Protein AF-A0A3M1GCL1-F1 (afdb_monomer)

Nearest PDB structures (foldseek):
  6sus-assembly1_A  TM=4.205E-01  e=3.707E-07  Bordetella pertussis Tohama I
  7cym-assembly1_A  TM=2.613E-01  e=1.581E-10  Homo sapiens
  5cxl-assembly2_B  TM=3.797E-01  e=2.566E-03  Bordetella pertussis Tohama I
  2z8z-assembly1_A  TM=1.952E-01  e=9.106E-05  Pseudomonas sp. MIS38
  2zvd-assembly1_C  TM=1.817E-01  e=2.146E-04  Pseudomonas sp. MIS38

pLDDT: mean 87.72, std 12.19, range [24.0, 98.5]

Structure (mmCIF, N/CA/C/O backbone):
data_AF-A0A3M1GCL1-F1
#
_entry.id   AF-A0A3M1GCL1-F1
#
loop_
_atom_site.group_PDB
_atom_site.id
_atom_site.type_symbol
_atom_site.label_atom_id
_atom_site.label_alt_id
_atom_site.label_comp_id
_atom_site.label_asym_id
_atom_site.label_entity_id
_atom_site.label_seq_id
_atom_site.pdbx_PDB_ins_code
_atom_site.Cartn_x
_atom_site.Cartn_y
_atom_site.Cartn_z
_atom_site.occupancy
_atom_site.B_iso_or_equiv
_atom_site.auth_seq_id
_atom_site.auth_comp_id
_atom_site.auth_asym_id
_atom_site.auth_atom_id
_atom_site.pdbx_PDB_model_num
ATOM 1 N N . SER A 1 1 ? 23.319 11.654 -85.832 1.00 34.75 1 SER A N 1
ATOM 2 C CA . SER A 1 1 ? 22.793 12.166 -87.112 1.00 34.75 1 SER A CA 1
ATOM 3 C C . SER A 1 1 ? 23.945 12.683 -87.952 1.00 34.75 1 SER A C 1
ATOM 5 O O . SER A 1 1 ? 24.358 13.815 -87.752 1.00 34.75 1 SER A O 1
ATOM 7 N N . ALA A 1 2 ? 24.462 11.834 -88.834 1.00 24.00 2 ALA A N 1
ATOM 8 C CA . ALA A 1 2 ? 25.284 12.148 -90.005 1.00 24.00 2 ALA A CA 1
ATOM 9 C C . ALA A 1 2 ? 25.335 10.820 -90.780 1.00 24.00 2 ALA A C 1
ATOM 11 O O . ALA A 1 2 ? 25.811 9.827 -90.248 1.00 24.00 2 ALA A O 1
ATOM 12 N N . GLU A 1 3 ? 24.362 10.629 -91.669 1.00 27.12 3 GLU A N 1
ATOM 13 C CA . GLU A 1 3 ? 24.642 10.424 -93.096 1.00 27.12 3 GLU A CA 1
ATOM 14 C C . GLU A 1 3 ? 25.596 9.249 -93.345 1.00 27.12 3 GLU A C 1
ATOM 16 O O . GLU A 1 3 ? 26.772 9.425 -93.627 1.00 27.12 3 GLU A O 1
ATOM 21 N N . ALA A 1 4 ? 25.027 8.036 -93.306 1.00 28.75 4 ALA A N 1
ATOM 22 C CA . ALA A 1 4 ? 25.499 6.941 -94.141 1.00 28.75 4 ALA A CA 1
ATOM 23 C C . ALA A 1 4 ? 25.355 7.405 -95.597 1.00 28.75 4 ALA A C 1
ATOM 25 O O . ALA A 1 4 ? 24.282 7.298 -96.201 1.00 28.75 4 ALA A O 1
ATOM 26 N N . ALA A 1 5 ? 26.406 8.032 -96.116 1.00 31.58 5 ALA A N 1
ATOM 27 C CA . ALA A 1 5 ? 26.547 8.299 -97.530 1.00 31.58 5 ALA A CA 1
ATOM 28 C C . ALA A 1 5 ? 26.865 6.959 -98.195 1.00 31.58 5 ALA A C 1
ATOM 30 O O . ALA A 1 5 ? 28.017 6.585 -98.368 1.00 31.58 5 ALA A O 1
ATOM 31 N N . ASP A 1 6 ? 25.800 6.221 -98.511 1.00 34.91 6 ASP A N 1
ATOM 32 C CA . ASP A 1 6 ? 25.795 5.138 -99.488 1.00 34.91 6 ASP A CA 1
ATOM 33 C C . ASP A 1 6 ? 26.574 5.637 -100.717 1.00 34.91 6 ASP A C 1
ATOM 35 O O . ASP A 1 6 ? 26.132 6.561 -101.412 1.00 34.91 6 ASP A O 1
ATOM 39 N N . ALA A 1 7 ? 27.804 5.139 -100.881 1.00 37.38 7 ALA A N 1
ATOM 40 C CA . ALA A 1 7 ? 28.777 5.635 -101.842 1.00 37.38 7 ALA A CA 1
ATOM 41 C C . ALA A 1 7 ? 28.264 5.368 -103.260 1.00 37.38 7 ALA A C 1
ATOM 43 O O . ALA A 1 7 ? 28.464 4.305 -103.849 1.00 37.38 7 ALA A O 1
ATOM 44 N N . ALA A 1 8 ? 27.544 6.348 -103.805 1.00 38.69 8 ALA A N 1
ATOM 45 C CA . ALA A 1 8 ? 27.053 6.322 -105.165 1.00 38.69 8 ALA A CA 1
ATOM 46 C C . ALA A 1 8 ? 28.248 6.250 -106.125 1.00 38.69 8 ALA A C 1
ATOM 48 O O . ALA A 1 8 ? 29.040 7.184 -106.217 1.00 38.69 8 ALA A O 1
ATOM 49 N N . ALA A 1 9 ? 28.356 5.144 -106.859 1.00 41.94 9 ALA A N 1
ATOM 50 C CA . ALA A 1 9 ? 29.263 4.997 -107.989 1.00 41.94 9 ALA A CA 1
ATOM 51 C C . ALA A 1 9 ? 29.020 6.131 -109.006 1.00 41.94 9 ALA A C 1
ATOM 53 O O . ALA A 1 9 ? 27.994 6.157 -109.692 1.00 41.94 9 ALA A O 1
ATOM 54 N N . ILE A 1 10 ? 29.945 7.090 -109.103 1.00 44.62 10 ILE A N 1
ATOM 55 C CA . ILE A 1 10 ? 29.867 8.184 -110.077 1.00 44.62 10 ILE A CA 1
ATOM 56 C C . ILE A 1 10 ? 30.461 7.684 -111.402 1.00 44.62 10 ILE A C 1
ATOM 58 O O . ILE A 1 10 ? 31.675 7.571 -111.566 1.00 44.62 10 ILE A O 1
ATOM 62 N N . ALA A 1 11 ? 29.594 7.380 -112.373 1.00 43.88 11 ALA A N 1
ATOM 63 C CA . ALA A 1 11 ? 29.994 7.043 -113.738 1.00 43.88 11 ALA A CA 1
ATOM 64 C C . ALA A 1 11 ? 30.459 8.304 -114.497 1.00 43.88 11 ALA A C 1
ATOM 66 O O . ALA A 1 11 ? 29.695 9.255 -114.671 1.00 43.88 11 ALA A O 1
ATOM 67 N N . VAL A 1 12 ? 31.709 8.311 -114.969 1.00 40.09 12 VAL A N 1
ATOM 68 C CA . VAL A 1 12 ? 32.294 9.415 -115.747 1.00 40.09 12 VAL A CA 1
ATOM 69 C C . VAL A 1 12 ? 32.041 9.224 -117.244 1.00 40.09 12 VAL A C 1
ATOM 71 O O . VAL A 1 12 ? 32.351 8.190 -117.828 1.00 40.09 12 VAL A O 1
ATOM 74 N N . THR A 1 13 ? 31.499 10.264 -117.880 1.00 45.38 13 THR A N 1
ATOM 75 C CA . THR A 1 13 ? 31.253 10.374 -119.326 1.00 45.38 13 THR A CA 1
ATOM 76 C C . THR A 1 13 ? 32.489 10.842 -120.099 1.00 45.38 13 THR A C 1
ATOM 78 O O . THR A 1 13 ? 32.835 12.023 -120.042 1.00 45.38 13 THR A O 1
ATOM 81 N N . SER A 1 14 ? 33.060 9.977 -120.940 1.00 43.44 14 SER A N 1
ATOM 82 C CA . SER A 1 14 ? 33.685 10.395 -122.207 1.00 43.44 14 SER A CA 1
ATOM 83 C C . SER A 1 14 ? 33.718 9.236 -123.208 1.00 43.44 14 SER A C 1
ATOM 85 O O . SER A 1 14 ? 34.283 8.190 -122.912 1.00 43.44 14 SER A O 1
ATOM 87 N N . VAL A 1 15 ? 33.120 9.440 -124.384 1.00 43.84 15 VAL A N 1
ATOM 88 C CA . VAL A 1 15 ? 32.974 8.452 -125.469 1.00 43.84 15 VAL A CA 1
ATOM 89 C C . VAL A 1 15 ? 34.012 8.732 -126.563 1.00 43.84 15 VAL A C 1
ATOM 91 O O . VAL A 1 15 ? 34.259 9.895 -126.897 1.00 43.84 15 VAL A O 1
ATOM 94 N N . ALA A 1 16 ? 34.620 7.688 -127.132 1.00 40.78 16 ALA A N 1
ATOM 95 C CA . ALA A 1 16 ? 35.531 7.816 -128.270 1.00 40.78 16 ALA A CA 1
ATOM 96 C C . ALA A 1 16 ? 34.785 8.302 -129.533 1.00 40.78 16 ALA A C 1
ATOM 98 O O . ALA A 1 16 ? 33.693 7.832 -129.841 1.00 40.78 16 ALA A O 1
ATOM 99 N N . THR A 1 17 ? 35.370 9.228 -130.301 1.00 42.12 17 THR A N 1
ATOM 100 C CA . THR A 1 17 ? 34.856 9.626 -131.629 1.00 42.12 17 THR A CA 1
ATOM 101 C C . THR A 1 17 ? 35.963 9.473 -132.673 1.00 42.12 17 THR A C 1
ATOM 103 O O . THR A 1 17 ? 37.075 9.946 -132.455 1.00 42.12 17 THR A O 1
ATOM 106 N N . LEU A 1 18 ? 35.678 8.801 -133.797 1.00 40.28 18 LEU A N 1
ATOM 107 C CA . LEU A 1 18 ? 36.587 8.732 -134.951 1.00 40.28 18 LEU A CA 1
ATOM 108 C C . LEU A 1 18 ? 36.441 9.986 -135.833 1.00 40.28 18 LEU A C 1
ATOM 110 O O . LEU A 1 18 ? 35.326 10.432 -136.108 1.00 40.28 18 LEU A O 1
ATOM 114 N N . VAL A 1 19 ? 37.563 10.515 -136.331 1.00 39.38 19 VAL A N 1
ATOM 115 C CA . VAL A 1 19 ? 37.614 11.560 -137.370 1.00 39.38 19 VAL A CA 1
ATOM 116 C C . VAL A 1 19 ? 37.916 10.892 -138.719 1.00 39.38 19 VAL A C 1
ATOM 118 O O . VAL A 1 19 ? 38.890 10.156 -138.833 1.00 39.38 19 VAL A O 1
ATOM 121 N N . GLU A 1 20 ? 37.092 11.124 -139.749 1.00 36.06 20 GLU A N 1
ATOM 122 C CA . GLU A 1 20 ? 37.283 10.535 -141.089 1.00 36.06 20 GLU A CA 1
ATOM 123 C C . GLU A 1 20 ? 38.643 10.921 -141.712 1.00 36.06 20 GLU A C 1
ATOM 125 O O . GLU A 1 20 ? 38.912 12.103 -141.943 1.00 36.06 20 GLU A O 1
ATOM 130 N N . GLY A 1 21 ? 39.454 9.918 -142.084 1.00 46.47 21 GLY A N 1
ATOM 131 C CA . GLY A 1 21 ? 40.526 10.068 -143.081 1.00 46.47 21 GLY A CA 1
ATOM 132 C C . GLY A 1 21 ? 41.959 9.676 -142.692 1.00 46.47 21 GLY A C 1
ATOM 133 O O . GLY A 1 21 ? 42.846 9.899 -143.518 1.00 46.47 21 GLY A O 1
ATOM 134 N N . ASP A 1 22 ? 42.214 9.095 -141.516 1.00 45.28 22 ASP A N 1
ATOM 135 C CA . ASP A 1 22 ? 43.542 8.585 -141.117 1.00 45.28 22 ASP A CA 1
ATOM 136 C C . ASP A 1 22 ? 43.465 7.086 -140.759 1.00 45.28 22 ASP A C 1
ATOM 138 O O . ASP A 1 22 ? 42.617 6.677 -139.973 1.00 45.28 22 ASP A O 1
ATOM 142 N N . ASP A 1 23 ? 44.349 6.263 -141.334 1.00 47.97 23 ASP A N 1
ATOM 143 C CA . ASP A 1 23 ? 44.476 4.801 -141.117 1.00 47.97 23 ASP A CA 1
ATOM 144 C C . ASP A 1 23 ? 45.173 4.500 -139.763 1.00 47.97 23 ASP A C 1
ATOM 146 O O . ASP A 1 23 ? 46.037 3.626 -139.635 1.00 47.97 23 ASP A O 1
ATOM 150 N N . ARG A 1 24 ? 44.855 5.288 -138.730 1.00 47.69 24 ARG A N 1
ATOM 151 C CA . ARG A 1 24 ? 45.414 5.191 -137.379 1.00 47.69 24 ARG A CA 1
ATOM 152 C C . ARG A 1 24 ? 44.299 5.337 -136.356 1.00 47.69 24 ARG A C 1
ATOM 154 O O . ARG A 1 24 ? 43.523 6.284 -136.404 1.00 47.69 24 ARG A O 1
ATOM 161 N N . VAL A 1 25 ? 44.255 4.415 -135.398 1.00 47.16 25 VAL A N 1
ATOM 162 C CA . VAL A 1 25 ? 43.413 4.555 -134.208 1.00 47.16 25 VAL A CA 1
ATOM 163 C C . VAL A 1 25 ? 44.008 5.683 -133.355 1.00 47.16 25 VAL A C 1
ATOM 165 O O . VAL A 1 25 ? 45.006 5.479 -132.661 1.00 47.16 25 VAL A O 1
ATOM 168 N N . ASP A 1 26 ? 43.450 6.890 -133.460 1.00 48.41 26 ASP A N 1
ATOM 169 C CA . ASP A 1 26 ? 43.831 8.018 -132.606 1.00 48.41 26 ASP A CA 1
ATOM 170 C C . ASP A 1 26 ? 43.398 7.768 -131.150 1.00 48.41 26 ASP A C 1
ATOM 172 O O . ASP A 1 26 ? 42.384 7.127 -130.864 1.00 48.41 26 ASP A O 1
ATOM 176 N N . ALA A 1 27 ? 44.217 8.245 -130.211 1.00 43.59 27 ALA A N 1
ATOM 177 C CA . ALA A 1 27 ? 44.060 8.007 -128.780 1.00 43.59 27 ALA A CA 1
ATOM 178 C C . ALA A 1 27 ? 42.696 8.503 -128.253 1.00 43.59 27 ALA A C 1
ATOM 180 O O . ALA A 1 27 ? 42.394 9.694 -128.329 1.00 43.59 27 ALA A O 1
ATOM 181 N N . ALA A 1 28 ? 41.903 7.605 -127.659 1.00 48.75 28 ALA A N 1
ATOM 182 C CA . ALA A 1 28 ? 40.764 7.978 -126.832 1.00 48.75 28 ALA A CA 1
ATOM 183 C C . ALA A 1 28 ? 41.283 8.661 -125.551 1.00 48.75 28 ALA A C 1
ATOM 185 O O . ALA A 1 28 ? 42.367 8.303 -125.069 1.00 48.75 28 ALA A O 1
ATOM 186 N N . PRO A 1 29 ? 40.558 9.647 -124.991 1.00 52.00 29 PRO A N 1
ATOM 187 C CA . PRO A 1 29 ? 40.908 10.199 -123.690 1.00 52.00 29 PRO A CA 1
ATOM 188 C C . PRO A 1 29 ? 40.898 9.093 -122.623 1.00 52.00 29 PRO A C 1
ATOM 190 O O . PRO A 1 29 ? 40.118 8.146 -122.699 1.00 52.00 29 PRO A O 1
ATOM 193 N N . LEU A 1 30 ? 41.794 9.215 -121.639 1.00 55.41 30 LEU A N 1
ATOM 194 C CA . LEU A 1 30 ? 41.859 8.332 -120.473 1.00 55.41 30 LEU A CA 1
ATOM 195 C C . LEU A 1 30 ? 40.492 8.312 -119.775 1.00 55.41 30 LEU A C 1
ATOM 197 O O . LEU A 1 30 ? 40.008 9.366 -119.362 1.00 55.41 30 LEU A O 1
ATOM 201 N N . ALA A 1 31 ? 39.889 7.131 -119.632 1.00 67.31 31 ALA A N 1
ATOM 202 C CA . ALA A 1 31 ? 38.688 6.967 -118.823 1.00 67.31 31 ALA A CA 1
ATOM 203 C C . ALA A 1 31 ? 39.111 6.920 -117.348 1.00 67.31 31 ALA A C 1
ATOM 205 O O . ALA A 1 31 ? 39.945 6.097 -116.967 1.00 67.31 31 ALA A O 1
ATOM 206 N N . SER A 1 32 ? 38.570 7.825 -116.535 1.00 74.19 32 SER A N 1
ATOM 207 C CA . SER A 1 32 ? 38.807 7.883 -115.089 1.00 74.19 32 SER A CA 1
ATOM 208 C C . SER A 1 32 ? 37.470 7.763 -114.380 1.00 74.19 32 SER A C 1
ATOM 210 O O . SER A 1 32 ? 36.553 8.478 -114.762 1.00 74.19 32 SER A O 1
ATOM 212 N N . VAL A 1 33 ? 37.350 6.895 -113.378 1.00 82.44 33 VAL A N 1
ATOM 213 C CA . VAL A 1 33 ? 36.107 6.652 -112.621 1.00 82.44 33 VAL A CA 1
ATOM 214 C C . VAL A 1 33 ? 36.392 6.542 -111.126 1.00 82.44 33 VAL A C 1
ATOM 216 O O . VAL A 1 33 ? 37.516 6.219 -110.759 1.00 82.44 33 VAL A O 1
ATOM 219 N N . GLU A 1 34 ? 35.400 6.809 -110.276 1.00 85.38 34 GLU A N 1
ATOM 220 C CA . GLU A 1 34 ? 35.558 6.853 -108.813 1.00 85.38 34 GLU A CA 1
ATOM 221 C C . GLU A 1 34 ? 34.652 5.834 -108.100 1.00 85.38 34 GLU A C 1
ATOM 223 O O . GLU A 1 34 ? 33.510 5.605 -108.512 1.00 85.38 34 GLU A O 1
ATOM 228 N N . ILE A 1 35 ? 35.163 5.230 -107.025 1.00 85.62 35 ILE A N 1
ATOM 229 C CA . ILE A 1 35 ? 34.443 4.332 -106.108 1.00 85.62 35 ILE A CA 1
ATOM 230 C C . ILE A 1 35 ? 34.867 4.637 -104.661 1.00 85.62 35 ILE A C 1
ATOM 232 O O . ILE A 1 35 ? 36.040 4.902 -104.420 1.00 85.62 35 ILE A O 1
ATOM 236 N N . GLY A 1 36 ? 33.935 4.636 -103.704 1.00 86.19 36 GLY A N 1
ATOM 237 C CA . GLY A 1 36 ? 34.270 4.786 -102.278 1.00 86.19 36 GLY A CA 1
ATOM 238 C C . GLY A 1 36 ? 34.919 3.524 -101.709 1.00 86.19 36 GLY A C 1
ATOM 239 O O . GLY A 1 36 ? 34.622 2.429 -102.186 1.00 86.19 36 GLY A O 1
ATOM 240 N N . GLU A 1 37 ? 35.787 3.664 -100.710 1.00 87.19 37 GLU A N 1
ATOM 241 C CA . GLU A 1 37 ? 36.488 2.532 -100.086 1.00 87.19 37 GLU A CA 1
ATOM 242 C C . GLU A 1 37 ? 35.548 1.474 -99.476 1.00 87.19 37 GLU A C 1
ATOM 244 O O . GLU A 1 37 ? 35.820 0.279 -99.585 1.00 87.19 37 GLU A O 1
ATOM 249 N N . ASP A 1 38 ? 34.386 1.898 -98.968 1.00 86.19 38 ASP A N 1
ATOM 250 C CA . ASP A 1 38 ? 33.363 1.028 -98.367 1.00 86.19 38 ASP A CA 1
ATOM 251 C C . ASP A 1 38 ? 32.298 0.558 -99.364 1.00 86.19 38 ASP A C 1
ATOM 253 O O . ASP A 1 38 ? 31.226 0.056 -98.999 1.00 86.19 38 ASP A O 1
ATOM 257 N N . ALA A 1 39 ? 32.541 0.746 -100.662 1.00 81.88 39 ALA A N 1
ATOM 258 C CA . ALA A 1 39 ? 31.582 0.361 -101.680 1.00 81.88 39 ALA A CA 1
ATOM 259 C C . ALA A 1 39 ? 31.372 -1.161 -101.689 1.00 81.88 39 ALA A C 1
ATOM 261 O O . ALA A 1 39 ? 32.232 -1.949 -102.078 1.00 81.88 39 ALA A O 1
ATOM 262 N N . THR A 1 40 ? 30.159 -1.580 -101.331 1.00 80.81 40 THR A N 1
ATOM 263 C CA . THR A 1 40 ? 29.771 -3.000 -101.297 1.00 80.81 40 THR A CA 1
ATOM 264 C C . THR A 1 40 ? 29.287 -3.538 -102.648 1.00 80.81 40 THR A C 1
ATOM 266 O O . THR A 1 40 ? 29.056 -4.740 -102.790 1.00 80.81 40 THR A O 1
ATOM 269 N N . GLN A 1 41 ? 29.111 -2.666 -103.649 1.00 85.12 41 GLN A N 1
ATOM 270 C CA . GLN A 1 41 ? 28.628 -3.009 -104.989 1.00 85.12 41 GLN A CA 1
ATOM 271 C C . GLN A 1 41 ? 29.703 -2.761 -106.055 1.00 85.12 41 GLN A C 1
ATOM 273 O O . GLN A 1 41 ? 30.459 -1.796 -105.946 1.00 85.12 41 GLN A O 1
ATOM 278 N N . PRO A 1 42 ? 29.760 -3.582 -107.122 1.00 85.19 42 PRO A N 1
ATOM 279 C CA . PRO A 1 42 ? 30.698 -3.358 -108.213 1.00 85.19 42 PRO A CA 1
ATOM 280 C C . PRO A 1 42 ? 30.404 -2.056 -108.965 1.00 85.19 42 PRO A C 1
ATOM 282 O O . PRO A 1 42 ? 29.263 -1.783 -109.345 1.00 85.19 42 PRO A O 1
ATOM 285 N N . LEU A 1 43 ? 31.456 -1.301 -109.276 1.00 86.56 43 LEU A N 1
ATOM 286 C CA . LEU A 1 43 ? 31.399 -0.168 -110.195 1.00 86.56 43 LEU A CA 1
ATOM 287 C C . LEU A 1 43 ? 31.275 -0.692 -111.628 1.00 86.56 43 LEU A C 1
ATOM 289 O O . LEU A 1 43 ? 32.163 -1.387 -112.116 1.00 86.56 43 LEU A O 1
ATOM 293 N N . THR A 1 44 ? 30.189 -0.354 -112.316 1.00 85.50 44 THR A N 1
ATOM 294 C CA . THR A 1 44 ? 29.928 -0.810 -113.691 1.00 85.50 44 THR A CA 1
ATOM 295 C C . THR A 1 44 ? 29.908 0.352 -114.677 1.00 85.50 44 THR A C 1
ATOM 297 O O . THR A 1 44 ? 29.587 1.482 -114.310 1.00 85.50 44 THR A O 1
ATOM 300 N N . GLY A 1 45 ? 30.253 0.082 -115.934 1.00 82.62 45 GLY A N 1
ATOM 301 C CA . GLY A 1 45 ? 30.216 1.074 -117.007 1.00 82.62 45 GLY A CA 1
ATOM 302 C C . GLY A 1 45 ? 30.458 0.460 -118.382 1.00 82.62 45 GLY A C 1
ATOM 303 O O . GLY A 1 45 ? 30.513 -0.760 -118.526 1.00 82.62 45 GLY A O 1
ATOM 304 N N . ASP A 1 46 ? 30.593 1.309 -119.395 1.00 80.31 46 ASP A N 1
ATOM 305 C CA . ASP A 1 46 ? 30.854 0.913 -120.780 1.00 80.31 46 ASP A CA 1
ATOM 306 C C . ASP A 1 46 ? 31.872 1.878 -121.407 1.00 80.31 46 ASP A C 1
ATOM 308 O O . ASP A 1 46 ? 31.660 3.092 -121.419 1.00 80.31 46 ASP A O 1
ATOM 312 N N . LEU A 1 47 ? 32.998 1.336 -121.881 1.00 77.38 47 LEU A N 1
ATOM 313 C CA . LEU A 1 47 ? 34.102 2.094 -122.478 1.00 77.38 47 LEU A CA 1
ATOM 314 C C . LEU A 1 47 ? 33.894 2.411 -123.966 1.00 77.38 47 LEU A C 1
ATOM 316 O O . LEU A 1 47 ? 34.572 3.298 -124.488 1.00 77.38 47 LEU A O 1
ATOM 320 N N . LEU A 1 48 ? 32.996 1.700 -124.655 1.00 72.88 48 LEU A N 1
ATOM 321 C CA . LEU A 1 48 ? 32.708 1.912 -126.078 1.00 72.88 48 LEU A CA 1
ATOM 322 C C . LEU A 1 48 ? 31.457 2.779 -126.292 1.00 72.88 48 LEU A C 1
ATOM 324 O O . LEU A 1 48 ? 31.403 3.539 -127.261 1.00 72.88 48 LEU A O 1
ATOM 328 N N . GLY A 1 49 ? 30.513 2.752 -125.349 1.00 62.38 49 GLY A N 1
ATOM 329 C CA . GLY A 1 49 ? 29.297 3.566 -125.354 1.00 62.38 49 GLY A CA 1
ATOM 330 C C . GLY A 1 49 ? 28.235 3.095 -126.360 1.00 62.38 49 GLY A C 1
ATOM 331 O O . GLY A 1 49 ? 28.478 2.269 -127.233 1.00 62.38 49 GLY A O 1
ATOM 332 N N . ASP A 1 50 ? 27.029 3.668 -126.281 1.00 52.88 50 ASP A N 1
ATOM 333 C CA . ASP A 1 50 ? 25.877 3.314 -127.136 1.00 52.88 50 ASP A CA 1
ATOM 334 C C . ASP A 1 50 ? 25.876 3.992 -128.526 1.00 52.88 50 ASP A C 1
ATOM 336 O O . ASP A 1 50 ? 24.956 3.813 -129.335 1.00 52.88 50 ASP A O 1
ATOM 340 N N . GLY A 1 51 ? 26.903 4.793 -128.816 1.00 50.75 51 GLY A N 1
ATOM 341 C CA . GLY A 1 51 ? 27.009 5.590 -130.028 1.00 50.75 51 GLY A CA 1
ATOM 342 C C . GLY A 1 51 ? 27.513 4.761 -131.203 1.00 50.75 51 GLY A C 1
ATOM 343 O O . GLY A 1 51 ? 28.656 4.323 -131.209 1.00 50.75 51 GLY A O 1
ATOM 344 N N . ALA A 1 52 ? 26.679 4.592 -132.231 1.00 44.78 52 ALA A N 1
ATOM 345 C CA . ALA A 1 52 ? 27.037 3.948 -133.493 1.00 44.78 52 ALA A CA 1
ATOM 346 C C . ALA A 1 52 ? 28.263 4.619 -134.151 1.00 44.78 52 ALA A C 1
ATOM 348 O O . ALA A 1 52 ? 28.128 5.568 -134.928 1.00 44.78 52 ALA A O 1
ATOM 349 N N . ALA A 1 53 ? 29.461 4.121 -133.843 1.00 51.69 53 ALA A N 1
ATOM 350 C CA . ALA A 1 53 ? 30.669 4.430 -134.588 1.00 51.69 53 ALA A CA 1
ATOM 351 C C . ALA A 1 53 ? 30.492 3.941 -136.035 1.00 51.69 53 ALA A C 1
ATOM 353 O O . ALA A 1 53 ? 29.883 2.898 -136.283 1.00 51.69 53 ALA A O 1
ATOM 354 N N . SER A 1 54 ? 30.993 4.707 -137.011 1.00 52.47 54 SER A N 1
ATOM 355 C CA . SER A 1 54 ? 30.836 4.390 -138.439 1.00 52.47 54 SER A CA 1
ATOM 356 C C . SER A 1 54 ? 31.551 3.099 -138.866 1.00 52.47 54 SER A C 1
ATOM 358 O O . SER A 1 54 ? 31.306 2.623 -139.968 1.00 52.47 54 SER A O 1
ATOM 360 N N . GLU A 1 55 ? 32.383 2.532 -137.988 1.00 59.44 55 GLU A N 1
ATOM 361 C CA . GLU A 1 55 ? 33.021 1.217 -138.078 1.00 59.44 55 GLU A CA 1
ATOM 362 C C . GLU A 1 55 ? 33.030 0.585 -136.666 1.00 59.44 55 GLU A C 1
ATOM 364 O O . GLU A 1 55 ? 33.311 1.302 -135.700 1.00 59.44 55 GLU A O 1
ATOM 369 N N . PRO A 1 56 ? 32.707 -0.713 -136.495 1.00 67.00 56 PRO A N 1
ATOM 370 C CA . PRO A 1 56 ? 32.714 -1.358 -135.183 1.00 67.00 56 PRO A CA 1
ATOM 371 C C . PRO A 1 56 ? 34.142 -1.510 -134.636 1.00 67.00 56 PRO A C 1
ATOM 373 O O . PRO A 1 56 ? 35.059 -1.901 -135.360 1.00 67.00 56 PRO A O 1
ATOM 376 N N . VAL A 1 57 ? 34.302 -1.218 -133.344 1.00 73.44 57 VAL A N 1
ATOM 377 C CA . VAL A 1 57 ? 35.538 -1.394 -132.570 1.00 73.44 57 VAL A CA 1
ATOM 378 C C . VAL A 1 57 ? 35.239 -2.387 -131.452 1.00 73.44 57 VAL A C 1
ATOM 380 O O . VAL A 1 57 ? 34.165 -2.320 -130.859 1.00 73.44 57 VAL A O 1
ATOM 383 N N . GLU A 1 58 ? 36.160 -3.303 -131.166 1.00 81.12 58 GLU A N 1
ATOM 384 C CA . GLU A 1 58 ? 36.018 -4.264 -130.065 1.00 81.12 58 GLU A CA 1
ATOM 385 C C . GLU A 1 58 ? 37.247 -4.245 -129.153 1.00 81.12 58 GLU A C 1
ATOM 387 O O . GLU A 1 58 ? 38.366 -3.940 -129.586 1.00 81.12 58 GLU A O 1
ATOM 392 N N . VAL A 1 59 ? 37.047 -4.585 -127.878 1.00 83.25 59 VAL A N 1
ATOM 393 C CA . VAL A 1 59 ? 38.163 -4.820 -126.957 1.00 83.25 59 VAL A CA 1
ATOM 394 C C . VAL A 1 59 ? 38.801 -6.160 -127.314 1.00 83.25 59 VAL A C 1
ATOM 396 O O . VAL A 1 59 ? 38.183 -7.212 -127.171 1.00 83.25 59 VAL A O 1
ATOM 399 N N . VAL A 1 60 ? 40.057 -6.128 -127.758 1.00 83.69 60 VAL A N 1
ATOM 400 C CA . VAL A 1 60 ? 40.808 -7.321 -128.195 1.00 83.69 60 VAL A CA 1
ATOM 401 C C . VAL A 1 60 ? 41.870 -7.777 -127.203 1.00 83.69 60 VAL A C 1
ATOM 403 O O . VAL A 1 60 ? 42.499 -8.815 -127.401 1.00 83.69 60 VAL A O 1
ATOM 406 N N . GLY A 1 61 ? 42.099 -7.020 -126.131 1.00 85.38 61 GLY A N 1
ATOM 407 C CA . GLY A 1 61 ? 42.997 -7.446 -125.068 1.00 85.38 61 GLY A CA 1
ATOM 408 C C . GLY A 1 61 ? 42.939 -6.561 -123.836 1.00 85.38 61 GLY A C 1
ATOM 409 O O . GLY A 1 61 ? 42.703 -5.361 -123.932 1.00 85.38 61 GLY A O 1
ATOM 410 N N . VAL A 1 62 ? 43.225 -7.155 -122.680 1.00 87.56 62 VAL A N 1
ATOM 411 C CA . VAL A 1 62 ? 43.425 -6.447 -121.407 1.00 87.56 62 VAL A CA 1
ATOM 412 C C . VAL A 1 62 ? 44.794 -6.850 -120.865 1.00 87.56 62 VAL A C 1
ATOM 414 O O . VAL A 1 62 ? 45.162 -8.025 -120.880 1.00 87.56 62 VAL A O 1
ATOM 417 N N . HIS A 1 63 ? 45.609 -5.870 -120.486 1.00 87.62 63 HIS A N 1
ATOM 418 C CA . HIS A 1 63 ? 47.044 -6.001 -120.198 1.00 87.62 63 HIS A CA 1
ATOM 419 C C . HIS A 1 63 ? 47.831 -6.694 -121.324 1.00 87.62 63 HIS A C 1
ATOM 421 O O . HIS A 1 63 ? 48.758 -7.469 -121.090 1.00 87.62 63 HIS A O 1
ATOM 427 N N . GLY A 1 64 ? 47.452 -6.410 -122.575 1.00 81.00 64 GLY A N 1
ATOM 428 C CA . GLY A 1 64 ? 48.121 -6.932 -123.769 1.00 81.00 64 GLY A CA 1
ATOM 429 C C . GLY A 1 64 ? 47.852 -8.410 -124.076 1.00 81.00 64 GLY A C 1
ATOM 430 O O . GLY A 1 64 ? 48.531 -8.963 -124.937 1.00 81.00 64 GLY A O 1
ATOM 431 N N . GLN A 1 65 ? 46.888 -9.049 -123.400 1.00 88.00 65 GLN A N 1
ATOM 432 C CA . GLN A 1 65 ? 46.488 -10.443 -123.636 1.00 88.00 65 GLN A CA 1
ATOM 433 C C . GLN A 1 65 ? 45.015 -10.528 -124.057 1.00 88.00 65 GLN A C 1
ATOM 435 O O . GLN A 1 65 ? 44.146 -9.974 -123.385 1.00 88.00 65 GLN A O 1
ATOM 440 N N . ALA A 1 66 ? 44.725 -11.258 -125.138 1.00 85.31 66 ALA A N 1
ATOM 441 C CA . ALA A 1 66 ? 43.357 -11.453 -125.632 1.00 85.31 66 ALA A CA 1
ATOM 442 C C . ALA A 1 66 ? 42.504 -12.348 -124.716 1.00 85.31 66 ALA A C 1
ATOM 444 O O . ALA A 1 66 ? 41.293 -12.184 -124.638 1.00 85.31 66 ALA A O 1
ATOM 445 N N . GLU A 1 67 ? 43.138 -13.264 -123.978 1.00 89.38 67 GLU A N 1
ATOM 446 C CA . GLU A 1 67 ? 42.459 -14.194 -123.061 1.00 89.38 67 GLU A CA 1
ATOM 447 C C . GLU A 1 67 ? 41.830 -13.494 -121.847 1.00 89.38 67 GLU A C 1
ATOM 449 O O . GLU A 1 67 ? 40.964 -14.058 -121.185 1.00 89.38 67 GLU A O 1
ATOM 454 N N . ASN A 1 68 ? 42.247 -12.255 -121.575 1.00 90.12 68 ASN A N 1
ATOM 455 C CA . ASN A 1 68 ? 41.736 -11.455 -120.469 1.00 90.12 68 ASN A CA 1
ATOM 456 C C . ASN A 1 68 ? 40.426 -10.722 -120.812 1.00 90.12 68 ASN A C 1
ATOM 458 O O . ASN A 1 68 ? 39.793 -10.163 -119.921 1.00 90.12 68 ASN A O 1
ATOM 462 N N . VAL A 1 69 ? 40.005 -10.703 -122.082 1.00 89.56 69 VAL A N 1
ATOM 463 C CA . VAL A 1 69 ? 38.735 -10.081 -122.480 1.00 89.56 69 VAL A CA 1
ATOM 464 C C . VAL A 1 69 ? 37.570 -10.918 -121.947 1.00 89.56 69 VAL A C 1
ATOM 466 O O . VAL A 1 69 ? 37.460 -12.109 -122.228 1.00 89.56 69 VAL A O 1
ATOM 469 N N . GLY A 1 70 ? 36.692 -10.291 -121.165 1.00 86.19 70 GLY A N 1
ATOM 470 C CA . GLY A 1 70 ? 35.555 -10.927 -120.494 1.00 86.19 70 GLY A CA 1
ATOM 471 C C . GLY A 1 70 ? 35.922 -11.784 -119.275 1.00 86.19 70 GLY A C 1
ATOM 472 O O . GLY A 1 70 ? 35.031 -12.391 -118.683 1.00 86.19 70 GLY A O 1
ATOM 473 N N . ALA A 1 71 ? 37.200 -11.837 -118.885 1.00 90.69 71 ALA A N 1
ATOM 474 C CA . ALA A 1 71 ? 37.680 -12.544 -117.699 1.00 90.69 71 ALA A CA 1
ATOM 475 C C . ALA A 1 71 ? 38.035 -11.554 -116.568 1.00 90.69 71 ALA A C 1
ATOM 477 O O . ALA A 1 71 ? 38.386 -10.408 -116.853 1.00 90.69 71 ALA A O 1
ATOM 478 N N . PRO A 1 72 ? 37.964 -11.972 -115.290 1.00 90.88 72 PRO A N 1
ATOM 479 C CA . PRO A 1 72 ? 38.390 -11.140 -114.172 1.00 90.88 72 PRO A CA 1
ATOM 480 C C . PRO A 1 72 ? 39.910 -10.946 -114.181 1.00 90.88 72 PRO A C 1
ATOM 482 O O . PRO A 1 72 ? 40.681 -11.906 -114.134 1.00 90.88 72 PRO A O 1
ATOM 485 N N . VAL A 1 73 ? 40.332 -9.688 -114.200 1.00 93.00 73 VAL A N 1
ATOM 486 C CA . VAL A 1 73 ? 41.723 -9.245 -114.141 1.00 93.00 73 VAL A CA 1
ATOM 487 C C . VAL A 1 73 ? 41.939 -8.544 -112.808 1.00 93.00 73 VAL A C 1
ATOM 489 O O . VAL A 1 73 ? 41.348 -7.499 -112.543 1.00 93.00 73 VAL A O 1
ATOM 492 N N . ALA A 1 74 ? 42.786 -9.124 -111.962 1.00 90.75 74 ALA A N 1
ATOM 493 C CA . ALA A 1 74 ? 43.166 -8.506 -110.700 1.00 90.75 74 ALA A CA 1
ATOM 494 C C . ALA A 1 74 ? 44.021 -7.258 -110.959 1.00 90.75 74 ALA A C 1
ATOM 496 O O . ALA A 1 74 ? 45.015 -7.318 -111.692 1.00 90.75 74 ALA A O 1
ATOM 497 N N . GLY A 1 75 ? 43.618 -6.146 -110.360 1.00 89.31 75 GLY A N 1
ATOM 498 C CA . GLY A 1 75 ? 44.448 -4.967 -110.182 1.00 89.31 75 GLY A CA 1
ATOM 499 C C . GLY A 1 75 ? 45.055 -4.935 -108.782 1.00 89.31 75 GLY A C 1
ATOM 500 O O . GLY A 1 75 ? 45.167 -5.965 -108.113 1.00 89.31 75 GLY A O 1
ATOM 501 N N . SER A 1 76 ? 45.491 -3.755 -108.355 1.00 91.44 76 SER A N 1
ATOM 502 C CA . SER A 1 76 ? 46.146 -3.568 -107.054 1.00 91.44 76 SER A CA 1
ATOM 503 C C . SER A 1 76 ? 45.157 -3.539 -105.885 1.00 91.44 76 SER A C 1
ATOM 505 O O . SER A 1 76 ? 45.522 -3.953 -104.786 1.00 91.44 76 SER A O 1
ATOM 507 N N . PHE A 1 77 ? 43.926 -3.068 -106.115 1.00 92.44 77 PHE A N 1
ATOM 508 C CA . PHE A 1 77 ? 42.935 -2.828 -105.052 1.00 92.44 77 PHE A CA 1
ATOM 509 C C . PHE A 1 77 ? 41.572 -3.463 -105.337 1.00 92.44 77 PHE A C 1
ATOM 511 O O . PHE A 1 77 ? 40.691 -3.463 -104.484 1.00 92.44 77 PHE A O 1
ATOM 518 N N . GLY A 1 78 ? 41.389 -4.035 -106.523 1.00 91.25 78 GLY A N 1
ATOM 519 C CA . GLY A 1 78 ? 40.162 -4.714 -106.899 1.00 91.25 78 GLY A CA 1
ATOM 520 C C . GLY A 1 78 ? 40.341 -5.545 -108.157 1.00 91.25 78 GLY A C 1
ATOM 521 O O . GLY A 1 78 ? 41.452 -5.794 -108.623 1.00 91.25 78 GLY A O 1
ATOM 522 N N . THR A 1 79 ? 39.236 -6.026 -108.708 1.00 93.69 79 THR A N 1
ATOM 523 C CA . THR A 1 79 ? 39.229 -6.888 -109.892 1.00 93.69 79 THR A CA 1
ATOM 524 C C . THR A 1 79 ? 38.349 -6.281 -110.975 1.00 93.69 79 THR A C 1
ATOM 526 O O . THR A 1 79 ? 37.160 -6.061 -110.750 1.00 93.69 79 THR A O 1
ATOM 529 N N . LEU A 1 80 ? 38.915 -6.058 -112.163 1.00 93.75 80 LEU A N 1
ATOM 530 C CA . LEU A 1 80 ? 38.201 -5.579 -113.345 1.00 93.75 80 LEU A CA 1
ATOM 531 C C . LEU A 1 80 ? 37.814 -6.748 -114.253 1.00 93.75 80 LEU A C 1
ATOM 533 O O . LEU A 1 80 ? 38.662 -7.540 -114.646 1.00 93.75 80 LEU A O 1
ATOM 537 N N . THR A 1 81 ? 36.558 -6.812 -114.676 1.00 93.12 81 THR A N 1
ATOM 538 C CA . THR A 1 81 ? 36.132 -7.624 -115.824 1.00 93.12 81 THR A CA 1
ATOM 539 C C . THR A 1 81 ? 35.720 -6.678 -116.943 1.00 93.12 81 THR A C 1
ATOM 541 O O . THR A 1 81 ? 34.795 -5.901 -116.735 1.00 93.12 81 THR A O 1
ATOM 544 N N . LEU A 1 82 ? 36.387 -6.725 -118.103 1.00 90.50 82 LEU A N 1
ATOM 545 C CA . LEU A 1 82 ? 36.078 -5.891 -119.277 1.00 90.50 82 LEU A CA 1
ATOM 546 C C . LEU A 1 82 ? 35.764 -6.783 -120.481 1.00 90.50 82 LEU A C 1
ATOM 548 O O . LEU A 1 82 ? 36.627 -7.533 -120.939 1.00 90.50 82 LEU A O 1
ATOM 552 N N . ALA A 1 83 ? 34.532 -6.720 -120.976 1.00 88.94 83 ALA A N 1
ATOM 553 C CA . ALA A 1 83 ? 34.045 -7.523 -122.089 1.00 88.94 83 ALA A CA 1
ATOM 554 C C . ALA A 1 83 ? 34.404 -6.918 -123.458 1.00 88.94 83 ALA A C 1
ATOM 556 O O . ALA A 1 83 ? 34.762 -5.747 -123.579 1.00 88.94 83 ALA A O 1
ATOM 557 N N . ALA A 1 84 ? 34.297 -7.740 -124.509 1.00 85.12 84 ALA A N 1
ATOM 558 C CA . ALA A 1 84 ? 34.617 -7.348 -125.886 1.00 85.12 84 ALA A CA 1
ATOM 559 C C . ALA A 1 84 ? 33.754 -6.180 -126.395 1.00 85.12 84 ALA A C 1
ATOM 561 O O . ALA A 1 84 ? 34.207 -5.405 -127.236 1.00 85.12 84 ALA A O 1
ATOM 562 N N . ASP A 1 85 ? 32.533 -6.053 -125.864 1.00 82.69 85 ASP A N 1
ATOM 563 C CA . ASP A 1 85 ? 31.566 -5.004 -126.192 1.00 82.69 85 ASP A CA 1
ATOM 564 C C . ASP A 1 85 ? 31.797 -3.683 -125.443 1.00 82.69 85 ASP A C 1
ATOM 566 O O . ASP A 1 85 ? 31.033 -2.747 -125.643 1.00 82.69 85 ASP A O 1
ATOM 570 N N . GLY A 1 86 ? 32.846 -3.586 -124.618 1.00 79.69 86 GLY A N 1
ATOM 571 C CA . GLY A 1 86 ? 33.173 -2.379 -123.858 1.00 79.69 86 GLY A CA 1
ATOM 572 C C . GLY A 1 86 ? 32.581 -2.333 -122.453 1.00 79.69 86 GLY A C 1
ATOM 573 O O . GLY A 1 86 ? 33.050 -1.530 -121.642 1.00 79.69 86 GLY A O 1
ATOM 574 N N . SER A 1 87 ? 31.623 -3.208 -122.125 1.00 86.06 87 SER A N 1
ATOM 575 C CA . SER A 1 87 ? 31.030 -3.262 -120.787 1.00 86.06 87 SER A CA 1
ATOM 576 C C . SER A 1 87 ? 32.039 -3.756 -119.748 1.00 86.06 87 SER A C 1
ATOM 578 O O . SER A 1 87 ? 32.781 -4.717 -119.978 1.00 86.06 87 SER A O 1
ATOM 580 N N . TYR A 1 88 ? 32.082 -3.097 -118.590 1.00 89.25 88 TYR A N 1
ATOM 581 C CA . TYR A 1 88 ? 32.977 -3.466 -117.502 1.00 89.25 88 TYR A CA 1
ATOM 582 C C . TYR A 1 88 ? 32.307 -3.471 -116.131 1.00 89.25 88 TYR A C 1
ATOM 584 O O . TYR A 1 88 ? 31.335 -2.759 -115.880 1.00 89.25 88 TYR A O 1
ATOM 592 N N . ALA A 1 89 ? 32.880 -4.270 -115.232 1.00 90.44 89 ALA A N 1
ATOM 593 C CA . ALA A 1 89 ? 32.579 -4.290 -113.808 1.00 90.44 89 ALA A CA 1
ATOM 594 C C . ALA A 1 89 ? 33.887 -4.339 -113.010 1.00 90.44 89 ALA A C 1
ATOM 596 O O . ALA A 1 89 ? 34.711 -5.228 -113.229 1.00 90.44 89 ALA A O 1
ATOM 597 N N . TYR A 1 90 ? 34.068 -3.396 -112.092 1.00 91.62 90 TYR A N 1
ATOM 598 C CA . TYR A 1 90 ? 35.160 -3.361 -111.131 1.00 91.62 90 TYR A CA 1
ATOM 599 C C . TYR A 1 90 ? 34.619 -3.684 -109.737 1.00 91.62 90 TYR A C 1
ATOM 601 O O . TYR A 1 90 ? 33.745 -2.985 -109.228 1.00 91.62 90 TYR A O 1
ATOM 609 N N . VAL A 1 91 ? 35.125 -4.755 -109.130 1.00 92.44 91 VAL A N 1
ATOM 610 C CA . VAL A 1 91 ? 34.809 -5.152 -107.751 1.00 92.44 91 VAL A CA 1
ATOM 611 C C . VAL A 1 91 ? 35.971 -4.721 -106.864 1.00 92.44 91 VAL A C 1
ATOM 613 O O . VAL A 1 91 ? 37.087 -5.202 -107.064 1.00 92.44 91 VAL A O 1
ATOM 616 N N . LEU A 1 92 ? 35.715 -3.833 -105.904 1.00 92.81 92 LEU A N 1
ATOM 617 C CA . LEU A 1 92 ? 36.701 -3.413 -104.910 1.00 92.81 92 LEU A CA 1
ATOM 618 C C . LEU A 1 92 ? 36.965 -4.533 -103.891 1.00 92.81 92 LEU A C 1
ATOM 620 O O . LEU A 1 92 ? 36.034 -5.232 -103.487 1.00 92.81 92 LEU A O 1
ATOM 624 N N . ASP A 1 93 ? 38.218 -4.705 -103.470 1.00 91.06 93 ASP A N 1
ATOM 625 C CA . ASP A 1 93 ? 38.566 -5.564 -102.335 1.00 91.06 93 ASP A CA 1
ATOM 626 C C . ASP A 1 93 ? 38.470 -4.773 -101.023 1.00 91.06 93 ASP A C 1
ATOM 628 O O . ASP A 1 93 ? 39.460 -4.227 -100.537 1.00 91.06 93 ASP A O 1
ATOM 632 N N . GLY A 1 94 ? 37.267 -4.716 -100.446 1.00 83.94 94 GLY A N 1
ATOM 633 C CA . GLY A 1 94 ? 37.009 -4.024 -99.175 1.00 83.94 94 GLY A CA 1
ATOM 634 C C . GLY A 1 94 ? 37.675 -4.662 -97.948 1.00 83.94 94 GLY A C 1
ATOM 635 O O . GLY A 1 94 ? 37.559 -4.137 -96.854 1.00 83.94 94 GLY A O 1
ATOM 636 N N . ALA A 1 95 ? 38.375 -5.795 -98.088 1.00 86.38 95 ALA A N 1
ATOM 637 C CA . ALA A 1 95 ? 39.186 -6.364 -97.008 1.00 86.38 95 ALA A CA 1
ATOM 638 C C . ALA A 1 95 ? 40.662 -5.935 -97.090 1.00 86.38 95 ALA A C 1
ATOM 640 O O . ALA A 1 95 ? 41.478 -6.352 -96.262 1.00 86.38 95 ALA A O 1
ATOM 641 N N . ASN A 1 96 ? 41.037 -5.152 -98.106 1.00 88.44 96 ASN A N 1
ATOM 642 C CA . ASN A 1 96 ? 42.408 -4.710 -98.285 1.00 88.44 96 ASN A CA 1
ATOM 643 C C . ASN A 1 96 ? 42.759 -3.657 -97.215 1.00 88.44 96 ASN A C 1
ATOM 645 O O . ASN A 1 96 ? 42.158 -2.586 -97.207 1.00 88.44 96 ASN A O 1
ATOM 649 N N . PRO A 1 97 ? 43.760 -3.906 -96.349 1.00 85.31 97 PRO A N 1
ATOM 650 C CA . PRO A 1 97 ? 44.072 -3.021 -95.225 1.00 85.31 97 PRO A CA 1
ATOM 651 C C . PRO A 1 97 ? 44.632 -1.659 -95.649 1.00 85.31 97 PRO A C 1
ATOM 653 O O . PRO A 1 97 ? 44.691 -0.754 -94.834 1.00 85.31 97 PRO A O 1
ATOM 656 N N . VAL A 1 98 ? 45.099 -1.521 -96.895 1.00 87.44 98 VAL A N 1
ATOM 657 C CA . VAL A 1 98 ? 45.537 -0.228 -97.444 1.00 87.44 98 VAL A CA 1
ATOM 658 C C . VAL A 1 98 ? 44.354 0.544 -98.024 1.00 87.44 98 VAL A C 1
ATOM 660 O O . VAL A 1 98 ? 44.423 1.760 -98.105 1.00 87.44 98 VAL A O 1
ATOM 663 N N . VAL A 1 99 ? 43.296 -0.160 -98.447 1.00 90.12 99 VAL A N 1
ATOM 664 C CA . VAL A 1 99 ? 42.032 0.473 -98.832 1.00 90.12 99 VAL A CA 1
ATOM 665 C C . VAL A 1 99 ? 41.335 0.957 -97.574 1.00 90.12 99 VAL A C 1
ATOM 667 O O . VAL A 1 99 ? 41.146 2.144 -97.489 1.00 90.12 99 VAL A O 1
ATOM 670 N N . GLN A 1 100 ? 41.106 0.090 -96.583 1.00 89.00 100 GLN A N 1
ATOM 671 C CA . GLN A 1 100 ? 40.427 0.390 -95.306 1.00 89.00 100 GLN A CA 1
ATOM 672 C C . GLN A 1 100 ? 41.175 1.344 -94.359 1.00 89.00 100 GLN A C 1
ATOM 674 O O . GLN A 1 100 ? 40.833 1.420 -93.193 1.00 89.00 100 GLN A O 1
ATOM 679 N N . GLY A 1 101 ? 42.271 1.954 -94.795 1.00 85.50 101 GLY A N 1
ATOM 680 C CA . GLY A 1 101 ? 42.970 2.972 -94.009 1.00 85.50 101 GLY A CA 1
ATOM 681 C C . GLY A 1 101 ? 43.038 4.293 -94.758 1.00 85.50 101 GLY A C 1
ATOM 682 O O . GLY A 1 101 ? 43.971 5.063 -94.525 1.00 85.50 101 GLY A O 1
ATOM 683 N N . LEU A 1 102 ? 42.161 4.500 -95.749 1.00 87.50 102 LEU A N 1
ATOM 684 C CA . LEU A 1 102 ? 42.084 5.758 -96.470 1.00 87.50 102 LEU A CA 1
ATOM 685 C C . LEU A 1 102 ? 41.140 6.691 -95.726 1.00 87.50 102 LEU A C 1
ATOM 687 O O . LEU A 1 102 ? 39.936 6.664 -95.938 1.00 87.50 102 LEU A O 1
ATOM 691 N N . GLY A 1 103 ? 41.722 7.627 -94.985 1.00 84.69 103 GLY A N 1
ATOM 692 C CA . GLY A 1 103 ? 40.949 8.688 -94.358 1.00 84.69 103 GLY A CA 1
ATOM 693 C C . GLY A 1 103 ? 40.280 9.639 -95.367 1.00 84.69 103 GLY A C 1
ATOM 694 O O . GLY A 1 103 ? 40.555 9.661 -96.578 1.00 84.69 103 GLY A O 1
ATOM 695 N N . VAL A 1 104 ? 39.437 10.535 -94.848 1.00 83.88 104 VAL A N 1
ATOM 696 C CA . VAL A 1 104 ? 38.684 11.511 -95.652 1.00 83.88 104 VAL A CA 1
ATOM 697 C C . VAL A 1 104 ? 39.609 12.372 -96.518 1.00 83.88 104 VAL A C 1
ATOM 699 O O . VAL A 1 104 ? 40.413 13.172 -96.036 1.00 83.88 104 VAL A O 1
ATOM 702 N N . GLY A 1 105 ? 39.414 12.285 -97.836 1.00 82.00 105 GLY A N 1
ATOM 703 C CA . GLY A 1 105 ? 40.166 13.059 -98.828 1.00 82.00 105 GLY A CA 1
ATOM 704 C C . GLY A 1 105 ? 41.431 12.369 -99.346 1.00 82.00 105 GLY A C 1
ATOM 705 O O . GLY A 1 105 ? 42.069 12.904 -100.260 1.00 82.00 105 GLY A O 1
ATOM 706 N N . GLU A 1 106 ? 41.772 11.188 -98.829 1.00 88.25 106 GLU A N 1
ATOM 707 C CA . GLU A 1 106 ? 42.783 10.318 -99.419 1.00 88.25 106 GLU A CA 1
ATOM 708 C C . GLU A 1 106 ? 42.210 9.510 -100.591 1.00 88.25 106 GLU A C 1
ATOM 710 O O . GLU A 1 106 ? 40.999 9.319 -100.735 1.00 88.25 106 GLU A O 1
ATOM 715 N N . SER A 1 107 ? 43.088 9.083 -101.501 1.00 89.38 107 SER A N 1
ATOM 716 C CA . SER A 1 107 ? 42.676 8.221 -102.605 1.00 89.38 107 SER A CA 1
ATOM 717 C C . SER A 1 107 ? 43.802 7.340 -103.129 1.00 89.38 107 SER A C 1
ATOM 719 O O . SER A 1 107 ? 44.973 7.728 -103.157 1.00 89.38 107 SER A O 1
ATOM 721 N N . LEU A 1 108 ? 43.422 6.158 -103.606 1.00 92.12 108 LEU A N 1
ATOM 722 C CA . LEU A 1 108 ? 44.285 5.235 -104.340 1.00 92.12 108 LEU A CA 1
ATOM 723 C C . LEU A 1 108 ? 43.809 5.125 -105.780 1.00 92.12 108 LEU A C 1
ATOM 725 O O . LEU A 1 108 ? 42.689 5.499 -106.111 1.00 92.12 108 LEU A O 1
ATOM 729 N N . SER A 1 109 ? 44.660 4.609 -106.663 1.00 88.69 109 SER A N 1
ATOM 730 C CA . SER A 1 109 ? 44.277 4.399 -108.055 1.00 88.69 109 SER A CA 1
ATOM 731 C C . SER A 1 109 ? 44.721 3.036 -108.556 1.00 88.69 109 SER A C 1
ATOM 733 O O . SER A 1 109 ? 45.878 2.650 -108.386 1.00 88.69 109 SER A O 1
ATOM 735 N N . ASP A 1 110 ? 43.795 2.331 -109.198 1.00 91.06 110 ASP A N 1
ATOM 736 C CA . ASP A 1 110 ? 44.053 1.118 -109.960 1.00 91.06 110 ASP A CA 1
ATOM 737 C C . ASP A 1 110 ? 44.014 1.441 -111.459 1.00 91.06 110 ASP A C 1
ATOM 739 O O . ASP A 1 110 ? 43.162 2.206 -111.913 1.00 91.06 110 ASP A O 1
ATOM 743 N N . SER A 1 111 ? 44.942 0.890 -112.242 1.00 88.75 111 SER A N 1
ATOM 744 C CA . SER A 1 111 ? 45.079 1.225 -113.666 1.00 88.75 111 SER A CA 1
ATOM 745 C C . SER A 1 111 ? 45.096 -0.028 -114.522 1.00 88.75 111 SER A C 1
ATOM 747 O O . SER A 1 111 ? 45.991 -0.867 -114.402 1.00 88.75 111 SER A O 1
ATOM 749 N N . PHE A 1 112 ? 44.124 -0.125 -115.425 1.00 89.50 112 PHE A N 1
ATOM 750 C CA . PHE A 1 112 ? 43.962 -1.259 -116.320 1.00 89.50 112 PHE A CA 1
ATOM 751 C C . PHE A 1 112 ? 44.175 -0.839 -117.768 1.00 89.50 112 PHE A C 1
ATOM 753 O O . PHE A 1 112 ? 43.394 -0.070 -118.328 1.00 89.50 112 PHE A O 1
ATOM 760 N N . VAL A 1 113 ? 45.223 -1.365 -118.403 1.00 86.62 113 VAL A N 1
ATOM 761 C CA . VAL A 1 113 ? 45.510 -1.097 -119.823 1.00 86.62 113 VAL A CA 1
ATOM 762 C C . VAL A 1 113 ? 44.707 -2.049 -120.708 1.00 86.62 113 VAL A C 1
ATOM 764 O O . VAL A 1 113 ? 44.835 -3.261 -120.566 1.00 86.62 113 VAL A O 1
ATOM 767 N N . TYR A 1 114 ? 43.937 -1.545 -121.666 1.00 86.19 114 TYR A N 1
ATOM 768 C CA . TYR A 1 114 ? 43.190 -2.347 -122.638 1.00 86.19 114 TYR A CA 1
ATOM 769 C C . TYR A 1 114 ? 43.565 -1.969 -124.071 1.00 86.19 114 TYR A C 1
ATOM 771 O O . TYR A 1 114 ? 44.103 -0.892 -124.316 1.00 86.19 114 TYR A O 1
ATOM 779 N N . SER A 1 115 ? 43.330 -2.875 -125.018 1.00 84.19 115 SER A N 1
ATOM 780 C CA . SER A 1 115 ? 43.588 -2.666 -126.439 1.00 84.19 115 SER A CA 1
ATOM 781 C C . SER A 1 115 ? 42.311 -2.808 -127.252 1.00 84.19 115 SER A C 1
ATOM 783 O O . SER A 1 115 ? 41.580 -3.785 -127.100 1.00 84.19 115 SER A O 1
ATOM 785 N N . LEU A 1 116 ? 42.082 -1.850 -128.142 1.00 83.12 116 LEU A N 1
ATOM 786 C CA . LEU A 1 116 ? 40.967 -1.821 -129.083 1.00 83.12 116 LEU A CA 1
ATOM 787 C C . LEU A 1 116 ? 41.451 -2.193 -130.482 1.00 83.12 116 LEU A C 1
ATOM 789 O O . LEU A 1 116 ? 42.544 -1.760 -130.852 1.00 83.12 116 LEU A O 1
ATOM 793 N N . ALA A 1 117 ? 40.656 -2.943 -131.252 1.00 79.00 117 ALA A N 1
ATOM 794 C CA . ALA A 1 117 ? 40.914 -3.201 -132.672 1.00 79.00 117 ALA A CA 1
ATOM 795 C C . ALA A 1 117 ? 39.804 -2.675 -133.584 1.00 79.00 117 ALA A C 1
ATOM 797 O O . ALA A 1 117 ? 38.625 -2.748 -133.236 1.00 79.00 117 ALA A O 1
ATOM 798 N N . ASP A 1 118 ? 40.193 -2.196 -134.768 1.00 75.19 118 ASP A N 1
ATOM 799 C CA . ASP A 1 118 ? 39.265 -1.895 -135.861 1.00 75.19 118 ASP A CA 1
ATOM 800 C C . ASP A 1 118 ? 38.944 -3.140 -136.718 1.00 75.19 118 ASP A C 1
ATOM 802 O O . ASP A 1 118 ? 39.568 -4.200 -136.598 1.00 75.19 118 ASP A O 1
ATOM 806 N N . VAL A 1 119 ? 38.003 -2.993 -137.657 1.00 68.19 119 VAL A N 1
ATOM 807 C CA . VAL A 1 119 ? 37.621 -4.046 -138.622 1.00 68.19 119 VAL A CA 1
ATOM 808 C C . VAL A 1 119 ? 38.751 -4.500 -139.559 1.00 68.19 119 VAL A C 1
ATOM 810 O O . VAL A 1 119 ? 38.602 -5.502 -140.263 1.00 68.19 119 VAL A O 1
ATOM 813 N N . HIS A 1 120 ? 39.879 -3.785 -139.586 1.00 70.38 120 HIS A N 1
ATOM 814 C CA . HIS A 1 120 ? 41.062 -4.094 -140.390 1.00 70.38 120 HIS A CA 1
ATOM 815 C C . HIS A 1 120 ? 42.202 -4.718 -139.559 1.00 70.38 120 HIS A C 1
ATOM 817 O O . HIS A 1 120 ? 43.233 -5.088 -140.128 1.00 70.38 120 HIS A O 1
ATOM 823 N N . GLY A 1 121 ? 42.007 -4.907 -138.248 1.00 68.94 121 GLY A N 1
ATOM 824 C CA . GLY A 1 121 ? 42.953 -5.541 -137.329 1.00 68.94 121 GLY A CA 1
ATOM 825 C C . GLY A 1 121 ? 44.040 -4.614 -136.774 1.00 68.94 121 GLY A C 1
ATOM 826 O O . GLY A 1 121 ? 45.015 -5.111 -136.207 1.00 68.94 121 GLY A O 1
ATOM 827 N N . ASN A 1 122 ? 43.912 -3.292 -136.925 1.00 77.06 122 ASN A N 1
ATOM 828 C CA . ASN A 1 122 ? 44.830 -2.334 -136.303 1.00 77.06 122 ASN A CA 1
ATOM 829 C C . ASN A 1 122 ? 44.475 -2.141 -134.828 1.00 77.06 122 ASN A C 1
ATOM 831 O O . ASN A 1 122 ? 43.310 -1.923 -134.511 1.00 77.06 122 ASN A O 1
ATOM 835 N N . THR A 1 123 ? 45.473 -2.161 -133.937 1.00 78.00 123 THR A N 1
ATOM 836 C CA . THR A 1 123 ? 45.253 -2.061 -132.484 1.00 78.00 123 THR A CA 1
ATOM 837 C C . THR A 1 123 ? 45.822 -0.787 -131.861 1.00 78.00 123 THR A C 1
ATOM 839 O O . THR A 1 123 ? 46.965 -0.432 -132.159 1.00 78.00 123 THR A O 1
ATOM 842 N N . ALA A 1 124 ? 45.102 -0.176 -130.915 1.00 79.19 124 ALA A N 1
ATOM 843 C CA . ALA A 1 124 ? 45.625 0.861 -130.013 1.00 79.19 124 ALA A CA 1
ATOM 844 C C . ALA A 1 124 ? 45.386 0.503 -128.546 1.00 79.19 124 ALA A C 1
ATOM 846 O O . ALA A 1 124 ? 44.424 -0.192 -128.238 1.00 79.19 124 ALA A O 1
ATOM 847 N N . SER A 1 125 ? 46.262 0.981 -127.659 1.00 81.44 125 SER A N 1
ATOM 848 C CA . SER A 1 125 ? 46.165 0.751 -126.215 1.00 81.44 125 SER A CA 1
ATOM 849 C C . SER A 1 125 ? 45.737 2.009 -125.462 1.00 81.44 125 SER A C 1
ATOM 851 O O . SER A 1 125 ? 46.248 3.098 -125.727 1.00 81.44 125 SER A O 1
ATOM 853 N N . HIS A 1 126 ? 44.872 1.825 -124.468 1.00 81.00 126 HIS A N 1
ATOM 854 C CA . HIS A 1 126 ? 44.308 2.852 -123.590 1.00 81.00 126 HIS A CA 1
ATOM 855 C C . HIS A 1 126 ? 44.319 2.356 -122.143 1.00 81.00 126 HIS A C 1
ATOM 857 O O . HIS A 1 126 ? 44.599 1.185 -121.898 1.00 81.00 126 HIS A O 1
ATOM 863 N N . ALA A 1 127 ? 44.032 3.231 -121.180 1.00 83.50 127 ALA A N 1
ATOM 864 C CA . ALA A 1 127 ? 43.950 2.864 -119.769 1.00 83.50 127 ALA A CA 1
ATOM 865 C C . ALA A 1 127 ? 42.612 3.301 -119.159 1.00 83.50 127 ALA A C 1
ATOM 867 O O . ALA A 1 127 ? 42.140 4.408 -119.434 1.00 83.50 127 ALA A O 1
ATOM 868 N N . LEU A 1 128 ? 42.033 2.424 -118.339 1.00 86.19 128 LEU A N 1
ATOM 869 C CA . LEU A 1 128 ? 40.961 2.724 -117.396 1.00 86.19 128 LEU A CA 1
ATOM 870 C C . LEU A 1 128 ? 41.594 2.916 -116.018 1.00 86.19 128 LEU A C 1
ATOM 872 O O . LEU A 1 128 ? 42.182 1.977 -115.481 1.00 86.19 128 LEU A O 1
ATOM 876 N N . ASN A 1 129 ? 41.472 4.119 -115.464 1.00 86.12 129 ASN A N 1
ATOM 877 C CA . ASN A 1 129 ? 41.910 4.415 -114.106 1.00 86.12 129 ASN A CA 1
ATOM 878 C C . ASN A 1 129 ? 40.696 4.426 -113.175 1.00 86.12 129 ASN A C 1
ATOM 880 O O . ASN A 1 129 ? 39.747 5.178 -113.400 1.00 86.12 129 ASN A O 1
ATOM 884 N N . VAL A 1 130 ? 40.736 3.601 -112.135 1.00 89.00 130 VAL A N 1
ATOM 885 C CA . VAL A 1 130 ? 39.737 3.570 -111.067 1.00 89.00 130 VAL A CA 1
ATOM 886 C C . VAL A 1 130 ? 40.351 4.240 -109.847 1.00 89.00 130 VAL A C 1
ATOM 888 O O . VAL A 1 130 ? 41.352 3.759 -109.328 1.00 89.00 130 VAL A O 1
ATOM 891 N N . THR A 1 131 ? 39.787 5.358 -109.412 1.00 88.62 131 THR A N 1
ATOM 892 C CA . THR A 1 131 ? 40.177 6.063 -108.190 1.00 88.62 131 THR A CA 1
ATOM 893 C C . THR A 1 131 ? 39.311 5.563 -107.035 1.00 88.62 131 THR A C 1
ATOM 895 O O . THR A 1 131 ? 38.086 5.625 -107.112 1.00 88.62 131 THR A O 1
ATOM 898 N N . ILE A 1 132 ? 39.940 5.058 -105.978 1.00 90.94 132 ILE A N 1
ATOM 899 C CA . ILE A 1 132 ? 39.280 4.691 -104.723 1.00 90.94 132 ILE A CA 1
ATOM 900 C C . ILE A 1 132 ? 39.380 5.885 -103.782 1.00 90.94 132 ILE A C 1
ATOM 902 O O . ILE A 1 132 ? 40.495 6.350 -103.559 1.00 90.94 132 ILE A O 1
ATOM 906 N N . VAL A 1 133 ? 38.259 6.395 -103.273 1.00 87.62 133 VAL A N 1
ATOM 907 C CA . VAL A 1 133 ? 38.225 7.537 -102.342 1.00 87.62 133 VAL A CA 1
ATOM 908 C C . VAL A 1 133 ? 37.949 7.066 -100.915 1.00 87.62 133 VAL A C 1
ATOM 910 O O . VAL A 1 133 ? 37.054 6.244 -100.714 1.00 87.62 133 VAL A O 1
ATOM 913 N N . GLY A 1 134 ? 38.721 7.587 -99.964 1.00 87.25 134 GLY A N 1
ATOM 914 C CA . GLY A 1 134 ? 38.609 7.283 -98.538 1.00 87.25 134 GLY A CA 1
ATOM 915 C C . GLY A 1 134 ? 37.420 7.943 -97.834 1.00 87.25 134 GLY A C 1
ATOM 916 O O . GLY A 1 134 ? 36.913 8.979 -98.295 1.00 87.25 134 GLY A O 1
ATOM 917 N N . ALA A 1 135 ? 36.989 7.348 -96.728 1.00 86.88 135 ALA A N 1
ATOM 918 C CA . ALA A 1 135 ? 35.968 7.809 -95.794 1.00 86.88 135 ALA A CA 1
ATOM 919 C C . ALA A 1 135 ? 36.584 7.963 -94.384 1.00 86.88 135 ALA A C 1
ATOM 921 O O . ALA A 1 135 ? 37.790 8.092 -94.261 1.00 86.88 135 ALA A O 1
ATOM 922 N N . ASN A 1 136 ? 35.768 8.145 -93.342 1.00 87.31 136 ASN A N 1
ATOM 923 C CA . ASN A 1 136 ? 36.254 8.163 -91.954 1.00 87.31 136 ASN A CA 1
ATOM 924 C C . ASN A 1 136 ? 35.664 6.952 -91.246 1.00 87.31 136 ASN A C 1
ATOM 926 O O . ASN A 1 136 ? 34.435 6.867 -91.121 1.00 87.31 136 ASN A O 1
ATOM 930 N N . ASP A 1 137 ? 36.513 6.092 -90.718 1.00 88.12 137 ASP A N 1
ATOM 931 C CA . ASP A 1 137 ? 36.145 4.994 -89.845 1.00 88.12 137 ASP A CA 1
ATOM 932 C C . ASP A 1 137 ? 36.075 5.465 -88.391 1.00 88.12 137 ASP A C 1
ATOM 934 O O . ASP A 1 137 ? 36.801 6.348 -87.964 1.00 88.12 137 ASP A O 1
ATOM 938 N N . ALA A 1 138 ? 35.141 4.921 -87.609 1.00 87.00 138 ALA A N 1
ATOM 939 C CA . ALA A 1 138 ? 35.038 5.286 -86.198 1.00 87.00 138 ALA A CA 1
ATOM 940 C C . ALA A 1 138 ? 36.114 4.563 -85.365 1.00 87.00 138 ALA A C 1
ATOM 942 O O . ALA A 1 138 ? 36.411 3.391 -85.630 1.00 87.00 138 ALA A O 1
ATOM 943 N N . PRO A 1 139 ? 36.598 5.173 -84.270 1.00 92.44 139 PRO A N 1
ATOM 944 C CA . PRO A 1 139 ? 37.623 4.562 -83.442 1.00 92.44 139 PRO A CA 1
ATOM 945 C C . PRO A 1 139 ? 37.130 3.276 -82.774 1.00 92.44 139 PRO A C 1
ATOM 947 O O . PRO A 1 139 ? 35.994 3.180 -82.301 1.00 92.44 139 PRO A O 1
ATOM 950 N N . VAL A 1 140 ? 38.012 2.283 -82.664 1.00 92.06 140 VAL A N 1
ATOM 951 C CA . VAL A 1 140 ? 37.726 1.018 -81.974 1.00 92.06 140 VAL A CA 1
ATOM 952 C C . VAL A 1 140 ? 38.376 1.039 -80.597 1.00 92.06 140 VAL A C 1
ATOM 954 O O . VAL A 1 140 ? 39.598 1.153 -80.474 1.00 92.06 140 VAL A O 1
ATOM 957 N N . ILE A 1 141 ? 37.552 0.906 -79.555 1.00 92.69 141 ILE A N 1
ATOM 958 C CA . ILE A 1 141 ? 37.992 0.974 -78.157 1.00 92.69 141 ILE A CA 1
ATOM 959 C C . ILE A 1 141 ? 38.264 -0.430 -77.629 1.00 92.69 141 ILE A C 1
ATOM 961 O O . ILE A 1 141 ? 37.399 -1.307 -77.671 1.00 92.69 141 ILE A O 1
ATOM 965 N N . GLY A 1 142 ? 39.488 -0.652 -77.153 1.00 87.06 142 GLY A N 1
ATOM 966 C CA . GLY A 1 142 ? 39.888 -1.906 -76.523 1.00 87.06 142 GLY A CA 1
ATOM 967 C C . GLY A 1 142 ? 39.406 -2.012 -75.073 1.00 87.06 142 GLY A C 1
ATOM 968 O O . GLY A 1 142 ? 38.990 -1.032 -74.465 1.00 87.06 142 GLY A O 1
ATOM 969 N N . ALA A 1 143 ? 39.477 -3.215 -74.497 1.00 87.44 143 ALA A N 1
ATOM 970 C CA . ALA A 1 143 ? 39.188 -3.404 -73.076 1.00 87.44 143 ALA A CA 1
ATOM 971 C C . ALA A 1 143 ? 40.229 -2.678 -72.205 1.00 87.44 143 ALA A C 1
ATOM 973 O O . ALA A 1 143 ? 41.437 -2.808 -72.444 1.00 87.44 143 ALA A O 1
ATOM 974 N N . VAL A 1 144 ? 39.746 -1.966 -71.183 1.00 93.38 144 VAL A N 1
ATOM 975 C CA . VAL A 1 144 ? 40.562 -1.228 -70.214 1.00 93.38 144 VAL A CA 1
ATOM 976 C C . VAL A 1 144 ? 40.354 -1.814 -68.818 1.00 93.38 144 VAL A C 1
ATOM 978 O O . VAL A 1 144 ? 39.229 -1.918 -68.337 1.00 93.38 144 VAL A O 1
ATOM 981 N N . ASP A 1 145 ? 41.457 -2.184 -68.173 1.00 91.50 145 ASP A N 1
ATOM 982 C CA . ASP A 1 145 ? 41.518 -2.671 -66.792 1.00 91.50 145 ASP A CA 1
ATOM 983 C C . ASP A 1 145 ? 42.529 -1.803 -66.029 1.00 91.50 145 ASP A C 1
ATOM 985 O O . ASP A 1 145 ? 43.687 -1.689 -66.450 1.00 91.50 145 ASP A O 1
ATOM 989 N N . LEU A 1 146 ? 42.086 -1.146 -64.953 1.00 90.38 146 LEU A N 1
ATOM 990 C CA . LEU A 1 146 ? 42.931 -0.275 -64.124 1.00 90.38 146 LEU A CA 1
ATOM 991 C C . LEU A 1 146 ? 43.584 -1.033 -62.951 1.00 90.38 146 LEU A C 1
ATOM 993 O O . LEU A 1 146 ? 44.373 -0.443 -62.210 1.00 90.38 146 LEU A O 1
ATOM 997 N N . GLY A 1 147 ? 43.324 -2.338 -62.810 1.00 88.75 147 GLY A N 1
ATOM 998 C CA . GLY A 1 147 ? 43.942 -3.228 -61.830 1.00 88.75 147 GLY A CA 1
ATOM 999 C C . GLY A 1 147 ? 43.255 -3.219 -60.465 1.00 88.75 147 GLY A C 1
ATOM 1000 O O . GLY A 1 147 ? 42.033 -3.194 -60.367 1.00 88.75 147 GLY A O 1
ATOM 1001 N N . THR A 1 148 ? 44.050 -3.273 -59.393 1.00 89.50 148 THR A N 1
ATOM 1002 C CA . THR A 1 148 ? 43.555 -3.242 -58.008 1.00 89.50 148 THR A CA 1
ATOM 1003 C C . THR A 1 148 ? 44.133 -2.044 -57.267 1.00 89.50 148 THR A C 1
ATOM 1005 O O . THR A 1 148 ? 45.353 -1.857 -57.244 1.00 89.50 148 THR A O 1
ATOM 1008 N N . THR A 1 149 ? 43.268 -1.261 -56.632 1.00 89.81 149 THR A N 1
ATOM 1009 C CA . THR A 1 149 ? 43.635 -0.128 -55.772 1.00 89.81 149 THR A CA 1
ATOM 1010 C C . THR A 1 149 ? 43.293 -0.410 -54.317 1.00 89.81 149 THR A C 1
ATOM 1012 O O . THR A 1 149 ? 42.548 -1.338 -54.025 1.00 89.81 149 THR A O 1
ATOM 1015 N N . LEU A 1 150 ? 43.842 0.381 -53.402 1.00 88.25 150 LEU A N 1
ATOM 1016 C CA . LEU A 1 150 ? 43.418 0.371 -52.003 1.00 88.25 150 LEU A CA 1
ATOM 1017 C C . LEU A 1 150 ? 42.233 1.321 -51.828 1.00 88.25 150 LEU A C 1
ATOM 1019 O O . LEU A 1 150 ? 42.181 2.346 -52.518 1.00 88.25 150 LEU A O 1
ATOM 1023 N N . GLU A 1 151 ? 41.320 0.989 -50.922 1.00 86.25 151 GLU A N 1
ATOM 1024 C CA . GLU A 1 151 ? 40.343 1.958 -50.426 1.00 86.25 151 GLU A CA 1
ATOM 1025 C C . GLU A 1 151 ? 41.029 3.113 -49.670 1.00 86.25 151 GLU A C 1
ATOM 1027 O O . GLU A 1 151 ? 42.254 3.130 -49.487 1.00 86.25 151 GLU A O 1
ATOM 1032 N N . ASP A 1 152 ? 40.263 4.166 -49.384 1.00 85.19 152 ASP A N 1
ATOM 1033 C CA . ASP A 1 152 ? 40.705 5.420 -48.744 1.00 85.19 152 ASP A CA 1
ATOM 1034 C C . ASP A 1 152 ? 41.804 6.217 -49.454 1.00 85.19 152 ASP A C 1
ATOM 1036 O O . ASP A 1 152 ? 42.325 7.215 -48.940 1.00 85.19 152 ASP A O 1
ATOM 1040 N N . GLN A 1 153 ? 42.150 5.829 -50.680 1.00 86.88 153 GLN A N 1
ATOM 1041 C CA . GLN A 1 153 ? 43.110 6.540 -51.510 1.00 86.88 153 GLN A CA 1
ATOM 1042 C C . GLN A 1 153 ? 42.468 6.975 -52.820 1.00 86.88 153 GLN A C 1
ATOM 1044 O O . GLN A 1 153 ? 41.849 6.195 -53.539 1.00 86.88 153 GLN A O 1
ATOM 1049 N N . ALA A 1 154 ? 42.658 8.250 -53.158 1.00 89.31 154 ALA A N 1
ATOM 1050 C CA . ALA A 1 154 ? 42.225 8.760 -54.446 1.00 89.31 154 ALA A CA 1
ATOM 1051 C C . ALA A 1 154 ? 43.064 8.146 -55.582 1.00 89.31 154 ALA A C 1
ATOM 1053 O O . ALA A 1 154 ? 44.298 8.144 -55.531 1.00 89.31 154 ALA A O 1
ATOM 1054 N N . LEU A 1 155 ? 42.394 7.683 -56.635 1.00 91.31 155 LEU A N 1
ATOM 1055 C CA . LEU A 1 155 ? 43.004 7.160 -57.853 1.00 91.31 155 LEU A CA 1
ATOM 1056 C C . LEU A 1 155 ? 43.051 8.254 -58.929 1.00 91.31 155 LEU A C 1
ATOM 1058 O O . LEU A 1 155 ? 42.033 8.854 -59.271 1.00 91.31 155 LEU A O 1
ATOM 1062 N N . LEU A 1 156 ? 44.234 8.488 -59.502 1.00 93.25 156 LEU A N 1
ATOM 1063 C CA . LEU A 1 156 ? 44.405 9.349 -60.673 1.00 93.25 156 LEU A CA 1
ATOM 1064 C C . LEU A 1 156 ? 44.356 8.510 -61.956 1.00 93.25 156 LEU A C 1
ATOM 1066 O O . LEU A 1 156 ? 45.200 7.641 -62.164 1.00 93.25 156 LEU A O 1
ATOM 1070 N N . ILE A 1 157 ? 43.407 8.820 -62.833 1.00 94.19 157 ILE A N 1
ATOM 1071 C CA . ILE A 1 157 ? 43.171 8.141 -64.109 1.00 94.19 157 ILE A CA 1
ATOM 1072 C C . ILE A 1 157 ? 43.590 9.079 -65.240 1.00 94.19 157 ILE A C 1
ATOM 1074 O O . ILE A 1 157 ? 43.151 10.229 -65.296 1.00 94.19 157 ILE A O 1
ATOM 1078 N N . THR A 1 158 ? 44.444 8.613 -66.150 1.00 94.19 158 THR A N 1
ATOM 1079 C CA . THR A 1 158 ? 44.920 9.414 -67.289 1.00 94.19 158 THR A CA 1
ATOM 1080 C C . THR A 1 158 ? 44.210 9.031 -68.585 1.00 94.19 158 THR A C 1
ATOM 1082 O O . THR A 1 158 ? 43.747 7.901 -68.740 1.00 94.19 158 THR A O 1
ATOM 1085 N N . ALA A 1 159 ? 44.162 9.950 -69.553 1.00 92.31 159 ALA A N 1
ATOM 1086 C CA . ALA A 1 159 ? 43.651 9.643 -70.889 1.00 92.31 159 ALA A CA 1
ATOM 1087 C C . ALA A 1 159 ? 44.392 8.463 -71.547 1.00 92.31 159 ALA A C 1
ATOM 1089 O O . ALA A 1 159 ? 43.746 7.626 -72.162 1.00 92.31 159 ALA A O 1
ATOM 1090 N N . ASP A 1 160 ? 45.710 8.337 -71.353 1.00 91.56 160 ASP A N 1
ATOM 1091 C CA . ASP A 1 160 ? 46.492 7.205 -71.876 1.00 91.56 160 ASP A CA 1
ATOM 1092 C C . ASP A 1 160 ? 46.016 5.853 -71.318 1.00 91.56 160 ASP A C 1
ATOM 1094 O O . ASP A 1 160 ? 46.043 4.851 -72.031 1.00 91.56 160 ASP A O 1
ATOM 1098 N N . MET A 1 161 ? 45.565 5.813 -70.057 1.00 93.00 161 MET A N 1
ATOM 1099 C CA . MET A 1 161 ? 45.001 4.600 -69.451 1.00 93.00 161 MET A CA 1
ATOM 1100 C C . MET A 1 161 ? 43.665 4.231 -70.099 1.00 93.00 161 MET A C 1
ATOM 1102 O O . MET A 1 161 ? 43.449 3.067 -70.415 1.00 93.00 161 MET A O 1
ATOM 1106 N N . LEU A 1 162 ? 42.795 5.214 -70.349 1.00 93.19 162 LEU A N 1
ATOM 1107 C CA . LEU A 1 162 ? 41.492 4.993 -70.991 1.00 93.19 162 LEU A CA 1
ATOM 1108 C C . LEU A 1 162 ? 41.610 4.691 -72.493 1.00 93.19 162 LEU A C 1
ATOM 1110 O O . LEU A 1 162 ? 40.796 3.965 -73.049 1.00 93.19 162 LEU A O 1
ATOM 1114 N N . LEU A 1 163 ? 42.640 5.210 -73.159 1.00 92.38 163 LEU A N 1
ATOM 1115 C CA . LEU A 1 163 ? 42.929 4.921 -74.566 1.00 92.38 163 LEU A CA 1
ATOM 1116 C C . LEU A 1 163 ? 43.753 3.644 -74.755 1.00 92.38 163 LEU A C 1
ATOM 1118 O O . LEU A 1 163 ? 44.077 3.288 -75.891 1.00 92.38 163 LEU A O 1
ATOM 1122 N N . ALA A 1 164 ? 44.093 2.935 -73.675 1.00 89.69 164 ALA A N 1
ATOM 1123 C CA . ALA A 1 164 ? 44.830 1.687 -73.767 1.00 89.69 164 ALA A CA 1
ATOM 1124 C C . ALA A 1 164 ? 44.114 0.717 -74.718 1.00 89.69 164 ALA A C 1
ATOM 1126 O O . ALA A 1 164 ? 42.904 0.515 -74.643 1.00 89.69 164 ALA A O 1
ATOM 1127 N N . ASN A 1 165 ? 44.876 0.117 -75.634 1.00 89.50 165 ASN A N 1
ATOM 1128 C CA . ASN A 1 165 ? 44.373 -0.819 -76.647 1.00 89.50 165 ASN A CA 1
ATOM 1129 C C . ASN A 1 165 ? 43.334 -0.237 -77.628 1.00 89.50 165 ASN A C 1
ATOM 1131 O O . ASN A 1 165 ? 42.720 -1.010 -78.361 1.00 89.50 165 ASN A O 1
ATOM 1135 N N . SER A 1 166 ? 43.140 1.083 -77.662 1.00 92.81 166 SER A N 1
ATOM 1136 C CA . SER A 1 166 ? 42.278 1.743 -78.646 1.00 92.81 166 SER A CA 1
ATOM 1137 C C . SER A 1 166 ? 43.069 2.077 -79.906 1.00 92.81 166 SER A C 1
ATOM 1139 O O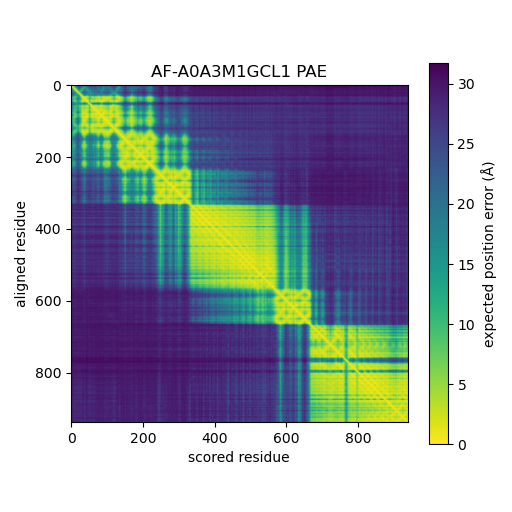 . SER A 1 166 ? 44.243 2.448 -79.828 1.00 92.81 166 SER A O 1
ATOM 1141 N N . HIS A 1 167 ? 42.443 1.941 -81.070 1.00 91.12 167 HIS A N 1
ATOM 1142 C CA . HIS A 1 167 ? 43.066 2.283 -82.344 1.00 91.12 167 HIS A CA 1
ATOM 1143 C C . HIS A 1 167 ? 42.047 2.848 -83.331 1.00 91.12 167 HIS A C 1
ATOM 1145 O O . HIS A 1 167 ? 40.859 2.520 -83.271 1.00 91.12 167 HIS A O 1
ATOM 1151 N N . ASP A 1 168 ? 42.554 3.626 -84.273 1.00 91.69 168 ASP A N 1
ATOM 1152 C CA . ASP A 1 168 ? 41.836 4.056 -85.461 1.00 91.69 168 ASP A CA 1
ATOM 1153 C C . ASP A 1 168 ? 42.511 3.458 -86.697 1.00 91.69 168 ASP A C 1
ATOM 1155 O O . ASP A 1 168 ? 43.746 3.377 -86.735 1.00 91.69 168 ASP A O 1
ATOM 1159 N N . ILE A 1 169 ? 41.726 2.985 -87.663 1.00 89.06 169 ILE A N 1
ATOM 1160 C CA . ILE A 1 169 ? 42.268 2.352 -88.869 1.00 89.06 169 ILE A CA 1
ATOM 1161 C C . ILE A 1 169 ? 42.761 3.392 -89.892 1.00 89.06 169 ILE A C 1
ATOM 1163 O O . ILE A 1 169 ? 43.733 3.103 -90.595 1.00 89.06 169 ILE A O 1
ATOM 1167 N N . ASP A 1 170 ? 42.223 4.618 -89.858 1.00 87.38 170 ASP A N 1
ATOM 1168 C CA . ASP A 1 170 ? 42.668 5.772 -90.659 1.00 87.38 170 ASP A CA 1
ATOM 1169 C C . ASP A 1 170 ? 43.954 6.403 -90.101 1.00 87.38 170 ASP A C 1
ATOM 1171 O O . ASP A 1 170 ? 44.658 7.167 -90.767 1.00 87.38 170 ASP A O 1
ATOM 1175 N N . GLY A 1 171 ? 44.305 6.059 -88.858 1.00 83.50 171 GLY A N 1
ATOM 1176 C CA . GLY A 1 171 ? 45.485 6.574 -88.166 1.00 83.50 171 GLY A CA 1
ATOM 1177 C C . GLY A 1 171 ? 45.282 7.943 -87.512 1.00 83.50 171 GLY A C 1
ATOM 1178 O O . GLY A 1 171 ? 46.274 8.590 -87.150 1.00 83.50 171 GLY A O 1
ATOM 1179 N N . ASP A 1 172 ? 44.029 8.368 -87.334 1.00 88.69 172 ASP A N 1
ATOM 1180 C CA . ASP A 1 172 ? 43.668 9.599 -86.638 1.00 88.69 172 ASP A CA 1
ATOM 1181 C C . ASP A 1 172 ? 44.030 9.575 -85.143 1.00 88.69 172 ASP A C 1
ATOM 1183 O O . ASP A 1 172 ? 44.155 8.537 -84.483 1.00 88.69 172 ASP A O 1
ATOM 1187 N N . ALA A 1 173 ? 44.257 10.767 -84.589 1.00 89.69 173 ALA A N 1
ATOM 1188 C CA . ALA A 1 173 ? 44.647 10.919 -83.193 1.00 89.69 173 ALA A CA 1
ATOM 1189 C C . ALA A 1 173 ? 43.430 10.810 -82.264 1.00 89.69 173 ALA A C 1
ATOM 1191 O O . ALA A 1 173 ? 42.515 11.628 -82.327 1.00 89.69 173 ALA A O 1
ATOM 1192 N N . LEU A 1 174 ? 43.474 9.858 -81.329 1.00 93.62 174 LEU A N 1
ATOM 1193 C CA . LEU A 1 174 ? 42.379 9.612 -80.392 1.00 93.62 174 LEU A CA 1
ATOM 1194 C C . LEU A 1 174 ? 42.427 10.523 -79.165 1.00 93.62 174 LEU A C 1
ATOM 1196 O O . LEU A 1 174 ? 43.474 10.726 -78.548 1.00 93.62 174 LEU A O 1
ATOM 1200 N N . THR A 1 175 ? 41.261 11.032 -78.772 1.00 92.38 175 THR A N 1
ATOM 1201 C CA . THR A 1 175 ? 41.085 11.883 -77.590 1.00 92.38 175 THR A CA 1
ATOM 1202 C C . THR A 1 175 ? 39.885 11.434 -76.764 1.00 92.38 175 THR A C 1
ATOM 1204 O O . THR A 1 175 ? 38.822 11.152 -77.306 1.00 92.38 175 THR A O 1
ATOM 1207 N N . VAL A 1 176 ? 40.030 11.379 -75.438 1.00 93.38 176 VAL A N 1
ATOM 1208 C CA . VAL A 1 176 ? 38.902 11.105 -74.533 1.00 93.38 176 VAL A CA 1
ATOM 1209 C C . VAL A 1 176 ? 38.119 12.398 -74.310 1.00 93.38 176 VAL A C 1
ATOM 1211 O O . VAL A 1 176 ? 38.697 13.415 -73.926 1.00 93.38 176 VAL A O 1
ATOM 1214 N N . VAL A 1 177 ? 36.810 12.360 -74.546 1.00 89.62 177 VAL A N 1
ATOM 1215 C CA . VAL A 1 177 ? 35.926 13.537 -74.498 1.00 89.62 177 VAL A CA 1
ATOM 1216 C C . VAL A 1 177 ? 35.225 13.667 -73.147 1.00 89.62 177 VAL A C 1
ATOM 1218 O O . VAL A 1 177 ? 35.166 14.758 -72.582 1.00 89.62 177 VAL A O 1
ATOM 1221 N N . GLU A 1 178 ? 34.725 12.560 -72.606 1.00 89.06 178 GLU A N 1
ATOM 1222 C CA . GLU A 1 178 ? 34.045 12.506 -71.312 1.00 89.06 178 GLU A CA 1
ATOM 1223 C C . GLU A 1 178 ? 34.257 11.146 -70.644 1.00 89.06 178 GLU A C 1
ATOM 1225 O O . GLU A 1 178 ? 34.471 10.142 -71.323 1.00 89.06 178 GLU A O 1
ATOM 1230 N N . ALA A 1 179 ? 34.195 11.135 -69.310 1.00 92.38 179 ALA A N 1
ATOM 1231 C CA . ALA A 1 179 ? 34.221 9.938 -68.477 1.00 92.38 179 ALA A CA 1
ATOM 1232 C C . ALA A 1 179 ? 33.316 10.144 -67.255 1.00 92.38 179 ALA A C 1
ATOM 1234 O O . ALA A 1 179 ? 33.282 11.242 -66.688 1.00 92.38 179 ALA A O 1
ATOM 1235 N N . HIS A 1 180 ? 32.586 9.107 -66.854 1.00 92.12 180 HIS A N 1
ATOM 1236 C CA . HIS A 1 180 ? 31.696 9.122 -65.695 1.00 92.12 180 HIS A CA 1
ATOM 1237 C C . HIS A 1 180 ? 31.659 7.755 -65.006 1.00 92.12 180 HIS A C 1
ATOM 1239 O O . HIS A 1 180 ? 31.853 6.722 -65.642 1.00 92.12 180 HIS A O 1
ATOM 1245 N N . LEU A 1 181 ? 31.395 7.756 -63.697 1.00 92.75 181 LEU A N 1
ATOM 1246 C CA . LEU A 1 181 ? 31.184 6.526 -62.933 1.00 92.75 181 LEU A CA 1
ATOM 1247 C C . LEU A 1 181 ? 29.863 5.872 -63.334 1.00 92.75 181 LEU A C 1
ATOM 1249 O O . LEU A 1 181 ? 28.842 6.557 -63.429 1.00 92.75 181 LEU A O 1
ATOM 1253 N N . ALA A 1 182 ? 29.885 4.553 -63.518 1.00 89.56 182 ALA A N 1
ATOM 1254 C CA . ALA A 1 182 ? 28.673 3.771 -63.735 1.00 89.56 182 ALA A CA 1
ATOM 1255 C C . ALA A 1 182 ? 27.803 3.712 -62.466 1.00 89.56 182 ALA A C 1
ATOM 1257 O O . ALA A 1 182 ? 26.579 3.807 -62.558 1.00 89.56 182 ALA A O 1
ATOM 1258 N N . ASP A 1 183 ? 28.438 3.618 -61.291 1.00 89.56 183 ASP A N 1
ATOM 1259 C CA . ASP A 1 183 ? 27.785 3.718 -59.985 1.00 89.56 183 ASP A CA 1
ATOM 1260 C C . ASP A 1 183 ? 28.228 4.994 -59.243 1.00 89.56 183 ASP A C 1
ATOM 1262 O O . ASP A 1 183 ? 29.364 5.074 -58.768 1.00 89.56 183 ASP A O 1
ATOM 1266 N N . PRO A 1 184 ? 27.355 6.008 -59.114 1.00 87.62 184 PRO A N 1
ATOM 1267 C CA . PRO A 1 184 ? 27.671 7.218 -58.363 1.00 87.62 184 PRO A CA 1
ATOM 1268 C C . PRO A 1 184 ? 27.743 7.000 -56.841 1.00 87.62 184 PRO A C 1
ATOM 1270 O O . PRO A 1 184 ? 28.215 7.896 -56.146 1.00 87.62 184 PRO A O 1
ATOM 1273 N N . ALA A 1 185 ? 27.281 5.862 -56.302 1.00 89.44 185 ALA A N 1
ATOM 1274 C CA . ALA A 1 185 ? 27.418 5.543 -54.878 1.00 89.44 185 ALA A CA 1
ATOM 1275 C C . ALA A 1 185 ? 28.839 5.098 -54.506 1.00 89.44 185 ALA A C 1
ATOM 1277 O O . ALA A 1 185 ? 29.224 5.245 -53.353 1.00 89.44 185 ALA A O 1
ATOM 1278 N N . ALA A 1 186 ? 29.631 4.626 -55.473 1.00 88.62 186 ALA A N 1
ATOM 1279 C CA . ALA A 1 186 ? 31.006 4.189 -55.246 1.00 88.62 186 ALA A CA 1
ATOM 1280 C C . ALA A 1 186 ? 31.985 5.347 -54.967 1.00 88.62 186 ALA A C 1
ATOM 1282 O O . ALA A 1 186 ? 33.128 5.118 -54.589 1.00 88.62 186 ALA A O 1
ATOM 1283 N N . GLY A 1 187 ? 31.594 6.606 -55.182 1.00 90.88 187 GLY A N 1
ATOM 1284 C CA . GLY A 1 187 ? 32.464 7.746 -54.904 1.00 90.88 187 GLY A CA 1
ATOM 1285 C C . GLY A 1 187 ? 32.270 8.915 -55.855 1.00 90.88 187 GLY A C 1
ATOM 1286 O O . GLY A 1 187 ? 31.233 9.083 -56.494 1.00 90.88 187 GLY A O 1
ATOM 1287 N N . THR A 1 188 ? 33.297 9.755 -55.953 1.00 93.31 188 THR A N 1
ATOM 1288 C CA . THR A 1 188 ? 33.284 10.950 -56.806 1.00 93.31 188 THR A CA 1
ATOM 1289 C C . THR A 1 188 ? 34.370 10.871 -57.868 1.00 93.31 188 THR A C 1
ATOM 1291 O O . THR A 1 188 ? 35.520 10.581 -57.559 1.00 93.31 188 THR A O 1
ATOM 1294 N N . LEU A 1 189 ? 34.015 11.155 -59.125 1.00 94.69 189 LEU A N 1
ATOM 1295 C CA . LEU A 1 189 ? 34.956 11.267 -60.241 1.00 94.69 189 LEU A CA 1
ATOM 1296 C C . LEU A 1 189 ? 34.977 12.710 -60.745 1.00 94.69 189 LEU A C 1
ATOM 1298 O O . LEU A 1 189 ? 33.958 13.235 -61.194 1.00 94.69 189 LEU A O 1
ATOM 1302 N N . ILE A 1 190 ? 36.138 13.355 -60.672 1.00 94.69 190 ILE A N 1
ATOM 1303 C CA . ILE A 1 190 ? 36.317 14.764 -61.034 1.00 94.69 190 ILE A CA 1
ATOM 1304 C C . ILE A 1 190 ? 37.271 14.867 -62.220 1.00 94.69 190 ILE A C 1
ATOM 1306 O O . ILE A 1 190 ? 38.406 14.404 -62.147 1.00 94.69 190 ILE A O 1
ATOM 1310 N N . ALA A 1 191 ? 36.835 15.522 -63.299 1.00 93.00 191 ALA A N 1
ATOM 1311 C CA . ALA A 1 191 ? 37.709 15.884 -64.413 1.00 93.00 191 ALA A CA 1
ATOM 1312 C C . ALA A 1 191 ? 38.603 17.075 -64.026 1.00 93.00 191 ALA A C 1
ATOM 1314 O O . ALA A 1 191 ? 38.103 18.148 -63.681 1.00 93.00 191 ALA A O 1
ATOM 1315 N N . ASN A 1 192 ? 39.924 16.913 -64.127 1.00 92.69 192 ASN A N 1
ATOM 1316 C CA . ASN A 1 192 ? 40.894 17.927 -63.691 1.00 92.69 192 ASN A CA 1
ATOM 1317 C C . ASN A 1 192 ? 41.150 19.024 -64.748 1.00 92.69 192 ASN A C 1
ATOM 1319 O O . ASN A 1 192 ? 41.777 20.043 -64.458 1.00 92.69 192 ASN A O 1
ATOM 1323 N N . GLY A 1 193 ? 40.649 18.841 -65.975 1.00 88.12 193 GLY A N 1
ATOM 1324 C CA . GLY A 1 193 ? 40.777 19.805 -67.075 1.00 88.12 193 GLY A CA 1
ATOM 1325 C C . GLY A 1 193 ? 42.090 19.727 -67.865 1.00 88.12 193 GLY A C 1
ATOM 1326 O O . GLY A 1 193 ? 42.301 20.539 -68.762 1.00 88.12 193 GLY A O 1
ATOM 1327 N N . ASP A 1 194 ? 42.954 18.756 -67.566 1.00 88.94 194 ASP A N 1
ATOM 1328 C CA . ASP A 1 194 ? 44.244 18.510 -68.227 1.00 88.94 194 ASP A CA 1
ATOM 1329 C C . ASP A 1 194 ? 44.321 17.142 -68.938 1.00 88.94 194 ASP A C 1
ATOM 1331 O O . ASP A 1 194 ? 45.399 16.716 -69.347 1.00 88.94 194 ASP A O 1
ATOM 1335 N N . GLY A 1 195 ? 43.180 16.462 -69.103 1.00 85.69 195 GLY A N 1
ATOM 1336 C CA . GLY A 1 195 ? 43.110 15.100 -69.648 1.00 85.69 195 GLY A CA 1
ATOM 1337 C C . GLY A 1 195 ? 43.258 13.996 -68.594 1.00 85.69 195 GLY A C 1
ATOM 1338 O O . GLY A 1 195 ? 43.515 12.846 -68.950 1.00 85.69 195 GLY A O 1
ATOM 1339 N N . THR A 1 196 ? 43.115 14.334 -67.308 1.00 93.25 196 THR A N 1
ATOM 1340 C CA . THR A 1 196 ? 43.070 13.372 -66.199 1.00 93.25 196 THR A CA 1
ATOM 1341 C C . THR A 1 196 ? 41.786 13.488 -65.372 1.00 93.25 196 THR A C 1
ATOM 1343 O O . THR A 1 196 ? 41.125 14.535 -65.355 1.00 93.25 196 THR A O 1
ATOM 1346 N N . TRP A 1 197 ? 41.454 12.408 -64.660 1.00 94.88 197 TRP A N 1
ATOM 1347 C CA . TRP A 1 197 ? 40.329 12.313 -63.733 1.00 94.88 197 TRP A CA 1
ATOM 1348 C C . TRP A 1 197 ? 40.797 11.817 -62.369 1.00 94.88 197 TRP A C 1
ATOM 1350 O O . TRP A 1 197 ? 41.600 10.892 -62.284 1.00 94.88 197 TRP A O 1
ATOM 1360 N N . THR A 1 198 ? 40.278 12.418 -61.305 1.00 94.69 198 THR A N 1
ATOM 1361 C CA . THR A 1 198 ? 40.517 11.977 -59.927 1.00 94.69 198 THR A CA 1
ATOM 1362 C C . THR A 1 198 ? 39.281 11.242 -59.426 1.00 94.69 198 THR A C 1
ATOM 1364 O O . THR A 1 198 ? 38.214 11.851 -59.344 1.00 94.69 198 THR A O 1
ATOM 1367 N N . PHE A 1 199 ? 39.421 9.955 -59.109 1.00 94.00 199 PHE A N 1
ATOM 1368 C CA . PHE A 1 199 ? 38.407 9.164 -58.419 1.00 94.00 199 PHE A CA 1
ATOM 1369 C C . PHE A 1 199 ? 38.701 9.138 -56.918 1.00 94.00 199 PHE A C 1
ATOM 1371 O O . PHE A 1 199 ? 39.790 8.734 -56.517 1.00 94.00 199 PHE A O 1
ATOM 1378 N N . THR A 1 200 ? 37.737 9.542 -56.099 1.00 93.00 200 THR A N 1
ATOM 1379 C CA . THR A 1 200 ? 37.791 9.422 -54.637 1.00 93.00 200 THR A CA 1
ATOM 1380 C C . THR A 1 200 ? 36.693 8.448 -54.202 1.00 93.00 200 THR A C 1
ATOM 1382 O O . THR A 1 200 ? 35.522 8.796 -54.406 1.00 93.00 200 THR A O 1
ATOM 1385 N N . PRO A 1 201 ? 37.034 7.270 -53.641 1.00 92.50 201 PRO A N 1
ATOM 1386 C CA . PRO A 1 201 ? 36.039 6.301 -53.181 1.00 92.50 201 PRO A CA 1
ATOM 1387 C C . PRO A 1 201 ? 35.218 6.848 -52.004 1.00 92.50 201 PRO A C 1
ATOM 1389 O O . PRO A 1 201 ? 35.633 7.798 -51.332 1.00 92.50 201 PRO A O 1
ATOM 1392 N N . THR A 1 202 ? 34.040 6.271 -51.758 1.00 90.88 202 THR A N 1
ATOM 1393 C CA . THR A 1 202 ? 33.393 6.409 -50.441 1.00 90.88 202 THR A CA 1
ATOM 1394 C C . THR A 1 202 ? 34.243 5.715 -49.369 1.00 90.88 202 THR A C 1
ATOM 1396 O O . THR A 1 202 ? 34.928 4.755 -49.722 1.00 90.88 202 THR A O 1
ATOM 1399 N N . PRO A 1 203 ? 34.209 6.167 -48.097 1.00 85.56 203 PRO A N 1
ATOM 1400 C CA . PRO A 1 203 ? 34.852 5.437 -47.000 1.00 85.56 203 PRO A CA 1
ATOM 1401 C C . PRO A 1 203 ? 34.424 3.964 -46.984 1.00 85.56 203 PRO A C 1
ATOM 1403 O O . PRO A 1 203 ? 33.270 3.674 -47.324 1.00 85.56 203 PRO A O 1
ATOM 1406 N N . ASP A 1 204 ? 35.356 3.080 -46.630 1.00 84.12 204 ASP A N 1
ATOM 1407 C CA . ASP A 1 204 ? 35.149 1.640 -46.395 1.00 84.12 204 ASP A CA 1
ATOM 1408 C C . ASP A 1 204 ? 34.634 0.866 -47.635 1.00 84.12 204 ASP A C 1
ATOM 1410 O O . ASP A 1 204 ? 33.946 -0.161 -47.552 1.00 84.12 204 ASP A O 1
ATOM 1414 N N . LEU A 1 205 ? 34.895 1.403 -48.834 1.00 87.12 205 LEU A N 1
ATOM 1415 C CA . LEU A 1 205 ? 34.493 0.785 -50.093 1.00 87.12 205 LEU A CA 1
ATOM 1416 C C . LEU A 1 205 ? 35.475 -0.308 -50.529 1.00 87.12 205 LEU A C 1
ATOM 1418 O O . LEU A 1 205 ? 36.457 -0.040 -51.220 1.00 87.12 205 LEU A O 1
ATOM 1422 N N . SER A 1 206 ? 35.094 -1.564 -50.321 1.00 85.56 206 SER A N 1
ATOM 1423 C CA . SER A 1 206 ? 35.807 -2.719 -50.871 1.00 85.56 206 SER A CA 1
ATOM 1424 C C . SER A 1 206 ? 34.950 -3.526 -51.853 1.00 85.56 206 SER A C 1
ATOM 1426 O O . SER A 1 206 ? 33.721 -3.587 -51.760 1.00 85.56 206 SER A O 1
ATOM 1428 N N . GLY A 1 207 ? 35.586 -4.156 -52.846 1.00 83.88 207 GLY A N 1
ATOM 1429 C CA . GLY A 1 207 ? 34.877 -4.999 -53.812 1.00 83.88 207 GLY A CA 1
ATOM 1430 C C . GLY A 1 207 ? 35.487 -5.033 -55.209 1.00 83.88 207 GLY A C 1
ATOM 1431 O O . GLY A 1 207 ? 36.468 -4.358 -55.507 1.00 83.88 207 GLY A O 1
ATOM 1432 N N . SER A 1 208 ? 34.894 -5.851 -56.080 1.00 85.06 208 SER A N 1
ATOM 1433 C CA . SER A 1 208 ? 35.359 -6.061 -57.456 1.00 85.06 208 SER A CA 1
ATOM 1434 C C . SER A 1 208 ? 34.407 -5.479 -58.499 1.00 85.06 208 SER A C 1
ATOM 1436 O O . SER A 1 208 ? 33.191 -5.599 -58.336 1.00 85.06 208 SER A O 1
ATOM 1438 N N . GLY A 1 209 ? 34.944 -4.982 -59.615 1.00 83.44 209 GLY A N 1
ATOM 1439 C CA . GLY A 1 209 ? 34.157 -4.587 -60.790 1.00 83.44 209 GLY A CA 1
ATOM 1440 C C . GLY A 1 209 ? 33.580 -3.170 -60.749 1.00 83.44 209 GLY A C 1
ATOM 1441 O O . GLY A 1 209 ? 32.486 -2.944 -61.270 1.00 83.44 209 GLY A O 1
ATOM 1442 N N . LEU A 1 210 ? 34.306 -2.224 -60.151 1.00 91.25 210 LEU A N 1
ATOM 1443 C CA . LEU A 1 210 ? 34.026 -0.796 -60.317 1.00 91.25 210 LEU A CA 1
ATOM 1444 C C . LEU A 1 210 ? 34.195 -0.415 -61.793 1.00 91.25 210 LEU A C 1
ATOM 1446 O O . LEU A 1 210 ? 35.073 -0.960 -62.458 1.00 91.25 210 LEU A O 1
ATOM 1450 N N . ASP A 1 211 ? 33.353 0.485 -62.311 1.00 92.75 211 ASP A N 1
ATOM 1451 C CA . ASP A 1 211 ? 33.281 0.789 -63.748 1.00 92.75 211 ASP A CA 1
ATOM 1452 C C . ASP A 1 211 ? 33.196 2.297 -64.031 1.00 92.75 211 ASP A C 1
ATOM 1454 O O . ASP A 1 211 ? 32.409 3.036 -63.423 1.00 92.75 211 ASP A O 1
ATOM 1458 N N . ILE A 1 212 ? 34.000 2.742 -64.998 1.00 93.38 212 ILE A N 1
ATOM 1459 C CA . ILE A 1 212 ? 33.943 4.070 -65.609 1.00 93.38 212 ILE A CA 1
ATOM 1460 C C . ILE A 1 212 ? 33.621 3.917 -67.091 1.00 93.38 212 ILE A C 1
ATOM 1462 O O . ILE A 1 212 ? 34.413 3.374 -67.862 1.00 93.38 212 ILE A O 1
ATOM 1466 N N . ALA A 1 213 ? 32.496 4.495 -67.501 1.00 93.56 213 ALA A N 1
ATOM 1467 C CA . ALA A 1 213 ? 32.147 4.643 -68.904 1.00 93.56 213 ALA A CA 1
ATOM 1468 C C . ALA A 1 213 ? 32.761 5.937 -69.461 1.00 93.56 213 ALA A C 1
ATOM 1470 O O . ALA A 1 213 ? 32.670 7.004 -68.844 1.00 93.56 213 ALA A O 1
ATOM 1471 N N . PHE A 1 214 ? 33.380 5.860 -70.639 1.00 94.12 214 PHE A N 1
ATOM 1472 C CA . PHE A 1 214 ? 34.035 6.995 -71.294 1.00 94.12 214 PHE A CA 1
ATOM 1473 C C . PHE A 1 214 ? 33.807 6.998 -72.808 1.00 94.12 214 PHE A C 1
ATOM 1475 O O . PHE A 1 214 ? 33.487 5.970 -73.404 1.00 94.12 214 PHE A O 1
ATOM 1482 N N . SER A 1 215 ? 33.978 8.155 -73.448 1.00 93.38 215 SER A N 1
ATOM 1483 C CA . SER A 1 215 ? 33.870 8.287 -74.907 1.00 93.38 215 SER A CA 1
ATOM 1484 C C . SER A 1 215 ? 35.153 8.815 -75.536 1.00 93.38 215 SER A C 1
ATOM 1486 O O . SER A 1 215 ? 35.763 9.751 -75.011 1.00 93.38 215 SER A O 1
ATOM 1488 N N . VAL A 1 216 ? 35.507 8.281 -76.700 1.00 94.44 216 VAL A N 1
ATOM 1489 C CA . VAL A 1 216 ? 36.714 8.605 -77.463 1.00 94.44 216 VAL A CA 1
ATOM 1490 C C . VAL A 1 216 ? 36.336 9.155 -78.833 1.00 94.44 216 VAL A C 1
ATOM 1492 O O . VAL A 1 216 ? 35.428 8.634 -79.474 1.00 94.44 216 VAL A O 1
ATOM 1495 N N . SER A 1 217 ? 37.042 10.200 -79.259 1.00 93.19 217 SER A N 1
ATOM 1496 C CA . SER A 1 217 ? 36.890 10.881 -80.544 1.00 93.19 217 SER A CA 1
ATOM 1497 C C . SER A 1 217 ? 38.182 10.818 -81.350 1.00 93.19 217 SER A C 1
ATOM 1499 O O . SER A 1 217 ? 39.251 11.091 -80.796 1.00 93.19 217 SER A O 1
ATOM 1501 N N . ASP A 1 218 ? 38.066 10.533 -82.643 1.00 90.12 218 ASP A N 1
ATOM 1502 C CA . ASP A 1 218 ? 39.104 10.698 -83.679 1.00 90.12 218 ASP A CA 1
ATOM 1503 C C . ASP A 1 218 ? 39.134 12.141 -84.254 1.00 90.12 218 ASP A C 1
ATOM 1505 O O . ASP A 1 218 ? 40.059 12.534 -84.960 1.00 90.12 218 ASP A O 1
ATOM 1509 N N . GLY A 1 219 ? 38.141 12.975 -83.908 1.00 85.06 219 GLY A N 1
ATOM 1510 C CA . GLY A 1 219 ? 37.933 14.320 -84.459 1.00 85.06 219 GLY A CA 1
ATOM 1511 C C . GLY A 1 219 ? 36.691 14.457 -85.351 1.00 85.06 219 GLY A C 1
ATOM 1512 O O . GLY A 1 219 ? 36.245 15.586 -85.585 1.00 85.06 219 GLY A O 1
ATOM 1513 N N . HIS A 1 220 ? 36.088 13.343 -85.769 1.00 84.62 220 HIS A N 1
ATOM 1514 C CA . HIS A 1 220 ? 34.925 13.268 -86.657 1.00 84.62 220 HIS A CA 1
ATOM 1515 C C . HIS A 1 220 ? 33.799 12.369 -86.108 1.00 84.62 220 HIS A C 1
ATOM 1517 O O . HIS A 1 220 ? 32.623 12.741 -86.205 1.00 84.62 220 HIS A O 1
ATOM 1523 N N . ALA A 1 221 ? 34.133 11.238 -85.488 1.00 86.44 221 ALA A N 1
ATOM 1524 C CA . ALA A 1 221 ? 33.236 10.246 -84.908 1.00 86.44 221 ALA A CA 1
ATOM 1525 C C . ALA A 1 221 ? 33.514 10.007 -83.409 1.00 86.44 221 ALA A C 1
ATOM 1527 O O . ALA A 1 221 ? 34.530 10.417 -82.857 1.00 86.44 221 ALA A O 1
ATOM 1528 N N . LEU A 1 222 ? 32.564 9.359 -82.724 1.00 90.31 222 LEU A N 1
ATOM 1529 C CA . LEU A 1 222 ? 32.669 8.999 -81.307 1.00 90.31 222 LEU A CA 1
ATOM 1530 C C . LEU A 1 222 ? 32.441 7.501 -81.109 1.00 90.31 222 LEU A C 1
ATOM 1532 O O . LEU A 1 222 ? 31.502 6.942 -81.677 1.00 90.31 222 LEU A O 1
ATOM 1536 N N . ALA A 1 223 ? 33.224 6.896 -80.218 1.00 92.75 223 ALA A N 1
ATOM 1537 C CA . ALA A 1 223 ? 33.017 5.544 -79.708 1.00 92.75 223 ALA A CA 1
ATOM 1538 C C . ALA A 1 223 ? 33.010 5.525 -78.172 1.00 92.75 223 ALA A C 1
ATOM 1540 O O . ALA A 1 223 ? 33.646 6.359 -77.530 1.00 92.75 223 ALA A O 1
ATOM 1541 N N . THR A 1 224 ? 32.286 4.580 -77.572 1.00 92.75 224 THR A N 1
ATOM 1542 C CA . THR A 1 224 ? 32.152 4.442 -76.110 1.00 92.75 224 THR A CA 1
ATOM 1543 C C . THR A 1 224 ? 32.912 3.214 -75.613 1.00 92.75 224 THR A C 1
ATOM 1545 O O . THR A 1 224 ? 32.854 2.160 -76.246 1.00 92.75 224 THR A O 1
ATOM 1548 N N . GLY A 1 225 ? 33.593 3.344 -74.474 1.00 91.69 225 GLY A N 1
ATOM 1549 C CA . GLY A 1 225 ? 34.322 2.278 -73.791 1.00 91.69 225 GLY A CA 1
ATOM 1550 C C . GLY A 1 225 ? 34.056 2.241 -72.287 1.00 91.69 225 GLY A C 1
ATOM 1551 O O . GLY A 1 225 ? 33.428 3.142 -71.730 1.00 91.69 225 GLY A O 1
ATOM 1552 N N . HIS A 1 226 ? 34.550 1.179 -71.650 1.00 93.56 226 HIS A N 1
ATOM 1553 C CA . HIS A 1 226 ? 34.446 0.925 -70.213 1.00 93.56 226 HIS A CA 1
ATOM 1554 C C . HIS A 1 226 ? 35.827 0.609 -69.637 1.00 93.56 226 HIS A C 1
ATOM 1556 O O . HIS A 1 226 ? 36.612 -0.102 -70.274 1.00 93.56 226 HIS A O 1
ATOM 1562 N N . ALA A 1 227 ? 36.108 1.135 -68.449 1.00 93.31 227 ALA A N 1
ATOM 1563 C CA . ALA A 1 227 ? 37.317 0.869 -67.684 1.00 93.31 227 ALA A CA 1
ATOM 1564 C C . ALA A 1 227 ? 36.939 0.283 -66.324 1.00 93.31 227 ALA A C 1
ATOM 1566 O O . ALA A 1 227 ? 36.288 0.958 -65.527 1.00 93.31 227 ALA A O 1
ATOM 1567 N N . ILE A 1 228 ? 37.367 -0.957 -66.073 1.00 93.31 228 ILE A N 1
ATOM 1568 C CA . ILE A 1 228 ? 37.033 -1.699 -64.851 1.00 93.31 228 ILE A CA 1
ATOM 1569 C C . ILE A 1 228 ? 38.221 -1.814 -63.893 1.00 93.31 228 ILE A C 1
ATOM 1571 O O . ILE A 1 228 ? 39.366 -1.816 -64.346 1.00 93.31 228 ILE A O 1
ATOM 1575 N N . TRP A 1 229 ? 37.966 -1.909 -62.584 1.00 93.00 229 TRP A N 1
ATOM 1576 C CA . TRP A 1 229 ? 38.994 -2.191 -61.570 1.00 93.00 229 TRP A CA 1
ATOM 1577 C C . TRP A 1 229 ? 38.405 -2.745 -60.263 1.00 93.00 229 TRP A C 1
ATOM 1579 O O . TRP A 1 229 ? 37.191 -2.712 -60.048 1.00 93.00 229 TRP A O 1
ATOM 1589 N N . ASP A 1 230 ? 39.281 -3.231 -59.382 1.00 90.88 230 ASP A N 1
ATOM 1590 C CA . ASP A 1 230 ? 38.939 -3.764 -58.058 1.00 90.88 230 ASP A CA 1
ATOM 1591 C C . ASP A 1 230 ? 39.513 -2.887 -56.930 1.00 90.88 230 ASP A C 1
ATOM 1593 O O . ASP A 1 230 ? 40.569 -2.265 -57.084 1.00 90.88 230 ASP A O 1
ATOM 1597 N N . MET A 1 231 ? 38.859 -2.873 -55.768 1.00 90.69 231 MET A N 1
ATOM 1598 C CA . MET A 1 231 ? 39.298 -2.144 -54.576 1.00 90.69 231 MET A CA 1
ATOM 1599 C C . MET A 1 231 ? 39.499 -3.098 -53.392 1.00 90.69 231 MET A C 1
ATOM 1601 O O . MET A 1 231 ? 38.606 -3.869 -53.033 1.00 90.69 231 MET A O 1
ATOM 1605 N N . ALA A 1 232 ? 40.707 -3.079 -52.828 1.00 85.88 232 ALA A N 1
ATOM 1606 C CA . ALA A 1 232 ? 41.116 -3.904 -51.699 1.00 85.88 232 ALA A CA 1
ATOM 1607 C C . ALA A 1 232 ? 40.936 -3.141 -50.377 1.00 85.88 232 ALA A C 1
ATOM 1609 O O . ALA A 1 232 ? 41.250 -1.945 -50.352 1.00 85.88 232 ALA A O 1
ATOM 1610 N N . PRO A 1 233 ? 40.519 -3.835 -49.302 1.00 84.00 233 PRO A N 1
ATOM 1611 C CA . PRO A 1 233 ? 40.282 -3.195 -48.020 1.00 84.00 233 PRO A CA 1
ATOM 1612 C C . PRO A 1 233 ? 41.574 -2.696 -47.352 1.00 84.00 233 PRO A C 1
ATOM 1614 O O . PRO A 1 233 ? 42.659 -3.256 -47.584 1.00 84.00 233 PRO A O 1
ATOM 1617 N N . VAL A 1 234 ? 41.464 -1.661 -46.521 1.00 87.31 234 VAL A N 1
ATOM 1618 C CA . VAL A 1 234 ? 42.522 -1.061 -45.701 1.00 87.31 234 VAL A CA 1
ATOM 1619 C C . VAL A 1 234 ? 42.085 -1.141 -44.247 1.00 87.31 234 VAL A C 1
ATOM 1621 O O . VAL A 1 234 ? 41.035 -0.646 -43.911 1.00 87.31 234 VAL A O 1
ATOM 1624 N N . ASN A 1 235 ? 42.924 -1.719 -43.384 1.00 84.81 235 ASN A N 1
ATOM 1625 C CA . ASN A 1 235 ? 42.571 -1.887 -41.975 1.00 84.81 235 ASN A CA 1
ATOM 1626 C C . ASN A 1 235 ? 42.334 -0.547 -41.260 1.00 84.81 235 ASN A C 1
ATOM 1628 O O . ASN A 1 235 ? 43.295 0.201 -41.021 1.00 84.81 235 ASN A O 1
ATOM 1632 N N . ASP A 1 236 ? 41.110 -0.342 -40.809 1.00 86.25 236 ASP A N 1
ATOM 1633 C CA . ASP A 1 236 ? 40.665 0.721 -39.926 1.00 86.25 236 ASP A CA 1
ATOM 1634 C C . ASP A 1 236 ? 40.903 0.397 -38.452 1.00 86.25 236 ASP A C 1
ATOM 1636 O O . ASP A 1 236 ? 41.183 -0.731 -38.068 1.00 86.25 236 ASP A O 1
ATOM 1640 N N . ALA A 1 237 ? 40.866 1.426 -37.606 1.00 85.19 237 ALA A N 1
ATOM 1641 C CA . ALA A 1 237 ? 40.917 1.226 -36.162 1.00 85.19 237 ALA A CA 1
ATOM 1642 C C . ALA A 1 237 ? 39.518 0.899 -35.616 1.00 85.19 237 ALA A C 1
ATOM 1644 O O . ALA A 1 237 ? 38.531 1.385 -36.174 1.00 85.19 237 ALA A O 1
ATOM 1645 N N . PRO A 1 238 ? 39.426 0.236 -34.448 1.00 92.31 238 PRO A N 1
ATOM 1646 C CA . PRO A 1 238 ? 38.147 0.041 -33.782 1.00 92.31 238 PRO A CA 1
ATOM 1647 C C . PRO A 1 238 ? 37.392 1.360 -33.562 1.00 92.31 238 PRO A C 1
ATOM 1649 O O . PRO A 1 238 ? 37.984 2.369 -33.168 1.00 92.31 238 PRO A O 1
ATOM 1652 N N . GLU A 1 239 ? 36.074 1.348 -33.759 1.00 90.69 239 GLU A N 1
ATOM 1653 C CA . GLU A 1 239 ? 35.216 2.536 -33.674 1.00 90.69 239 GLU A CA 1
ATOM 1654 C C . GLU A 1 239 ? 34.731 2.805 -32.242 1.00 90.69 239 GLU A C 1
ATOM 1656 O O . GLU A 1 239 ? 34.696 3.954 -31.791 1.00 90.69 239 GLU A O 1
ATOM 1661 N N . ALA A 1 240 ? 34.369 1.753 -31.500 1.00 91.44 240 ALA A N 1
ATOM 1662 C CA . ALA A 1 240 ? 33.824 1.878 -30.149 1.00 91.44 240 ALA A CA 1
ATOM 1663 C C . ALA A 1 240 ? 34.110 0.651 -29.276 1.00 91.44 240 ALA A C 1
ATOM 1665 O O . ALA A 1 240 ? 34.086 -0.483 -29.755 1.00 91.44 240 ALA A O 1
ATOM 1666 N N . ILE A 1 241 ? 34.298 0.883 -27.972 1.00 94.56 241 ILE A N 1
ATOM 1667 C CA . ILE A 1 241 ? 34.337 -0.154 -26.936 1.00 94.56 241 ILE A CA 1
ATOM 1668 C C . ILE A 1 241 ? 33.084 0.007 -26.069 1.00 94.56 241 ILE A C 1
ATOM 1670 O O . ILE A 1 241 ? 32.779 1.096 -25.584 1.00 94.56 241 ILE A O 1
ATOM 1674 N N . ALA A 1 242 ? 32.359 -1.078 -25.833 1.00 93.81 242 ALA A N 1
ATOM 1675 C CA . ALA A 1 242 ? 31.241 -1.102 -24.898 1.00 93.81 242 ALA A CA 1
ATOM 1676 C C . ALA A 1 242 ? 31.471 -2.149 -23.809 1.00 93.81 242 ALA A C 1
ATOM 1678 O O . ALA A 1 242 ? 32.077 -3.194 -24.049 1.00 93.81 242 ALA A O 1
ATOM 1679 N N . LEU A 1 243 ? 30.976 -1.837 -22.614 1.00 95.75 243 LEU A N 1
ATOM 1680 C CA . LEU A 1 243 ? 30.947 -2.712 -21.452 1.00 95.75 243 LEU A CA 1
ATOM 1681 C C . LEU A 1 243 ? 29.501 -2.740 -20.946 1.00 95.75 243 LEU A C 1
ATOM 1683 O O . LEU A 1 243 ? 28.913 -1.685 -20.713 1.00 95.75 243 LEU A O 1
ATOM 1687 N N . ASP A 1 244 ? 28.922 -3.931 -20.830 1.00 94.81 244 ASP A N 1
ATOM 1688 C CA . ASP A 1 244 ? 27.493 -4.116 -20.531 1.00 94.81 244 ASP A CA 1
ATOM 1689 C C . ASP A 1 244 ? 27.095 -3.796 -19.077 1.00 94.81 244 ASP A C 1
ATOM 1691 O O . ASP A 1 244 ? 25.918 -3.566 -18.799 1.00 94.81 244 ASP A O 1
ATOM 1695 N N . ASN A 1 245 ? 28.060 -3.733 -18.160 1.00 93.94 245 ASN A N 1
ATOM 1696 C CA . ASN A 1 245 ? 27.849 -3.368 -16.766 1.00 93.94 245 ASN A CA 1
ATOM 1697 C C . ASN A 1 245 ? 29.015 -2.523 -16.224 1.00 93.94 245 ASN A C 1
ATOM 1699 O O . ASN A 1 245 ? 30.183 -2.777 -16.505 1.00 93.94 245 ASN A O 1
ATOM 1703 N N . LEU A 1 246 ? 28.687 -1.509 -15.423 1.00 94.44 246 LEU A N 1
ATOM 1704 C CA . LEU A 1 246 ? 29.631 -0.521 -14.886 1.00 94.44 246 LEU A CA 1
ATOM 1705 C C . LEU A 1 246 ? 29.675 -0.520 -13.355 1.00 94.44 246 LEU A C 1
ATOM 1707 O O . LEU A 1 246 ? 30.102 0.463 -12.760 1.00 94.44 246 LEU A O 1
ATOM 1711 N N . SER A 1 247 ? 29.229 -1.598 -12.713 1.00 92.44 247 SER A N 1
ATOM 1712 C CA . SER A 1 247 ? 29.233 -1.732 -11.257 1.00 92.44 247 SER A CA 1
ATOM 1713 C C . SER A 1 247 ? 29.776 -3.086 -10.814 1.00 92.44 247 SER A C 1
ATOM 1715 O O . SER A 1 247 ? 29.570 -4.098 -11.488 1.00 92.44 247 SER A O 1
ATOM 1717 N N . VAL A 1 248 ? 30.460 -3.111 -9.674 1.00 93.62 248 VAL A N 1
ATOM 1718 C CA . VAL A 1 248 ? 30.936 -4.327 -9.013 1.00 93.62 248 VAL A CA 1
ATOM 1719 C C . VAL A 1 248 ? 30.681 -4.222 -7.515 1.00 93.62 248 VAL A C 1
ATOM 1721 O O . VAL A 1 248 ? 30.913 -3.173 -6.922 1.00 93.62 248 VAL A O 1
ATOM 1724 N N . SER A 1 249 ? 30.206 -5.300 -6.895 1.00 87.75 249 SER A N 1
ATOM 1725 C CA . SER A 1 249 ? 30.093 -5.362 -5.436 1.00 87.75 249 SER A CA 1
ATOM 1726 C C . SER A 1 249 ? 31.467 -5.254 -4.792 1.00 87.75 249 SER A C 1
ATOM 1728 O O . SER A 1 249 ? 32.429 -5.877 -5.261 1.00 87.75 249 SER A O 1
ATOM 1730 N N . GLU A 1 250 ? 31.559 -4.496 -3.708 1.00 85.38 250 GLU A N 1
ATOM 1731 C CA . GLU A 1 250 ? 32.759 -4.505 -2.890 1.00 85.38 250 GLU A CA 1
ATOM 1732 C C . GLU A 1 250 ? 33.009 -5.871 -2.246 1.00 85.38 250 GLU A C 1
ATOM 1734 O O . GLU A 1 250 ? 32.159 -6.767 -2.270 1.00 85.38 250 GLU A O 1
ATOM 1739 N N . ASN A 1 251 ? 34.219 -6.065 -1.719 1.00 83.12 251 ASN A N 1
ATOM 1740 C CA . ASN A 1 251 ? 34.644 -7.270 -1.004 1.00 83.12 251 ASN A CA 1
ATOM 1741 C C . ASN A 1 251 ? 34.520 -8.595 -1.800 1.00 83.12 251 ASN A C 1
ATOM 1743 O O . ASN A 1 251 ? 34.918 -9.666 -1.334 1.00 83.12 251 ASN A O 1
ATOM 1747 N N . ALA A 1 252 ? 34.092 -8.538 -3.064 1.00 86.38 252 ALA A N 1
ATOM 1748 C CA . ALA A 1 252 ? 33.926 -9.672 -3.959 1.00 86.38 252 ALA A CA 1
ATOM 1749 C C . ALA A 1 252 ? 35.227 -9.968 -4.722 1.00 86.38 252 ALA A C 1
ATOM 1751 O O . ALA A 1 252 ? 35.463 -9.504 -5.842 1.00 86.38 252 ALA A O 1
ATOM 1752 N N . ALA A 1 253 ? 36.101 -10.765 -4.103 1.00 89.62 253 ALA A N 1
ATOM 1753 C CA . ALA A 1 253 ? 37.399 -11.098 -4.679 1.00 89.62 253 ALA A CA 1
ATOM 1754 C C . ALA A 1 253 ? 37.277 -11.783 -6.057 1.00 89.62 253 ALA A C 1
ATOM 1756 O O . ALA A 1 253 ? 36.694 -12.862 -6.179 1.00 89.62 253 ALA A O 1
ATOM 1757 N N . GLY A 1 254 ? 37.886 -11.194 -7.090 1.00 90.69 254 GLY A N 1
ATOM 1758 C CA . GLY A 1 254 ? 37.890 -11.744 -8.451 1.00 90.69 254 GLY A CA 1
ATOM 1759 C C . GLY A 1 254 ? 36.565 -11.613 -9.218 1.00 90.69 254 GLY A C 1
ATOM 1760 O O . GLY A 1 254 ? 36.357 -12.344 -10.192 1.00 90.69 254 GLY A O 1
ATOM 1761 N N . ALA A 1 255 ? 35.665 -10.727 -8.779 1.00 93.06 255 ALA A N 1
ATOM 1762 C CA . ALA A 1 255 ? 34.348 -10.539 -9.381 1.00 93.06 255 ALA A CA 1
ATOM 1763 C C . ALA A 1 255 ? 34.407 -10.161 -10.871 1.00 93.06 255 ALA A C 1
ATOM 1765 O O . ALA A 1 255 ? 35.250 -9.371 -11.305 1.00 93.06 255 ALA A O 1
ATOM 1766 N N . ALA A 1 256 ? 33.480 -10.724 -11.650 1.00 94.00 256 ALA A N 1
ATOM 1767 C CA . ALA A 1 256 ? 33.227 -10.304 -13.022 1.00 94.00 256 ALA A CA 1
ATOM 1768 C C . ALA A 1 256 ? 32.402 -9.016 -13.022 1.00 94.00 256 ALA A C 1
ATOM 1770 O O . ALA A 1 256 ? 31.466 -8.883 -12.239 1.00 94.00 256 ALA A O 1
ATOM 1771 N N . ILE A 1 257 ? 32.763 -8.090 -13.904 1.00 94.88 257 ILE A N 1
A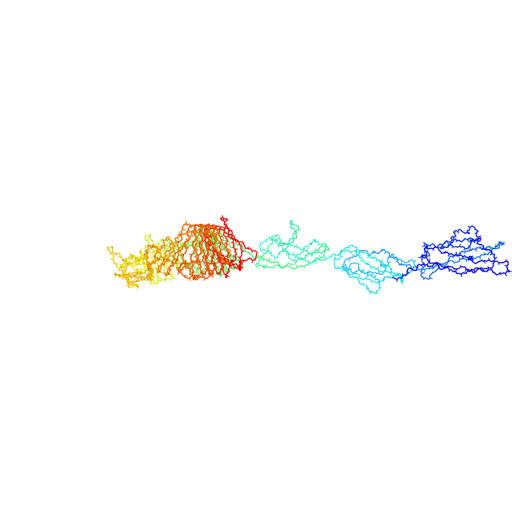TOM 1772 C CA . ILE A 1 257 ? 32.114 -6.785 -14.014 1.00 94.88 257 ILE A CA 1
ATOM 1773 C C . ILE A 1 257 ? 31.143 -6.841 -15.173 1.00 94.88 257 ILE A C 1
ATOM 1775 O O . ILE A 1 257 ? 29.949 -6.699 -14.959 1.00 94.88 257 ILE A O 1
ATOM 1779 N N . GLY A 1 258 ? 31.637 -7.132 -16.374 1.00 94.75 258 GLY A N 1
ATOM 1780 C CA . GLY A 1 258 ? 30.811 -7.136 -17.571 1.00 94.75 258 GLY A CA 1
ATOM 1781 C C . GLY A 1 258 ? 31.507 -7.723 -18.793 1.00 94.75 258 GLY A C 1
ATOM 1782 O O . GLY A 1 258 ? 32.719 -7.964 -18.785 1.00 94.75 258 GLY A O 1
ATOM 1783 N N . VAL A 1 259 ? 30.732 -7.961 -19.843 1.00 95.06 259 VAL A N 1
ATOM 1784 C CA . VAL A 1 259 ? 31.192 -8.384 -21.165 1.00 95.06 259 VAL A CA 1
ATOM 1785 C C . VAL A 1 259 ? 31.621 -7.164 -21.979 1.00 95.06 259 VAL A C 1
ATOM 1787 O O . VAL A 1 259 ? 30.902 -6.169 -22.076 1.00 95.06 259 VAL A O 1
ATOM 1790 N N . LEU A 1 260 ? 32.807 -7.257 -22.576 1.00 94.88 260 LEU A N 1
ATOM 1791 C CA . LEU A 1 260 ? 33.359 -6.285 -23.508 1.00 94.88 260 LEU A CA 1
ATOM 1792 C C . LEU A 1 260 ? 32.964 -6.637 -24.940 1.00 94.88 260 LEU A C 1
ATOM 1794 O O . LEU A 1 260 ? 33.184 -7.760 -25.399 1.00 94.88 260 LEU A O 1
ATOM 1798 N N . SER A 1 261 ? 32.476 -5.641 -25.669 1.00 92.25 261 SER A N 1
ATOM 1799 C CA . SER A 1 261 ? 32.240 -5.720 -27.111 1.00 92.25 261 SER A CA 1
ATOM 1800 C C . SER A 1 261 ? 32.923 -4.560 -27.828 1.00 92.25 261 SER A C 1
ATOM 1802 O O . SER A 1 261 ? 32.934 -3.441 -27.314 1.00 92.25 261 SER A O 1
ATOM 1804 N N . VAL A 1 262 ? 33.467 -4.823 -29.015 1.00 92.88 262 VAL A N 1
ATOM 1805 C CA . VAL A 1 262 ? 34.158 -3.832 -29.849 1.00 92.88 262 VAL A CA 1
ATOM 1806 C C . VAL A 1 262 ? 33.502 -3.807 -31.225 1.00 92.88 262 VAL A C 1
ATOM 1808 O O . VAL A 1 262 ? 33.237 -4.870 -31.786 1.00 92.88 262 VAL A O 1
ATOM 1811 N N . SER A 1 263 ? 33.211 -2.607 -31.729 1.00 90.12 263 SER A N 1
ATOM 1812 C CA . SER A 1 263 ? 32.755 -2.390 -33.107 1.00 90.12 263 SER A CA 1
ATOM 1813 C C . SER A 1 263 ? 33.955 -2.016 -33.964 1.00 90.12 263 SER A C 1
ATOM 1815 O O . SER A 1 263 ? 34.636 -1.043 -33.645 1.00 90.12 263 SER A O 1
ATOM 1817 N N . ASP A 1 264 ? 34.205 -2.783 -35.015 1.00 88.94 264 ASP A N 1
ATOM 1818 C CA . ASP A 1 264 ? 35.294 -2.590 -35.970 1.00 88.94 264 ASP A CA 1
ATOM 1819 C C . ASP A 1 264 ? 34.814 -3.123 -37.333 1.00 88.94 264 ASP A C 1
ATOM 1821 O O . ASP A 1 264 ? 34.111 -4.140 -37.399 1.00 88.94 264 ASP A O 1
ATOM 1825 N N . VAL A 1 265 ? 35.068 -2.351 -38.391 1.00 84.50 265 VAL A N 1
ATOM 1826 C CA . VAL A 1 265 ? 34.535 -2.593 -39.740 1.00 84.50 265 VAL A CA 1
ATOM 1827 C C . VAL A 1 265 ? 35.283 -3.720 -40.463 1.00 84.50 265 VAL A C 1
ATOM 1829 O O . VAL A 1 265 ? 34.683 -4.412 -41.291 1.00 84.50 265 VAL A O 1
ATOM 1832 N N . ASP A 1 266 ? 36.536 -3.980 -40.076 1.00 80.69 266 ASP A N 1
ATOM 1833 C CA . ASP A 1 266 ? 37.435 -4.933 -40.729 1.00 80.69 266 ASP A CA 1
ATOM 1834 C C . ASP A 1 266 ? 37.739 -6.173 -39.886 1.00 80.69 266 ASP A C 1
ATOM 1836 O O . ASP A 1 266 ? 37.972 -7.258 -40.437 1.00 80.69 266 ASP A O 1
ATOM 1840 N N . ASP A 1 267 ? 37.751 -6.039 -38.556 1.00 78.06 267 ASP A N 1
ATOM 1841 C CA . ASP A 1 267 ? 38.141 -7.108 -37.639 1.00 78.06 267 ASP A CA 1
ATOM 1842 C C . ASP A 1 267 ? 37.071 -7.397 -36.575 1.00 78.06 267 ASP A C 1
ATOM 1844 O O . ASP A 1 267 ? 36.375 -6.542 -36.051 1.00 78.06 267 ASP A O 1
ATOM 1848 N N . SER A 1 268 ? 36.944 -8.667 -36.207 1.00 77.75 268 SER A N 1
ATOM 1849 C CA . SER A 1 268 ? 36.096 -9.103 -35.086 1.00 77.75 268 SER A CA 1
ATOM 1850 C C . SER A 1 268 ? 36.916 -9.575 -33.882 1.00 77.75 268 SER A C 1
ATOM 1852 O O . SER A 1 268 ? 36.361 -9.889 -32.828 1.00 77.75 268 SER A O 1
ATOM 1854 N N . SER A 1 269 ? 38.242 -9.626 -34.010 1.00 83.69 269 SER A N 1
ATOM 1855 C CA . SER A 1 269 ? 39.182 -10.123 -33.014 1.00 83.69 269 SER A CA 1
ATOM 1856 C C . SER A 1 269 ? 40.033 -8.991 -32.446 1.00 83.69 269 SER A C 1
ATOM 1858 O O . SER A 1 269 ? 40.814 -8.370 -33.153 1.00 83.69 269 SER A O 1
ATOM 1860 N N . HIS A 1 270 ? 39.981 -8.815 -31.125 1.00 90.69 270 HIS A N 1
ATOM 1861 C CA . HIS A 1 270 ? 40.660 -7.713 -30.445 1.00 90.69 270 HIS A CA 1
ATOM 1862 C C . HIS A 1 270 ? 41.468 -8.194 -29.239 1.00 90.69 270 HIS A C 1
ATOM 1864 O O . HIS A 1 270 ? 41.058 -9.099 -28.505 1.00 90.69 270 HIS A O 1
ATOM 1870 N N . VAL A 1 271 ? 42.616 -7.561 -29.003 1.00 91.75 271 VAL A N 1
ATOM 1871 C CA . VAL A 1 271 ? 43.403 -7.710 -27.773 1.00 91.75 271 VAL A CA 1
ATOM 1872 C C . VAL A 1 271 ? 43.192 -6.478 -26.898 1.00 91.75 271 VAL A C 1
ATOM 1874 O O . VAL A 1 271 ? 43.201 -5.354 -27.393 1.00 91.75 271 VAL A O 1
ATOM 1877 N N . PHE A 1 272 ? 43.029 -6.686 -25.589 1.00 94.75 272 PHE A N 1
ATOM 1878 C CA . PHE A 1 272 ? 42.720 -5.618 -24.639 1.00 94.75 272 PHE A CA 1
ATOM 1879 C C . PHE A 1 272 ? 43.904 -5.281 -23.729 1.00 94.75 272 PHE A C 1
ATOM 1881 O O . PHE A 1 272 ? 44.569 -6.173 -23.192 1.00 94.75 272 PHE A O 1
ATOM 1888 N N . ALA A 1 273 ? 44.124 -3.988 -23.497 1.00 95.25 273 ALA A N 1
ATOM 1889 C CA . ALA A 1 273 ? 44.992 -3.463 -22.448 1.00 95.25 273 ALA A CA 1
ATOM 1890 C C . ALA A 1 273 ? 44.190 -2.568 -21.492 1.00 95.25 273 ALA A C 1
ATOM 1892 O O . ALA A 1 273 ? 43.278 -1.860 -21.910 1.00 95.25 273 ALA A O 1
ATOM 1893 N N . LEU A 1 274 ? 44.533 -2.607 -20.203 1.00 97.44 274 LEU A N 1
ATOM 1894 C CA . LEU A 1 274 ? 43.803 -1.930 -19.126 1.00 97.44 274 LEU A CA 1
ATOM 1895 C C . LEU A 1 274 ? 44.731 -0.957 -18.389 1.00 97.44 274 LEU A C 1
ATOM 1897 O O . LEU A 1 274 ? 45.898 -1.287 -18.151 1.00 97.44 274 LEU A O 1
ATOM 1901 N N . SER A 1 275 ? 44.226 0.219 -18.004 1.00 96.25 275 SER A N 1
ATOM 1902 C CA . SER A 1 275 ? 45.005 1.214 -17.246 1.00 96.25 275 SER A CA 1
ATOM 1903 C C . SER A 1 275 ? 45.244 0.828 -15.785 1.00 96.25 275 SER A C 1
ATOM 1905 O O . SER A 1 275 ? 46.243 1.250 -15.201 1.00 96.25 275 SER A O 1
ATOM 1907 N N . ASP A 1 276 ? 44.348 0.034 -15.195 1.00 96.06 276 ASP A N 1
ATOM 1908 C CA . ASP A 1 276 ? 44.429 -0.418 -13.807 1.00 96.06 276 ASP A CA 1
ATOM 1909 C C . ASP A 1 276 ? 44.788 -1.914 -13.741 1.00 96.06 276 ASP A C 1
ATOM 1911 O O . ASP A 1 276 ? 44.130 -2.781 -14.317 1.00 96.06 276 ASP A O 1
ATOM 1915 N N . ALA A 1 277 ? 45.869 -2.218 -13.018 1.00 94.81 277 ALA A N 1
ATOM 1916 C CA . ALA A 1 277 ? 46.431 -3.558 -12.906 1.00 94.81 277 ALA A CA 1
ATOM 1917 C C . ALA A 1 277 ? 45.603 -4.521 -12.037 1.00 94.81 277 ALA A C 1
ATOM 1919 O O . ALA A 1 277 ? 45.919 -5.717 -12.035 1.00 94.81 277 ALA A O 1
ATOM 1920 N N . ARG A 1 278 ? 44.596 -4.035 -11.298 1.00 96.06 278 ARG A N 1
ATOM 1921 C CA . ARG A 1 278 ? 43.651 -4.857 -10.522 1.00 96.06 278 ARG A CA 1
ATOM 1922 C C . ARG A 1 278 ? 42.706 -5.658 -11.416 1.00 96.06 278 ARG A C 1
ATOM 1924 O O . ARG A 1 278 ? 42.238 -6.713 -10.996 1.00 96.06 278 ARG A O 1
ATOM 1931 N N . PHE A 1 279 ? 42.479 -5.194 -12.641 1.00 96.88 279 PHE A N 1
ATOM 1932 C CA . PHE A 1 279 ? 41.551 -5.793 -13.591 1.00 96.88 279 PHE A CA 1
ATOM 1933 C C . PHE A 1 279 ? 42.277 -6.685 -14.605 1.00 96.88 279 PHE A C 1
ATOM 1935 O O . PHE A 1 279 ? 43.487 -6.566 -14.843 1.00 96.88 279 PHE A O 1
ATOM 1942 N N . GLU A 1 280 ? 41.529 -7.602 -15.206 1.00 96.06 280 GLU A N 1
ATOM 1943 C CA . GLU A 1 280 ? 41.945 -8.424 -16.337 1.00 96.06 280 GLU A CA 1
ATOM 1944 C C . GLU A 1 280 ? 40.760 -8.710 -17.268 1.00 96.06 280 GLU A C 1
ATOM 1946 O O . GLU A 1 280 ? 39.602 -8.658 -16.853 1.00 96.06 280 GLU A O 1
ATOM 1951 N N . VAL A 1 281 ? 41.059 -9.024 -18.530 1.00 96.19 281 VAL A N 1
ATOM 1952 C CA . VAL A 1 281 ? 40.066 -9.509 -19.495 1.00 96.19 281 VAL A CA 1
ATOM 1953 C C . VAL A 1 281 ? 40.285 -11.002 -19.707 1.00 96.19 281 VAL A C 1
ATOM 1955 O O . VAL A 1 281 ? 41.398 -11.428 -20.023 1.00 96.19 281 VAL A O 1
ATOM 1958 N N . VAL A 1 282 ? 39.231 -11.796 -19.536 1.00 94.25 282 VAL A N 1
ATOM 1959 C CA . VAL A 1 282 ? 39.250 -13.254 -19.716 1.00 94.25 282 VAL A CA 1
ATOM 1960 C C . VAL A 1 282 ? 38.189 -13.694 -20.712 1.00 94.25 282 VAL A C 1
ATOM 1962 O O . VAL A 1 282 ? 37.175 -13.029 -20.877 1.00 94.25 282 VAL A O 1
ATOM 1965 N N . THR A 1 283 ? 38.391 -14.837 -21.359 1.00 91.31 283 THR A N 1
ATOM 1966 C CA . THR A 1 283 ? 37.380 -15.424 -22.245 1.00 91.31 283 THR A CA 1
ATOM 1967 C C . THR A 1 283 ? 36.467 -16.358 -21.453 1.00 91.31 283 THR A C 1
ATOM 1969 O O . THR A 1 283 ? 36.952 -17.282 -20.793 1.00 91.31 283 THR A O 1
ATOM 1972 N N . ASN A 1 284 ? 35.154 -16.128 -21.502 1.00 86.06 284 ASN A N 1
ATOM 1973 C CA . ASN A 1 284 ? 34.172 -16.984 -20.833 1.00 86.06 284 ASN A CA 1
ATOM 1974 C C . ASN A 1 284 ? 33.878 -18.272 -21.645 1.00 86.06 284 ASN A C 1
ATOM 1976 O O . ASN A 1 284 ? 34.435 -18.513 -22.715 1.00 86.06 284 ASN A O 1
ATOM 1980 N N . ALA A 1 285 ? 32.973 -19.120 -21.144 1.00 83.19 285 ALA A N 1
ATOM 1981 C CA . ALA A 1 285 ? 32.580 -20.360 -21.825 1.00 83.19 285 ALA A CA 1
ATOM 1982 C C . ALA A 1 285 ? 31.795 -20.140 -23.137 1.00 83.19 285 ALA A C 1
ATOM 1984 O O . ALA A 1 285 ? 31.743 -21.049 -23.966 1.00 83.19 285 ALA A O 1
ATOM 1985 N N . ALA A 1 286 ? 31.198 -18.960 -23.323 1.00 84.75 286 ALA A N 1
ATOM 1986 C CA . ALA A 1 286 ? 30.518 -18.534 -24.546 1.00 84.75 286 ALA A CA 1
ATOM 1987 C C . ALA A 1 286 ? 31.478 -17.903 -25.577 1.00 84.75 286 ALA A C 1
ATOM 1989 O O . ALA A 1 286 ? 31.074 -17.647 -26.705 1.00 84.75 286 ALA A O 1
ATOM 1990 N N . SER A 1 287 ? 32.771 -17.800 -25.247 1.00 86.31 287 SER A N 1
ATOM 1991 C CA . SER A 1 287 ? 33.824 -17.146 -26.038 1.00 86.31 287 SER A CA 1
ATOM 1992 C C . SER A 1 287 ? 33.786 -15.614 -26.036 1.00 86.31 287 SER A C 1
ATOM 1994 O O . SER A 1 287 ? 34.489 -15.002 -26.835 1.00 86.31 287 SER A O 1
ATOM 1996 N N . ASP A 1 288 ? 33.053 -14.997 -25.108 1.00 90.25 288 ASP A N 1
ATOM 1997 C CA . ASP A 1 288 ? 33.039 -13.541 -24.950 1.00 90.25 288 ASP A CA 1
ATOM 1998 C C . ASP A 1 288 ? 34.222 -13.059 -24.103 1.00 90.25 288 ASP A C 1
ATOM 2000 O O . ASP A 1 288 ? 34.672 -13.751 -23.179 1.00 90.25 288 ASP A O 1
ATOM 2004 N N . ALA A 1 289 ? 34.699 -11.847 -24.386 1.00 93.50 289 ALA A N 1
ATOM 2005 C CA . ALA A 1 289 ? 35.680 -11.148 -23.566 1.00 93.50 289 ALA A CA 1
ATOM 2006 C C . ALA A 1 289 ? 34.991 -10.537 -22.336 1.00 93.50 289 ALA A C 1
ATOM 2008 O O . ALA A 1 289 ? 34.110 -9.702 -22.469 1.00 93.50 289 ALA A O 1
ATOM 2009 N N . VAL A 1 290 ? 35.388 -10.935 -21.131 1.00 95.88 290 VAL A N 1
ATOM 2010 C CA . VAL A 1 290 ? 34.798 -10.484 -19.863 1.00 95.88 290 VAL A CA 1
ATOM 2011 C C . VAL A 1 290 ? 35.834 -9.715 -19.064 1.00 95.88 290 VAL A C 1
ATOM 2013 O O . VAL A 1 290 ? 36.903 -10.248 -18.761 1.00 95.88 290 VAL A O 1
ATOM 2016 N N . LEU A 1 291 ? 35.504 -8.482 -18.688 1.00 96.94 291 LEU A N 1
ATOM 2017 C CA . LEU A 1 291 ? 36.266 -7.703 -17.722 1.00 96.94 291 LEU A CA 1
ATOM 2018 C C . LEU A 1 291 ? 35.962 -8.214 -16.307 1.00 96.94 291 LEU A C 1
ATOM 2020 O O . LEU A 1 291 ? 34.803 -8.263 -15.889 1.00 96.94 291 LEU A O 1
ATOM 2024 N N . LYS A 1 292 ? 37.000 -8.571 -15.549 1.00 95.44 292 LYS A N 1
ATOM 2025 C CA . LYS A 1 292 ? 36.900 -8.986 -14.141 1.00 95.44 292 LYS A CA 1
ATOM 2026 C C . LYS A 1 292 ? 38.034 -8.407 -13.298 1.00 95.44 292 LYS A C 1
ATOM 2028 O O . LYS A 1 292 ? 39.071 -7.999 -13.822 1.00 95.44 292 LYS A O 1
ATOM 2033 N N . LEU A 1 293 ? 37.861 -8.420 -11.980 1.00 96.81 293 LEU A N 1
ATOM 2034 C CA . LEU A 1 293 ? 38.961 -8.272 -11.029 1.00 96.81 293 LEU A CA 1
ATOM 2035 C C . LEU A 1 293 ? 39.843 -9.523 -11.057 1.00 96.81 293 LEU A C 1
ATOM 2037 O O . LEU A 1 293 ? 39.351 -10.636 -11.237 1.00 96.81 293 LEU A O 1
ATOM 2041 N N . LYS A 1 294 ? 41.149 -9.362 -10.844 1.00 95.56 294 LYS A N 1
ATOM 2042 C CA . LYS A 1 294 ? 42.066 -10.500 -10.700 1.00 95.56 294 LYS A CA 1
ATOM 2043 C C . LYS A 1 294 ? 41.734 -11.328 -9.463 1.00 95.56 294 LYS A C 1
ATOM 2045 O O . LYS A 1 294 ? 41.292 -10.801 -8.443 1.00 95.56 294 LYS A O 1
ATOM 2050 N N . ASP A 1 295 ? 42.018 -12.625 -9.535 1.00 90.94 295 ASP A N 1
ATOM 2051 C CA . ASP A 1 295 ? 41.782 -13.551 -8.426 1.00 90.94 295 ASP A CA 1
ATOM 2052 C C . ASP A 1 295 ? 42.444 -13.061 -7.123 1.00 90.94 295 ASP A C 1
ATOM 2054 O O . ASP A 1 295 ? 43.647 -12.789 -7.076 1.00 90.94 295 ASP A O 1
ATOM 2058 N N . GLY A 1 296 ? 41.649 -12.970 -6.053 1.00 87.50 296 GLY A N 1
ATOM 2059 C CA . GLY A 1 296 ? 42.098 -12.514 -4.734 1.00 87.50 296 GLY A CA 1
ATOM 2060 C C . GLY A 1 296 ? 42.149 -10.994 -4.545 1.00 87.50 296 GLY A C 1
ATOM 2061 O O . GLY A 1 296 ? 42.521 -10.554 -3.461 1.00 87.50 296 GLY A O 1
ATOM 2062 N N . ILE A 1 297 ? 41.786 -10.201 -5.558 1.00 92.06 297 ILE A N 1
ATOM 2063 C CA . ILE A 1 297 ? 41.618 -8.748 -5.442 1.00 92.06 297 ILE A CA 1
ATOM 2064 C C . ILE A 1 297 ? 40.137 -8.427 -5.259 1.00 92.06 297 ILE A C 1
ATOM 2066 O O . ILE A 1 297 ? 39.321 -8.824 -6.090 1.00 92.06 297 ILE A O 1
ATOM 2070 N N . SER A 1 298 ? 39.813 -7.683 -4.206 1.00 90.69 298 SER A N 1
ATOM 2071 C CA . SER A 1 298 ? 38.523 -7.026 -3.993 1.00 90.69 298 SER A CA 1
ATOM 2072 C C . SER A 1 298 ? 38.701 -5.506 -3.973 1.00 90.69 298 SER A C 1
ATOM 2074 O O . SER A 1 298 ? 39.823 -5.004 -3.842 1.00 90.69 298 SER A O 1
ATOM 2076 N N . LEU A 1 299 ? 37.595 -4.791 -4.156 1.00 89.81 299 LEU A N 1
ATOM 2077 C CA . LEU A 1 299 ? 37.488 -3.353 -3.920 1.00 89.81 299 LEU A CA 1
ATOM 2078 C C . LEU A 1 299 ? 36.757 -3.123 -2.594 1.00 89.81 299 LEU A C 1
ATOM 2080 O O . LEU A 1 299 ? 36.120 -4.046 -2.099 1.00 89.81 299 LEU A O 1
ATOM 2084 N N . ASP A 1 300 ? 36.903 -1.926 -2.053 1.00 82.38 300 ASP A N 1
ATOM 2085 C CA . ASP A 1 300 ? 36.403 -1.474 -0.752 1.00 82.38 300 ASP A CA 1
ATOM 2086 C C . ASP A 1 300 ? 35.758 -0.109 -1.033 1.00 82.38 300 ASP A C 1
ATOM 2088 O O . ASP A 1 300 ? 36.422 0.769 -1.614 1.00 82.38 300 ASP A O 1
ATOM 2092 N N . TYR A 1 301 ? 34.452 0.006 -0.781 1.00 84.56 301 TYR A N 1
ATOM 2093 C CA . TYR A 1 301 ? 33.664 1.182 -1.142 1.00 84.56 301 TYR A CA 1
ATOM 2094 C C . TYR A 1 301 ? 34.089 2.406 -0.324 1.00 84.56 301 TYR A C 1
ATOM 2096 O O . TYR A 1 301 ? 34.260 3.496 -0.887 1.00 84.56 301 TYR A O 1
ATOM 2104 N N . GLU A 1 302 ? 34.367 2.219 0.965 1.00 76.12 302 GLU A N 1
ATOM 2105 C CA . GLU A 1 302 ? 34.795 3.258 1.905 1.00 76.12 302 GLU A CA 1
ATOM 2106 C C . GLU A 1 302 ? 36.153 3.840 1.501 1.00 76.12 302 GLU A C 1
ATOM 2108 O O . GLU A 1 302 ? 36.425 5.036 1.681 1.00 76.12 302 GLU A O 1
ATOM 2113 N N . ALA A 1 303 ? 37.024 3.006 0.931 1.00 83.94 303 ALA A N 1
ATOM 2114 C CA . ALA A 1 303 ? 38.313 3.430 0.411 1.00 83.94 303 ALA A CA 1
ATOM 2115 C C . ALA A 1 303 ? 38.208 4.104 -0.968 1.00 83.94 303 ALA A C 1
ATOM 2117 O O . ALA A 1 303 ? 38.879 5.116 -1.215 1.00 83.94 303 ALA A O 1
ATOM 2118 N N . GLU A 1 304 ? 37.432 3.529 -1.891 1.00 84.69 304 GLU A N 1
ATOM 2119 C CA . GLU A 1 304 ? 37.350 3.974 -3.284 1.00 84.69 304 GLU A CA 1
ATOM 2120 C C . GLU A 1 304 ? 35.983 3.626 -3.919 1.00 84.69 304 GLU A C 1
ATOM 2122 O O . GLU A 1 304 ? 35.858 2.604 -4.593 1.00 84.69 304 GLU A O 1
ATOM 2127 N N . PRO A 1 305 ? 34.968 4.509 -3.823 1.00 87.31 305 PRO A N 1
ATOM 2128 C CA . PRO A 1 305 ? 33.607 4.210 -4.289 1.00 87.31 305 PRO A CA 1
ATOM 2129 C C . PRO A 1 305 ? 33.475 4.168 -5.822 1.00 87.31 305 PRO A C 1
ATOM 2131 O O . PRO A 1 305 ? 32.479 3.698 -6.372 1.00 87.31 305 PRO A O 1
ATOM 2134 N N . THR A 1 306 ? 34.475 4.678 -6.550 1.00 93.25 306 THR A N 1
ATOM 2135 C CA . THR A 1 306 ? 34.522 4.631 -8.017 1.00 93.25 306 THR A CA 1
ATOM 2136 C C . THR A 1 306 ? 35.949 4.463 -8.516 1.00 93.25 306 THR A C 1
ATOM 2138 O O . THR A 1 306 ? 36.843 5.166 -8.044 1.00 93.25 306 THR A O 1
ATOM 2141 N N . VAL A 1 307 ? 36.144 3.625 -9.536 1.00 96.12 307 VAL A N 1
ATOM 2142 C CA . VAL A 1 307 ? 37.443 3.378 -10.171 1.00 96.12 307 VAL A CA 1
ATOM 2143 C C . VAL A 1 307 ? 37.428 3.861 -11.628 1.00 96.12 307 VAL A C 1
ATOM 2145 O O . VAL A 1 307 ? 36.707 3.286 -12.451 1.00 96.12 307 VAL A O 1
ATOM 2148 N N . PRO A 1 308 ? 38.214 4.892 -11.997 1.00 95.50 308 PRO A N 1
ATOM 2149 C CA . PRO A 1 308 ? 38.401 5.269 -13.395 1.00 95.50 308 PRO A CA 1
ATOM 2150 C C . PRO A 1 308 ? 39.281 4.236 -14.116 1.00 95.50 308 PRO A C 1
ATOM 2152 O O . PRO A 1 308 ? 40.392 3.929 -13.677 1.00 95.50 308 PRO A O 1
ATOM 2155 N N . LEU A 1 309 ? 38.805 3.722 -15.248 1.00 96.81 309 LEU A N 1
ATOM 2156 C CA . LEU A 1 309 ? 39.452 2.667 -16.023 1.00 96.81 309 LEU A CA 1
ATOM 2157 C C . LEU A 1 309 ? 39.467 3.020 -17.514 1.00 96.81 309 LEU A C 1
ATOM 2159 O O . LEU A 1 309 ? 38.419 3.103 -18.145 1.00 96.81 309 LEU A O 1
ATOM 2163 N N . SER A 1 310 ? 40.655 3.151 -18.100 1.00 96.00 310 SER A N 1
ATOM 2164 C CA . SER A 1 310 ? 40.826 3.240 -19.551 1.00 96.00 310 SER A CA 1
ATOM 2165 C C . SER A 1 310 ? 41.054 1.844 -20.128 1.00 96.00 310 SER A C 1
ATOM 2167 O O . SER A 1 310 ? 41.941 1.113 -19.671 1.00 96.00 310 SER A O 1
ATOM 2169 N N . ILE A 1 311 ? 40.281 1.488 -21.151 1.00 97.31 311 ILE A N 1
ATOM 2170 C CA . ILE A 1 311 ? 40.396 0.229 -21.890 1.00 97.31 311 ILE A CA 1
ATOM 2171 C C . ILE A 1 311 ? 40.882 0.549 -23.299 1.00 97.31 311 ILE A C 1
ATOM 2173 O O . ILE A 1 311 ? 40.281 1.368 -23.991 1.00 97.31 311 ILE A O 1
ATOM 2177 N N . THR A 1 312 ? 41.962 -0.100 -23.726 1.00 96.19 312 THR A N 1
ATOM 2178 C CA . THR A 1 312 ? 42.472 -0.031 -25.097 1.00 96.19 312 THR A CA 1
ATOM 2179 C C . THR A 1 312 ? 42.172 -1.341 -25.811 1.00 96.19 312 THR A C 1
ATOM 2181 O O . THR A 1 312 ? 42.677 -2.382 -25.390 1.00 96.19 312 THR A O 1
ATOM 2184 N N . ALA A 1 313 ? 41.384 -1.294 -26.882 1.00 95.38 313 ALA A N 1
ATOM 2185 C CA . ALA A 1 313 ? 41.202 -2.406 -27.812 1.00 95.38 313 ALA A CA 1
ATOM 2186 C C . ALA A 1 313 ? 42.163 -2.236 -28.993 1.00 95.38 313 ALA A C 1
ATOM 2188 O O . ALA A 1 313 ? 42.339 -1.125 -29.491 1.00 95.38 313 ALA A O 1
ATOM 2189 N N . THR A 1 314 ? 42.820 -3.314 -29.413 1.00 93.69 314 THR A N 1
ATOM 2190 C CA . THR A 1 314 ? 43.729 -3.338 -30.567 1.00 93.69 314 THR A CA 1
ATOM 2191 C C . THR A 1 314 ? 43.324 -4.470 -31.500 1.00 93.69 314 THR A C 1
ATOM 2193 O O . THR A 1 314 ? 43.210 -5.608 -31.036 1.00 93.69 314 THR A O 1
ATOM 2196 N N . ASP A 1 315 ? 43.104 -4.154 -32.773 1.00 92.00 315 ASP A N 1
ATOM 2197 C CA . ASP A 1 315 ? 42.792 -5.131 -33.824 1.00 92.00 315 ASP A CA 1
ATOM 2198 C C . ASP A 1 315 ? 44.008 -6.030 -34.156 1.00 92.00 315 ASP A C 1
ATOM 2200 O O . ASP A 1 315 ? 45.112 -5.871 -33.608 1.00 92.00 315 ASP A O 1
ATOM 2204 N N . ALA A 1 316 ? 43.838 -7.006 -35.054 1.00 84.25 316 ALA A N 1
ATOM 2205 C CA . ALA A 1 316 ? 44.925 -7.904 -35.443 1.00 84.25 316 ALA A CA 1
ATOM 2206 C C . ALA A 1 316 ? 46.045 -7.229 -36.261 1.00 84.25 316 ALA A C 1
ATOM 2208 O O . ALA A 1 316 ? 47.168 -7.752 -36.297 1.00 84.25 316 ALA A O 1
ATOM 2209 N N . ALA A 1 317 ? 45.778 -6.097 -36.916 1.00 84.56 317 ALA A N 1
ATOM 2210 C CA . ALA A 1 317 ? 46.759 -5.341 -37.696 1.00 84.56 317 ALA A CA 1
ATOM 2211 C C . ALA A 1 317 ? 47.546 -4.316 -36.854 1.00 84.56 317 ALA A C 1
ATOM 2213 O O . ALA A 1 317 ? 48.597 -3.830 -37.290 1.00 84.56 317 ALA A O 1
ATOM 2214 N N . GLY A 1 318 ? 47.104 -4.056 -35.625 1.00 84.25 318 GLY A N 1
ATOM 2215 C CA . GLY A 1 318 ? 47.727 -3.190 -34.638 1.00 84.25 318 GLY A CA 1
ATOM 2216 C C . GLY A 1 318 ? 47.136 -1.783 -34.519 1.00 84.25 318 GLY A C 1
ATOM 2217 O O . GLY A 1 318 ? 47.754 -0.976 -33.813 1.00 84.25 318 GLY A O 1
ATOM 2218 N N . ALA A 1 319 ? 46.012 -1.452 -35.166 1.00 87.81 319 ALA A N 1
ATOM 2219 C CA . ALA A 1 319 ? 45.331 -0.186 -34.896 1.00 87.81 319 ALA A CA 1
ATOM 2220 C C . ALA A 1 319 ? 44.491 -0.302 -33.612 1.00 87.81 319 ALA A C 1
ATOM 2222 O O . ALA A 1 319 ? 44.114 -1.391 -33.179 1.00 87.81 319 ALA A O 1
ATOM 2223 N N . ALA A 1 320 ? 44.329 0.814 -32.895 1.00 92.88 320 ALA A N 1
ATOM 2224 C CA . ALA A 1 320 ? 43.831 0.781 -31.525 1.00 92.88 320 ALA A CA 1
ATOM 2225 C C . ALA A 1 320 ? 42.959 1.984 -31.167 1.00 92.88 320 ALA A C 1
ATOM 2227 O O . ALA A 1 320 ? 43.268 3.120 -31.535 1.00 92.88 320 ALA A O 1
ATOM 2228 N N . LEU A 1 321 ? 41.947 1.722 -30.340 1.00 95.38 321 LEU A N 1
ATOM 2229 C CA . LEU A 1 321 ? 41.083 2.713 -29.707 1.00 95.38 321 LEU A CA 1
ATOM 2230 C C . LEU A 1 321 ? 41.208 2.602 -28.187 1.00 95.38 321 LEU A C 1
ATOM 2232 O O . LEU A 1 321 ? 41.194 1.499 -27.647 1.00 95.38 321 LEU A O 1
ATOM 2236 N N . THR A 1 322 ? 41.289 3.740 -27.495 1.00 96.25 322 THR A N 1
ATOM 2237 C CA . THR A 1 322 ? 41.223 3.806 -26.028 1.00 96.25 322 THR A CA 1
ATOM 2238 C C . THR A 1 322 ? 39.969 4.551 -25.601 1.00 96.25 322 THR A C 1
ATOM 2240 O O . THR A 1 322 ? 39.736 5.664 -26.071 1.00 96.25 322 THR A O 1
ATOM 2243 N N . GLN A 1 323 ? 39.211 3.969 -24.675 1.00 97.00 323 GLN A N 1
ATOM 2244 C CA . GLN A 1 323 ? 37.997 4.557 -24.116 1.00 97.00 323 GLN A CA 1
ATOM 2245 C C . GLN A 1 323 ? 38.006 4.488 -22.588 1.00 97.00 323 GLN A C 1
ATOM 2247 O O . GLN A 1 323 ? 38.441 3.493 -22.006 1.00 97.00 323 GLN A O 1
ATOM 2252 N N . ASP A 1 324 ? 37.531 5.557 -21.952 1.00 96.62 324 ASP A N 1
ATOM 2253 C CA . ASP A 1 324 ? 37.456 5.676 -20.497 1.00 96.62 324 ASP A CA 1
ATOM 2254 C C . ASP A 1 324 ? 36.088 5.222 -19.975 1.00 96.62 324 ASP A C 1
ATOM 2256 O O . ASP A 1 324 ? 35.042 5.584 -20.519 1.00 96.62 324 ASP A O 1
ATOM 2260 N N . PHE A 1 325 ? 36.112 4.473 -18.878 1.00 96.25 325 PHE A N 1
ATOM 2261 C CA . PHE A 1 325 ? 34.961 3.997 -18.123 1.00 96.25 325 PHE A CA 1
ATOM 2262 C C . PHE A 1 325 ? 35.125 4.375 -16.650 1.00 96.25 325 PHE A C 1
ATOM 2264 O O . PHE A 1 325 ? 36.241 4.472 -16.138 1.00 96.25 325 PHE A O 1
ATOM 2271 N N . THR A 1 326 ? 34.008 4.543 -15.950 1.00 95.94 326 THR A N 1
ATOM 2272 C CA . THR A 1 326 ? 33.988 4.672 -14.490 1.00 95.94 326 THR A CA 1
ATOM 2273 C C . THR A 1 326 ? 33.258 3.465 -13.934 1.00 95.94 326 THR A C 1
ATOM 2275 O O . THR A 1 326 ? 32.067 3.308 -14.193 1.00 95.94 326 THR A O 1
ATOM 2278 N N . ILE A 1 327 ? 33.970 2.617 -13.195 1.00 96.25 327 ILE A N 1
ATOM 2279 C CA . ILE A 1 327 ? 33.374 1.470 -12.509 1.00 96.25 327 ILE A CA 1
ATOM 2280 C C . ILE A 1 327 ? 32.918 1.932 -11.127 1.00 96.25 327 ILE A C 1
ATOM 2282 O O . ILE A 1 327 ? 33.735 2.410 -10.343 1.00 96.25 327 ILE A O 1
ATOM 2286 N N . ALA A 1 328 ? 31.628 1.815 -10.835 1.00 93.62 328 ALA A N 1
ATOM 2287 C CA . ALA A 1 328 ? 31.084 2.026 -9.502 1.00 93.62 328 ALA A CA 1
ATOM 2288 C C . ALA A 1 328 ? 31.387 0.812 -8.614 1.00 93.62 328 ALA A C 1
ATOM 2290 O O . ALA A 1 328 ? 31.239 -0.333 -9.047 1.00 93.62 328 ALA A O 1
ATOM 2291 N N . VAL A 1 329 ? 31.802 1.066 -7.378 1.00 92.50 329 VAL A N 1
ATOM 2292 C CA . VAL A 1 329 ? 31.839 0.050 -6.328 1.00 92.50 329 VAL A CA 1
ATOM 2293 C C . VAL A 1 329 ? 30.502 0.136 -5.601 1.00 92.50 329 VAL A C 1
ATOM 2295 O O . VAL A 1 329 ? 30.069 1.229 -5.248 1.00 92.50 329 VAL A O 1
ATOM 2298 N N . ALA A 1 330 ? 29.792 -0.980 -5.481 1.00 86.06 330 ALA A N 1
ATOM 2299 C CA . ALA A 1 330 ? 28.543 -1.025 -4.735 1.00 86.06 330 ALA A CA 1
ATOM 2300 C C . ALA A 1 330 ? 28.840 -1.324 -3.263 1.00 86.06 330 ALA A C 1
ATOM 2302 O O . ALA A 1 330 ? 29.439 -2.365 -2.979 1.00 86.06 330 ALA A O 1
ATOM 2303 N N . ASP A 1 331 ? 28.393 -0.401 -2.413 1.00 78.25 331 ASP A N 1
ATOM 2304 C CA . ASP A 1 331 ? 28.386 -0.455 -0.947 1.00 78.25 331 ASP A CA 1
ATOM 2305 C C . ASP A 1 331 ? 27.543 -1.644 -0.442 1.00 78.25 331 ASP A C 1
ATOM 2307 O O . ASP A 1 331 ? 26.457 -1.922 -0.977 1.00 78.25 331 ASP A O 1
ATOM 2311 N N . GLY A 1 332 ? 28.049 -2.374 0.546 1.00 68.12 332 GLY A N 1
ATOM 2312 C CA . GLY A 1 332 ? 27.383 -3.482 1.209 1.00 68.12 332 GLY A CA 1
ATOM 2313 C C . GLY A 1 332 ? 27.890 -3.709 2.635 1.00 68.12 332 GLY A C 1
ATOM 2314 O O . GLY A 1 332 ? 28.989 -3.322 2.993 1.00 68.12 332 GLY A O 1
ATOM 2315 N N . LEU A 1 333 ? 27.085 -4.411 3.444 1.00 66.50 333 LEU A N 1
ATOM 2316 C CA . LEU A 1 333 ? 27.362 -4.606 4.873 1.00 66.50 333 LEU A CA 1
ATOM 2317 C C . LEU A 1 333 ? 28.722 -5.263 5.146 1.00 66.50 333 LEU A C 1
ATOM 2319 O O . LEU A 1 333 ? 28.967 -6.406 4.730 1.00 66.50 333 LEU A O 1
ATOM 2323 N N . ASP A 1 334 ? 29.538 -4.600 5.958 1.00 74.25 334 ASP A N 1
ATOM 2324 C CA . ASP A 1 334 ? 30.754 -5.171 6.521 1.00 74.25 334 ASP A CA 1
ATOM 2325 C C . ASP A 1 334 ? 30.398 -6.209 7.600 1.00 74.25 334 ASP A C 1
ATOM 2327 O O . ASP A 1 334 ? 29.625 -5.955 8.519 1.00 74.25 334 ASP A O 1
ATOM 2331 N N . ILE A 1 335 ? 30.939 -7.430 7.505 1.00 82.12 335 ILE A N 1
ATOM 2332 C CA . ILE A 1 335 ? 30.654 -8.491 8.488 1.00 82.12 335 ILE A CA 1
ATOM 2333 C C . ILE A 1 335 ? 31.784 -8.569 9.513 1.00 82.12 335 ILE A C 1
ATOM 2335 O O . ILE A 1 335 ? 32.878 -9.066 9.220 1.00 82.12 335 ILE A O 1
ATOM 2339 N N . ILE A 1 336 ? 31.487 -8.181 10.752 1.00 88.44 336 ILE A N 1
ATOM 2340 C CA . ILE A 1 336 ? 32.421 -8.244 11.880 1.00 88.44 336 ILE A CA 1
ATOM 2341 C C . ILE A 1 336 ? 32.004 -9.378 12.812 1.00 88.44 336 ILE A C 1
ATOM 2343 O O . ILE A 1 336 ? 30.961 -9.328 13.456 1.00 88.44 336 ILE A O 1
ATOM 2347 N N . GLU A 1 337 ? 32.840 -10.411 12.930 1.00 93.06 337 GLU A N 1
ATOM 2348 C CA . GLU A 1 337 ? 32.569 -11.541 13.822 1.00 93.06 337 GLU A CA 1
ATOM 2349 C C . GLU A 1 337 ? 33.548 -11.633 14.999 1.00 93.06 337 GLU A C 1
ATOM 2351 O O . GLU A 1 337 ? 34.768 -11.715 14.820 1.00 93.06 337 GLU A O 1
ATOM 2356 N N . GLY A 1 338 ? 32.992 -11.761 16.203 1.00 93.06 338 GLY A N 1
ATOM 2357 C CA . GLY A 1 338 ? 33.705 -12.104 17.426 1.00 93.06 338 GLY A CA 1
ATOM 2358 C C . GLY A 1 338 ? 34.022 -13.597 17.575 1.00 93.06 338 GLY A C 1
ATOM 2359 O O . GLY A 1 338 ? 33.932 -14.428 16.653 1.00 93.06 338 GLY A O 1
ATOM 2360 N N . THR A 1 339 ? 34.430 -13.952 18.786 1.00 92.50 339 THR A N 1
ATOM 2361 C CA . THR A 1 339 ? 34.791 -15.290 19.251 1.00 92.50 339 THR A CA 1
ATOM 2362 C C . THR A 1 339 ? 33.800 -15.779 20.313 1.00 92.50 339 THR A C 1
ATOM 2364 O O . THR A 1 339 ? 32.773 -15.182 20.562 1.00 92.50 339 THR A O 1
ATOM 2367 N N . ASN A 1 340 ? 34.055 -16.935 20.935 1.00 94.00 340 ASN A N 1
ATOM 2368 C CA . ASN A 1 340 ? 33.212 -17.416 22.044 1.00 94.00 340 ASN A CA 1
ATOM 2369 C C . ASN A 1 340 ? 33.747 -16.958 23.415 1.00 94.00 340 ASN A C 1
ATOM 2371 O O . ASN A 1 340 ? 33.720 -17.724 24.386 1.00 94.00 340 ASN A O 1
ATOM 2375 N N . ARG A 1 341 ? 34.378 -15.788 23.466 1.00 94.50 341 ARG A N 1
ATOM 2376 C CA . ARG A 1 341 ? 34.938 -15.160 24.664 1.00 94.50 341 ARG A CA 1
ATOM 2377 C C . ARG A 1 341 ? 34.523 -13.695 24.646 1.00 94.50 341 ARG A C 1
ATOM 2379 O O . ARG A 1 341 ? 34.215 -13.203 23.588 1.00 94.50 341 ARG A O 1
ATOM 2386 N N . ALA A 1 342 ? 34.667 -13.025 25.789 1.00 96.06 342 ALA A N 1
ATOM 2387 C CA . ALA A 1 342 ? 34.519 -11.576 25.870 1.00 96.06 342 ALA A CA 1
ATOM 2388 C C . ALA A 1 342 ? 35.398 -10.867 24.827 1.00 96.06 342 ALA A C 1
ATOM 2390 O O . ALA A 1 342 ? 36.635 -10.931 24.918 1.00 96.06 342 ALA A O 1
ATOM 2391 N N . ASP A 1 343 ? 34.750 -10.196 23.891 1.00 95.69 343 ASP A N 1
ATOM 2392 C CA . ASP A 1 343 ? 35.342 -9.455 22.793 1.00 95.69 343 ASP A CA 1
ATOM 2393 C C . ASP A 1 343 ? 34.990 -7.961 22.887 1.00 95.69 343 ASP A C 1
ATOM 2395 O O . ASP A 1 343 ? 34.028 -7.547 23.532 1.00 95.69 343 ASP A O 1
ATOM 2399 N N . VAL A 1 344 ? 35.834 -7.130 22.271 1.00 96.50 344 VAL A N 1
ATOM 2400 C CA . VAL A 1 344 ? 35.553 -5.707 22.045 1.00 96.50 344 VAL A CA 1
ATOM 2401 C C . VAL A 1 344 ? 35.551 -5.510 20.540 1.00 96.50 344 VAL A C 1
ATOM 2403 O O . VAL A 1 344 ? 36.606 -5.634 19.911 1.00 96.50 344 VAL A O 1
ATOM 2406 N N . LEU A 1 345 ? 34.372 -5.267 19.980 1.00 94.88 345 LEU A N 1
ATOM 2407 C CA . LEU A 1 345 ? 34.142 -5.115 18.551 1.00 94.88 345 LEU A CA 1
ATOM 2408 C C . LEU A 1 345 ? 33.810 -3.659 18.249 1.00 94.88 345 LEU A C 1
ATOM 2410 O O . LEU A 1 345 ? 33.111 -2.991 19.010 1.00 94.88 345 LEU A O 1
ATOM 2414 N N . THR A 1 346 ? 34.356 -3.157 17.151 1.00 93.25 346 THR A N 1
ATOM 2415 C CA . THR A 1 346 ? 34.120 -1.788 16.704 1.00 93.25 346 THR A CA 1
ATOM 2416 C C . THR A 1 346 ? 33.879 -1.823 15.208 1.00 93.25 346 THR A C 1
ATOM 2418 O O . THR A 1 346 ? 34.751 -2.322 14.490 1.00 93.25 346 THR A O 1
ATOM 2421 N N . GLY A 1 347 ? 32.707 -1.352 14.794 1.00 88.62 347 GLY A N 1
ATOM 2422 C CA . GLY A 1 347 ? 32.368 -1.110 13.401 1.00 88.62 347 GLY A CA 1
ATOM 2423 C C . GLY A 1 347 ? 33.038 0.149 12.864 1.00 88.62 347 GLY A C 1
ATOM 2424 O O . GLY A 1 347 ? 33.834 0.805 13.558 1.00 88.62 347 GLY A O 1
ATOM 2425 N N . ASN A 1 348 ? 32.833 0.408 11.584 1.00 82.50 348 ASN A N 1
ATOM 2426 C CA . ASN A 1 348 ? 33.490 1.488 10.873 1.00 82.50 348 ASN A CA 1
ATOM 2427 C C . ASN A 1 348 ? 32.528 2.683 10.688 1.00 82.50 348 ASN A C 1
ATOM 2429 O O . ASN A 1 348 ? 31.828 3.063 11.622 1.00 82.50 348 ASN A O 1
ATOM 2433 N N . ALA A 1 349 ? 32.634 3.406 9.575 1.00 79.31 349 ALA A N 1
ATOM 2434 C CA . ALA A 1 349 ? 31.631 4.388 9.186 1.00 79.31 349 ALA A CA 1
ATOM 2435 C C . ALA A 1 349 ? 30.988 3.863 7.898 1.00 79.31 349 ALA A C 1
ATOM 2437 O O . ALA A 1 349 ? 31.671 3.824 6.880 1.00 79.31 349 ALA A O 1
ATOM 2438 N N . GLY A 1 350 ? 29.718 3.488 7.960 1.00 82.38 350 GLY A N 1
ATOM 2439 C CA . GLY A 1 350 ? 29.000 2.685 6.976 1.00 82.38 350 GLY A CA 1
ATOM 2440 C C . GLY A 1 350 ? 28.106 1.669 7.702 1.00 82.38 350 GLY A C 1
ATOM 2441 O O . GLY A 1 350 ? 28.274 1.488 8.902 1.00 82.38 350 GLY A O 1
ATOM 2442 N N . PRO A 1 351 ? 27.130 1.052 7.018 1.00 88.62 351 PRO A N 1
ATOM 2443 C CA . PRO A 1 351 ? 26.264 0.057 7.638 1.00 88.62 351 PRO A CA 1
ATOM 2444 C C . PRO A 1 351 ? 27.019 -1.272 7.857 1.00 88.62 351 PRO A C 1
ATOM 2446 O O . PRO A 1 351 ? 27.507 -1.899 6.915 1.00 88.62 351 PRO A O 1
ATOM 2449 N N . ASP A 1 352 ? 27.086 -1.737 9.099 1.00 89.75 352 ASP A N 1
ATOM 2450 C CA . ASP A 1 352 ? 27.807 -2.930 9.544 1.00 89.75 352 ASP A CA 1
ATOM 2451 C C . ASP A 1 352 ? 26.850 -4.065 9.957 1.00 89.75 352 ASP A C 1
ATOM 2453 O O . ASP A 1 352 ? 25.755 -3.854 10.471 1.00 89.75 352 ASP A O 1
ATOM 2457 N N . ARG A 1 353 ? 27.283 -5.327 9.829 1.00 94.25 353 ARG A N 1
ATOM 2458 C CA . ARG A 1 353 ? 26.673 -6.480 10.517 1.00 94.25 353 ARG A CA 1
ATOM 2459 C C . ARG A 1 353 ? 27.657 -7.070 11.521 1.00 94.25 353 ARG A C 1
ATOM 2461 O O . ARG A 1 353 ? 28.590 -7.791 11.154 1.00 94.25 353 ARG A O 1
ATOM 2468 N N . ILE A 1 354 ? 27.404 -6.847 12.807 1.00 95.69 354 ILE A N 1
ATOM 2469 C CA . ILE A 1 354 ? 28.293 -7.252 13.900 1.00 95.69 354 ILE A CA 1
ATOM 2470 C C . ILE A 1 354 ? 27.715 -8.448 14.658 1.00 95.69 354 ILE A C 1
ATOM 2472 O O . ILE A 1 354 ? 26.601 -8.404 15.165 1.00 95.69 354 ILE A O 1
ATOM 2476 N N . ILE A 1 355 ? 28.490 -9.530 14.771 1.00 95.94 355 ILE A N 1
ATOM 2477 C CA . ILE A 1 355 ? 28.095 -10.775 15.444 1.00 95.94 355 ILE A CA 1
ATOM 2478 C C . ILE A 1 355 ? 29.112 -11.110 16.539 1.00 95.94 355 ILE A C 1
ATOM 2480 O O . ILE A 1 355 ? 30.168 -11.686 16.256 1.00 95.94 355 ILE A O 1
ATOM 2484 N N . ALA A 1 356 ? 28.794 -10.796 17.795 1.00 95.31 356 ALA A N 1
ATOM 2485 C CA . ALA A 1 356 ? 29.714 -10.954 18.923 1.00 95.31 356 ALA A CA 1
ATOM 2486 C C . ALA A 1 356 ? 29.870 -12.417 19.389 1.00 95.31 356 ALA A C 1
ATOM 2488 O O . ALA A 1 356 ? 30.995 -12.893 19.542 1.00 95.31 356 ALA A O 1
ATOM 2489 N N . LYS A 1 357 ? 28.771 -13.187 19.369 1.00 94.50 357 LYS A N 1
ATOM 2490 C CA . LYS A 1 357 ? 28.644 -14.640 19.629 1.00 94.50 357 LYS A CA 1
ATOM 2491 C C . LYS A 1 357 ? 28.432 -15.025 21.092 1.00 94.50 357 LYS A C 1
ATOM 2493 O O . LYS A 1 357 ? 27.289 -15.211 21.482 1.00 94.50 357 LYS A O 1
ATOM 2498 N N . ASN A 1 358 ? 29.470 -15.434 21.827 1.00 94.75 358 ASN A N 1
ATOM 2499 C CA . ASN A 1 358 ? 29.301 -15.886 23.215 1.00 94.75 358 ASN A CA 1
ATOM 2500 C C . ASN A 1 358 ? 30.334 -15.201 24.106 1.00 94.75 358 ASN A C 1
ATOM 2502 O O . ASN A 1 358 ? 31.512 -15.206 23.771 1.00 94.75 358 ASN A O 1
ATOM 2506 N N . GLY A 1 359 ? 29.958 -14.901 25.342 1.00 95.00 359 GLY A N 1
ATOM 2507 C CA . GLY A 1 359 ? 30.792 -14.150 26.278 1.00 95.00 359 GLY A CA 1
ATOM 2508 C C . GLY A 1 359 ? 30.146 -12.796 26.548 1.00 95.00 359 GLY A C 1
ATOM 2509 O O . GLY A 1 359 ? 29.231 -12.450 25.835 1.00 95.00 359 GLY A O 1
ATOM 2510 N N . PRO A 1 360 ? 30.529 -12.081 27.618 1.00 96.38 360 PRO A N 1
ATOM 2511 C CA . PRO A 1 360 ? 30.089 -10.705 27.812 1.00 96.38 360 PRO A CA 1
ATOM 2512 C C . PRO A 1 360 ? 30.907 -9.787 26.902 1.00 96.38 360 PRO A C 1
ATOM 2514 O O . PRO A 1 360 ? 32.089 -9.539 27.177 1.00 96.38 360 PRO A O 1
ATOM 2517 N N . ASP A 1 361 ? 30.283 -9.329 25.832 1.00 97.38 361 ASP A N 1
ATOM 2518 C CA . ASP A 1 361 ? 30.918 -8.601 24.744 1.00 97.38 361 ASP A CA 1
ATOM 2519 C C . ASP A 1 361 ? 30.637 -7.094 24.828 1.00 97.38 361 ASP A C 1
ATOM 2521 O O . ASP A 1 361 ? 29.711 -6.627 25.492 1.00 97.38 361 ASP A O 1
ATOM 2525 N N . THR A 1 362 ? 31.492 -6.289 24.199 1.00 97.81 362 THR A N 1
ATOM 2526 C CA . THR A 1 362 ? 31.277 -4.844 24.035 1.00 97.81 362 THR A CA 1
ATOM 2527 C C . THR A 1 362 ? 31.345 -4.505 22.556 1.00 97.81 362 THR A C 1
ATOM 2529 O O . THR A 1 362 ? 32.394 -4.686 21.937 1.00 97.81 362 THR A O 1
ATOM 2532 N N . VAL A 1 363 ? 30.242 -4.016 22.001 1.00 97.75 363 VAL A N 1
ATOM 2533 C CA . VAL A 1 363 ? 30.095 -3.639 20.594 1.00 97.75 363 VAL A CA 1
ATOM 2534 C C . VAL A 1 363 ? 29.851 -2.137 20.496 1.00 97.75 363 VAL A C 1
ATOM 2536 O O . VAL A 1 363 ? 29.050 -1.591 21.249 1.00 97.75 363 VAL A O 1
ATOM 2539 N N . THR A 1 364 ? 30.539 -1.484 19.564 1.00 96.81 364 THR A N 1
ATOM 2540 C CA . THR A 1 364 ? 30.263 -0.106 19.135 1.00 96.81 364 THR A CA 1
ATOM 2541 C C . THR A 1 364 ? 30.234 -0.104 17.614 1.00 96.81 364 THR A C 1
ATOM 2543 O O . THR A 1 364 ? 31.299 -0.267 17.021 1.00 96.81 364 THR A O 1
ATOM 2546 N N . ALA A 1 365 ? 29.063 0.003 16.991 1.00 94.81 365 ALA A N 1
ATOM 2547 C CA . ALA A 1 365 ? 28.943 -0.162 15.544 1.00 94.81 365 ALA A CA 1
ATOM 2548 C C . ALA A 1 365 ? 29.395 1.090 14.780 1.00 94.81 365 ALA A C 1
ATOM 2550 O O . ALA A 1 365 ? 30.293 0.988 13.955 1.00 94.81 365 ALA A O 1
ATOM 2551 N N . GLY A 1 366 ? 29.048 2.285 15.252 1.00 93.25 366 GLY A N 1
ATOM 2552 C CA . GLY A 1 366 ? 29.716 3.511 14.824 1.00 93.25 366 GLY A CA 1
ATOM 2553 C C . GLY A 1 366 ? 28.745 4.463 14.165 1.00 93.25 366 GLY A C 1
ATOM 2554 O O . GLY A 1 366 ? 28.086 5.223 14.866 1.00 93.25 366 GLY A O 1
ATOM 2555 N N . GLY A 1 367 ? 28.728 4.538 12.843 1.00 91.50 367 GLY A N 1
ATOM 2556 C CA . GLY A 1 367 ? 27.637 5.238 12.179 1.00 91.50 367 GLY A CA 1
ATOM 2557 C C . GLY A 1 367 ? 27.360 4.649 10.814 1.00 91.50 367 GLY A C 1
ATOM 2558 O O . GLY A 1 367 ? 28.309 4.294 10.134 1.00 91.50 367 GLY A O 1
ATOM 2559 N N . GLY A 1 368 ? 26.102 4.634 10.400 1.00 92.31 368 GLY A N 1
ATOM 2560 C CA . GLY A 1 368 ? 25.558 3.700 9.421 1.00 92.31 368 GLY A CA 1
ATOM 2561 C C . GLY A 1 368 ? 24.309 3.048 10.014 1.00 92.31 368 GLY A C 1
ATOM 2562 O O . GLY A 1 368 ? 24.072 3.191 11.203 1.00 92.31 368 GLY A O 1
ATOM 2563 N N . ASP A 1 369 ? 23.494 2.397 9.184 1.00 95.50 369 ASP A N 1
ATOM 2564 C CA . ASP A 1 369 ? 22.339 1.631 9.668 1.00 95.50 369 ASP A CA 1
ATOM 2565 C C . ASP A 1 369 ? 22.816 0.201 9.977 1.00 95.50 369 ASP A C 1
ATOM 2567 O O . ASP A 1 369 ? 22.957 -0.629 9.067 1.00 95.50 369 ASP A O 1
ATOM 2571 N N . ASP A 1 370 ? 23.121 -0.075 11.243 1.00 95.88 370 ASP A N 1
ATOM 2572 C CA . ASP A 1 370 ? 23.867 -1.262 11.657 1.00 95.88 370 ASP A CA 1
ATOM 2573 C C . ASP A 1 370 ? 22.957 -2.415 12.116 1.00 95.88 370 ASP A C 1
ATOM 2575 O O . ASP A 1 370 ? 21.871 -2.230 12.660 1.00 95.88 370 ASP A O 1
ATOM 2579 N N . VAL A 1 371 ? 23.413 -3.660 11.945 1.00 97.00 371 VAL A N 1
ATOM 2580 C CA . VAL A 1 371 ? 22.765 -4.864 12.489 1.00 97.00 371 VAL A CA 1
ATOM 2581 C C . VAL A 1 371 ? 23.674 -5.528 13.515 1.00 97.00 371 VAL A C 1
ATOM 2583 O O . VAL A 1 371 ? 24.708 -6.106 13.172 1.00 97.00 371 VAL A O 1
ATOM 2586 N N . ILE A 1 372 ? 23.263 -5.523 14.780 1.00 97.69 372 ILE A N 1
ATOM 2587 C CA . ILE A 1 372 ? 24.076 -5.983 15.908 1.00 97.69 372 ILE A CA 1
ATOM 2588 C C . ILE A 1 372 ? 23.466 -7.231 16.545 1.00 97.69 372 ILE A C 1
ATOM 2590 O O . ILE A 1 372 ? 22.292 -7.268 16.904 1.00 97.69 372 ILE A O 1
ATOM 2594 N N . ILE A 1 373 ? 24.297 -8.256 16.736 1.00 96.44 373 ILE A N 1
ATOM 2595 C CA . ILE A 1 373 ? 23.944 -9.525 17.377 1.00 96.44 373 ILE A CA 1
ATOM 2596 C C . ILE A 1 373 ? 24.934 -9.790 18.512 1.00 96.44 373 ILE A C 1
ATOM 2598 O O . ILE A 1 373 ? 26.054 -10.249 18.264 1.00 96.44 373 ILE A O 1
ATOM 2602 N N . GLY A 1 374 ? 24.528 -9.523 19.756 1.00 94.94 374 GLY A N 1
ATOM 2603 C CA . GLY A 1 374 ? 25.329 -9.840 20.948 1.00 94.94 374 GLY A CA 1
ATOM 2604 C C . GLY A 1 374 ? 25.498 -11.352 21.117 1.00 94.94 374 GLY A C 1
ATOM 2605 O O . GLY A 1 374 ? 26.603 -11.900 21.071 1.00 94.94 374 GLY A O 1
ATOM 2606 N N . GLY A 1 375 ? 24.373 -12.068 21.116 1.00 94.75 375 GLY A N 1
ATOM 2607 C CA . GLY A 1 375 ? 24.336 -13.509 21.308 1.00 94.75 3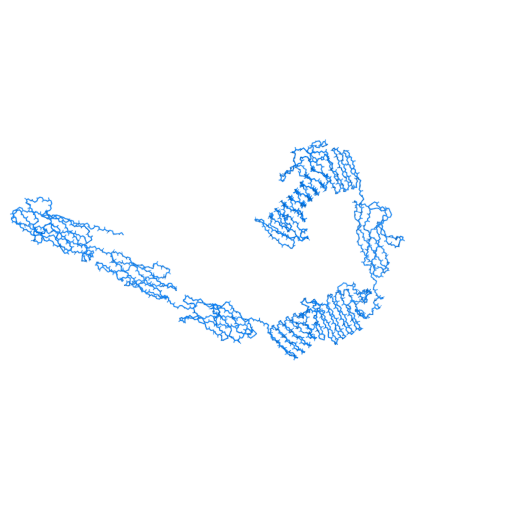75 GLY A CA 1
ATOM 2608 C C . GLY A 1 375 ? 24.316 -13.874 22.792 1.00 94.75 375 GLY A C 1
ATOM 2609 O O . GLY A 1 375 ? 23.596 -13.288 23.593 1.00 94.75 375 GLY A O 1
ATOM 2610 N N . ARG A 1 376 ? 25.042 -14.925 23.190 1.00 95.19 376 ARG A N 1
ATOM 2611 C CA . ARG A 1 376 ? 24.988 -15.385 24.585 1.00 95.19 376 ARG A CA 1
ATOM 2612 C C . ARG A 1 376 ? 25.985 -14.655 25.459 1.00 95.19 376 ARG A C 1
ATOM 2614 O O . ARG A 1 376 ? 27.165 -14.992 25.468 1.00 95.19 376 ARG A O 1
ATOM 2621 N N . GLY A 1 377 ? 25.475 -13.903 26.401 1.00 95.00 377 GLY A N 1
ATOM 2622 C CA . GLY A 1 377 ? 26.295 -13.161 27.335 1.00 95.00 377 GLY A CA 1
ATOM 2623 C C . GLY A 1 377 ? 25.462 -12.041 27.898 1.00 95.00 377 GLY A C 1
ATOM 2624 O O . GLY A 1 377 ? 24.295 -11.940 27.564 1.00 95.00 377 GLY A O 1
ATOM 2625 N N . ASN A 1 378 ? 26.042 -11.268 28.804 1.00 95.62 378 ASN A N 1
ATOM 2626 C CA . ASN A 1 378 ? 25.455 -9.978 29.121 1.00 95.62 378 ASN A CA 1
ATOM 2627 C C . ASN A 1 378 ? 26.324 -8.967 28.394 1.00 95.62 378 ASN A C 1
ATOM 2629 O O . ASN A 1 378 ? 27.443 -8.692 28.849 1.00 95.62 378 ASN A O 1
ATOM 2633 N N . ASP A 1 379 ? 25.832 -8.514 27.255 1.00 97.44 379 ASP A N 1
ATOM 2634 C CA . ASP A 1 379 ? 26.580 -7.727 26.295 1.00 97.44 379 ASP A CA 1
ATOM 2635 C C . ASP A 1 379 ? 26.295 -6.236 26.485 1.00 97.44 379 ASP A C 1
ATOM 2637 O O . ASP A 1 379 ? 25.327 -5.820 27.120 1.00 97.44 379 ASP A O 1
ATOM 2641 N N . THR A 1 380 ? 27.194 -5.392 25.995 1.00 97.50 380 THR A N 1
ATOM 2642 C CA . THR A 1 380 ? 26.993 -3.942 25.912 1.00 97.50 380 THR A CA 1
ATOM 2643 C C . THR A 1 380 ? 27.048 -3.571 24.443 1.00 97.50 380 THR A C 1
ATOM 2645 O O . THR A 1 380 ? 28.112 -3.675 23.833 1.00 97.50 380 THR A O 1
ATOM 2648 N N . LEU A 1 381 ? 25.902 -3.199 23.883 1.00 98.00 381 LEU A N 1
ATOM 2649 C CA . LEU A 1 381 ? 25.673 -3.011 22.457 1.00 98.00 381 LEU A CA 1
ATOM 2650 C C . LEU A 1 381 ? 25.320 -1.542 22.208 1.00 98.00 381 LEU A C 1
ATOM 2652 O O . LEU A 1 381 ? 24.338 -1.043 22.756 1.00 98.00 381 LEU A O 1
ATOM 2656 N N . ASP A 1 382 ? 26.148 -0.865 21.420 1.00 97.69 382 ASP A N 1
ATOM 2657 C CA . ASP A 1 382 ? 26.012 0.546 21.054 1.00 97.69 382 ASP A CA 1
ATOM 2658 C C . ASP A 1 382 ? 25.945 0.649 19.525 1.00 97.69 382 ASP A C 1
ATOM 2660 O O . ASP A 1 382 ? 26.905 0.248 18.858 1.00 97.69 382 ASP A O 1
ATOM 2664 N N . GLY A 1 383 ? 24.802 1.100 19.005 1.00 96.69 383 GLY A N 1
ATOM 2665 C CA . GLY A 1 383 ? 24.527 1.294 17.578 1.00 96.69 383 GLY A CA 1
ATOM 2666 C C . GLY A 1 383 ? 25.328 2.467 17.032 1.00 96.69 383 GLY A C 1
ATOM 2667 O O . GLY A 1 383 ? 26.306 2.299 16.309 1.00 96.69 383 GLY A O 1
ATOM 2668 N N . GLY A 1 384 ? 25.070 3.649 17.574 1.00 96.50 384 GLY A N 1
ATOM 2669 C CA . GLY A 1 384 ? 25.824 4.850 17.280 1.00 96.50 384 GLY A CA 1
ATOM 2670 C C . GLY A 1 384 ? 24.971 5.856 16.527 1.00 96.50 384 GLY A C 1
ATOM 2671 O O . GLY A 1 384 ? 24.211 6.585 17.157 1.00 96.50 384 GLY A O 1
ATOM 2672 N N . ALA A 1 385 ? 25.180 6.038 15.227 1.00 95.88 385 ALA A N 1
ATOM 2673 C CA . ALA A 1 385 ? 24.414 7.002 14.438 1.00 95.88 385 ALA A CA 1
ATOM 2674 C C . ALA A 1 385 ? 23.880 6.371 13.155 1.00 95.88 385 ALA A C 1
ATOM 2676 O O . ALA A 1 385 ? 24.675 6.059 12.283 1.00 95.88 385 ALA A O 1
ATOM 2677 N N . GLY A 1 386 ? 22.570 6.356 12.973 1.00 96.12 386 GLY A N 1
ATOM 2678 C CA . GLY A 1 386 ? 21.872 5.641 11.908 1.00 96.12 386 GLY A CA 1
ATOM 2679 C C . GLY A 1 386 ? 20.659 4.935 12.497 1.00 96.12 386 GLY A C 1
ATOM 2680 O O . GLY A 1 386 ? 20.407 5.065 13.689 1.00 96.12 386 GLY A O 1
ATOM 2681 N N . ASP A 1 387 ? 19.867 4.275 11.658 1.00 97.56 387 ASP A N 1
ATOM 2682 C CA . ASP A 1 387 ? 18.706 3.508 12.113 1.00 97.56 387 ASP A CA 1
ATOM 2683 C C . ASP A 1 387 ? 19.147 2.058 12.406 1.00 97.56 387 ASP A C 1
ATOM 2685 O O . ASP A 1 387 ? 19.162 1.207 11.510 1.00 97.56 387 ASP A O 1
ATOM 2689 N N . ASP A 1 388 ? 19.520 1.773 13.657 1.00 97.81 388 ASP A N 1
ATOM 2690 C CA . ASP A 1 388 ? 20.193 0.526 14.038 1.00 97.81 388 ASP A CA 1
ATOM 2691 C C . ASP A 1 388 ? 19.226 -0.591 14.468 1.00 97.81 388 ASP A C 1
ATOM 2693 O O . ASP A 1 388 ? 18.167 -0.369 15.065 1.00 97.81 388 ASP A O 1
ATOM 2697 N N . VAL A 1 389 ? 19.605 -1.848 14.213 1.00 98.25 389 VAL A N 1
ATOM 2698 C CA . VAL A 1 389 ? 18.830 -3.043 14.574 1.00 98.25 389 VAL A CA 1
ATOM 2699 C C . VAL A 1 389 ? 19.629 -3.987 15.471 1.00 98.25 389 VAL A C 1
ATOM 2701 O O . VAL A 1 389 ? 20.618 -4.590 15.057 1.00 98.25 389 VAL A O 1
ATOM 2704 N N . PHE A 1 390 ? 19.125 -4.236 16.678 1.00 98.31 390 PHE A N 1
ATOM 2705 C CA . PHE A 1 390 ? 19.648 -5.250 17.595 1.00 98.31 390 PHE A CA 1
ATOM 2706 C C . PHE A 1 390 ? 18.836 -6.545 17.465 1.00 98.31 390 PHE A C 1
ATOM 2708 O O . PHE A 1 390 ? 17.682 -6.607 17.895 1.00 98.31 390 PHE A O 1
ATOM 2715 N N . GLU A 1 391 ? 19.415 -7.596 16.882 1.00 97.62 391 GLU A N 1
ATOM 2716 C CA . GLU A 1 391 ? 18.758 -8.905 16.773 1.00 97.62 391 GLU A CA 1
ATOM 2717 C C . GLU A 1 391 ? 18.987 -9.732 18.048 1.00 97.62 391 GLU A C 1
ATOM 2719 O O . GLU A 1 391 ? 20.127 -10.038 18.405 1.00 97.62 391 GLU A O 1
ATOM 2724 N N . VAL A 1 392 ? 17.898 -10.161 18.695 1.00 97.88 392 VAL A N 1
ATOM 2725 C CA . VAL A 1 392 ? 17.941 -10.939 19.942 1.00 97.88 392 VAL A CA 1
ATOM 2726 C C . VAL A 1 392 ? 17.412 -12.358 19.730 1.00 97.88 392 VAL A C 1
ATOM 2728 O O . VAL A 1 392 ? 16.309 -12.603 19.221 1.00 97.88 392 VAL A O 1
ATOM 2731 N N . GLY A 1 393 ? 18.247 -13.321 20.102 1.00 94.00 393 GLY A N 1
ATOM 2732 C CA . GLY A 1 393 ? 18.053 -14.752 19.951 1.00 94.00 393 GLY A CA 1
ATOM 2733 C C . GLY A 1 393 ? 17.525 -15.473 21.183 1.00 94.00 393 GLY A C 1
ATOM 2734 O O . GLY A 1 393 ? 17.454 -14.977 22.307 1.00 94.00 393 GLY A O 1
ATOM 2735 N N . ALA A 1 394 ? 17.167 -16.741 20.976 1.00 86.56 394 ALA A N 1
ATOM 2736 C CA . ALA A 1 394 ? 16.791 -17.617 22.073 1.00 86.56 394 ALA A CA 1
ATOM 2737 C C . ALA A 1 394 ? 18.010 -17.930 22.961 1.00 86.56 394 ALA A C 1
ATOM 2739 O O . ALA A 1 394 ? 18.943 -18.623 22.535 1.00 86.56 394 ALA A O 1
ATOM 2740 N N . ARG A 1 395 ? 17.905 -17.572 24.250 1.00 85.81 395 ARG A N 1
ATOM 2741 C CA . ARG A 1 395 ? 18.945 -17.726 25.293 1.00 85.81 395 ARG A CA 1
ATOM 2742 C C . ARG A 1 395 ? 20.093 -16.724 25.204 1.00 85.81 395 ARG A C 1
ATOM 2744 O O . ARG A 1 395 ? 21.163 -17.019 25.751 1.00 85.81 395 ARG A O 1
ATOM 2751 N N . ASP A 1 396 ? 19.865 -15.601 24.548 1.00 90.44 396 ASP A N 1
ATOM 2752 C CA . ASP A 1 396 ? 20.694 -14.425 24.768 1.00 90.44 396 ASP A CA 1
ATOM 2753 C C . ASP A 1 396 ? 20.545 -13.998 26.238 1.00 90.44 396 ASP A C 1
ATOM 2755 O O . ASP A 1 396 ? 19.630 -14.461 26.942 1.00 90.44 396 ASP A O 1
ATOM 2759 N N . GLY A 1 397 ? 21.544 -13.296 26.768 1.00 91.62 397 GLY A N 1
ATOM 2760 C CA . GLY A 1 397 ? 21.527 -12.928 28.181 1.00 91.62 397 GLY A CA 1
ATOM 2761 C C . GLY A 1 397 ? 20.784 -11.622 28.410 1.00 91.62 397 GLY A C 1
ATOM 2762 O O . GLY A 1 397 ? 19.768 -11.355 27.778 1.00 91.62 397 GLY A O 1
ATOM 2763 N N . PHE A 1 398 ? 21.238 -10.870 29.409 1.00 95.50 398 PHE A N 1
ATOM 2764 C CA . PHE A 1 398 ? 20.690 -9.549 29.702 1.00 95.50 398 PHE A CA 1
ATOM 2765 C C . PHE A 1 398 ? 21.671 -8.513 29.189 1.00 95.50 398 PHE A C 1
ATOM 2767 O O . PHE A 1 398 ? 22.773 -8.401 29.737 1.00 95.50 398 PHE A O 1
ATOM 2774 N N . ASP A 1 399 ? 21.254 -7.772 28.174 1.00 96.94 399 ASP A N 1
ATOM 2775 C CA . ASP A 1 399 ? 22.130 -6.894 27.415 1.00 96.94 399 ASP A CA 1
ATOM 2776 C C . ASP A 1 399 ? 21.819 -5.427 27.708 1.00 96.94 399 ASP A C 1
ATOM 2778 O O . ASP A 1 399 ? 20.706 -5.048 28.082 1.00 96.94 399 ASP A O 1
ATOM 2782 N N . VAL A 1 400 ? 22.837 -4.584 27.570 1.00 96.56 400 VAL A N 1
ATOM 2783 C CA . VAL A 1 400 ? 22.693 -3.130 27.592 1.00 96.56 400 VAL A CA 1
ATOM 2784 C C . VAL A 1 400 ? 22.580 -2.666 26.148 1.00 96.56 400 VAL A C 1
ATOM 2786 O O . VAL A 1 400 ? 23.569 -2.715 25.421 1.00 96.56 400 VAL A O 1
ATOM 2789 N N . PHE A 1 401 ? 21.399 -2.190 25.763 1.00 97.44 401 PHE A N 1
ATOM 2790 C CA . PHE A 1 401 ? 21.142 -1.603 24.448 1.00 97.44 401 PHE A CA 1
ATOM 2791 C C . PHE A 1 401 ? 21.297 -0.080 24.504 1.00 97.44 401 PHE A C 1
ATOM 2793 O O . PHE A 1 401 ? 20.753 0.568 25.407 1.00 97.44 401 PHE A O 1
ATOM 2800 N N . GLN A 1 402 ? 22.044 0.479 23.558 1.00 97.75 402 GLN A N 1
ATOM 2801 C CA . GLN A 1 402 ? 22.152 1.910 23.282 1.00 97.75 402 GLN A CA 1
ATOM 2802 C C . GLN A 1 402 ? 21.991 2.085 21.770 1.00 97.75 402 GLN A C 1
ATOM 2804 O O . GLN A 1 402 ? 22.866 1.642 21.038 1.00 97.75 402 GLN A O 1
ATOM 2809 N N . GLY A 1 403 ? 20.879 2.651 21.303 1.00 96.25 403 GLY A N 1
ATOM 2810 C CA . GLY A 1 403 ? 20.661 2.875 19.869 1.00 96.25 403 GLY A CA 1
ATOM 2811 C C . GLY A 1 403 ? 21.502 4.042 19.381 1.00 96.25 403 GLY A C 1
ATOM 2812 O O . GLY A 1 403 ? 22.449 3.860 18.632 1.00 96.25 403 GLY A O 1
ATOM 2813 N N . GLY A 1 404 ? 21.294 5.210 19.984 1.00 95.81 404 GLY A N 1
ATOM 2814 C CA . GLY A 1 404 ? 22.108 6.388 19.727 1.00 95.81 404 GLY A CA 1
ATOM 2815 C C . GLY A 1 404 ? 21.315 7.445 18.974 1.00 95.81 404 GLY A C 1
ATOM 2816 O O . GLY A 1 404 ? 20.398 8.032 19.546 1.00 95.81 404 GLY A O 1
ATOM 2817 N N . ALA A 1 405 ? 21.747 7.815 17.772 1.00 95.38 405 ALA A N 1
ATOM 2818 C CA . ALA A 1 405 ? 21.090 8.831 16.960 1.00 95.38 405 ALA A CA 1
ATOM 2819 C C . ALA A 1 405 ? 20.457 8.215 15.712 1.00 95.38 405 ALA A C 1
ATOM 2821 O O . ALA A 1 405 ? 21.152 8.040 14.721 1.00 95.38 405 ALA A O 1
ATOM 2822 N N . GLY A 1 406 ? 19.139 8.061 15.712 1.00 96.31 406 GLY A N 1
ATOM 2823 C CA . GLY A 1 406 ? 18.366 7.547 14.584 1.00 96.31 406 GLY A CA 1
ATOM 2824 C C . GLY A 1 406 ? 17.032 7.011 15.081 1.00 96.31 406 GLY A C 1
ATOM 2825 O O . GLY A 1 406 ? 16.540 7.490 16.103 1.00 96.31 406 GLY A O 1
ATOM 2826 N N . ASN A 1 407 ? 16.427 6.090 14.334 1.00 97.06 407 ASN A N 1
ATOM 2827 C CA . ASN A 1 407 ? 15.305 5.275 14.789 1.00 97.06 407 ASN A CA 1
ATOM 2828 C C . ASN A 1 407 ? 15.787 3.844 15.018 1.00 97.06 407 ASN A C 1
ATOM 2830 O O . ASN A 1 407 ? 15.841 3.033 14.091 1.00 97.06 407 ASN A O 1
ATOM 2834 N N . ASP A 1 408 ? 16.066 3.527 16.269 1.00 98.25 408 ASP A N 1
ATOM 2835 C CA . ASP A 1 408 ? 16.732 2.301 16.658 1.00 98.25 408 ASP A CA 1
ATOM 2836 C C . ASP A 1 408 ? 15.725 1.256 17.146 1.00 98.25 408 ASP A C 1
ATOM 2838 O O . ASP A 1 408 ? 14.720 1.544 17.819 1.00 98.25 408 ASP A O 1
ATOM 2842 N N . ARG A 1 409 ? 15.984 -0.005 16.795 1.00 98.12 409 ARG A N 1
ATOM 2843 C CA . ARG A 1 409 ? 15.054 -1.112 17.015 1.00 98.12 409 ARG A CA 1
ATOM 2844 C C . ARG A 1 409 ? 15.728 -2.329 17.628 1.00 98.12 409 ARG A C 1
ATOM 2846 O O . ARG A 1 409 ? 16.669 -2.884 17.077 1.00 98.12 409 ARG A O 1
ATOM 2853 N N . VAL A 1 410 ? 15.146 -2.861 18.699 1.00 98.50 410 VAL A N 1
ATOM 2854 C CA . VAL A 1 410 ? 15.465 -4.208 19.203 1.00 98.50 410 VAL A CA 1
ATOM 2855 C C . VAL A 1 410 ? 14.442 -5.199 18.648 1.00 98.50 410 VAL A C 1
ATOM 2857 O O . VAL A 1 410 ? 13.237 -4.986 18.773 1.00 98.50 410 VAL A O 1
ATOM 2860 N N . ALA A 1 411 ? 14.894 -6.281 18.018 1.00 98.00 411 ALA A N 1
ATOM 2861 C CA . ALA A 1 411 ? 14.033 -7.223 17.308 1.00 98.00 411 ALA A CA 1
ATOM 2862 C C . ALA A 1 411 ? 14.292 -8.678 17.715 1.00 98.00 411 ALA A C 1
ATOM 2864 O O . ALA A 1 411 ? 15.420 -9.169 17.679 1.00 98.00 411 ALA A O 1
ATOM 2865 N N . ALA A 1 412 ? 13.224 -9.409 18.038 1.00 97.94 412 ALA A N 1
ATOM 2866 C CA . ALA A 1 412 ? 13.311 -10.847 18.266 1.00 97.94 412 ALA A CA 1
ATOM 2867 C C . ALA A 1 412 ? 13.526 -11.633 16.960 1.00 97.94 412 ALA A C 1
ATOM 2869 O O . ALA A 1 412 ? 13.080 -11.245 15.876 1.00 97.94 412 ALA A O 1
ATOM 2870 N N . THR A 1 413 ? 14.174 -12.792 17.082 1.00 97.06 413 THR A N 1
ATOM 2871 C CA . THR A 1 413 ? 14.488 -13.683 15.947 1.00 97.06 413 THR A CA 1
ATOM 2872 C C . THR A 1 413 ? 13.743 -15.024 15.970 1.00 97.06 413 THR A C 1
ATOM 2874 O O . THR A 1 413 ? 13.926 -15.839 15.064 1.00 97.06 413 THR A O 1
ATOM 2877 N N . ALA A 1 414 ? 12.919 -15.286 16.992 1.00 97.00 414 ALA A N 1
ATOM 2878 C CA . ALA A 1 414 ? 12.123 -16.508 17.123 1.00 97.00 414 ALA A CA 1
ATOM 2879 C C . ALA A 1 414 ? 10.955 -16.344 18.116 1.00 97.00 414 ALA A C 1
ATOM 2881 O O . ALA A 1 414 ? 10.937 -15.416 18.924 1.00 97.00 414 ALA A O 1
ATOM 2882 N N . ASP A 1 415 ? 10.021 -17.301 18.110 1.00 96.31 415 ASP A N 1
ATOM 2883 C CA . ASP A 1 415 ? 8.946 -17.390 19.107 1.00 96.31 415 ASP A CA 1
ATOM 2884 C C . ASP A 1 415 ? 9.495 -17.603 20.525 1.00 96.31 415 ASP A C 1
ATOM 2886 O O . ASP A 1 415 ? 10.455 -18.353 20.736 1.00 96.31 415 ASP A O 1
ATOM 2890 N N . ASN A 1 416 ? 8.802 -17.049 21.521 1.00 95.56 416 ASN A N 1
ATOM 2891 C CA . ASN A 1 416 ? 9.116 -17.183 22.949 1.00 95.56 416 ASN A CA 1
ATOM 2892 C C . ASN A 1 416 ? 10.528 -16.697 23.332 1.00 95.56 416 ASN A C 1
ATOM 2894 O O . ASN A 1 416 ? 11.149 -17.235 24.257 1.00 95.56 416 ASN A O 1
ATOM 2898 N N . VAL A 1 417 ? 11.061 -15.712 22.606 1.00 96.81 417 VAL A N 1
ATOM 2899 C CA . VAL A 1 417 ? 12.295 -15.012 22.985 1.00 96.81 417 VAL A CA 1
ATOM 2900 C C . VAL A 1 417 ? 12.002 -14.071 24.152 1.00 96.81 417 VAL A C 1
ATOM 2902 O O . VAL A 1 417 ? 11.042 -13.307 24.120 1.00 96.81 417 VAL A O 1
ATOM 2905 N N . ALA A 1 418 ? 12.851 -14.120 25.177 1.00 95.44 418 ALA A N 1
ATOM 2906 C CA . ALA A 1 418 ? 12.895 -13.099 26.213 1.00 95.44 418 ALA A CA 1
ATOM 2907 C C . ALA A 1 418 ? 14.005 -12.110 25.849 1.00 95.44 418 ALA A C 1
ATOM 2909 O O . ALA A 1 418 ? 15.178 -12.473 25.923 1.00 95.44 418 ALA A O 1
ATOM 2910 N N . ILE A 1 419 ? 13.632 -10.899 25.437 1.00 97.38 419 ILE A N 1
ATOM 2911 C CA . ILE A 1 419 ? 14.560 -9.795 25.188 1.00 97.38 419 ILE A CA 1
ATOM 2912 C C . ILE A 1 419 ? 15.051 -9.315 26.554 1.00 97.38 419 ILE A C 1
ATOM 2914 O O . ILE A 1 419 ? 14.333 -8.617 27.271 1.00 97.38 419 ILE A O 1
ATOM 2918 N N . GLY A 1 420 ? 16.229 -9.789 26.956 1.00 95.81 420 GLY A N 1
ATOM 2919 C CA . GLY A 1 420 ? 16.803 -9.516 28.266 1.00 95.81 420 GLY A CA 1
ATOM 2920 C C . GLY A 1 420 ? 17.467 -8.147 28.304 1.00 95.81 420 GLY A C 1
ATOM 2921 O O . GLY A 1 420 ? 18.397 -7.897 27.546 1.00 95.81 420 GLY A O 1
ATOM 2922 N N . VAL A 1 421 ? 17.038 -7.288 29.223 1.00 96.25 421 VAL A N 1
ATOM 2923 C CA . VAL A 1 421 ? 17.599 -5.948 29.409 1.00 96.25 421 VAL A CA 1
ATOM 2924 C C . VAL A 1 421 ? 18.348 -5.882 30.737 1.00 96.25 421 VAL A C 1
ATOM 2926 O O . VAL A 1 421 ? 17.805 -6.226 31.789 1.00 96.25 421 VAL A O 1
ATOM 2929 N N . ALA A 1 422 ? 19.615 -5.478 30.692 1.00 94.19 422 ALA A N 1
ATOM 2930 C CA . ALA A 1 422 ? 20.452 -5.312 31.875 1.00 94.19 422 ALA A CA 1
ATOM 2931 C C . ALA A 1 422 ? 20.368 -3.889 32.437 1.00 94.19 422 ALA A C 1
ATOM 2933 O O . ALA A 1 422 ? 20.603 -2.911 31.727 1.00 94.19 422 ALA A O 1
ATOM 2934 N N . GLY A 1 423 ? 20.147 -3.781 33.749 1.00 91.06 423 GLY A N 1
ATOM 2935 C CA . GLY A 1 423 ? 20.054 -2.500 34.445 1.00 91.06 423 GLY A CA 1
ATOM 2936 C C . GLY A 1 423 ? 18.826 -1.676 34.050 1.00 91.06 423 GLY A C 1
ATOM 2937 O O . GLY A 1 423 ? 17.749 -2.228 33.827 1.00 91.06 423 GLY A O 1
ATOM 2938 N N . ASP A 1 424 ? 18.990 -0.351 34.032 1.00 94.00 424 ASP A N 1
ATOM 2939 C CA . ASP A 1 424 ? 17.917 0.595 33.718 1.00 94.00 424 ASP A CA 1
ATOM 2940 C C . ASP A 1 424 ? 17.737 0.755 32.199 1.00 94.00 424 ASP A C 1
ATOM 2942 O O . ASP A 1 424 ? 18.715 0.853 31.452 1.00 94.00 424 ASP A O 1
ATOM 2946 N N . PHE A 1 425 ? 16.482 0.858 31.765 1.00 96.62 425 PHE A N 1
ATOM 2947 C CA . PHE A 1 425 ? 16.072 1.091 30.385 1.00 96.62 425 PHE A CA 1
ATOM 2948 C C . PHE A 1 425 ? 15.076 2.245 30.297 1.00 96.62 425 PHE A C 1
ATOM 2950 O O . PHE A 1 425 ? 14.159 2.346 31.111 1.00 96.62 425 PHE A O 1
ATOM 2957 N N . GLY A 1 426 ? 15.236 3.096 29.289 1.00 94.94 426 GLY A N 1
ATOM 2958 C CA . GLY A 1 426 ? 14.224 4.061 28.877 1.00 94.94 426 GLY A CA 1
ATOM 2959 C C . GLY A 1 426 ? 14.754 5.040 27.841 1.00 94.94 426 GLY A C 1
ATOM 2960 O O . GLY A 1 426 ? 15.706 4.744 27.125 1.00 94.94 426 GLY A O 1
ATOM 2961 N N . ALA A 1 427 ? 14.198 6.252 27.798 1.00 92.44 427 ALA A N 1
ATOM 2962 C CA . ALA A 1 427 ? 14.521 7.247 26.766 1.00 92.44 427 ALA A CA 1
ATOM 2963 C C . ALA A 1 427 ? 16.022 7.596 26.631 1.00 92.44 427 ALA A C 1
ATOM 2965 O O . ALA A 1 427 ? 16.458 8.061 25.584 1.00 92.44 427 ALA A O 1
ATOM 2966 N N . ALA A 1 428 ? 16.830 7.397 27.680 1.00 93.94 428 ALA A N 1
ATOM 2967 C CA . ALA A 1 428 ? 18.273 7.646 27.625 1.00 93.94 428 ALA A CA 1
ATOM 2968 C C . ALA A 1 428 ? 19.042 6.614 26.786 1.00 93.94 428 ALA A C 1
ATOM 2970 O O . ALA A 1 428 ? 20.157 6.912 26.369 1.00 93.94 428 ALA A O 1
ATOM 2971 N N . ASN A 1 429 ? 18.460 5.434 26.564 1.00 96.19 429 ASN A N 1
ATOM 2972 C CA . ASN A 1 429 ? 19.030 4.381 25.733 1.00 96.19 429 ASN A CA 1
ATOM 2973 C C . ASN A 1 429 ? 18.883 4.675 24.234 1.00 96.19 429 ASN A C 1
ATOM 2975 O O . ASN A 1 429 ? 19.545 4.007 23.449 1.00 96.19 429 ASN A O 1
ATOM 2979 N N . GLY A 1 430 ? 18.030 5.635 23.844 1.00 96.44 430 GLY A N 1
ATOM 2980 C CA . GLY A 1 430 ? 17.759 5.947 22.437 1.00 96.44 430 GLY A CA 1
ATOM 2981 C C . GLY A 1 430 ? 17.279 4.720 21.670 1.00 96.44 430 GLY A C 1
ATOM 2982 O O . GLY A 1 430 ? 17.895 4.363 20.689 1.00 96.44 430 GLY A O 1
ATOM 2983 N N . ILE A 1 431 ? 16.294 3.995 22.209 1.00 97.94 431 ILE A N 1
ATOM 2984 C CA . ILE A 1 431 ? 15.646 2.872 21.521 1.00 97.94 431 ILE A CA 1
ATOM 2985 C C . ILE A 1 431 ? 14.181 3.248 21.330 1.00 97.94 431 ILE A C 1
ATOM 2987 O O . ILE A 1 431 ? 13.409 3.309 22.295 1.00 97.94 431 ILE A O 1
ATOM 2991 N N . GLU A 1 432 ? 13.798 3.490 20.083 1.00 97.81 432 GLU A N 1
ATOM 2992 C CA . GLU A 1 432 ? 12.458 3.926 19.707 1.00 97.81 432 GLU A CA 1
ATOM 2993 C C . GLU A 1 432 ? 11.486 2.750 19.633 1.00 97.81 432 GLU A C 1
ATOM 2995 O O . GLU A 1 432 ? 10.304 2.923 19.924 1.00 97.81 432 GLU A O 1
ATOM 3000 N N . THR A 1 433 ? 11.950 1.556 19.244 1.00 98.00 433 THR A N 1
ATOM 3001 C CA . THR A 1 433 ? 11.080 0.380 19.077 1.00 98.00 433 THR A CA 1
ATOM 3002 C C . THR A 1 433 ? 11.681 -0.896 19.660 1.00 98.00 433 THR A C 1
ATOM 3004 O O . THR A 1 433 ? 12.826 -1.248 19.389 1.00 98.00 433 THR A O 1
ATOM 3007 N N . ILE A 1 434 ? 10.868 -1.676 20.371 1.00 98.19 434 ILE A N 1
ATOM 3008 C CA . ILE A 1 434 ? 11.146 -3.088 20.651 1.00 98.19 434 ILE A CA 1
ATOM 3009 C C . ILE A 1 434 ? 10.053 -3.919 19.993 1.00 98.19 434 ILE A C 1
ATOM 3011 O O . ILE A 1 434 ? 8.869 -3.709 20.238 1.00 98.19 434 ILE A O 1
ATOM 3015 N N . SER A 1 435 ? 10.440 -4.869 19.147 1.00 97.81 435 SER A N 1
ATOM 3016 C CA . SER A 1 435 ? 9.493 -5.636 18.347 1.00 97.81 435 SER A CA 1
ATOM 3017 C C . SER A 1 435 ? 9.690 -7.139 18.458 1.00 97.81 435 SER A C 1
ATOM 3019 O O . SER A 1 435 ? 10.799 -7.675 18.374 1.00 97.81 435 SER A O 1
ATOM 3021 N N . ALA A 1 436 ? 8.561 -7.834 18.538 1.00 97.06 436 ALA A N 1
ATOM 3022 C CA . ALA A 1 436 ? 8.477 -9.272 18.388 1.00 97.06 436 ALA A CA 1
ATOM 3023 C C . ALA A 1 436 ? 8.741 -9.737 16.952 1.00 97.06 436 ALA A C 1
ATOM 3025 O O . ALA A 1 436 ? 8.926 -10.928 16.731 1.00 97.06 436 ALA A O 1
ATOM 3026 N N . ASN A 1 437 ? 8.768 -8.825 15.973 1.00 96.38 437 ASN A N 1
ATOM 3027 C CA . ASN A 1 437 ? 9.073 -9.116 14.572 1.00 96.38 437 ASN A CA 1
ATOM 3028 C C . ASN A 1 437 ? 8.156 -10.199 13.960 1.00 96.38 437 ASN A C 1
ATOM 3030 O O . ASN A 1 437 ? 8.587 -11.030 13.162 1.00 96.38 437 ASN A O 1
ATOM 3034 N N . GLY A 1 438 ? 6.888 -10.220 14.387 1.00 96.19 438 GLY A N 1
ATOM 3035 C CA . GLY A 1 438 ? 5.890 -11.217 13.987 1.00 96.19 438 GLY A CA 1
ATOM 3036 C C . GLY A 1 438 ? 5.978 -12.566 14.715 1.00 96.19 438 GLY A C 1
ATOM 3037 O O . GLY A 1 438 ? 5.164 -13.446 14.435 1.00 96.19 438 GLY A O 1
ATOM 3038 N N . TYR A 1 439 ? 6.924 -12.744 15.641 1.00 97.44 439 TYR A N 1
ATOM 3039 C CA . TYR A 1 439 ? 7.046 -13.956 16.452 1.00 97.44 439 TYR A CA 1
ATOM 3040 C C . TYR A 1 439 ? 6.106 -13.935 17.662 1.00 97.44 439 TYR A C 1
ATOM 3042 O O . TYR A 1 439 ? 5.884 -12.906 18.294 1.00 97.44 439 TYR A O 1
ATOM 3050 N N . ALA A 1 440 ? 5.556 -15.093 1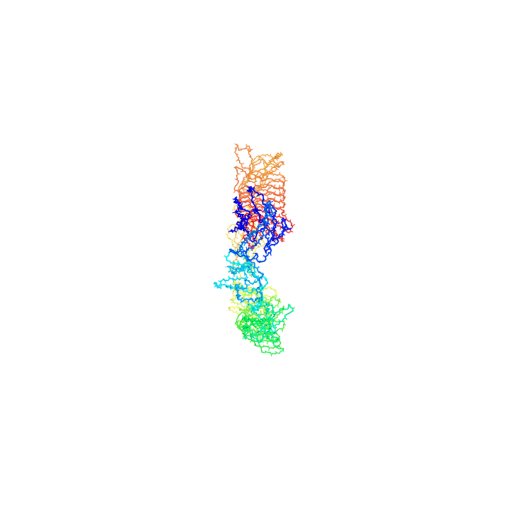8.017 1.00 96.12 440 ALA A N 1
ATOM 3051 C CA . ALA A 1 440 ? 4.588 -15.209 19.101 1.00 96.12 440 ALA A CA 1
ATOM 3052 C C . ALA A 1 440 ? 5.268 -15.358 20.472 1.00 96.12 440 ALA A C 1
ATOM 3054 O O . ALA A 1 440 ? 6.275 -16.056 20.620 1.00 96.12 440 ALA A O 1
ATOM 3055 N N . GLY A 1 441 ? 4.667 -14.763 21.507 1.00 95.25 441 GLY A N 1
ATOM 3056 C CA . GLY A 1 441 ? 5.083 -14.954 22.901 1.00 95.25 441 GLY A CA 1
ATOM 3057 C C . GLY A 1 441 ? 6.426 -14.314 23.263 1.00 95.25 441 GLY A C 1
ATOM 3058 O O . GLY A 1 441 ? 7.068 -14.761 24.210 1.00 95.25 441 GLY A O 1
ATOM 3059 N N . VAL A 1 442 ? 6.877 -13.314 22.503 1.00 97.94 442 VAL A N 1
ATOM 3060 C CA . VAL A 1 442 ? 8.093 -12.551 22.815 1.00 97.94 442 VAL A CA 1
ATOM 3061 C C . VAL A 1 442 ? 7.828 -11.644 24.015 1.00 97.94 442 VAL A C 1
ATOM 3063 O O . VAL A 1 442 ? 6.819 -10.950 24.046 1.00 97.94 442 VAL A O 1
ATOM 3066 N N . THR A 1 443 ? 8.729 -11.629 24.992 1.00 97.19 443 THR A N 1
ATOM 3067 C CA . THR A 1 443 ? 8.614 -10.794 26.201 1.00 97.19 443 THR A CA 1
ATOM 3068 C C . THR A 1 443 ? 9.846 -9.919 26.364 1.00 97.19 443 THR A C 1
ATOM 3070 O O . THR A 1 443 ? 10.947 -10.368 26.040 1.00 97.19 443 THR A O 1
ATOM 3073 N N . VAL A 1 444 ? 9.704 -8.736 26.951 1.00 97.44 444 VAL A N 1
ATOM 3074 C CA . VAL A 1 444 ? 10.850 -7.957 27.448 1.00 97.44 444 VAL A CA 1
ATOM 3075 C C . VAL A 1 444 ? 11.078 -8.315 28.908 1.00 97.44 444 VAL A C 1
ATOM 3077 O O . VAL A 1 444 ? 10.113 -8.419 29.661 1.00 97.44 444 VAL A O 1
ATOM 3080 N N . LYS A 1 445 ? 12.330 -8.559 29.310 1.00 95.56 445 LYS A N 1
ATOM 3081 C CA . LYS A 1 445 ? 12.643 -9.059 30.652 1.00 95.56 445 LYS A CA 1
ATOM 3082 C C . LYS A 1 445 ? 13.793 -8.303 31.323 1.00 95.56 445 LYS A C 1
ATOM 3084 O O . LYS A 1 445 ? 14.905 -8.307 30.800 1.00 95.56 445 LYS A O 1
ATOM 3089 N N . GLY A 1 446 ? 13.545 -7.737 32.501 1.00 95.00 446 GLY A N 1
ATOM 3090 C CA . GLY A 1 446 ? 14.554 -7.164 33.395 1.00 95.00 446 GLY A CA 1
ATOM 3091 C C . GLY A 1 446 ? 15.428 -8.221 34.075 1.00 95.00 446 GLY A C 1
ATOM 3092 O O . GLY A 1 446 ? 15.121 -9.420 34.073 1.00 95.00 446 GLY A O 1
ATOM 3093 N N . ASP A 1 447 ? 16.561 -7.782 34.626 1.00 91.94 447 ASP A N 1
ATOM 3094 C CA . ASP A 1 447 ? 17.559 -8.679 35.204 1.00 91.94 447 ASP A CA 1
ATOM 3095 C C . ASP A 1 447 ? 17.194 -9.184 36.625 1.00 91.94 447 ASP A C 1
ATOM 3097 O O . ASP A 1 447 ? 16.071 -9.603 36.883 1.00 91.94 447 ASP A O 1
ATOM 3101 N N . ASN A 1 448 ? 18.166 -9.323 37.535 1.00 92.69 448 ASN A N 1
ATOM 3102 C CA . ASN A 1 448 ? 17.916 -9.774 38.915 1.00 92.69 448 ASN A CA 1
ATOM 3103 C C . ASN A 1 448 ? 18.321 -8.720 39.969 1.00 92.69 448 ASN A C 1
ATOM 3105 O O . ASN A 1 448 ? 18.549 -9.072 41.134 1.00 92.69 448 ASN A O 1
ATOM 3109 N N . THR A 1 449 ? 18.548 -7.468 39.561 1.00 88.31 449 THR A N 1
ATOM 3110 C CA . THR A 1 449 ? 19.206 -6.436 40.375 1.00 88.31 449 THR A CA 1
ATOM 3111 C C . THR A 1 449 ? 18.306 -5.269 40.782 1.00 88.31 449 THR A C 1
ATOM 3113 O O . THR A 1 449 ? 18.737 -4.471 41.619 1.00 88.31 449 THR A O 1
ATOM 3116 N N . GLY A 1 450 ? 17.049 -5.249 40.330 1.00 87.56 450 GLY A N 1
ATOM 3117 C CA . GLY A 1 450 ? 16.121 -4.135 40.521 1.00 87.56 450 GLY A CA 1
ATOM 3118 C C . GLY A 1 450 ? 16.366 -3.061 39.469 1.00 87.56 450 GLY A C 1
ATOM 3119 O O . GLY A 1 450 ? 17.215 -2.192 39.665 1.00 87.56 450 GLY A O 1
ATOM 3120 N N . SER A 1 451 ? 15.634 -3.157 38.369 1.00 91.38 451 SER A N 1
ATOM 3121 C CA . SER A 1 451 ? 15.735 -2.334 37.170 1.00 91.38 451 SER A CA 1
ATOM 3122 C C . SER A 1 451 ? 14.627 -1.287 37.125 1.00 91.38 451 SER A C 1
ATOM 3124 O O . SER A 1 451 ? 13.468 -1.569 37.433 1.00 91.38 451 SER A O 1
ATOM 3126 N N . ARG A 1 452 ? 14.949 -0.074 36.670 1.00 95.69 452 ARG A N 1
ATOM 3127 C CA . ARG A 1 452 ? 13.933 0.840 36.140 1.00 95.69 452 ARG A CA 1
ATOM 3128 C C . ARG A 1 452 ? 13.744 0.562 34.651 1.00 95.69 452 ARG A C 1
ATOM 3130 O O . ARG A 1 452 ? 14.646 0.850 33.876 1.00 95.69 452 ARG A O 1
ATOM 3137 N N . LEU A 1 453 ? 12.582 0.054 34.258 1.00 97.12 453 LEU A N 1
ATOM 3138 C CA . LEU A 1 453 ? 12.202 -0.199 32.869 1.00 97.12 453 LEU A CA 1
ATOM 3139 C C . LEU A 1 453 ? 11.102 0.789 32.468 1.00 97.12 453 LEU A C 1
ATOM 3141 O O . LEU A 1 453 ? 9.986 0.703 32.966 1.00 97.12 453 LEU A O 1
ATOM 3145 N N . ASP A 1 454 ? 11.426 1.764 31.627 1.00 97.12 454 ASP A N 1
ATOM 3146 C CA . ASP A 1 454 ? 10.539 2.873 31.271 1.00 97.12 454 ASP A CA 1
ATOM 3147 C C . ASP A 1 454 ? 10.267 2.886 29.763 1.00 97.12 454 ASP A C 1
ATOM 3149 O O . ASP A 1 454 ? 11.109 3.330 28.981 1.00 97.12 454 ASP A O 1
ATOM 3153 N N . PHE A 1 455 ? 9.096 2.392 29.359 1.00 97.31 455 PHE A N 1
ATOM 3154 C CA . PHE A 1 455 ? 8.678 2.273 27.958 1.00 97.31 455 PHE A CA 1
ATOM 3155 C C . PHE A 1 455 ? 7.758 3.411 27.506 1.00 97.31 455 PHE A C 1
ATOM 3157 O O . PHE A 1 455 ? 7.263 3.392 26.384 1.00 97.31 455 PHE A O 1
ATOM 3164 N N . SER A 1 456 ? 7.606 4.466 28.313 1.00 94.88 456 SER A N 1
ATOM 3165 C CA . SER A 1 456 ? 6.738 5.609 27.991 1.00 94.88 456 SER A CA 1
ATOM 3166 C C . SER A 1 456 ? 7.109 6.340 26.688 1.00 94.88 456 SER A C 1
ATOM 3168 O O . SER A 1 456 ? 6.291 7.068 26.125 1.00 94.88 456 SER A O 1
ATOM 3170 N N . ALA A 1 457 ? 8.342 6.157 26.200 1.00 93.69 457 ALA A N 1
ATOM 3171 C CA . ALA A 1 457 ? 8.848 6.709 24.942 1.00 93.69 457 ALA A CA 1
ATOM 3172 C C . ALA A 1 457 ? 9.267 5.637 23.916 1.00 93.69 457 ALA A C 1
ATOM 3174 O O . ALA A 1 457 ? 9.835 5.988 22.883 1.00 93.69 457 ALA A O 1
ATOM 3175 N N . THR A 1 458 ? 9.005 4.355 24.186 1.00 96.62 458 THR A N 1
ATOM 3176 C CA . THR A 1 458 ? 9.427 3.231 23.341 1.00 96.62 458 THR A CA 1
ATOM 3177 C C . THR A 1 458 ? 8.198 2.477 22.852 1.00 96.62 458 THR A C 1
ATOM 3179 O O . THR A 1 458 ? 7.387 2.007 23.643 1.00 96.62 458 THR A O 1
ATOM 3182 N N . ALA A 1 459 ? 8.061 2.328 21.537 1.00 96.75 459 ALA A N 1
ATOM 3183 C CA . ALA A 1 459 ? 6.983 1.549 20.949 1.00 96.75 459 ALA A CA 1
ATOM 3184 C C . ALA A 1 459 ? 7.232 0.047 21.149 1.00 96.75 459 ALA A C 1
ATOM 3186 O O . ALA A 1 459 ? 8.292 -0.470 20.784 1.00 96.75 459 ALA A O 1
ATOM 3187 N N . LEU A 1 460 ? 6.240 -0.660 21.692 1.00 97.38 460 LEU A N 1
ATOM 3188 C CA . LEU A 1 460 ? 6.259 -2.112 21.843 1.00 97.38 460 LEU A CA 1
ATOM 3189 C C . LEU A 1 460 ? 5.384 -2.753 20.760 1.00 97.38 460 LEU A C 1
ATOM 3191 O O . LEU A 1 460 ? 4.163 -2.642 20.771 1.00 97.38 460 LEU A O 1
ATOM 3195 N N . ASP A 1 461 ? 6.017 -3.418 19.799 1.00 97.25 461 ASP A N 1
ATOM 3196 C CA . ASP A 1 461 ? 5.353 -3.994 18.627 1.00 97.25 461 ASP A CA 1
ATOM 3197 C C . ASP A 1 461 ? 5.238 -5.519 18.761 1.00 97.25 461 ASP A C 1
ATOM 3199 O O . ASP A 1 461 ? 6.219 -6.254 18.624 1.00 97.25 461 ASP A O 1
ATOM 3203 N N . GLY A 1 462 ? 4.033 -6.005 19.068 1.00 96.31 462 GLY A N 1
ATOM 3204 C CA . GLY A 1 462 ? 3.745 -7.438 19.216 1.00 96.31 462 GLY A CA 1
ATOM 3205 C C . GLY A 1 462 ? 4.381 -8.099 20.446 1.00 96.31 462 GLY A C 1
ATOM 3206 O O . GLY A 1 462 ? 4.459 -9.328 20.509 1.00 96.31 462 GLY A O 1
ATOM 3207 N N . ILE A 1 463 ? 4.854 -7.309 21.413 1.00 98.00 463 ILE A N 1
ATOM 3208 C CA . ILE A 1 463 ? 5.413 -7.805 22.675 1.00 98.00 463 ILE A CA 1
ATOM 3209 C C . ILE A 1 463 ? 4.279 -8.326 23.563 1.00 98.00 463 ILE A C 1
ATOM 3211 O O . ILE A 1 463 ? 3.285 -7.650 23.785 1.00 98.00 463 ILE A O 1
ATOM 3215 N N . ALA A 1 464 ? 4.427 -9.550 24.065 1.00 97.31 464 ALA A N 1
ATOM 3216 C CA . ALA A 1 464 ? 3.392 -10.241 24.826 1.00 97.31 464 ALA A CA 1
ATOM 3217 C C . ALA A 1 464 ? 3.326 -9.820 26.301 1.00 97.31 464 ALA A C 1
ATOM 3219 O O . ALA A 1 464 ? 2.260 -9.919 26.900 1.00 97.31 464 ALA A O 1
ATOM 3220 N N . ALA A 1 465 ? 4.463 -9.446 26.897 1.00 97.44 465 ALA A N 1
ATOM 3221 C CA . ALA A 1 465 ? 4.541 -8.953 28.271 1.00 97.44 465 ALA A CA 1
ATOM 3222 C C . ALA A 1 465 ? 5.879 -8.255 28.559 1.00 97.44 465 ALA A C 1
ATOM 3224 O O . ALA A 1 465 ? 6.912 -8.586 27.960 1.00 97.44 465 ALA A O 1
ATOM 3225 N N . ILE A 1 466 ? 5.850 -7.364 29.547 1.00 97.81 466 ILE A N 1
ATOM 3226 C CA . ILE A 1 466 ? 7.002 -6.752 30.207 1.00 97.81 466 ILE A CA 1
ATOM 3227 C C . ILE A 1 466 ? 7.173 -7.438 31.569 1.00 97.81 466 ILE A C 1
ATOM 3229 O O . ILE A 1 466 ? 6.282 -7.387 32.410 1.00 97.81 466 ILE A O 1
ATOM 3233 N N . ASP A 1 467 ? 8.306 -8.095 31.795 1.00 96.19 467 ASP A N 1
ATOM 3234 C CA . ASP A 1 467 ? 8.606 -8.857 33.014 1.00 96.19 467 ASP A CA 1
ATOM 3235 C C . ASP A 1 467 ? 9.805 -8.231 33.739 1.00 96.19 467 ASP A C 1
ATOM 3237 O O . ASP A 1 467 ? 10.917 -8.246 33.220 1.00 96.19 467 ASP A O 1
ATOM 3241 N N . GLY A 1 468 ? 9.614 -7.697 34.945 1.00 95.06 468 GLY A N 1
ATOM 3242 C CA . GLY A 1 468 ? 10.686 -7.109 35.760 1.00 95.06 468 GLY A CA 1
ATOM 3243 C C . GLY A 1 468 ? 11.774 -8.111 36.144 1.00 95.06 468 GLY A C 1
ATOM 3244 O O . GLY A 1 468 ? 12.935 -7.749 36.311 1.00 95.06 468 GLY A O 1
ATOM 3245 N N . GLY A 1 469 ? 11.439 -9.403 36.175 1.00 94.25 469 GLY A N 1
ATOM 3246 C CA . GLY A 1 469 ? 12.359 -10.461 36.544 1.00 94.25 469 GLY A CA 1
ATOM 3247 C C . GLY A 1 469 ? 12.466 -10.601 38.059 1.00 94.25 469 GLY A C 1
ATOM 3248 O O . GLY A 1 469 ? 11.591 -11.178 38.712 1.00 94.25 469 GLY A O 1
ATOM 3249 N N . GLY A 1 470 ? 13.608 -10.228 38.621 1.00 93.62 470 GLY A N 1
ATOM 3250 C CA . GLY A 1 470 ? 13.776 -10.210 40.067 1.00 93.62 470 GLY A CA 1
ATOM 3251 C C . GLY A 1 470 ? 14.490 -8.952 40.522 1.00 93.62 470 GLY A C 1
ATOM 3252 O O . GLY A 1 470 ? 15.370 -8.442 39.843 1.00 93.62 470 GLY A O 1
ATOM 3253 N N . GLY A 1 471 ? 14.224 -8.527 41.746 1.00 94.81 471 GLY A N 1
ATOM 3254 C CA . GLY A 1 471 ? 14.762 -7.266 42.232 1.00 94.81 471 GLY A CA 1
ATOM 3255 C C . GLY A 1 471 ? 13.654 -6.416 42.810 1.00 94.81 471 GLY A C 1
ATOM 3256 O O . GLY A 1 471 ? 12.645 -6.934 43.242 1.00 94.81 471 GLY A O 1
ATOM 3257 N N . HIS A 1 472 ? 13.898 -5.124 42.949 1.00 96.06 472 HIS A N 1
ATOM 3258 C CA . HIS A 1 472 ? 12.840 -4.171 43.263 1.00 96.06 472 HIS A CA 1
ATOM 3259 C C . HIS A 1 472 ? 12.696 -3.305 42.027 1.00 96.06 472 HIS A C 1
ATOM 3261 O O . HIS A 1 472 ? 13.444 -2.336 41.873 1.00 96.06 472 HIS A O 1
ATOM 3267 N N . ASP A 1 473 ? 11.834 -3.736 41.122 1.00 97.12 473 ASP A N 1
ATOM 3268 C CA . ASP A 1 473 ? 11.746 -3.196 39.778 1.00 97.12 473 ASP A CA 1
ATOM 3269 C C . ASP A 1 473 ? 10.793 -1.994 39.748 1.00 97.12 473 ASP A C 1
ATOM 3271 O O . ASP A 1 473 ? 9.866 -1.868 40.548 1.00 97.12 473 ASP A O 1
ATOM 3275 N N . THR A 1 474 ? 11.057 -1.037 38.864 1.00 97.50 474 THR A N 1
ATOM 3276 C CA . THR A 1 474 ? 10.128 0.054 38.553 1.00 97.50 474 THR A CA 1
ATOM 3277 C C . THR A 1 474 ? 9.800 -0.024 37.079 1.00 97.50 474 THR A C 1
ATOM 3279 O O . THR A 1 474 ? 10.659 0.300 36.264 1.00 97.50 474 THR A O 1
ATOM 3282 N N . ILE A 1 475 ? 8.587 -0.443 36.747 1.00 98.00 475 ILE A N 1
ATOM 3283 C CA . ILE A 1 475 ? 8.140 -0.630 35.370 1.00 98.00 475 ILE A CA 1
ATOM 3284 C C . ILE A 1 475 ? 7.141 0.470 35.034 1.00 98.00 475 ILE A C 1
ATOM 3286 O O . ILE A 1 475 ? 6.221 0.709 35.811 1.00 98.00 475 ILE A O 1
ATOM 3290 N N . ILE A 1 476 ? 7.353 1.138 33.904 1.00 97.31 476 ILE A N 1
ATOM 3291 C CA . ILE A 1 476 ? 6.409 2.076 33.300 1.00 97.31 476 ILE A CA 1
ATOM 3292 C C . ILE A 1 476 ? 6.104 1.560 31.899 1.00 97.31 476 ILE A C 1
ATOM 3294 O O . ILE A 1 476 ? 7.032 1.411 31.098 1.00 97.31 476 ILE A O 1
ATOM 3298 N N . GLY A 1 477 ? 4.836 1.259 31.645 1.00 96.62 477 GLY A N 1
ATOM 3299 C CA . GLY A 1 477 ? 4.328 0.829 30.353 1.00 96.62 477 GLY A CA 1
ATOM 3300 C C . GLY A 1 477 ? 4.269 1.956 29.324 1.00 96.62 477 GLY A C 1
ATOM 3301 O O . GLY A 1 477 ? 4.928 2.998 29.430 1.00 96.62 477 GLY A O 1
ATOM 3302 N N . THR A 1 478 ? 3.512 1.690 28.278 1.00 96.25 478 THR A N 1
ATOM 3303 C CA . THR A 1 478 ? 3.279 2.548 27.128 1.00 96.25 478 THR A CA 1
ATOM 3304 C C . THR A 1 478 ? 1.979 3.341 27.317 1.00 96.25 478 THR A C 1
ATOM 3306 O O . THR A 1 478 ? 1.561 3.638 28.431 1.00 96.25 478 THR A O 1
ATOM 3309 N N . ALA A 1 479 ? 1.381 3.803 26.220 1.00 94.50 479 ALA A N 1
ATOM 3310 C CA . ALA A 1 479 ? 0.058 4.426 26.229 1.00 94.50 479 ALA A CA 1
ATOM 3311 C C . ALA A 1 479 ? -1.024 3.498 25.643 1.00 94.50 479 ALA A C 1
ATOM 3313 O O . ALA A 1 479 ? -2.093 3.974 25.254 1.00 94.50 479 ALA A O 1
ATOM 3314 N N . PHE A 1 480 ? -0.698 2.215 25.491 1.00 95.12 480 PHE A N 1
ATOM 3315 C CA . PHE A 1 480 ? -1.553 1.161 24.965 1.00 95.12 480 PHE A CA 1
ATOM 3316 C C . PHE A 1 480 ? -1.678 0.049 26.003 1.00 95.12 480 PHE A C 1
ATOM 3318 O O . PHE A 1 480 ? -0.848 -0.039 26.892 1.00 95.12 480 PHE A O 1
ATOM 3325 N N . ASP A 1 481 ? -2.649 -0.841 25.802 1.00 96.25 481 ASP A N 1
ATOM 3326 C CA . ASP A 1 481 ? -2.901 -1.986 26.677 1.00 96.25 481 ASP A CA 1
ATOM 3327 C C . ASP A 1 481 ? -1.650 -2.868 26.855 1.00 96.25 481 ASP A C 1
ATOM 3329 O O . ASP A 1 481 ? -1.234 -3.604 25.949 1.00 96.25 481 ASP A O 1
ATOM 3333 N N . ASP A 1 482 ? -1.080 -2.825 28.052 1.00 97.19 482 ASP A N 1
ATOM 3334 C CA . ASP A 1 482 ? 0.147 -3.512 28.415 1.00 97.19 482 ASP A CA 1
ATOM 3335 C C . ASP A 1 482 ? -0.101 -4.703 29.345 1.00 97.19 482 ASP A C 1
ATOM 3337 O O . ASP A 1 482 ? -1.024 -4.754 30.158 1.00 97.19 482 ASP A O 1
ATOM 3341 N N . VAL A 1 483 ? 0.785 -5.699 29.264 1.00 98.06 483 VAL A N 1
ATOM 3342 C CA . VAL A 1 483 ? 0.845 -6.799 30.235 1.00 98.06 483 VAL A CA 1
ATOM 3343 C C . VAL A 1 483 ? 2.142 -6.680 31.020 1.00 98.06 483 VAL A C 1
ATOM 3345 O O . VAL A 1 483 ? 3.219 -6.991 30.509 1.00 98.06 483 VAL A O 1
ATOM 3348 N N . ILE A 1 484 ? 2.037 -6.264 32.277 1.00 98.19 484 ILE A N 1
ATOM 3349 C CA . ILE A 1 484 ? 3.165 -6.012 33.170 1.00 98.19 484 ILE A CA 1
ATOM 3350 C C . ILE A 1 484 ? 3.214 -7.070 34.270 1.00 98.19 484 ILE A C 1
ATOM 3352 O O . ILE A 1 484 ? 2.230 -7.334 34.959 1.00 98.19 484 ILE A O 1
ATOM 3356 N N . ILE A 1 485 ? 4.395 -7.649 34.466 1.00 97.75 485 ILE A N 1
ATOM 3357 C CA . ILE A 1 485 ? 4.693 -8.640 35.497 1.00 97.75 485 ILE A CA 1
ATOM 3358 C C . ILE A 1 485 ? 5.866 -8.105 36.324 1.00 97.75 485 ILE A C 1
ATOM 3360 O O . ILE A 1 485 ? 6.980 -8.023 35.818 1.00 97.75 485 ILE A O 1
ATOM 3364 N N . GLY A 1 486 ? 5.643 -7.749 37.590 1.00 96.31 486 GLY A N 1
ATOM 3365 C CA . GLY A 1 486 ? 6.698 -7.265 38.492 1.00 96.31 486 GLY A CA 1
ATOM 3366 C C . GLY A 1 486 ? 7.744 -8.339 38.777 1.00 96.31 486 GLY A C 1
ATOM 3367 O O . GLY A 1 486 ? 8.941 -8.123 38.614 1.00 96.31 486 GLY A O 1
ATOM 3368 N N . GLY A 1 487 ? 7.279 -9.556 39.062 1.00 95.81 487 GLY A N 1
ATOM 3369 C CA . GLY A 1 487 ? 8.152 -10.698 39.282 1.00 95.81 487 GLY A CA 1
ATOM 3370 C C . GLY A 1 487 ? 8.478 -10.858 40.760 1.00 95.81 487 GLY A C 1
ATOM 3371 O O . GLY A 1 487 ? 7.583 -10.935 41.594 1.00 95.81 487 GLY A O 1
ATOM 3372 N N . ARG A 1 488 ? 9.749 -11.090 41.106 1.00 96.19 488 ARG A N 1
ATOM 3373 C CA . ARG A 1 488 ? 10.141 -11.264 42.515 1.00 96.19 488 ARG A CA 1
ATOM 3374 C C . ARG A 1 488 ? 10.685 -9.970 43.096 1.00 96.19 488 ARG A C 1
ATOM 3376 O O . ARG A 1 488 ? 11.874 -9.716 42.924 1.00 96.19 488 ARG A O 1
ATOM 3383 N N . GLY A 1 489 ? 9.942 -9.389 44.025 1.00 96.38 489 GLY A N 1
ATOM 3384 C CA . GLY A 1 489 ? 10.454 -8.465 45.018 1.00 96.38 489 GLY A CA 1
ATOM 3385 C C . GLY A 1 489 ? 9.413 -7.451 45.436 1.00 96.38 489 GLY A C 1
ATOM 3386 O O . GLY A 1 489 ? 8.365 -7.837 45.911 1.00 96.38 489 GLY A O 1
ATOM 3387 N N . ASN A 1 490 ? 9.766 -6.175 45.451 1.00 97.00 490 ASN A N 1
ATOM 3388 C CA . ASN A 1 490 ? 8.825 -5.137 45.879 1.00 97.00 490 ASN A CA 1
ATOM 3389 C C . ASN A 1 490 ? 8.828 -4.130 44.751 1.00 97.00 490 ASN A C 1
ATOM 3391 O O . ASN A 1 490 ? 9.691 -3.245 44.725 1.00 97.00 490 ASN A O 1
ATOM 3395 N N . ASP A 1 491 ? 7.917 -4.341 43.826 1.00 98.00 491 ASP A N 1
ATOM 3396 C CA . ASP A 1 491 ? 7.961 -3.731 42.516 1.00 98.00 491 ASP A CA 1
ATOM 3397 C C . ASP A 1 491 ? 7.000 -2.542 42.473 1.00 98.00 491 ASP A C 1
ATOM 3399 O O . ASP A 1 491 ? 6.033 -2.450 43.234 1.00 98.00 491 ASP A O 1
ATOM 3403 N N . THR A 1 492 ? 7.323 -1.552 41.649 1.00 97.88 492 THR A N 1
ATOM 3404 C CA . THR A 1 492 ? 6.488 -0.376 41.389 1.00 97.88 492 THR A CA 1
ATOM 3405 C C . THR A 1 492 ? 6.076 -0.419 39.929 1.00 97.88 492 THR A C 1
ATOM 3407 O O . THR A 1 492 ? 6.933 -0.327 39.058 1.00 97.88 492 THR A O 1
ATOM 3410 N N . LEU A 1 493 ? 4.788 -0.596 39.670 1.00 98.25 493 LEU A N 1
ATOM 3411 C CA . LEU A 1 493 ? 4.245 -0.924 38.359 1.00 98.25 493 LEU A CA 1
ATOM 3412 C C . LEU A 1 493 ? 3.268 0.170 37.936 1.00 98.25 493 LEU A C 1
ATOM 3414 O O . LEU A 1 493 ? 2.279 0.414 38.624 1.00 98.25 493 LEU A O 1
ATOM 3418 N N . ASP A 1 494 ? 3.575 0.834 36.837 1.00 97.19 494 ASP A N 1
ATOM 3419 C CA . ASP A 1 494 ? 2.771 1.876 36.210 1.00 97.19 494 ASP A CA 1
ATOM 3420 C C . ASP A 1 494 ? 2.409 1.372 34.811 1.00 97.19 494 ASP A C 1
ATOM 3422 O O . ASP A 1 494 ? 3.306 1.132 34.003 1.00 97.19 494 ASP A O 1
ATOM 3426 N N . GLY A 1 495 ? 1.123 1.117 34.570 1.00 95.25 495 GLY A N 1
ATOM 3427 C CA . GLY A 1 495 ? 0.628 0.669 33.265 1.00 95.25 495 GLY A CA 1
ATOM 3428 C C . GLY A 1 495 ? 0.759 1.751 32.195 1.00 95.25 495 GLY A C 1
ATOM 3429 O O . GLY A 1 495 ? 1.124 1.469 31.060 1.00 95.25 495 GLY A O 1
ATOM 3430 N N . GLY A 1 496 ? 0.652 3.014 32.615 1.00 94.75 496 GLY A N 1
ATOM 3431 C CA . GLY A 1 496 ? 0.525 4.143 31.718 1.00 94.75 496 GLY A CA 1
ATOM 3432 C C . GLY A 1 496 ? -0.939 4.387 31.372 1.00 94.75 496 GLY A C 1
ATOM 3433 O O . GLY A 1 496 ? -1.777 4.514 32.260 1.00 94.75 496 GLY A O 1
ATOM 3434 N N . ALA A 1 497 ? -1.215 4.564 30.086 1.00 93.50 497 ALA A N 1
ATOM 3435 C CA . ALA A 1 497 ? -2.575 4.703 29.576 1.00 93.50 497 ALA A CA 1
ATOM 3436 C C . ALA A 1 497 ? -2.977 3.424 28.845 1.00 93.50 497 ALA A C 1
ATOM 3438 O O . ALA A 1 497 ? -2.120 2.811 28.224 1.00 93.50 497 ALA A O 1
ATOM 3439 N N . GLY A 1 498 ? -4.270 3.110 28.796 1.00 94.38 498 GLY A N 1
ATOM 3440 C CA . GLY A 1 498 ? -4.760 1.881 28.161 1.00 94.38 498 GLY A CA 1
ATOM 3441 C C . GLY A 1 498 ? -5.559 1.050 29.152 1.00 94.38 498 GLY A C 1
ATOM 3442 O O . GLY A 1 498 ? -5.823 1.510 30.252 1.00 94.38 498 GLY A O 1
ATOM 3443 N N . ASP A 1 499 ? -6.010 -0.132 28.750 1.00 96.06 499 ASP A N 1
ATOM 3444 C CA . ASP A 1 499 ? -6.598 -1.103 29.673 1.00 96.06 499 ASP A CA 1
ATOM 3445 C C . ASP A 1 499 ? -5.530 -2.151 30.028 1.00 96.06 499 ASP A C 1
ATOM 3447 O O . ASP A 1 499 ? -5.376 -3.168 29.340 1.00 96.06 499 ASP A O 1
ATOM 3451 N N . ASP A 1 500 ? -4.776 -1.915 31.103 1.00 97.62 500 ASP A N 1
ATOM 3452 C CA . ASP A 1 500 ? -3.571 -2.690 31.390 1.00 97.62 500 ASP A CA 1
ATOM 3453 C C . ASP A 1 500 ? -3.834 -3.914 32.270 1.00 97.62 500 ASP A C 1
ATOM 3455 O O . ASP A 1 500 ? -4.750 -3.984 33.096 1.00 97.62 500 ASP A O 1
ATOM 3459 N N . ARG A 1 501 ? -2.963 -4.916 32.157 1.00 97.62 501 ARG A N 1
ATOM 3460 C CA . ARG A 1 501 ? -2.874 -6.031 33.100 1.00 97.62 501 ARG A CA 1
ATOM 3461 C C . ARG A 1 501 ? -1.600 -5.907 33.924 1.00 97.62 501 ARG A C 1
ATOM 3463 O O . ARG A 1 501 ? -0.510 -6.152 33.419 1.00 97.62 501 ARG A O 1
ATOM 3470 N N . ILE A 1 502 ? -1.750 -5.668 35.223 1.00 98.12 502 ILE A N 1
ATOM 3471 C CA . ILE A 1 502 ? -0.641 -5.493 36.165 1.00 98.12 502 ILE A CA 1
ATOM 3472 C C . ILE A 1 502 ? -0.613 -6.654 37.166 1.00 98.12 502 ILE A C 1
ATOM 3474 O O . ILE A 1 502 ? -1.548 -6.852 37.942 1.00 98.12 502 ILE A O 1
ATOM 3478 N N . GLU A 1 503 ? 0.478 -7.415 37.182 1.00 97.75 503 GLU A N 1
ATOM 3479 C CA . GLU A 1 503 ? 0.701 -8.538 38.096 1.00 97.75 503 GLU A CA 1
ATOM 3480 C C . GLU A 1 503 ? 1.939 -8.280 38.965 1.00 97.75 503 GLU A C 1
ATOM 3482 O O . GLU A 1 503 ? 3.061 -8.310 38.467 1.00 97.75 503 GLU A O 1
ATOM 3487 N N . GLY A 1 504 ? 1.752 -8.028 40.266 1.00 96.19 504 GLY A N 1
ATOM 3488 C CA . GLY A 1 504 ? 2.857 -7.743 41.195 1.00 96.19 504 GLY A CA 1
ATOM 3489 C C . GLY A 1 504 ? 3.768 -8.949 41.412 1.00 96.19 504 GLY A C 1
ATOM 3490 O O . GLY A 1 504 ? 4.977 -8.879 41.208 1.00 96.19 504 GLY A O 1
ATOM 3491 N N . GLY A 1 505 ? 3.166 -10.102 41.704 1.00 95.81 505 GLY A N 1
ATOM 3492 C CA . GLY A 1 505 ? 3.889 -11.341 41.953 1.00 95.81 505 GLY A CA 1
ATOM 3493 C C . GLY A 1 505 ? 4.400 -11.447 43.397 1.00 95.81 505 GLY A C 1
ATOM 3494 O O . GLY A 1 505 ? 3.780 -10.957 44.339 1.00 95.81 505 GLY A O 1
ATOM 3495 N N . PRO A 1 506 ? 5.463 -12.235 43.652 1.00 95.50 506 PRO A N 1
ATOM 3496 C CA . PRO A 1 506 ? 5.968 -12.399 45.007 1.00 95.50 506 PRO A CA 1
ATOM 3497 C C . PRO A 1 506 ? 6.681 -11.167 45.585 1.00 95.50 506 PRO A C 1
ATOM 3499 O O . PRO A 1 506 ? 7.904 -11.061 45.488 1.00 95.50 506 PRO A O 1
ATOM 3502 N N . GLY A 1 507 ? 5.974 -10.427 46.432 1.00 95.25 507 GLY A N 1
ATOM 3503 C CA . GLY A 1 507 ? 6.561 -9.690 47.543 1.00 95.25 507 GLY A CA 1
ATOM 3504 C C . GLY A 1 507 ? 5.657 -8.591 48.070 1.00 95.25 507 GLY A C 1
ATOM 3505 O O . GLY A 1 507 ? 4.714 -8.928 48.784 1.00 95.25 507 GLY A O 1
ATOM 3506 N N . ARG A 1 508 ? 6.023 -7.316 47.920 1.00 95.56 508 ARG A N 1
ATOM 3507 C CA . ARG A 1 508 ? 5.176 -6.213 48.397 1.00 95.56 508 ARG A CA 1
ATOM 3508 C C . ARG A 1 508 ? 5.126 -5.101 47.371 1.00 95.56 508 ARG A C 1
ATOM 3510 O O . ARG A 1 508 ? 5.942 -4.177 47.423 1.00 95.56 508 ARG A O 1
ATOM 3517 N N . ASP A 1 509 ? 4.125 -5.184 46.519 1.00 97.56 509 ASP A N 1
ATOM 3518 C CA . ASP A 1 509 ? 4.127 -4.496 45.237 1.00 97.56 509 ASP A CA 1
ATOM 3519 C C . ASP A 1 509 ? 3.213 -3.272 45.259 1.00 97.56 509 ASP A C 1
ATOM 3521 O O . ASP A 1 509 ? 2.317 -3.133 46.106 1.00 97.56 509 ASP A O 1
ATOM 3525 N N . THR A 1 510 ? 3.511 -2.321 44.380 1.00 97.69 510 THR A N 1
ATOM 3526 C CA . THR A 1 510 ? 2.822 -1.037 44.276 1.00 97.69 510 THR A CA 1
ATOM 3527 C C . THR A 1 510 ? 2.370 -0.795 42.845 1.00 97.69 510 THR A C 1
ATOM 3529 O O . THR A 1 510 ? 3.218 -0.614 41.983 1.00 97.69 510 THR A O 1
ATOM 3532 N N . ALA A 1 511 ? 1.063 -0.713 42.605 1.00 97.62 511 ALA A N 1
ATOM 3533 C CA . ALA A 1 511 ? 0.522 -0.190 41.350 1.00 97.62 511 ALA A CA 1
ATOM 3534 C C . ALA A 1 511 ? 0.432 1.345 41.417 1.00 97.62 511 ALA A C 1
ATOM 3536 O O . ALA A 1 511 ? 0.138 1.904 42.483 1.00 97.62 511 ALA A O 1
ATOM 3537 N N . VAL A 1 512 ? 0.714 2.029 40.314 1.00 97.12 512 VAL A N 1
ATOM 3538 C CA . VAL A 1 512 ? 0.734 3.493 40.201 1.00 97.12 512 VAL A CA 1
ATOM 3539 C C . VAL A 1 512 ? -0.293 3.933 39.164 1.00 97.12 512 VAL A C 1
ATOM 3541 O O . VAL A 1 512 ? -0.383 3.329 38.109 1.00 97.12 512 VAL A O 1
ATOM 3544 N N . PHE A 1 513 ? -1.040 4.985 39.497 1.00 96.19 513 PHE A N 1
ATOM 3545 C CA . PHE A 1 513 ? -2.079 5.599 38.674 1.00 96.19 513 PHE A CA 1
ATOM 3546 C C . PHE A 1 513 ? -1.865 7.117 38.661 1.00 96.19 513 PHE A C 1
ATOM 3548 O O . PHE A 1 513 ? -1.464 7.715 39.671 1.00 96.19 513 PHE A O 1
ATOM 3555 N N . SER A 1 514 ? -2.100 7.757 37.519 1.00 93.25 514 SER A N 1
ATOM 3556 C CA . SER A 1 514 ? -1.690 9.136 37.247 1.00 93.25 514 SER A CA 1
ATOM 3557 C C . SER A 1 514 ? -2.606 10.204 37.870 1.00 93.25 514 SER A C 1
ATOM 3559 O O . SER A 1 514 ? -2.168 11.340 38.094 1.00 93.25 514 SER A O 1
ATOM 3561 N N . GLY A 1 515 ? -3.864 9.868 38.172 1.00 91.88 515 GLY A N 1
ATOM 3562 C CA . GLY A 1 515 ? -4.890 10.764 38.717 1.00 91.88 515 GLY A CA 1
ATOM 3563 C C . GLY A 1 515 ? -5.044 10.730 40.243 1.00 91.88 515 GLY A C 1
ATOM 3564 O O . GLY A 1 515 ? -4.367 9.985 40.947 1.00 91.88 515 GLY A O 1
ATOM 3565 N N . ASP A 1 516 ? -5.953 11.554 40.777 1.00 92.94 516 ASP A N 1
ATOM 3566 C CA . ASP A 1 516 ? -6.312 11.546 42.205 1.00 92.94 516 ASP A CA 1
ATOM 3567 C C . ASP A 1 516 ? -7.198 10.328 42.524 1.00 92.94 516 ASP A C 1
ATOM 3569 O 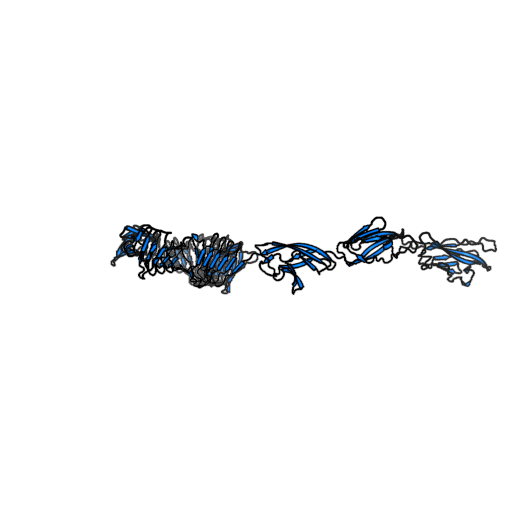O . ASP A 1 516 ? -8.039 9.951 41.712 1.00 92.94 516 ASP A O 1
ATOM 3573 N N . ARG A 1 517 ? -7.121 9.756 43.739 1.00 92.12 517 ARG A N 1
ATOM 3574 C CA . ARG A 1 517 ? -7.936 8.587 44.139 1.00 92.12 517 ARG A CA 1
ATOM 3575 C C . ARG A 1 517 ? -9.437 8.756 43.866 1.00 92.12 517 ARG A C 1
ATOM 3577 O O . ARG A 1 517 ? -10.110 7.767 43.588 1.00 92.12 517 ARG A O 1
ATOM 3584 N N . ALA A 1 518 ? -9.978 9.968 43.982 1.00 89.31 518 ALA A N 1
ATOM 3585 C CA . ALA A 1 518 ? -11.405 10.240 43.783 1.00 89.31 518 ALA A CA 1
ATOM 3586 C C . ALA A 1 518 ? -11.899 9.982 42.347 1.00 89.31 518 ALA A C 1
ATOM 3588 O O . ALA A 1 518 ? -13.102 9.804 42.159 1.00 89.31 518 ALA A O 1
ATOM 3589 N N . ASP A 1 519 ? -10.988 9.940 41.375 1.00 91.62 519 ASP A N 1
ATOM 3590 C CA . ASP A 1 519 ? -11.297 9.729 39.961 1.00 91.62 519 ASP A CA 1
ATOM 3591 C C . ASP A 1 519 ? -11.415 8.238 39.599 1.00 91.62 519 ASP A C 1
ATOM 3593 O O . ASP A 1 519 ? -11.793 7.924 38.480 1.00 91.62 519 ASP A O 1
ATOM 3597 N N . TYR A 1 520 ? -11.150 7.314 40.531 1.00 92.38 520 TYR A N 1
ATOM 3598 C CA . TYR A 1 520 ? -11.113 5.876 40.243 1.00 92.38 520 TYR A CA 1
ATOM 3599 C C . TYR A 1 520 ? -12.203 5.101 40.977 1.00 92.38 520 TYR A C 1
ATOM 3601 O O . TYR A 1 520 ? -12.573 5.407 42.115 1.00 92.38 520 TYR A O 1
ATOM 3609 N N . PHE A 1 521 ? -12.661 4.015 40.370 1.00 90.56 521 PHE A N 1
ATOM 3610 C CA . PHE A 1 521 ? -13.524 3.025 41.001 1.00 90.56 521 PHE A CA 1
ATOM 3611 C C . PHE A 1 521 ? -12.844 1.658 41.003 1.00 90.56 521 PHE A C 1
ATOM 3613 O O . PHE A 1 521 ? -12.357 1.207 39.972 1.00 90.56 521 PHE A O 1
ATOM 3620 N N . VAL A 1 522 ? -12.814 0.989 42.158 1.00 91.69 522 VAL A N 1
ATOM 3621 C CA . VAL A 1 522 ? -12.141 -0.310 42.310 1.00 91.69 522 VAL A CA 1
ATOM 3622 C C . VAL A 1 522 ? -13.158 -1.409 42.575 1.00 91.69 522 VAL A C 1
ATOM 3624 O O . VAL A 1 522 ? -13.845 -1.378 43.597 1.00 91.69 522 VAL A O 1
ATOM 3627 N N . ALA A 1 523 ? -13.227 -2.400 41.692 1.00 88.69 523 ALA A N 1
ATOM 3628 C CA . ALA A 1 523 ? -14.095 -3.564 41.824 1.00 88.69 523 ALA A CA 1
ATOM 3629 C C . ALA A 1 523 ? -13.284 -4.838 42.102 1.00 88.69 523 ALA A C 1
ATOM 3631 O O . ALA A 1 523 ? -12.220 -5.049 41.528 1.00 88.69 523 ALA A O 1
ATOM 3632 N N . ASP A 1 524 ? -13.801 -5.701 42.978 1.00 89.94 524 ASP A N 1
ATOM 3633 C CA . ASP A 1 524 ? -13.277 -7.054 43.200 1.00 89.94 524 ASP A CA 1
ATOM 3634 C C . ASP A 1 524 ? -13.956 -8.021 42.223 1.00 89.94 524 ASP A C 1
ATOM 3636 O O . ASP A 1 524 ? -15.181 -8.176 42.253 1.00 89.94 524 ASP A O 1
ATOM 3640 N N . ASN A 1 525 ? -13.167 -8.679 41.371 1.00 88.56 525 ASN A N 1
ATOM 3641 C CA . ASN A 1 525 ? -13.678 -9.619 40.371 1.00 88.56 525 ASN A CA 1
ATOM 3642 C C . ASN A 1 525 ? -14.035 -10.993 40.975 1.00 88.56 525 ASN A C 1
ATOM 3644 O O . ASN A 1 525 ? -14.630 -11.842 40.307 1.00 88.56 525 ASN A O 1
ATOM 3648 N N . GLY A 1 526 ? -13.694 -11.242 42.244 1.00 85.75 526 GLY A N 1
ATOM 3649 C CA . GLY A 1 526 ? -14.013 -12.474 42.969 1.00 85.75 526 GLY A CA 1
ATOM 3650 C C . GLY A 1 526 ? -13.087 -13.658 42.672 1.00 85.75 526 GLY A C 1
ATOM 3651 O O . GLY A 1 526 ? -13.280 -14.740 43.236 1.00 85.75 526 GLY A O 1
ATOM 3652 N N . ASP A 1 527 ? -12.074 -13.468 41.825 1.00 88.69 527 ASP A N 1
ATOM 3653 C CA . ASP A 1 527 ? -11.044 -14.455 41.476 1.00 88.69 527 ASP A CA 1
ATOM 3654 C C . ASP A 1 527 ? -9.647 -14.107 42.025 1.00 88.69 527 ASP A C 1
ATOM 3656 O O . ASP A 1 527 ? -8.692 -14.854 41.807 1.00 88.69 527 ASP A O 1
ATOM 3660 N N . GLY A 1 528 ? -9.544 -13.020 42.797 1.00 85.94 528 GLY A N 1
ATOM 3661 C CA . GLY A 1 528 ? -8.285 -12.491 43.322 1.00 85.94 528 GLY A CA 1
ATOM 3662 C C . GLY A 1 528 ? -7.685 -11.359 42.484 1.00 85.94 528 GLY A C 1
ATOM 3663 O O . GLY A 1 528 ? -6.669 -10.804 42.902 1.00 85.94 528 GLY A O 1
ATOM 3664 N N . SER A 1 529 ? -8.309 -11.001 41.357 1.00 93.44 529 SER A N 1
ATOM 3665 C CA . SER A 1 529 ? -8.011 -9.786 40.595 1.00 93.44 529 SER A CA 1
ATOM 3666 C C . SER A 1 529 ? -8.961 -8.636 40.942 1.00 93.44 529 SER A C 1
ATOM 3668 O O . SER A 1 529 ? -10.089 -8.849 41.400 1.00 93.44 529 SER A O 1
ATOM 3670 N N . TYR A 1 530 ? -8.500 -7.413 40.697 1.00 93.94 530 TYR A N 1
ATOM 3671 C CA . TYR A 1 530 ? -9.261 -6.187 40.913 1.00 93.94 530 TYR A CA 1
ATOM 3672 C C . TYR A 1 530 ? -9.282 -5.365 39.632 1.00 93.94 530 TYR A C 1
ATOM 3674 O O . TYR A 1 530 ? -8.233 -5.164 39.027 1.00 93.94 530 TYR A O 1
ATOM 3682 N N . ALA A 1 531 ? -10.457 -4.877 39.243 1.00 93.88 531 ALA A N 1
ATOM 3683 C CA . ALA A 1 531 ? -10.586 -3.894 38.176 1.00 93.88 531 ALA A CA 1
ATOM 3684 C C . ALA A 1 531 ? -10.477 -2.487 38.777 1.00 93.88 531 ALA A C 1
ATOM 3686 O O . ALA A 1 531 ? -11.257 -2.136 39.667 1.00 93.88 531 ALA A O 1
ATOM 3687 N N . VAL A 1 532 ? -9.518 -1.692 38.317 1.00 94.44 532 VAL A N 1
ATOM 3688 C CA . VAL A 1 532 ? -9.320 -0.291 38.692 1.00 94.44 532 VAL A CA 1
ATOM 3689 C C . VAL A 1 532 ? -9.716 0.550 37.489 1.00 94.44 532 VAL A C 1
ATOM 3691 O O . VAL A 1 532 ? -9.003 0.610 36.502 1.00 94.44 532 VAL A O 1
ATOM 3694 N N . ARG A 1 533 ? -10.895 1.162 37.549 1.00 92.69 533 ARG A N 1
ATOM 3695 C CA . ARG A 1 533 ? -11.460 1.936 36.444 1.00 92.69 533 ARG A CA 1
ATOM 3696 C C . ARG A 1 533 ? -11.250 3.422 36.676 1.00 92.69 533 ARG A C 1
ATOM 3698 O O . ARG A 1 533 ? -11.765 3.947 37.666 1.00 92.69 533 ARG A O 1
ATOM 3705 N N . ASP A 1 534 ? -10.581 4.095 35.751 1.00 93.25 534 ASP A N 1
ATOM 3706 C CA . ASP A 1 534 ? -10.548 5.551 35.687 1.00 93.25 534 ASP A CA 1
ATOM 3707 C C . ASP A 1 534 ? -11.887 6.093 35.159 1.00 93.25 534 ASP A C 1
ATOM 3709 O O . ASP A 1 534 ? -12.421 5.671 34.129 1.00 93.25 534 ASP A O 1
ATOM 3713 N N . LEU A 1 535 ? -12.469 7.032 35.898 1.00 88.94 535 LEU A N 1
ATOM 3714 C CA . LEU A 1 535 ? -13.717 7.707 35.552 1.00 88.94 535 LEU A CA 1
ATOM 3715 C C . LEU A 1 535 ? -13.465 8.959 34.693 1.00 88.94 535 LEU A C 1
ATOM 3717 O O . LEU A 1 535 ? -14.417 9.580 34.209 1.00 88.94 535 LEU A O 1
ATOM 3721 N N . VAL A 1 536 ? -12.201 9.342 34.492 1.00 87.75 536 VAL A N 1
ATOM 3722 C CA . VAL A 1 536 ? -11.762 10.446 33.638 1.00 87.75 536 VAL A CA 1
ATOM 3723 C C . VAL A 1 536 ? -11.143 9.892 32.353 1.00 87.75 536 VAL A C 1
ATOM 3725 O O . VAL A 1 536 ? -10.112 9.235 32.357 1.00 87.75 536 VAL A O 1
ATOM 3728 N N . ALA A 1 537 ? -11.755 10.202 31.209 1.00 81.12 537 ALA A N 1
ATOM 3729 C CA . ALA A 1 537 ? -11.305 9.676 29.921 1.00 81.12 537 ALA A CA 1
ATOM 3730 C C . ALA A 1 537 ? -9.880 10.132 29.534 1.00 81.12 537 ALA A C 1
ATOM 3732 O O . ALA A 1 537 ? -9.537 11.311 29.670 1.00 81.12 537 ALA A O 1
ATOM 3733 N N . GLY A 1 538 ? -9.106 9.212 28.943 1.00 77.56 538 GLY A N 1
ATOM 3734 C CA . GLY A 1 538 ? -7.817 9.490 28.290 1.00 77.56 538 GLY A CA 1
ATOM 3735 C C . GLY A 1 538 ? -6.597 9.547 29.215 1.00 77.56 538 GLY A C 1
ATOM 3736 O O . GLY A 1 538 ? -5.591 10.140 28.829 1.00 77.56 538 GLY A O 1
ATOM 3737 N N . ARG A 1 539 ? -6.707 8.998 30.427 1.00 87.50 539 ARG A N 1
ATOM 3738 C CA . ARG A 1 539 ? -5.597 8.769 31.360 1.00 87.50 539 ARG A CA 1
ATOM 3739 C C . ARG A 1 539 ? -5.311 7.268 31.436 1.00 87.50 539 ARG A C 1
ATOM 3741 O O . ARG A 1 539 ? -4.840 6.749 30.440 1.00 87.50 539 ARG A O 1
ATOM 3748 N N . ASP A 1 540 ? -5.673 6.592 32.525 1.00 90.12 540 ASP A N 1
ATOM 3749 C CA . ASP A 1 540 ? -5.184 5.239 32.829 1.00 90.12 540 ASP A CA 1
ATOM 3750 C C . ASP A 1 540 ? -6.155 4.124 32.410 1.00 90.12 540 ASP A C 1
ATOM 3752 O O . ASP A 1 540 ? -5.872 2.968 32.627 1.00 90.12 540 ASP A O 1
ATOM 3756 N N . GLY A 1 541 ? -7.326 4.444 31.848 1.00 92.88 541 GLY A N 1
ATOM 3757 C CA . GLY A 1 541 ? -8.274 3.421 31.378 1.00 92.88 541 GLY A CA 1
ATOM 3758 C C . GLY A 1 541 ? -8.820 2.497 32.479 1.00 92.88 541 GLY A C 1
ATOM 3759 O O . GLY A 1 541 ? -9.192 2.960 33.562 1.00 92.88 541 GLY A O 1
ATOM 3760 N N . THR A 1 542 ? -9.030 1.219 32.156 1.00 94.19 542 THR A N 1
ATOM 3761 C CA . THR A 1 542 ? -9.559 0.190 33.066 1.00 94.19 542 THR A CA 1
ATOM 3762 C C . THR A 1 542 ? -8.565 -0.948 33.254 1.00 94.19 542 THR A C 1
ATOM 3764 O O . THR A 1 542 ? -8.540 -1.914 32.493 1.00 94.19 542 THR A O 1
ATOM 3767 N N . ASP A 1 543 ? -7.842 -0.899 34.365 1.00 96.38 543 ASP A N 1
ATOM 3768 C CA . ASP A 1 543 ? -6.746 -1.820 34.629 1.00 96.38 543 ASP A CA 1
ATOM 3769 C C . ASP A 1 543 ? -7.177 -3.035 35.441 1.00 96.38 543 ASP A C 1
ATOM 3771 O O . ASP A 1 543 ? -7.947 -2.951 36.402 1.00 96.38 543 ASP A O 1
ATOM 3775 N N . THR A 1 544 ? -6.613 -4.191 35.112 1.00 97.38 544 THR A N 1
ATOM 3776 C CA . THR A 1 544 ? -6.720 -5.412 35.907 1.00 97.38 544 THR A CA 1
ATOM 3777 C C . THR A 1 544 ? -5.462 -5.607 36.739 1.00 97.38 544 THR A C 1
ATOM 3779 O O . THR A 1 544 ? -4.400 -5.937 36.216 1.00 97.38 544 THR A O 1
ATOM 3782 N N . VAL A 1 545 ? -5.601 -5.504 38.058 1.00 97.19 545 VAL A N 1
ATOM 3783 C CA . VAL A 1 545 ? -4.494 -5.636 39.010 1.00 97.19 545 VAL A CA 1
ATOM 3784 C C . VAL A 1 545 ? -4.581 -6.957 39.776 1.00 97.19 545 VAL A C 1
ATOM 3786 O O . VAL A 1 545 ? -5.634 -7.320 40.307 1.00 97.19 545 VAL A O 1
ATOM 3789 N N . VAL A 1 546 ? -3.460 -7.674 39.868 1.00 96.50 546 VAL A N 1
ATOM 3790 C CA . VAL A 1 546 ? -3.320 -8.959 40.570 1.00 96.50 546 VAL A CA 1
ATOM 3791 C C . VAL A 1 546 ? -2.069 -8.942 41.445 1.00 96.50 546 VAL A C 1
ATOM 3793 O O . VAL A 1 546 ? -1.037 -8.427 41.033 1.00 96.50 546 VAL A O 1
ATOM 3796 N N . ASP A 1 547 ? -2.151 -9.532 42.643 1.00 95.19 547 ASP A N 1
ATOM 3797 C CA . ASP A 1 547 ? -1.013 -9.683 43.565 1.00 95.19 547 ASP A CA 1
ATOM 3798 C C . ASP A 1 547 ? -0.280 -8.355 43.872 1.00 95.19 547 ASP A C 1
ATOM 3800 O O . ASP A 1 547 ? 0.941 -8.292 43.848 1.00 95.19 547 ASP A O 1
ATOM 3804 N N . VAL A 1 548 ? -1.031 -7.280 44.155 1.00 95.62 548 VAL A N 1
ATOM 3805 C CA . VAL A 1 548 ? -0.499 -5.955 44.539 1.00 95.62 548 VAL A CA 1
ATOM 3806 C C . VAL A 1 548 ? -1.052 -5.516 45.901 1.00 95.62 548 VAL A C 1
ATOM 3808 O O . VAL A 1 548 ? -2.263 -5.537 46.139 1.00 95.62 548 VAL A O 1
ATOM 3811 N N . GLU A 1 549 ? -0.181 -5.064 46.812 1.00 94.00 549 GLU A N 1
ATOM 3812 C CA . GLU A 1 549 ? -0.569 -4.651 48.172 1.00 94.00 549 GLU A CA 1
ATOM 3813 C C . GLU A 1 549 ? -0.797 -3.145 48.351 1.00 94.00 549 GLU A C 1
ATOM 3815 O O . GLU A 1 549 ? -1.409 -2.730 49.347 1.00 94.00 549 GLU A O 1
ATOM 3820 N N . SER A 1 550 ? -0.254 -2.322 47.457 1.00 94.88 550 SER A N 1
ATOM 3821 C CA . SER A 1 550 ? -0.212 -0.867 47.591 1.00 94.88 550 SER A CA 1
ATOM 3822 C C . SER A 1 550 ? -0.601 -0.186 46.283 1.00 94.88 550 SER A C 1
ATOM 3824 O O . SER A 1 550 ? -0.224 -0.632 45.211 1.00 94.88 550 SER A O 1
ATOM 3826 N N . PHE A 1 551 ? -1.335 0.917 46.367 1.00 96.44 551 PHE A N 1
ATOM 3827 C CA . PHE A 1 551 ? -1.827 1.644 45.198 1.00 96.44 551 PHE A CA 1
ATOM 3828 C C . PHE A 1 551 ? -1.495 3.119 45.373 1.00 96.44 551 PHE A C 1
ATOM 3830 O O . PHE A 1 551 ? -1.860 3.714 46.390 1.00 96.44 551 PHE A O 1
ATOM 3837 N N . THR A 1 552 ? -0.764 3.703 44.432 1.00 96.69 552 THR A N 1
ATOM 3838 C CA . THR A 1 552 ? -0.350 5.107 44.479 1.00 96.69 552 THR A CA 1
ATOM 3839 C C . THR A 1 552 ? -1.125 5.906 43.450 1.00 96.69 552 THR A C 1
ATOM 3841 O O . THR A 1 552 ? -1.081 5.592 42.272 1.00 96.69 552 THR A O 1
ATOM 3844 N N . PHE A 1 553 ? -1.785 6.954 43.926 1.00 95.25 553 PHE A N 1
ATOM 3845 C CA . PHE A 1 553 ? -2.482 7.968 43.146 1.00 95.25 553 PHE A CA 1
ATOM 3846 C C . PHE A 1 553 ? -1.775 9.316 43.356 1.00 95.25 553 PHE A C 1
ATOM 3848 O O . PHE A 1 553 ? -0.951 9.465 44.271 1.00 95.25 553 PHE A O 1
ATOM 3855 N N . ALA A 1 554 ? -2.120 10.331 42.569 1.00 93.38 554 ALA A N 1
ATOM 3856 C CA . ALA A 1 554 ? -1.548 11.674 42.675 1.00 93.38 554 ALA A CA 1
ATOM 3857 C C . ALA A 1 554 ? -1.755 12.328 44.060 1.00 93.38 554 ALA A C 1
ATOM 3859 O O . ALA A 1 554 ? -0.914 13.119 44.508 1.00 93.38 554 ALA A O 1
ATOM 3860 N N . ASP A 1 555 ? -2.825 11.965 44.777 1.00 92.88 555 ASP A N 1
ATOM 3861 C CA . ASP A 1 555 ? -3.159 12.480 46.109 1.00 92.88 555 ASP A CA 1
ATOM 3862 C C . ASP A 1 555 ? -2.628 11.626 47.279 1.00 92.88 555 ASP A C 1
ATOM 3864 O O . ASP A 1 555 ? -2.700 12.056 48.438 1.00 92.88 555 ASP A O 1
ATOM 3868 N N . GLY A 1 556 ? -2.035 10.457 47.008 1.00 94.12 556 GLY A N 1
ATOM 3869 C CA . GLY A 1 556 ? -1.378 9.628 48.018 1.00 94.12 556 GLY A CA 1
ATOM 3870 C C . GLY A 1 556 ? -1.375 8.125 47.734 1.00 94.12 556 GLY A C 1
ATOM 3871 O O . GLY A 1 556 ? -1.839 7.647 46.706 1.00 94.12 556 GLY A O 1
ATOM 3872 N N . THR A 1 557 ? -0.845 7.360 48.692 1.00 94.38 557 THR A N 1
ATOM 3873 C CA . THR A 1 557 ? -0.767 5.893 48.626 1.00 94.38 557 THR A CA 1
ATOM 3874 C C . THR A 1 557 ? -1.782 5.253 49.567 1.00 94.38 557 THR A C 1
ATOM 3876 O O . THR A 1 557 ? -1.874 5.620 50.742 1.00 94.38 557 THR A O 1
ATOM 3879 N N . TRP A 1 558 ? -2.491 4.253 49.062 1.00 93.75 558 TRP A N 1
ATOM 3880 C CA . TRP A 1 558 ? -3.618 3.595 49.707 1.00 93.75 558 TRP A CA 1
ATOM 3881 C C . TRP A 1 558 ? -3.412 2.080 49.733 1.00 93.75 558 TRP A C 1
ATOM 3883 O O . TRP A 1 558 ? -2.722 1.513 48.886 1.00 93.75 558 TRP A O 1
ATOM 3893 N N . THR A 1 559 ? -4.007 1.408 50.719 1.00 91.50 559 THR A N 1
ATOM 3894 C CA . THR A 1 559 ? -4.099 -0.056 50.697 1.00 91.50 559 THR A CA 1
ATOM 3895 C C . THR A 1 559 ? -5.365 -0.481 49.971 1.00 91.50 559 THR A C 1
ATOM 3897 O O . THR A 1 559 ? -6.362 0.239 49.994 1.00 91.50 559 THR A O 1
ATOM 3900 N N . LEU A 1 560 ? -5.377 -1.687 49.408 1.00 85.88 560 LEU A N 1
ATOM 3901 C CA . LEU A 1 560 ? -6.569 -2.249 48.770 1.00 85.88 560 LEU A CA 1
ATOM 3902 C C . LEU A 1 560 ? -7.826 -2.189 49.667 1.00 85.88 560 LEU A C 1
ATOM 3904 O O . LEU A 1 560 ? -8.921 -1.881 49.206 1.00 85.88 560 LEU A O 1
ATOM 3908 N N . ALA A 1 561 ? -7.667 -2.427 50.974 1.00 84.75 561 ALA A N 1
ATOM 3909 C CA . ALA A 1 561 ? -8.767 -2.337 51.935 1.00 84.75 561 ALA A CA 1
ATOM 3910 C C . ALA A 1 561 ? -9.331 -0.910 52.065 1.00 84.75 561 ALA A C 1
ATOM 3912 O O . ALA A 1 561 ? -10.540 -0.737 52.250 1.00 84.75 561 ALA A O 1
ATOM 3913 N N . ASP A 1 562 ? -8.475 0.108 51.961 1.00 87.31 562 ASP A N 1
ATOM 3914 C CA . ASP A 1 562 ? -8.921 1.499 51.954 1.00 87.31 562 ASP A CA 1
ATOM 3915 C C . ASP A 1 562 ? -9.650 1.816 50.643 1.00 87.31 562 ASP A C 1
ATOM 3917 O O . ASP A 1 562 ? -10.697 2.457 50.678 1.00 87.31 562 ASP A O 1
ATOM 3921 N N . LEU A 1 563 ? -9.165 1.313 49.501 1.00 87.06 563 LEU A N 1
ATOM 3922 C CA . LEU A 1 563 ? -9.793 1.532 48.193 1.00 87.06 563 LEU A CA 1
ATOM 3923 C C . LEU A 1 563 ? -11.222 0.999 48.139 1.00 87.06 563 LEU A C 1
ATOM 3925 O O . LEU A 1 563 ? -12.134 1.764 47.836 1.00 87.06 563 LEU A O 1
ATOM 3929 N N . LEU A 1 564 ? -11.425 -0.260 48.532 1.00 84.56 564 LEU A N 1
ATOM 3930 C CA . LEU A 1 564 ? -12.735 -0.919 48.497 1.00 84.56 564 LEU A CA 1
ATOM 3931 C C . LEU A 1 564 ? -13.769 -0.275 49.435 1.00 84.56 564 LEU A C 1
ATOM 3933 O O . LEU A 1 564 ? -14.970 -0.425 49.235 1.00 84.56 564 LEU A O 1
ATOM 3937 N N . THR A 1 565 ? -13.327 0.435 50.478 1.00 82.88 565 THR A N 1
ATOM 3938 C CA . THR A 1 565 ? -14.225 1.101 51.441 1.00 82.88 565 THR A CA 1
ATOM 3939 C C . THR A 1 565 ? -14.437 2.587 51.161 1.00 82.88 565 THR A C 1
ATOM 3941 O O . THR A 1 565 ? -15.273 3.212 51.816 1.00 82.88 565 THR A O 1
ATOM 3944 N N . SER A 1 566 ? -13.698 3.151 50.204 1.00 82.06 566 SER A N 1
ATOM 3945 C CA . SER A 1 566 ? -13.719 4.573 49.845 1.00 82.06 566 SER A CA 1
ATOM 3946 C C . SER A 1 566 ? -14.094 4.827 48.385 1.00 82.06 566 SER A C 1
ATOM 3948 O O . SER A 1 566 ? -13.857 5.930 47.895 1.00 82.06 566 SER A O 1
ATOM 3950 N N . ASN A 1 567 ? -14.673 3.837 47.692 1.00 83.38 567 ASN A N 1
ATOM 3951 C CA . ASN A 1 567 ? -15.149 4.036 46.326 1.00 83.38 567 ASN A CA 1
ATOM 3952 C C . ASN A 1 567 ? -16.096 5.244 46.241 1.00 83.38 567 ASN A C 1
ATOM 3954 O O . ASN A 1 567 ? -16.958 5.402 47.116 1.00 83.38 567 ASN A O 1
ATOM 3958 N N . PRO A 1 568 ? -15.928 6.105 45.220 1.00 81.44 568 PRO A N 1
ATOM 3959 C CA . PRO A 1 568 ? -16.902 7.146 44.941 1.00 81.44 568 PRO A CA 1
ATOM 3960 C C . PRO A 1 568 ? -18.243 6.490 44.602 1.00 81.44 568 PRO A C 1
ATOM 3962 O O . PRO A 1 568 ? -18.269 5.408 44.017 1.00 81.44 568 PRO A O 1
ATOM 3965 N N . ASN A 1 569 ? -19.343 7.146 44.983 1.00 81.44 569 ASN A N 1
ATOM 3966 C CA . ASN A 1 569 ? -20.663 6.682 44.575 1.00 81.44 569 ASN A CA 1
ATOM 3967 C C . ASN A 1 569 ? -20.841 6.987 43.087 1.00 81.44 569 ASN A C 1
ATOM 3969 O O . ASN A 1 569 ? -20.728 8.158 42.703 1.00 81.44 569 ASN A O 1
ATOM 3973 N N . LEU A 1 570 ? -21.109 5.975 42.273 1.00 81.75 570 LEU A N 1
ATOM 3974 C CA . LEU A 1 570 ? -21.299 6.136 40.837 1.00 81.75 570 LEU A CA 1
ATOM 3975 C C . LEU A 1 570 ? -22.758 6.452 40.526 1.00 81.75 570 LEU A C 1
ATOM 3977 O O . LEU A 1 570 ? -23.638 6.268 41.355 1.00 81.75 570 LEU A O 1
ATOM 3981 N N . ALA A 1 571 ? -23.000 7.040 39.356 1.00 82.62 571 ALA A N 1
ATOM 3982 C CA . ALA A 1 571 ? -24.358 7.138 38.842 1.00 82.62 571 ALA A CA 1
ATOM 3983 C C . ALA A 1 571 ? -24.786 5.765 38.304 1.00 82.62 571 ALA A C 1
ATOM 3985 O O . ALA A 1 571 ? -23.914 4.987 37.916 1.00 82.62 571 ALA A O 1
ATOM 3986 N N . PRO A 1 572 ? -26.095 5.499 38.173 1.00 86.88 572 PRO A N 1
ATOM 3987 C CA . PRO A 1 572 ? -26.554 4.297 37.492 1.00 86.88 572 PRO A CA 1
ATOM 3988 C C . PRO A 1 572 ? -25.950 4.172 36.085 1.00 86.88 572 PRO A C 1
ATOM 3990 O O . PRO A 1 572 ? -25.865 5.158 35.354 1.00 86.88 572 PRO A O 1
ATOM 3993 N N . ASP A 1 573 ? -25.570 2.963 35.684 1.00 85.12 573 ASP A N 1
ATOM 3994 C CA . ASP A 1 573 ? -24.900 2.718 34.402 1.00 85.12 573 ASP A CA 1
ATOM 3995 C C . ASP A 1 573 ? -25.898 2.509 33.255 1.00 85.12 573 ASP A C 1
ATOM 3997 O O . ASP A 1 573 ? -25.608 2.817 32.099 1.00 85.12 573 ASP A O 1
ATOM 4001 N N . ALA A 1 574 ? -27.079 1.960 33.559 1.00 87.56 574 ALA A N 1
ATOM 4002 C CA . ALA A 1 574 ? -28.103 1.683 32.557 1.00 87.56 574 ALA A CA 1
ATOM 4003 C C . ALA A 1 574 ? -29.513 1.626 33.154 1.00 87.56 574 ALA A C 1
ATOM 4005 O O . ALA A 1 574 ? -29.716 1.219 34.299 1.00 87.56 574 ALA A O 1
ATOM 4006 N N . ILE A 1 575 ? -30.509 1.960 32.330 1.00 90.06 575 ILE A N 1
ATOM 4007 C CA . ILE A 1 575 ? -31.934 1.745 32.606 1.00 90.06 575 ILE A CA 1
ATOM 4008 C C . ILE A 1 575 ? -32.486 0.891 31.468 1.00 90.06 575 ILE A C 1
ATOM 4010 O O . ILE A 1 575 ? -32.377 1.273 30.306 1.00 90.06 575 ILE A O 1
ATOM 4014 N N . ALA A 1 576 ? -33.100 -0.238 31.797 1.00 89.94 576 ALA A N 1
ATOM 4015 C CA . ALA A 1 576 ? -33.796 -1.090 30.845 1.00 89.94 576 ALA A CA 1
ATOM 4016 C C . ALA A 1 576 ? -35.293 -1.138 31.161 1.00 89.94 576 ALA A C 1
ATOM 4018 O O . ALA A 1 576 ? -35.705 -1.063 32.322 1.00 89.94 576 ALA A O 1
ATOM 4019 N N . LEU A 1 577 ? -36.093 -1.266 30.107 1.00 92.00 577 LEU A N 1
ATOM 4020 C CA . LEU A 1 577 ? -37.534 -1.462 30.155 1.00 92.00 577 LEU A CA 1
ATOM 4021 C C . LEU A 1 577 ? -37.836 -2.760 29.400 1.00 92.00 577 LEU A C 1
ATOM 4023 O O . LEU A 1 577 ? -37.413 -2.917 28.258 1.00 92.00 577 LEU A O 1
ATOM 4027 N N . ASP A 1 578 ? -38.515 -3.701 30.049 1.00 89.94 578 ASP A N 1
ATOM 4028 C CA . ASP A 1 578 ? -38.719 -5.058 29.514 1.00 89.94 578 ASP A CA 1
ATOM 4029 C C . ASP A 1 578 ? -39.711 -5.146 28.340 1.00 89.94 578 ASP A C 1
ATOM 4031 O O . ASP A 1 578 ? -39.752 -6.157 27.640 1.00 89.94 578 ASP A O 1
ATOM 4035 N N . ASN A 1 579 ? -40.494 -4.093 28.117 1.00 87.75 579 ASN A N 1
ATOM 4036 C CA . ASN A 1 579 ? -41.413 -3.967 27.001 1.00 87.75 579 ASN A CA 1
ATOM 4037 C C . ASN A 1 579 ? -41.471 -2.509 26.538 1.00 87.75 579 ASN A C 1
ATOM 4039 O O . ASN A 1 579 ? -41.733 -1.605 27.330 1.00 87.75 579 ASN A O 1
ATOM 4043 N N . LEU A 1 580 ? -41.251 -2.294 25.244 1.00 90.19 580 LEU A N 1
ATOM 4044 C CA . LEU A 1 580 ? -41.275 -0.973 24.614 1.00 90.19 580 LEU A CA 1
ATOM 4045 C C . LEU A 1 580 ? -42.590 -0.696 23.888 1.00 90.19 580 LEU A C 1
ATOM 4047 O O . LEU A 1 580 ? -42.712 0.328 23.240 1.00 90.19 580 LEU A O 1
ATOM 4051 N N . SER A 1 581 ? -43.582 -1.575 24.011 1.00 87.06 581 SER A N 1
ATOM 4052 C CA . SER A 1 581 ? -44.811 -1.484 23.233 1.00 87.06 581 SER A CA 1
ATOM 4053 C C . SER A 1 581 ? -46.045 -1.246 24.103 1.00 87.06 581 SER A C 1
ATOM 4055 O O . SER A 1 581 ? -46.144 -1.741 25.233 1.00 87.06 581 SER A O 1
ATOM 4057 N N . VAL A 1 582 ? -47.015 -0.497 23.588 1.00 89.19 582 VAL A N 1
ATOM 4058 C CA . VAL A 1 582 ? -48.319 -0.298 24.227 1.00 89.19 582 VAL A CA 1
ATOM 4059 C C . VAL A 1 582 ? -49.407 -0.273 23.166 1.00 89.19 582 VAL A C 1
ATOM 4061 O O . VAL A 1 582 ? -49.312 0.479 22.209 1.00 89.19 582 VAL A O 1
ATOM 4064 N N . SER A 1 583 ? -50.453 -1.083 23.322 1.00 81.75 583 SER A N 1
ATOM 4065 C CA . SER A 1 583 ? -51.582 -1.045 22.387 1.00 81.75 583 SER A CA 1
ATOM 4066 C C . SER A 1 583 ? -52.257 0.320 22.404 1.00 81.75 583 SER A C 1
ATOM 4068 O O . SER A 1 583 ? -52.489 0.890 23.482 1.00 81.75 583 SER A O 1
ATOM 4070 N N . GLU A 1 584 ? -52.614 0.815 21.226 1.00 76.88 584 GLU A N 1
ATOM 4071 C CA . GLU A 1 584 ? -53.456 1.997 21.122 1.00 76.88 584 GLU A CA 1
ATOM 4072 C C . GLU A 1 584 ? -54.827 1.780 21.785 1.00 76.88 584 GLU A C 1
ATOM 4074 O O . GLU A 1 584 ? -55.238 0.665 22.129 1.00 76.88 584 GLU A O 1
ATOM 4079 N N . ASN A 1 585 ? -55.486 2.887 22.132 1.00 75.06 585 ASN A N 1
ATOM 4080 C CA . ASN A 1 585 ? -56.792 2.919 22.795 1.00 75.06 585 ASN A CA 1
ATOM 4081 C C . ASN A 1 585 ? -56.885 2.221 24.180 1.00 75.06 585 ASN A C 1
ATOM 4083 O O . ASN A 1 585 ? -57.926 2.263 24.851 1.00 75.06 585 ASN A O 1
ATOM 4087 N N . ALA A 1 586 ? -55.786 1.668 24.704 1.00 81.06 586 ALA A N 1
ATOM 4088 C CA . ALA A 1 586 ? -55.721 0.998 26.001 1.00 81.06 586 ALA A CA 1
ATOM 4089 C C . ALA A 1 586 ? -55.513 1.990 27.166 1.00 81.06 586 ALA A C 1
ATOM 4091 O O . ALA A 1 586 ? -54.411 2.186 27.684 1.00 81.06 586 ALA A O 1
ATOM 4092 N N . ALA A 1 587 ? -56.601 2.624 27.615 1.00 85.25 587 ALA A N 1
ATOM 4093 C CA . ALA A 1 587 ? -56.537 3.652 28.656 1.00 85.25 587 ALA A CA 1
ATOM 4094 C C . ALA A 1 587 ? -55.905 3.158 29.980 1.00 85.25 587 ALA A C 1
ATOM 4096 O O . ALA A 1 587 ? -56.424 2.246 30.629 1.00 85.25 587 ALA A O 1
ATOM 4097 N N . GLY A 1 588 ? -54.829 3.818 30.429 1.00 84.50 588 GLY A N 1
ATOM 4098 C CA . GLY A 1 588 ? -54.112 3.478 31.668 1.00 84.50 588 GLY A CA 1
ATOM 4099 C C . GLY A 1 588 ? -53.291 2.181 31.607 1.00 84.50 588 GLY A C 1
ATOM 4100 O O . GLY A 1 588 ? -53.032 1.576 32.652 1.00 84.50 588 GLY A O 1
ATOM 4101 N N . ALA A 1 589 ? -52.923 1.725 30.405 1.00 88.19 589 ALA A N 1
ATOM 4102 C CA . ALA A 1 589 ? -52.155 0.501 30.203 1.00 88.19 589 ALA A CA 1
ATOM 4103 C C . ALA A 1 589 ? -50.791 0.520 30.915 1.00 88.19 589 ALA A C 1
ATOM 4105 O O . ALA A 1 589 ? -50.087 1.532 30.941 1.00 88.19 589 ALA A O 1
ATOM 4106 N N . ALA A 1 590 ? -50.420 -0.632 31.480 1.00 89.75 590 ALA A N 1
ATOM 4107 C CA . ALA A 1 590 ? -49.061 -0.895 31.937 1.00 89.75 590 ALA A CA 1
ATOM 4108 C C . ALA A 1 590 ? -48.196 -1.276 30.734 1.00 89.75 590 ALA A C 1
ATOM 4110 O O . ALA A 1 590 ? -48.633 -2.071 29.907 1.00 89.75 590 ALA A O 1
ATOM 4111 N N . ILE A 1 591 ? -46.997 -0.705 30.663 1.00 91.19 591 ILE A N 1
ATOM 4112 C CA . ILE A 1 591 ? -46.102 -0.843 29.515 1.00 91.19 591 ILE A CA 1
ATOM 4113 C C . ILE A 1 591 ? -45.064 -1.903 29.843 1.00 91.19 591 ILE A C 1
ATOM 4115 O O . ILE A 1 591 ? -45.102 -2.980 29.263 1.00 91.19 591 ILE A O 1
ATOM 4119 N N . GLY A 1 592 ? -44.229 -1.661 30.855 1.00 90.94 592 GLY A N 1
ATOM 4120 C CA . GLY A 1 592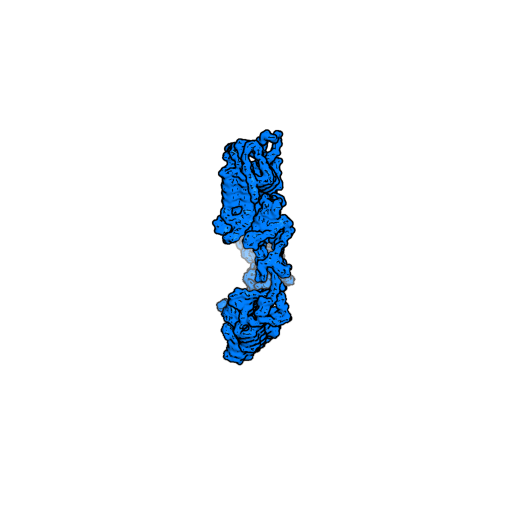 ? -43.168 -2.589 31.235 1.00 90.94 592 GLY A CA 1
ATOM 4121 C C . GLY A 1 592 ? -42.579 -2.325 32.619 1.00 90.94 592 GLY A C 1
ATOM 4122 O O . GLY A 1 592 ? -42.847 -1.297 33.248 1.00 90.94 592 GLY A O 1
ATOM 4123 N N . VAL A 1 593 ? -41.786 -3.272 33.105 1.00 92.06 593 VAL A N 1
ATOM 4124 C CA . VAL A 1 593 ? -40.977 -3.187 34.322 1.00 92.06 593 VAL A CA 1
ATOM 4125 C C . VAL A 1 593 ? -39.646 -2.508 34.007 1.00 92.06 593 VAL A C 1
ATOM 4127 O O . VAL A 1 593 ? -38.949 -2.873 33.062 1.00 92.06 593 VAL A O 1
ATOM 4130 N N . LEU A 1 594 ? -39.284 -1.527 34.831 1.00 92.06 594 LEU A N 1
ATOM 4131 C CA . LEU A 1 594 ? -37.993 -0.856 34.795 1.00 92.06 594 LEU A CA 1
ATOM 4132 C C . LEU A 1 594 ? -36.982 -1.610 35.659 1.00 92.06 594 LEU A C 1
ATOM 4134 O O . LEU A 1 594 ? -37.231 -1.869 36.839 1.00 92.06 594 LEU A O 1
ATOM 4138 N N . SER A 1 595 ? -35.812 -1.879 35.090 1.00 89.81 595 SER A N 1
ATOM 4139 C CA . SER A 1 595 ? -34.638 -2.367 35.813 1.00 89.81 595 SER A CA 1
ATOM 4140 C C . SER A 1 595 ? -33.479 -1.397 35.635 1.00 89.81 595 SER A C 1
ATOM 4142 O O . SER A 1 595 ? -33.215 -0.948 34.522 1.00 89.81 595 SER A O 1
ATOM 4144 N N . VAL A 1 596 ? -32.779 -1.093 36.722 1.00 89.44 596 VAL A N 1
ATOM 4145 C CA . VAL A 1 596 ? -31.614 -0.206 36.723 1.00 89.44 596 VAL A CA 1
ATOM 4146 C C . VAL A 1 596 ? -30.383 -1.039 37.053 1.00 89.44 596 VAL A C 1
ATOM 4148 O O . VAL A 1 596 ? -30.408 -1.806 38.016 1.00 89.44 596 VAL A O 1
ATOM 4151 N N . SER A 1 597 ? -29.340 -0.917 36.233 1.00 86.12 597 SER A N 1
ATOM 4152 C CA . SER A 1 597 ? -28.015 -1.441 36.555 1.00 86.12 597 SER A CA 1
ATOM 4153 C C . SER A 1 597 ? -27.222 -0.330 37.209 1.00 86.12 597 SER A C 1
ATOM 4155 O O . SER A 1 597 ? -27.043 0.735 36.623 1.00 86.12 597 SER A O 1
ATOM 4157 N N . ASP A 1 598 ? -26.776 -0.586 38.423 1.00 84.75 598 ASP A N 1
ATOM 4158 C CA . ASP A 1 598 ? -26.018 0.340 39.241 1.00 84.75 598 ASP A CA 1
ATOM 4159 C C . ASP A 1 598 ? -25.126 -0.523 40.139 1.00 84.75 598 ASP A C 1
ATOM 4161 O O . ASP A 1 598 ? -25.593 -1.467 40.789 1.00 84.75 598 ASP A O 1
ATOM 4165 N N . VAL A 1 599 ? -23.817 -0.308 40.028 1.00 78.88 599 VAL A N 1
ATOM 4166 C CA . VAL A 1 599 ? -22.804 -1.194 40.608 1.00 78.88 599 VAL A CA 1
ATOM 4167 C C . VAL A 1 599 ? -22.671 -1.005 42.122 1.00 78.88 599 VAL A C 1
ATOM 4169 O O . VAL A 1 599 ? -22.180 -1.904 42.812 1.00 78.88 599 VAL A O 1
ATOM 4172 N N . ASP A 1 600 ? -23.129 0.126 42.657 1.00 77.50 600 ASP A N 1
ATOM 4173 C CA . ASP A 1 600 ? -22.938 0.520 44.050 1.00 77.50 600 ASP A CA 1
ATOM 4174 C C . ASP A 1 600 ? -24.226 0.927 44.791 1.00 77.50 600 ASP A C 1
ATOM 4176 O O . ASP A 1 600 ? -24.225 0.920 46.028 1.00 77.50 600 ASP A O 1
ATOM 4180 N N . ASP A 1 601 ? -25.345 1.153 44.095 1.00 81.25 601 ASP A N 1
ATOM 4181 C CA . ASP A 1 601 ? -26.675 1.334 44.691 1.00 81.25 601 ASP A CA 1
ATOM 4182 C C . ASP A 1 601 ? -27.740 0.412 44.061 1.00 81.25 601 ASP A C 1
ATOM 4184 O O . ASP A 1 601 ? -27.746 0.080 42.885 1.00 81.25 601 ASP A O 1
ATOM 4188 N N . SER A 1 602 ? -28.705 -0.021 44.871 1.00 79.31 602 SER A N 1
ATOM 4189 C CA . SER A 1 602 ? -29.849 -0.844 44.440 1.00 79.31 602 SER A CA 1
ATOM 4190 C C . SER A 1 602 ? -31.193 -0.118 44.561 1.00 79.31 602 SER A C 1
ATOM 4192 O O . SER A 1 602 ? -32.245 -0.720 44.342 1.00 79.31 602 SER A O 1
ATOM 4194 N N . SER A 1 603 ? -31.184 1.155 44.963 1.00 83.88 603 SER A N 1
ATOM 4195 C CA . SER A 1 603 ? -32.372 1.959 45.234 1.00 83.88 603 SER A CA 1
ATOM 4196 C C . SER A 1 603 ? -32.407 3.219 44.372 1.00 83.88 603 SER A C 1
ATOM 4198 O O . SER A 1 603 ? -31.591 4.118 44.550 1.00 83.88 603 SER A O 1
ATOM 4200 N N . HIS A 1 604 ? -33.454 3.362 43.552 1.00 89.62 604 HIS A N 1
ATOM 4201 C CA . HIS A 1 604 ? -33.563 4.457 42.582 1.00 89.62 604 HIS A CA 1
ATOM 4202 C C . HIS A 1 604 ? -34.913 5.178 42.626 1.00 89.62 604 HIS A C 1
ATOM 4204 O O . HIS A 1 604 ? -35.960 4.591 42.913 1.00 89.62 604 HIS A O 1
ATOM 4210 N N . VAL A 1 605 ? -34.900 6.470 42.303 1.00 90.38 605 VAL A N 1
ATOM 4211 C CA . VAL A 1 605 ? -36.092 7.298 42.064 1.00 90.38 605 VAL A CA 1
ATOM 4212 C C . VAL A 1 605 ? -36.151 7.677 40.586 1.00 90.38 605 VAL A C 1
ATOM 4214 O O . VAL A 1 605 ? -35.125 8.000 39.999 1.00 90.38 605 VAL A O 1
ATOM 4217 N N . PHE A 1 606 ? -37.348 7.671 39.990 1.00 92.81 606 PHE A N 1
ATOM 4218 C CA . PHE A 1 606 ? -37.532 7.907 38.555 1.00 92.81 606 PHE A CA 1
ATOM 4219 C C . PHE A 1 606 ? -38.187 9.259 38.246 1.00 92.81 606 PHE A C 1
ATOM 4221 O O . PHE A 1 606 ? -39.140 9.669 38.917 1.00 92.81 606 PHE A O 1
ATOM 4228 N N . ALA A 1 607 ? -37.725 9.914 37.182 1.00 93.12 607 ALA A N 1
ATOM 4229 C CA . ALA A 1 607 ? -38.370 11.060 36.545 1.00 93.12 607 ALA A CA 1
ATOM 4230 C C . ALA A 1 607 ? -38.585 10.789 35.046 1.00 93.12 607 ALA A C 1
ATOM 4232 O O . ALA A 1 607 ? -37.787 10.101 34.417 1.00 93.12 607 ALA A O 1
ATOM 4233 N N . LEU A 1 608 ? -39.674 11.323 34.486 1.00 95.62 608 LEU A N 1
ATOM 4234 C CA . LEU A 1 608 ? -40.107 11.084 33.105 1.00 95.62 608 LEU A CA 1
ATOM 4235 C C . LEU A 1 608 ? -40.249 12.414 32.355 1.00 95.62 608 LEU A C 1
ATOM 4237 O O . LEU A 1 608 ? -40.716 13.397 32.941 1.00 95.62 608 LEU A O 1
ATOM 4241 N N . SER A 1 609 ? -39.881 12.447 31.071 1.00 93.94 609 SER A N 1
ATOM 4242 C CA . SER A 1 609 ? -40.028 13.644 30.226 1.00 93.94 609 SER A CA 1
ATOM 4243 C C . SER A 1 609 ? -41.475 13.934 29.818 1.00 93.94 609 SER A C 1
ATOM 4245 O O . SER A 1 609 ? -41.832 15.101 29.645 1.00 93.94 609 SER A O 1
ATOM 4247 N N . ASP A 1 610 ? -42.314 12.902 29.693 1.00 93.31 610 ASP A N 1
ATOM 4248 C CA . ASP A 1 610 ? -43.710 13.024 29.271 1.00 93.31 610 ASP A CA 1
ATOM 4249 C C . ASP A 1 610 ? -44.675 12.845 30.459 1.00 93.31 610 ASP A C 1
ATOM 4251 O O . ASP A 1 610 ? -44.658 11.855 31.196 1.00 93.31 610 ASP A O 1
ATOM 4255 N N . ALA A 1 611 ? -45.553 13.835 30.644 1.00 92.88 611 ALA A N 1
ATOM 4256 C CA . ALA A 1 611 ? -46.513 13.892 31.739 1.00 92.88 611 ALA A CA 1
ATOM 4257 C C . ALA A 1 611 ? -47.680 12.895 31.616 1.00 92.88 611 ALA A C 1
ATOM 4259 O O . ALA A 1 611 ? -48.413 12.735 32.600 1.00 92.88 611 ALA A O 1
ATOM 4260 N N . ARG A 1 612 ? -47.882 12.256 30.456 1.00 93.81 612 ARG A N 1
ATOM 4261 C CA . ARG A 1 612 ? -48.886 11.201 30.230 1.00 93.81 612 ARG A CA 1
ATOM 4262 C C . ARG A 1 612 ? -48.547 9.904 30.968 1.00 93.81 612 ARG A C 1
ATOM 4264 O O . ARG A 1 612 ? -49.458 9.150 31.308 1.00 93.81 612 ARG A O 1
ATOM 4271 N N . PHE A 1 613 ? -47.271 9.691 31.280 1.00 94.81 613 PHE A N 1
ATOM 4272 C CA . PHE A 1 613 ? -46.759 8.477 31.909 1.00 94.81 613 PHE A CA 1
ATOM 4273 C C . PHE A 1 613 ? -46.503 8.663 33.411 1.00 94.81 613 PHE A C 1
ATOM 4275 O O . PHE A 1 613 ? -46.386 9.782 33.928 1.00 94.81 613 PHE A O 1
ATOM 4282 N N . GLU A 1 614 ? -46.434 7.549 34.134 1.00 94.75 614 GLU A N 1
ATOM 4283 C CA . GLU A 1 614 ? -46.004 7.486 35.530 1.00 94.75 614 GLU A CA 1
ATOM 4284 C C . GLU A 1 614 ? -45.300 6.160 35.847 1.00 94.75 614 GLU A C 1
ATOM 4286 O O . GLU A 1 614 ? -45.550 5.141 35.202 1.00 94.75 614 GLU A O 1
ATOM 4291 N N . VAL A 1 615 ? -44.432 6.172 36.865 1.00 94.12 615 VAL A N 1
ATOM 4292 C CA . VAL A 1 615 ? -43.821 4.957 37.422 1.00 94.12 615 VAL A CA 1
ATOM 4293 C C . VAL A 1 615 ? -44.535 4.593 38.719 1.00 94.12 615 VAL A C 1
ATOM 4295 O O . VAL A 1 615 ? -44.643 5.414 39.632 1.00 94.12 615 VAL A O 1
ATOM 4298 N N . VAL A 1 616 ? -45.017 3.356 38.811 1.00 91.81 616 VAL A N 1
ATOM 4299 C CA . VAL A 1 616 ? -45.708 2.819 39.990 1.00 91.81 616 VAL A CA 1
ATOM 4300 C C . VAL A 1 616 ? -45.038 1.543 40.476 1.00 91.81 616 VAL A C 1
ATOM 4302 O O . VAL A 1 616 ? -44.457 0.802 39.695 1.00 91.81 616 VAL A O 1
ATOM 4305 N N . THR A 1 617 ? -45.139 1.249 41.770 1.00 90.06 617 THR A N 1
ATOM 4306 C CA . THR A 1 617 ? -44.631 -0.014 42.318 1.00 90.06 617 THR A CA 1
ATOM 4307 C C . THR A 1 617 ? -45.704 -1.095 42.229 1.00 90.06 617 THR A C 1
ATOM 4309 O O . THR A 1 617 ? -46.824 -0.903 42.716 1.00 90.06 617 THR A O 1
ATOM 4312 N N . ASN A 1 618 ? -45.378 -2.236 41.623 1.00 84.50 618 ASN A N 1
ATOM 4313 C CA . ASN A 1 618 ? -46.290 -3.376 41.544 1.00 84.50 618 ASN A CA 1
ATOM 4314 C C . ASN A 1 618 ? -46.365 -4.151 42.885 1.00 84.50 618 ASN A C 1
ATOM 4316 O O . ASN A 1 618 ? -45.715 -3.816 43.875 1.00 84.50 618 ASN A O 1
ATOM 4320 N N . ALA A 1 619 ? -47.169 -5.219 42.937 1.00 81.50 619 ALA A N 1
ATOM 4321 C CA . ALA A 1 619 ? -47.319 -6.041 44.145 1.00 81.50 619 ALA A CA 1
ATOM 4322 C C . ALA A 1 619 ? -46.078 -6.892 44.498 1.00 81.50 619 ALA A C 1
ATOM 4324 O O . ALA A 1 619 ? -45.993 -7.381 45.626 1.00 81.50 619 ALA A O 1
ATOM 4325 N N . ALA A 1 620 ? -45.155 -7.087 43.552 1.00 83.81 620 ALA A N 1
ATOM 4326 C CA . ALA A 1 620 ? -43.880 -7.776 43.744 1.00 83.81 620 ALA A CA 1
ATOM 4327 C C . ALA A 1 620 ? -42.762 -6.835 44.237 1.00 83.81 620 ALA A C 1
ATOM 4329 O O . ALA A 1 620 ? -41.774 -7.316 44.786 1.00 83.81 620 ALA A O 1
ATOM 4330 N N . GLY A 1 621 ? -42.970 -5.516 44.154 1.00 83.12 621 GLY A N 1
ATOM 4331 C CA . GLY A 1 621 ? -42.010 -4.494 44.568 1.00 83.12 621 GLY A CA 1
ATOM 4332 C C . GLY A 1 621 ? -41.253 -3.837 43.412 1.00 83.12 621 GLY A C 1
ATOM 4333 O O . GLY A 1 621 ? -40.453 -2.946 43.680 1.00 83.12 621 GLY A O 1
ATOM 4334 N N . ASP A 1 622 ? -41.523 -4.219 42.162 1.00 87.94 622 ASP A N 1
ATOM 4335 C CA . ASP A 1 622 ? -40.817 -3.692 40.989 1.00 87.94 622 ASP A CA 1
ATOM 4336 C C . ASP A 1 622 ? -41.405 -2.350 40.533 1.00 87.94 622 ASP A C 1
ATOM 4338 O O . ASP A 1 622 ? -42.609 -2.097 40.681 1.00 87.94 622 ASP A O 1
ATOM 4342 N N . ALA A 1 623 ? -40.560 -1.500 39.949 1.00 91.56 623 ALA A N 1
ATOM 4343 C CA . ALA A 1 623 ? -40.969 -0.255 39.311 1.00 91.56 623 ALA A CA 1
ATOM 4344 C C . ALA A 1 623 ? -41.561 -0.545 37.924 1.00 91.56 623 ALA A C 1
ATOM 4346 O O . ALA A 1 623 ? -40.908 -1.149 37.085 1.00 91.56 623 ALA A O 1
ATOM 4347 N N . VAL A 1 624 ? -42.795 -0.117 37.671 1.00 93.12 624 VAL A N 1
ATOM 4348 C CA . VAL A 1 624 ? -43.525 -0.349 36.417 1.00 93.12 624 VAL A CA 1
ATOM 4349 C C . VAL A 1 624 ? -43.865 0.984 35.774 1.00 93.12 624 VAL A C 1
ATOM 4351 O O . VAL A 1 624 ? -44.503 1.829 36.407 1.00 93.12 624 VAL A O 1
ATOM 4354 N N . LEU A 1 625 ? -43.474 1.154 34.513 1.00 94.88 625 LEU A N 1
ATOM 4355 C CA . LEU A 1 625 ? -43.909 2.261 33.674 1.00 94.88 625 LEU A CA 1
ATOM 4356 C C . LEU A 1 625 ? -45.333 1.994 33.172 1.00 94.88 625 LEU A C 1
ATOM 4358 O O . LEU A 1 625 ? -45.621 0.929 32.619 1.00 94.88 625 LEU A O 1
ATOM 4362 N N . LYS A 1 626 ? -46.234 2.963 33.347 1.00 92.81 626 LYS A N 1
ATOM 4363 C CA . LYS A 1 626 ? -47.599 2.893 32.813 1.00 92.81 626 LYS A CA 1
ATOM 4364 C C . LYS A 1 626 ? -48.111 4.245 32.316 1.00 92.81 626 LYS A C 1
ATOM 4366 O O . LYS A 1 626 ? -47.608 5.297 32.719 1.00 92.81 626 LYS A O 1
ATOM 4371 N N . LEU A 1 627 ? -49.168 4.213 31.508 1.00 92.75 627 LEU A N 1
ATOM 4372 C CA . LEU A 1 627 ? -49.996 5.385 31.223 1.00 92.75 627 LEU A CA 1
ATOM 4373 C C . LEU A 1 627 ? -50.816 5.772 32.461 1.00 92.75 627 LEU A C 1
ATOM 4375 O O . LEU A 1 627 ? -51.288 4.919 33.221 1.00 92.75 627 LEU A O 1
ATOM 4379 N N . LYS A 1 628 ? -51.022 7.076 32.657 1.00 91.88 628 LYS A N 1
ATOM 4380 C CA . LYS A 1 628 ? -51.935 7.570 33.693 1.00 91.88 628 LYS A CA 1
ATOM 4381 C C . LYS A 1 628 ? -53.370 7.148 33.401 1.00 91.88 628 LYS A C 1
ATOM 4383 O O . LYS A 1 628 ? -53.801 7.075 32.252 1.00 91.88 628 LYS A O 1
ATOM 4388 N N . ASP A 1 629 ? -54.130 6.920 34.467 1.00 88.00 629 ASP A N 1
ATOM 4389 C CA . ASP A 1 629 ? -55.517 6.469 34.364 1.00 88.00 629 ASP A CA 1
ATOM 4390 C C . ASP A 1 629 ? -56.357 7.424 33.491 1.00 88.00 629 ASP A C 1
ATOM 4392 O O . ASP A 1 629 ? -56.446 8.625 33.760 1.00 88.00 629 ASP A O 1
ATOM 4396 N N . GLY A 1 630 ? -57.007 6.871 32.463 1.00 81.19 630 GLY A N 1
ATOM 4397 C CA . GLY A 1 630 ? -57.860 7.619 31.532 1.00 81.19 630 GLY A CA 1
ATOM 4398 C C . GLY A 1 630 ? -57.135 8.255 30.342 1.00 81.19 630 GLY A C 1
ATOM 4399 O O . GLY A 1 630 ? -57.797 8.926 29.554 1.00 81.19 630 GLY A O 1
ATOM 4400 N N . ILE A 1 631 ? -55.823 8.049 30.202 1.00 87.69 631 ILE A N 1
ATOM 4401 C CA . ILE A 1 631 ? -55.048 8.413 29.010 1.00 87.69 631 ILE A CA 1
ATOM 4402 C C . ILE A 1 631 ? -54.844 7.166 28.149 1.00 87.69 631 ILE A C 1
ATOM 4404 O O . ILE A 1 631 ? -54.405 6.140 28.668 1.00 87.69 631 ILE A O 1
ATOM 4408 N N . SER A 1 632 ? -55.145 7.273 26.858 1.00 86.06 632 SER A N 1
ATOM 4409 C CA . SER A 1 632 ? -54.784 6.316 25.808 1.00 86.06 632 SER A CA 1
ATOM 4410 C C . SER A 1 632 ? -53.933 7.013 24.744 1.00 86.06 632 SER A C 1
ATOM 4412 O O . SER A 1 632 ? -53.892 8.247 24.699 1.00 86.06 632 SER A O 1
ATOM 4414 N N . LEU A 1 633 ? -53.240 6.213 23.939 1.00 85.31 633 LEU A N 1
ATOM 4415 C CA . LEU A 1 633 ? -52.510 6.645 22.748 1.00 85.31 633 LEU A CA 1
ATOM 4416 C C . LEU A 1 633 ? -53.286 6.207 21.502 1.00 85.31 633 LEU A C 1
ATOM 4418 O O . LEU A 1 633 ? -54.166 5.354 21.615 1.00 85.31 633 LEU A O 1
ATOM 4422 N N . ASP A 1 634 ? -52.979 6.844 20.385 1.00 78.81 634 ASP A N 1
ATOM 4423 C CA . ASP A 1 634 ? -53.648 6.756 19.086 1.00 78.81 634 ASP A CA 1
ATOM 4424 C C . ASP A 1 634 ? -52.517 6.538 18.073 1.00 78.81 634 ASP A C 1
ATOM 4426 O O . ASP A 1 634 ? -51.561 7.326 18.072 1.00 78.81 634 ASP A O 1
ATOM 4430 N N . TYR A 1 635 ? -52.555 5.410 17.358 1.00 79.69 635 TYR A N 1
ATOM 4431 C CA . TYR A 1 635 ? -51.455 4.980 16.494 1.00 79.69 635 TYR A CA 1
ATOM 4432 C C . TYR A 1 635 ? -51.297 5.919 15.297 1.00 79.69 635 TYR A C 1
ATOM 4434 O O . TYR A 1 635 ? -50.183 6.328 14.979 1.00 79.69 635 TYR A O 1
ATOM 4442 N N . GLU A 1 636 ? -52.406 6.356 14.711 1.00 72.19 636 GLU A N 1
ATOM 4443 C CA . GLU A 1 636 ? -52.444 7.220 13.533 1.00 72.19 636 GLU A CA 1
ATOM 4444 C C . GLU A 1 636 ? -51.952 8.635 13.863 1.00 72.19 636 GLU A C 1
ATOM 4446 O O . GLU A 1 636 ? -51.319 9.308 13.045 1.00 72.19 636 GLU A O 1
ATOM 4451 N N . ALA A 1 637 ? -52.219 9.113 15.081 1.00 78.75 637 ALA A N 1
ATOM 4452 C CA . ALA A 1 637 ? -51.747 10.418 15.530 1.00 78.75 637 ALA A CA 1
ATOM 4453 C C . ALA A 1 637 ? -50.278 10.406 15.983 1.00 78.75 637 ALA A C 1
ATOM 4455 O O . ALA A 1 637 ? -49.561 11.398 15.799 1.00 78.75 637 ALA A O 1
ATOM 4456 N N . GLU A 1 638 ? -49.850 9.340 16.659 1.00 80.56 638 GLU A N 1
ATOM 4457 C CA . GLU A 1 638 ? -48.524 9.230 17.265 1.00 80.56 638 GLU A CA 1
ATOM 4458 C C . GLU A 1 638 ? -48.101 7.749 17.352 1.00 80.56 638 GLU A C 1
ATOM 4460 O O . GLU A 1 638 ? -48.185 7.150 18.428 1.00 80.56 638 GLU A O 1
ATOM 4465 N N . PRO A 1 639 ? -47.593 7.155 16.253 1.00 80.56 639 PRO A N 1
ATOM 4466 C CA . PRO A 1 639 ? -47.268 5.724 16.194 1.00 80.56 639 PRO A CA 1
ATOM 4467 C C . PRO A 1 639 ? -46.081 5.357 17.092 1.00 80.56 639 PRO A C 1
ATOM 4469 O O . PRO A 1 639 ? -45.888 4.201 17.466 1.00 80.56 639 PRO A O 1
ATOM 4472 N N . THR A 1 640 ? -45.281 6.354 17.482 1.00 89.44 640 THR A N 1
ATOM 4473 C CA . THR A 1 640 ? -44.187 6.195 18.437 1.00 89.44 640 THR A CA 1
ATOM 4474 C C . THR A 1 640 ? -44.115 7.373 19.404 1.00 89.44 640 THR A C 1
ATOM 4476 O O . THR A 1 640 ? -44.287 8.527 19.013 1.00 89.44 640 THR A O 1
ATOM 4479 N N . VAL A 1 641 ? -43.809 7.097 20.676 1.00 92.38 641 VAL A N 1
ATOM 4480 C CA . VAL A 1 641 ? -43.661 8.126 21.716 1.00 92.38 641 VAL A CA 1
ATOM 4481 C C . VAL A 1 641 ? -42.218 8.175 22.225 1.00 92.38 641 VAL A C 1
ATOM 4483 O O . VAL A 1 641 ? -41.787 7.252 22.925 1.00 92.38 641 VAL A O 1
ATOM 4486 N N . PRO A 1 642 ? -41.455 9.252 21.954 1.00 91.81 642 PRO A N 1
ATOM 4487 C CA . PRO A 1 642 ? -40.136 9.431 22.544 1.00 91.81 642 PRO A CA 1
ATOM 4488 C C . PRO A 1 642 ? -40.254 9.793 24.032 1.00 91.81 642 PRO A C 1
ATOM 4490 O O . PRO A 1 642 ? -40.857 10.800 24.413 1.00 91.81 642 PRO A O 1
ATOM 4493 N N . LEU A 1 643 ? -39.624 8.998 24.893 1.00 93.56 643 LEU A N 1
ATOM 4494 C CA . LEU A 1 643 ? -39.645 9.154 26.344 1.00 93.56 643 LEU A CA 1
ATOM 4495 C C . LEU A 1 643 ? -38.221 9.135 26.906 1.00 93.56 643 LEU A C 1
ATOM 4497 O O . LEU A 1 643 ? -37.446 8.219 26.662 1.00 93.56 643 LEU A O 1
ATOM 4501 N N . SER A 1 644 ? -37.868 10.128 27.719 1.00 93.06 644 SER A N 1
ATOM 4502 C CA . SER A 1 644 ? -36.637 10.103 28.511 1.00 93.06 644 SER A CA 1
ATOM 4503 C C . SER A 1 644 ? -36.955 9.707 29.946 1.00 93.06 644 SER A C 1
ATOM 4505 O O . SER A 1 644 ? -37.794 10.333 30.603 1.00 93.06 644 SER A O 1
ATOM 4507 N N . ILE A 1 645 ? -36.269 8.674 30.425 1.00 94.62 645 ILE A N 1
ATOM 4508 C CA . ILE A 1 645 ? -36.391 8.124 31.771 1.00 94.62 645 ILE A CA 1
ATOM 4509 C C . ILE A 1 645 ? -35.102 8.440 32.513 1.00 94.62 645 ILE A C 1
ATOM 4511 O O . ILE A 1 645 ? -34.030 7.991 32.116 1.00 94.62 645 ILE A O 1
ATOM 4515 N N . THR A 1 646 ? -35.201 9.199 33.598 1.00 93.56 646 THR A N 1
ATOM 4516 C CA . THR A 1 646 ? -34.070 9.484 34.483 1.00 93.56 646 THR A CA 1
ATOM 4517 C C . THR A 1 646 ? -34.206 8.655 35.752 1.00 93.56 646 THR A C 1
ATOM 4519 O O . THR A 1 646 ? -35.181 8.834 36.480 1.00 93.56 646 THR A O 1
ATOM 4522 N N . ALA A 1 647 ? -33.242 7.782 36.036 1.00 92.88 647 ALA A N 1
ATOM 4523 C CA . ALA A 1 647 ? -33.093 7.127 37.334 1.00 92.88 647 ALA A CA 1
ATOM 4524 C C . ALA A 1 647 ? -32.081 7.913 38.172 1.00 92.88 647 ALA A C 1
ATOM 4526 O O . ALA A 1 647 ? -31.069 8.366 37.647 1.00 92.88 647 ALA A O 1
ATOM 4527 N N . THR A 1 648 ? -32.361 8.114 39.457 1.00 91.38 648 THR A N 1
ATOM 4528 C CA . THR A 1 648 ? -31.478 8.804 40.407 1.00 91.38 648 THR A CA 1
ATOM 4529 C C . THR A 1 648 ? -31.253 7.920 41.625 1.00 91.38 648 THR A C 1
ATOM 4531 O O . THR A 1 648 ? -32.231 7.465 42.221 1.00 91.38 648 THR A O 1
ATOM 4534 N N . ASP A 1 649 ? -29.992 7.677 41.970 1.00 90.69 649 ASP A N 1
ATOM 4535 C CA . ASP A 1 649 ? -29.575 6.878 43.130 1.00 90.69 649 ASP A CA 1
ATOM 4536 C C . ASP A 1 649 ? -29.835 7.600 44.476 1.00 90.69 649 ASP A C 1
ATOM 4538 O O . ASP A 1 649 ? -30.364 8.722 44.526 1.00 90.69 649 ASP A O 1
ATOM 4542 N N . ALA A 1 650 ? -29.471 6.976 45.604 1.00 82.94 650 ALA A N 1
ATOM 4543 C CA . ALA A 1 650 ? -29.643 7.582 46.926 1.00 82.94 650 ALA A CA 1
ATOM 4544 C C . ALA A 1 650 ? -28.683 8.755 47.210 1.00 82.94 650 ALA A C 1
ATOM 4546 O O . ALA A 1 650 ? -28.971 9.577 48.093 1.00 82.94 650 ALA A O 1
ATOM 4547 N N . ALA A 1 651 ? -27.560 8.848 46.494 1.00 83.50 651 ALA A N 1
ATOM 4548 C CA . ALA A 1 651 ? -26.589 9.937 46.596 1.00 83.50 651 ALA A CA 1
ATOM 4549 C C . ALA A 1 651 ? -26.993 11.178 45.774 1.00 83.50 651 ALA A C 1
ATOM 4551 O O . ALA A 1 651 ? -26.494 12.279 46.028 1.00 83.50 651 ALA A O 1
ATOM 4552 N N . GLY A 1 652 ? -27.956 11.029 44.864 1.00 82.06 652 GLY A N 1
ATOM 4553 C CA . GLY A 1 652 ? -28.470 12.069 43.985 1.00 82.06 652 GLY A CA 1
ATOM 4554 C C . GLY A 1 652 ? -27.825 12.105 42.597 1.00 82.06 652 GLY A C 1
ATOM 4555 O O . GLY A 1 652 ? -28.085 13.068 41.870 1.00 82.06 652 GLY A O 1
ATOM 4556 N N . ASN A 1 653 ? -27.014 11.114 42.214 1.00 84.00 653 ASN A N 1
ATOM 4557 C CA . ASN A 1 653 ? -26.503 11.017 40.849 1.00 84.00 653 ASN A CA 1
ATOM 4558 C C . ASN A 1 653 ? -27.560 10.384 39.946 1.00 84.00 653 ASN A C 1
ATOM 4560 O O . ASN A 1 653 ? -28.284 9.477 40.357 1.00 84.00 653 ASN A O 1
ATOM 4564 N N . GLY A 1 654 ? -27.678 10.881 38.714 1.00 89.56 654 GLY A N 1
ATOM 4565 C CA . GLY A 1 654 ? -28.730 10.453 37.802 1.00 89.56 654 GLY A CA 1
ATOM 4566 C C . GLY A 1 654 ? -28.218 10.056 36.429 1.00 89.56 654 GLY A C 1
ATOM 4567 O O . GLY A 1 654 ? -27.367 10.736 35.860 1.00 89.56 654 GLY A O 1
ATOM 4568 N N . PHE A 1 655 ? -28.812 9.002 35.880 1.00 91.44 655 PHE A N 1
ATOM 4569 C CA . PHE A 1 655 ? -28.625 8.551 34.506 1.00 91.44 655 PHE A CA 1
ATOM 4570 C C . PHE A 1 655 ? -29.931 8.710 33.741 1.00 91.44 655 PHE A C 1
ATOM 4572 O O . PHE A 1 655 ? -31.002 8.442 34.285 1.00 91.44 655 PHE A O 1
ATOM 4579 N N . THR A 1 656 ? -29.859 9.181 32.496 1.00 92.31 656 THR A N 1
ATOM 4580 C CA . THR A 1 656 ? -31.038 9.375 31.646 1.00 92.31 656 THR A CA 1
ATOM 4581 C C . THR A 1 656 ? -30.935 8.507 30.407 1.00 92.31 656 THR A C 1
ATOM 4583 O O . THR A 1 656 ? -30.018 8.683 29.613 1.00 92.31 656 THR A O 1
ATOM 4586 N N . GLN A 1 657 ? -31.917 7.630 30.223 1.00 93.06 657 GLN A N 1
ATOM 4587 C CA . GLN A 1 657 ? -32.078 6.809 29.032 1.00 93.06 657 GLN A CA 1
ATOM 4588 C C . GLN A 1 657 ? -33.219 7.369 28.185 1.00 93.06 657 GLN A C 1
ATOM 4590 O O . GLN A 1 657 ? -34.326 7.572 28.686 1.00 93.06 657 GLN A O 1
ATOM 4595 N N . ALA A 1 658 ? -32.965 7.604 26.900 1.00 91.50 658 ALA A N 1
ATOM 4596 C CA . ALA A 1 658 ? -34.032 7.813 25.931 1.00 91.50 658 ALA A CA 1
ATOM 4597 C C . ALA A 1 658 ? -34.530 6.447 25.442 1.00 91.50 658 ALA A C 1
ATOM 4599 O O . ALA A 1 658 ? -33.723 5.583 25.095 1.00 91.50 658 ALA A O 1
ATOM 4600 N N . VAL A 1 659 ? -35.844 6.262 25.438 1.00 89.56 659 VAL A N 1
ATOM 4601 C CA . VAL A 1 659 ? -36.532 5.113 24.853 1.00 89.56 659 VAL A CA 1
ATOM 4602 C C . VAL A 1 659 ? -37.618 5.622 23.918 1.00 89.56 659 VAL A C 1
ATOM 4604 O O . VAL A 1 659 ? -38.234 6.657 24.178 1.00 89.56 659 VAL A O 1
ATOM 4607 N N . THR A 1 660 ? -37.855 4.894 22.839 1.00 91.88 660 THR A N 1
ATOM 4608 C CA . THR A 1 660 ? -39.011 5.110 21.973 1.00 91.88 660 THR A CA 1
ATOM 4609 C C . THR A 1 660 ? -40.004 4.009 22.288 1.00 91.88 660 THR A C 1
ATOM 4611 O O . THR A 1 660 ? -39.624 2.840 22.317 1.00 91.88 660 THR A O 1
ATOM 4614 N N . LEU A 1 661 ? -41.233 4.393 22.621 1.00 90.75 661 LEU A N 1
ATOM 4615 C CA . LEU A 1 661 ? -42.310 3.441 22.837 1.00 90.75 661 LEU A CA 1
ATOM 4616 C C . LEU A 1 661 ? -43.098 3.279 21.545 1.00 90.75 661 LEU A C 1
ATOM 4618 O O . LEU A 1 661 ? -43.568 4.282 21.009 1.00 90.75 661 LEU A O 1
ATOM 4622 N N . ASP A 1 662 ? -43.274 2.044 21.103 1.00 89.50 662 ASP A N 1
ATOM 4623 C CA . ASP A 1 662 ? -44.099 1.712 19.951 1.00 89.50 662 ASP A CA 1
ATOM 4624 C C . ASP A 1 662 ? -45.557 1.656 20.390 1.00 89.50 662 ASP A C 1
ATOM 4626 O O . ASP A 1 662 ? -45.934 0.919 21.314 1.00 89.50 662 ASP A O 1
ATOM 4630 N N . VAL A 1 663 ? -46.388 2.457 19.737 1.00 87.31 663 VAL A N 1
ATOM 4631 C CA . VAL A 1 663 ? -47.827 2.297 19.849 1.00 87.31 663 VAL A CA 1
ATOM 4632 C C . VAL A 1 663 ? -48.190 1.148 18.919 1.00 87.31 663 VAL A C 1
ATOM 4634 O O . VAL A 1 663 ? -47.868 1.166 17.740 1.00 87.31 663 VAL A O 1
ATOM 4637 N N . VAL A 1 664 ? -48.759 0.084 19.475 1.00 78.19 664 VAL A N 1
ATOM 4638 C CA . VAL A 1 664 ? -49.134 -1.091 18.689 1.00 78.19 664 VAL A CA 1
ATOM 4639 C C . VAL A 1 664 ? -50.519 -0.843 18.144 1.00 78.19 664 VAL A C 1
ATOM 4641 O O . VAL A 1 664 ? -51.475 -0.768 18.926 1.00 78.19 664 VAL A O 1
ATOM 4644 N N . ASP A 1 665 ? -50.575 -0.741 16.824 1.00 72.62 665 ASP A N 1
ATOM 4645 C CA . ASP A 1 665 ? -51.810 -0.691 16.066 1.00 72.62 665 ASP A CA 1
ATOM 4646 C C . ASP A 1 665 ? -52.696 -1.914 16.364 1.00 72.62 665 ASP A C 1
ATOM 4648 O O . ASP A 1 665 ? -52.220 -3.039 16.581 1.00 72.62 665 ASP A O 1
ATOM 4652 N N . VAL A 1 666 ? -54.001 -1.685 16.432 1.00 60.78 666 VAL A N 1
ATOM 4653 C CA . VAL A 1 666 ? -55.012 -2.720 16.615 1.00 60.78 666 VAL A CA 1
ATOM 4654 C C . VAL A 1 666 ? -55.803 -2.814 15.302 1.00 60.78 666 VAL A C 1
ATOM 4656 O O . VAL A 1 666 ? -56.544 -1.890 15.003 1.00 60.78 666 VAL A O 1
ATOM 4659 N N . PRO A 1 667 ? -55.731 -3.937 14.551 1.00 53.03 667 PRO A N 1
ATOM 4660 C CA . PRO A 1 667 ? -56.292 -4.013 13.197 1.00 53.03 667 PRO A CA 1
ATOM 4661 C C . PRO A 1 667 ? -57.796 -3.714 13.122 1.00 53.03 667 PRO A C 1
ATOM 4663 O O . PRO A 1 667 ? -58.559 -4.196 13.976 1.00 53.03 667 PRO A O 1
ATOM 4666 N N . GLY A 1 668 ? -58.212 -3.025 12.053 1.00 60.62 668 GLY A N 1
ATOM 4667 C CA . GLY A 1 668 ? -59.603 -2.697 11.736 1.00 60.62 668 GLY A CA 1
ATOM 4668 C C . GLY A 1 668 ? -60.440 -3.882 11.229 1.00 60.62 668 GLY A C 1
ATOM 4669 O O . GLY A 1 668 ? -60.197 -5.060 11.528 1.00 60.62 668 GLY A O 1
ATOM 4670 N N . VAL A 1 669 ? -61.545 -3.590 10.538 1.00 62.00 669 VAL A N 1
ATOM 4671 C CA . VAL A 1 669 ? -62.671 -4.518 10.335 1.00 62.00 669 VAL A CA 1
ATOM 4672 C C . VAL A 1 669 ? -62.695 -5.088 8.910 1.00 62.00 669 VAL A C 1
ATOM 4674 O O . VAL A 1 669 ? -62.481 -4.403 7.920 1.00 62.00 669 VAL A O 1
ATOM 4677 N N . VAL A 1 670 ? -63.065 -6.368 8.763 1.00 72.94 670 VAL A N 1
ATOM 4678 C CA . VAL A 1 670 ? -63.325 -6.962 7.437 1.00 72.94 670 VAL A CA 1
ATOM 4679 C C . VAL A 1 670 ? -64.721 -6.569 6.937 1.00 72.94 670 VAL A C 1
ATOM 4681 O O . VAL A 1 670 ? -65.736 -6.967 7.528 1.00 72.94 670 VAL A O 1
ATOM 4684 N N . LEU A 1 671 ? -64.794 -5.840 5.824 1.00 75.31 671 LEU A N 1
ATOM 4685 C CA . LEU A 1 671 ? -66.025 -5.307 5.236 1.00 75.31 671 LEU A CA 1
ATOM 4686 C C . LEU A 1 671 ? -66.276 -5.898 3.842 1.00 75.31 671 LEU A C 1
ATOM 4688 O O . LEU A 1 671 ? -65.452 -5.806 2.944 1.00 75.31 671 LEU A O 1
ATOM 4692 N N . THR A 1 672 ? -67.453 -6.501 3.637 1.00 78.50 672 THR A N 1
ATOM 4693 C CA . THR A 1 672 ? -67.840 -7.099 2.342 1.00 78.50 672 THR A CA 1
ATOM 4694 C C . THR A 1 672 ? -69.236 -6.640 1.924 1.00 78.50 672 THR A C 1
ATOM 4696 O O . THR A 1 672 ? -70.145 -6.555 2.761 1.00 78.50 672 THR A O 1
ATOM 4699 N N . GLY A 1 673 ? -69.447 -6.328 0.641 1.00 78.38 673 GLY A N 1
ATOM 4700 C CA . GLY A 1 673 ? -70.726 -5.773 0.183 1.00 78.38 673 GLY A CA 1
ATOM 4701 C C . GLY A 1 673 ? -70.900 -5.701 -1.333 1.00 78.38 673 GLY A C 1
ATOM 4702 O O . GLY A 1 673 ? -69.994 -6.018 -2.081 1.00 78.38 673 GLY A O 1
ATOM 4703 N N . SER A 1 674 ? -72.100 -5.301 -1.773 1.00 80.81 674 SER A N 1
ATOM 4704 C CA . SER A 1 674 ? -72.441 -5.073 -3.188 1.00 80.81 674 SER A CA 1
ATOM 4705 C C . SER A 1 674 ? -72.759 -3.599 -3.429 1.00 80.81 674 SER A C 1
ATOM 4707 O O . SER A 1 674 ? -73.544 -3.018 -2.668 1.00 80.81 674 SER A O 1
ATOM 4709 N N . GLY A 1 675 ? -72.283 -3.019 -4.522 1.00 81.88 675 GLY A N 1
ATOM 4710 C CA . GLY A 1 675 ? -72.482 -1.623 -4.890 1.00 81.88 675 GLY A CA 1
ATOM 4711 C C . GLY A 1 675 ? -71.361 -0.723 -4.381 1.00 81.88 675 GLY A C 1
ATOM 4712 O O . GLY A 1 675 ? -70.427 -0.475 -5.120 1.00 81.88 675 GLY A O 1
ATOM 4713 N N . GLN A 1 676 ? -71.474 -0.185 -3.163 1.00 87.25 676 GLN A N 1
ATOM 4714 C CA . GLN A 1 676 ? -70.429 0.650 -2.551 1.00 87.25 676 GLN A CA 1
ATOM 4715 C C . GLN A 1 676 ? -70.015 0.040 -1.210 1.00 87.25 676 GLN A C 1
ATOM 4717 O O . GLN A 1 676 ? -70.881 -0.221 -0.367 1.00 87.25 676 GLN A O 1
ATOM 4722 N N . VAL A 1 677 ? -68.717 -0.179 -1.028 1.00 86.81 677 VAL A N 1
ATOM 4723 C CA . VAL A 1 677 ? -68.081 -0.642 0.207 1.00 86.81 677 VAL A CA 1
ATOM 4724 C C . VAL A 1 677 ? -67.149 0.481 0.647 1.00 86.81 677 VAL A C 1
ATOM 4726 O O . VAL A 1 677 ? -66.269 0.863 -0.110 1.00 86.81 677 VAL A O 1
ATOM 4729 N N . VAL A 1 678 ? -67.411 1.062 1.816 1.00 87.50 678 VAL A N 1
ATOM 4730 C CA . VAL A 1 678 ? -66.625 2.176 2.362 1.00 87.50 678 VAL A CA 1
ATOM 4731 C C . VAL A 1 678 ? -66.050 1.714 3.683 1.00 87.50 678 VAL A C 1
ATOM 4733 O O . VAL A 1 678 ? -66.820 1.203 4.511 1.00 87.50 678 VAL A O 1
ATOM 4736 N N . GLY A 1 679 ? -64.747 1.876 3.850 1.00 81.19 679 GLY A N 1
ATOM 4737 C CA . GLY A 1 679 ? -64.067 1.598 5.094 1.00 81.19 679 GLY A CA 1
ATOM 4738 C C . GLY A 1 679 ? -64.413 2.616 6.165 1.00 81.19 679 GLY A C 1
ATOM 4739 O O . GLY A 1 679 ? -65.313 3.463 6.056 1.00 81.19 679 GLY A O 1
ATOM 4740 N N . THR A 1 680 ? -63.773 2.410 7.289 1.00 78.81 680 THR A N 1
ATOM 4741 C CA . THR A 1 680 ? -63.911 3.165 8.509 1.00 78.81 680 THR A CA 1
ATOM 4742 C C . THR A 1 680 ? -62.878 4.290 8.482 1.00 78.81 680 THR A C 1
ATOM 4744 O O . THR A 1 680 ? -62.760 4.985 7.478 1.00 78.81 680 THR A O 1
ATOM 4747 N N . GLY A 1 681 ? -62.246 4.593 9.605 1.00 75.62 681 GLY A N 1
ATOM 4748 C CA . GLY A 1 681 ? -61.106 5.510 9.636 1.00 75.62 681 GLY A CA 1
ATOM 4749 C C . GLY A 1 681 ? -59.907 4.835 10.290 1.00 75.62 681 GLY A C 1
ATOM 4750 O O . GLY A 1 681 ? -59.186 5.509 11.012 1.00 75.62 681 GLY A O 1
ATOM 4751 N N . GLU A 1 682 ? -59.831 3.513 10.137 1.00 77.00 682 GLU A N 1
ATOM 4752 C CA . GLU A 1 682 ? -58.842 2.568 10.658 1.00 77.00 682 GLU A CA 1
ATOM 4753 C C . GLU A 1 682 ? -58.469 1.637 9.487 1.00 77.00 682 GLU A C 1
ATOM 4755 O O . GLU A 1 682 ? -59.266 1.502 8.560 1.00 77.00 682 GLU A O 1
ATOM 4760 N N . ALA A 1 683 ? -57.330 0.942 9.562 1.00 80.19 683 ALA A N 1
ATOM 4761 C CA . ALA A 1 683 ? -56.897 -0.028 8.551 1.00 80.19 683 ALA A CA 1
ATOM 4762 C C . ALA A 1 683 ? -57.893 -1.197 8.379 1.00 80.19 683 ALA A C 1
ATOM 4764 O O . ALA A 1 683 ? -58.004 -2.080 9.239 1.00 80.19 683 ALA A O 1
ATOM 4765 N N . ASP A 1 684 ? -58.615 -1.239 7.263 1.00 82.31 684 ASP A N 1
ATOM 4766 C CA . ASP A 1 684 ? -59.670 -2.205 6.971 1.00 82.31 684 ASP A CA 1
ATOM 4767 C C . ASP A 1 684 ? -59.264 -3.242 5.914 1.00 82.31 684 ASP A C 1
ATOM 4769 O O . ASP A 1 684 ? -58.303 -3.110 5.167 1.00 82.31 684 ASP A O 1
ATOM 4773 N N . THR A 1 685 ? -60.036 -4.328 5.812 1.00 88.44 685 THR A N 1
ATOM 4774 C CA . THR A 1 685 ? -59.955 -5.240 4.658 1.00 88.44 685 THR A CA 1
ATOM 4775 C C . THR A 1 685 ? -61.293 -5.253 3.938 1.00 88.44 685 THR A C 1
ATOM 4777 O O . THR A 1 685 ? -62.290 -5.746 4.480 1.00 88.44 685 THR A O 1
ATOM 4780 N N . LEU A 1 686 ? -61.336 -4.733 2.714 1.00 89.75 686 LEU A N 1
ATOM 4781 C CA . LEU A 1 686 ? -62.568 -4.485 1.975 1.00 89.75 686 LEU A CA 1
ATOM 4782 C C . LEU A 1 686 ? -62.670 -5.382 0.742 1.00 89.75 686 LEU A C 1
ATOM 4784 O O . LEU A 1 686 ? -61.732 -5.479 -0.037 1.00 89.75 686 LEU A O 1
ATOM 4788 N N . SER A 1 687 ? -63.829 -6.005 0.513 1.00 88.81 687 SER A N 1
ATOM 4789 C CA . SER A 1 687 ? -64.078 -6.771 -0.716 1.00 88.81 687 SER A CA 1
ATOM 4790 C C . SER A 1 687 ? -65.444 -6.486 -1.337 1.00 88.81 687 SER A C 1
ATOM 4792 O O . SER A 1 687 ? -66.471 -6.387 -0.651 1.00 88.81 687 SER A O 1
ATOM 4794 N N . GLY A 1 688 ? -65.463 -6.440 -2.668 1.00 84.88 688 GLY A N 1
ATOM 4795 C CA . GLY A 1 688 ? -66.681 -6.430 -3.468 1.00 84.88 688 GLY A CA 1
ATOM 4796 C C . GLY A 1 688 ? -67.405 -7.779 -3.468 1.00 84.88 688 GLY A C 1
ATOM 4797 O O . GLY A 1 688 ? -66.967 -8.787 -2.904 1.00 84.88 688 GLY A O 1
ATOM 4798 N N . SER A 1 689 ? -68.564 -7.783 -4.104 1.00 84.38 689 SER A N 1
ATOM 4799 C CA . SER A 1 689 ? -69.338 -8.954 -4.493 1.00 84.38 689 SER A CA 1
ATOM 4800 C C . SER A 1 689 ? -69.273 -9.116 -6.014 1.00 84.38 689 SER A C 1
ATOM 4802 O O . SER A 1 689 ? -68.816 -8.228 -6.711 1.00 84.38 689 SER A O 1
ATOM 4804 N N . GLN A 1 690 ? -69.793 -10.218 -6.565 1.00 84.31 690 GLN A N 1
ATOM 4805 C CA . GLN A 1 690 ? -69.795 -10.382 -8.021 1.00 84.31 690 GLN A CA 1
ATOM 4806 C C . GLN A 1 690 ? -70.566 -9.245 -8.721 1.00 84.31 690 GLN A C 1
ATOM 4808 O O . GLN A 1 690 ? -71.792 -9.151 -8.569 1.00 84.31 690 GLN A O 1
ATOM 4813 N N . GLY A 1 691 ? -69.904 -8.447 -9.553 1.00 82.31 691 GLY A N 1
ATOM 4814 C CA . GLY A 1 691 ? -70.549 -7.304 -10.188 1.00 82.31 691 GLY A CA 1
ATOM 4815 C C . GLY A 1 691 ? -69.589 -6.191 -10.556 1.00 82.31 691 GLY A C 1
ATOM 4816 O O . GLY A 1 691 ? -68.519 -6.464 -11.050 1.00 82.31 691 GLY A O 1
ATOM 4817 N N . ALA A 1 692 ? -70.059 -4.949 -10.462 1.00 82.44 692 ALA A N 1
ATOM 4818 C CA . ALA A 1 692 ? -69.224 -3.762 -10.567 1.00 82.44 692 ALA A CA 1
ATOM 4819 C C . ALA A 1 692 ? -69.503 -2.946 -9.311 1.00 82.44 692 ALA A C 1
ATOM 4821 O O . ALA A 1 692 ? -70.584 -2.351 -9.192 1.00 82.44 692 ALA A O 1
ATOM 4822 N N . ASP A 1 693 ? -68.551 -2.972 -8.396 1.00 84.94 693 ASP A N 1
ATOM 4823 C CA . ASP A 1 693 ? -68.620 -2.368 -7.082 1.00 84.94 693 ASP A CA 1
ATOM 4824 C C . ASP A 1 693 ? -67.605 -1.217 -6.962 1.00 84.94 693 ASP A C 1
ATOM 4826 O O . ASP A 1 693 ? -66.688 -1.060 -7.767 1.00 84.94 693 ASP A O 1
ATOM 4830 N N . TRP A 1 694 ? -67.824 -0.340 -5.989 1.00 85.19 694 TRP A N 1
ATOM 4831 C CA . TRP A 1 694 ? -66.953 0.779 -5.658 1.00 85.19 694 TRP A CA 1
ATOM 4832 C C . TRP A 1 694 ? -66.443 0.562 -4.245 1.00 85.19 694 TRP A C 1
ATOM 4834 O O . TRP A 1 694 ? -67.229 0.575 -3.296 1.00 85.19 694 TRP A O 1
ATOM 4844 N N . ILE A 1 695 ? -65.143 0.341 -4.126 1.00 88.81 695 ILE A N 1
ATOM 4845 C CA . ILE A 1 695 ? -64.462 0.076 -2.869 1.00 88.81 695 ILE A CA 1
ATOM 4846 C C . ILE A 1 695 ? -63.647 1.325 -2.526 1.00 88.81 695 ILE A C 1
ATOM 4848 O O . ILE A 1 695 ? -62.865 1.789 -3.352 1.00 88.81 695 ILE A O 1
ATOM 4852 N N . GLU A 1 696 ? -63.921 1.916 -1.366 1.00 89.62 696 GLU A N 1
ATOM 4853 C CA . GLU A 1 696 ? -63.246 3.103 -0.828 1.00 89.62 696 GLU A CA 1
ATOM 4854 C C . GLU A 1 696 ? -62.677 2.735 0.544 1.00 89.62 696 GLU A C 1
ATOM 4856 O O . GLU A 1 696 ? -63.473 2.444 1.436 1.00 89.62 696 GLU A O 1
ATOM 4861 N N . GLY A 1 697 ? -61.355 2.724 0.699 1.00 83.69 697 GLY A N 1
ATOM 4862 C CA . GLY A 1 697 ? -60.668 2.422 1.955 1.00 83.69 697 GLY A CA 1
ATOM 4863 C C . GLY A 1 697 ? -60.985 3.465 3.023 1.00 83.69 697 GLY A C 1
ATOM 4864 O O . GLY A 1 697 ? -61.716 3.190 3.970 1.00 83.69 697 GLY A O 1
ATOM 4865 N N . GLY A 1 698 ? -60.654 4.727 2.767 1.00 84.94 698 GLY A N 1
ATOM 4866 C CA . GLY A 1 698 ? -60.939 5.818 3.693 1.00 84.94 698 GLY A CA 1
ATOM 4867 C C . GLY A 1 698 ? -59.662 6.355 4.311 1.00 84.94 698 GLY A C 1
ATOM 4868 O O . GLY A 1 698 ? -58.909 7.009 3.605 1.00 84.94 698 GLY A O 1
ATOM 4869 N N . ALA A 1 699 ? -59.504 6.222 5.625 1.00 83.38 699 ALA A N 1
ATOM 4870 C CA . ALA A 1 699 ? -58.268 6.581 6.315 1.00 83.38 699 ALA A CA 1
ATOM 4871 C C . ALA A 1 699 ? -57.733 5.341 7.034 1.00 83.38 699 ALA A C 1
ATOM 4873 O O . ALA A 1 699 ? -58.539 4.637 7.639 1.00 83.38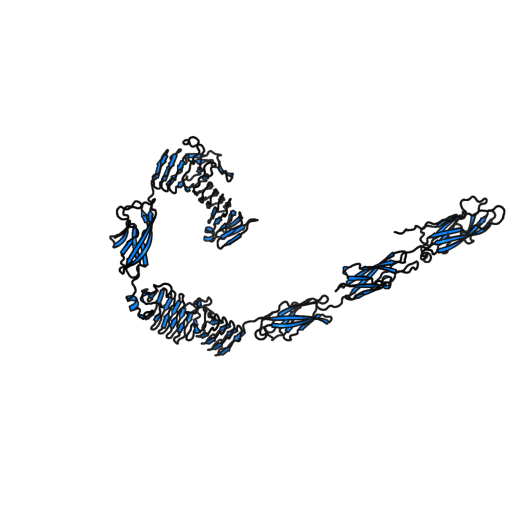 699 ALA A O 1
ATOM 4874 N N . GLY A 1 700 ? -56.416 5.150 7.038 1.00 82.06 700 GLY A N 1
ATOM 4875 C CA . GLY A 1 700 ? -55.760 3.929 7.509 1.00 82.06 700 GLY A CA 1
ATOM 4876 C C . GLY A 1 700 ? -55.135 3.156 6.348 1.00 82.06 700 GLY A C 1
ATOM 4877 O O . GLY A 1 700 ? -55.404 3.461 5.196 1.00 82.06 700 GLY A O 1
ATOM 4878 N N . ASP A 1 701 ? -54.283 2.180 6.660 1.00 86.62 701 ASP A N 1
ATOM 4879 C CA . ASP A 1 701 ? -53.608 1.348 5.656 1.00 86.62 701 ASP A CA 1
ATOM 4880 C C . ASP A 1 701 ? -54.533 0.187 5.252 1.00 86.62 701 ASP A C 1
ATOM 4882 O O . ASP A 1 701 ? -54.574 -0.866 5.900 1.00 86.62 701 ASP A O 1
ATOM 4886 N N . ASP A 1 702 ? -55.344 0.392 4.218 1.00 87.69 702 ASP A N 1
ATOM 4887 C CA . ASP A 1 702 ? -56.427 -0.508 3.844 1.00 87.69 702 ASP A CA 1
ATOM 4888 C C . ASP A 1 702 ? -55.987 -1.606 2.871 1.00 87.69 702 ASP A C 1
ATOM 4890 O O . ASP A 1 702 ? -55.197 -1.413 1.952 1.00 87.69 702 ASP A O 1
ATOM 4894 N N . VAL A 1 703 ? -56.588 -2.790 3.007 1.00 91.44 703 VAL A N 1
ATOM 4895 C CA . VAL A 1 703 ? -56.412 -3.907 2.076 1.00 91.44 703 VAL A CA 1
ATOM 4896 C C . VAL A 1 703 ? -57.669 -4.091 1.223 1.00 91.44 703 VAL A C 1
ATOM 4898 O O . VAL A 1 703 ? -58.727 -4.520 1.692 1.00 91.44 703 VAL A O 1
ATOM 4901 N N . LEU A 1 704 ? -57.549 -3.818 -0.069 1.00 91.50 704 LEU A N 1
ATOM 4902 C CA . LEU A 1 704 ? -58.601 -3.861 -1.075 1.00 91.50 704 LEU A CA 1
ATOM 4903 C C . LEU A 1 704 ? -58.540 -5.198 -1.831 1.00 91.50 704 LEU A C 1
ATOM 4905 O O . LEU A 1 704 ? -57.635 -5.457 -2.613 1.00 91.50 704 LEU A O 1
ATOM 4909 N N . MET A 1 705 ? -59.517 -6.074 -1.620 1.00 90.31 705 MET A N 1
ATOM 4910 C CA . MET A 1 705 ? -59.559 -7.404 -2.236 1.00 90.31 705 MET A CA 1
ATOM 4911 C C . MET A 1 705 ? -60.200 -7.354 -3.624 1.00 90.31 705 MET A C 1
ATOM 4913 O O . MET A 1 705 ? -61.381 -7.009 -3.779 1.00 90.31 705 MET A O 1
ATOM 4917 N N . TRP A 1 706 ? -59.451 -7.787 -4.627 1.00 88.31 706 TRP A N 1
ATOM 4918 C CA . TRP A 1 706 ? -59.911 -7.901 -5.999 1.00 88.31 706 TRP A CA 1
ATOM 4919 C C . TRP A 1 706 ? -60.858 -9.089 -6.179 1.00 88.31 706 TRP A C 1
ATOM 4921 O O . TRP A 1 706 ? -60.624 -10.198 -5.693 1.00 88.31 706 TRP A O 1
ATOM 4931 N N . THR A 1 707 ? -61.957 -8.872 -6.901 1.00 86.31 707 THR A N 1
ATOM 4932 C CA . THR A 1 707 ? -62.943 -9.924 -7.173 1.00 86.31 707 THR A CA 1
ATOM 4933 C C . THR A 1 707 ? -62.974 -10.262 -8.663 1.00 86.31 707 THR A C 1
ATOM 4935 O O . THR A 1 707 ? -63.218 -9.407 -9.510 1.00 86.31 707 THR A O 1
ATOM 4938 N N . ALA A 1 708 ? -62.765 -11.539 -9.002 1.00 86.19 708 ALA A N 1
ATOM 4939 C CA . ALA A 1 708 ? -62.846 -12.026 -10.380 1.00 86.19 708 ALA A CA 1
ATOM 4940 C C . ALA A 1 708 ? -64.309 -12.100 -10.874 1.00 86.19 708 ALA A C 1
ATOM 4942 O O . ALA A 1 708 ? -64.999 -13.119 -10.744 1.00 86.19 708 ALA A O 1
ATOM 4943 N N . ASP A 1 709 ? -64.799 -11.012 -11.468 1.00 84.38 709 ASP A N 1
ATOM 4944 C CA . ASP A 1 709 ? -66.187 -10.890 -11.935 1.00 84.38 709 ASP A CA 1
ATOM 4945 C C . ASP A 1 709 ? -66.447 -11.498 -13.316 1.00 84.38 709 ASP A C 1
ATOM 4947 O O . ASP A 1 709 ? -67.595 -11.802 -13.675 1.00 84.38 709 ASP A O 1
ATOM 4951 N N . GLY A 1 710 ? -65.396 -11.661 -14.114 1.00 85.00 710 GLY A N 1
ATOM 4952 C CA . GLY A 1 710 ? -65.465 -12.152 -15.482 1.00 85.00 710 GLY A CA 1
ATOM 4953 C C . GLY A 1 710 ? -64.113 -12.604 -16.020 1.00 85.00 710 GLY A C 1
ATOM 4954 O O . GLY A 1 710 ? -63.117 -12.592 -15.312 1.00 85.00 710 GLY A O 1
ATOM 4955 N N . LEU A 1 711 ? -64.108 -13.014 -17.292 1.00 87.75 711 LEU A N 1
ATOM 4956 C CA . LEU A 1 711 ? -62.897 -13.362 -18.033 1.00 87.75 711 LEU A CA 1
ATOM 4957 C C . LEU A 1 711 ? -62.807 -12.511 -19.298 1.00 87.75 711 LEU A C 1
ATOM 4959 O O . LEU A 1 711 ? -63.807 -12.335 -20.010 1.00 87.75 711 LEU A O 1
ATOM 4963 N N . TRP A 1 712 ? -61.600 -12.079 -19.636 1.00 83.12 712 TRP A N 1
ATOM 4964 C CA . TRP A 1 712 ? -61.305 -11.445 -20.913 1.00 83.12 712 TRP A CA 1
ATOM 4965 C C . TRP A 1 712 ? -61.523 -12.413 -22.085 1.00 83.12 712 TRP A C 1
ATOM 4967 O O . TRP A 1 712 ? -61.242 -13.612 -22.017 1.00 83.12 712 TRP A O 1
ATOM 4977 N N . ALA A 1 713 ? -62.041 -11.905 -23.205 1.00 84.69 713 ALA A N 1
ATOM 4978 C CA . ALA A 1 713 ? -62.317 -12.735 -24.374 1.00 84.69 713 ALA A CA 1
ATOM 4979 C C . ALA A 1 713 ? -61.021 -13.235 -25.044 1.00 84.69 713 ALA A C 1
ATOM 4981 O O . ALA A 1 713 ? -60.059 -12.489 -25.208 1.00 84.69 713 ALA A O 1
ATOM 4982 N N . ASN A 1 714 ? -61.027 -14.489 -25.509 1.00 81.75 714 ASN A N 1
ATOM 4983 C CA . ASN A 1 714 ? -59.901 -15.071 -26.247 1.00 81.75 714 ASN A CA 1
ATOM 4984 C C . ASN A 1 714 ? -59.528 -14.219 -27.475 1.00 81.75 714 ASN A C 1
ATOM 4986 O O . ASN A 1 714 ? -60.369 -13.994 -28.350 1.00 81.75 714 ASN A O 1
ATOM 4990 N N . GLY A 1 715 ? -58.255 -13.824 -27.565 1.00 78.56 715 GLY A N 1
ATOM 4991 C CA . GLY A 1 715 ? -57.717 -12.966 -28.627 1.00 78.56 715 GLY A CA 1
ATOM 4992 C C . GLY A 1 715 ? -57.571 -11.488 -28.250 1.00 78.56 715 GLY A C 1
ATOM 4993 O O . GLY A 1 715 ? -57.125 -10.713 -29.094 1.00 78.56 715 GLY A O 1
ATOM 4994 N N . ASN A 1 716 ? -57.930 -11.101 -27.022 1.00 81.75 716 ASN A N 1
ATOM 4995 C CA . ASN A 1 716 ? -57.594 -9.794 -26.465 1.00 81.75 716 ASN A CA 1
ATOM 4996 C C . ASN A 1 716 ? -56.122 -9.746 -26.025 1.00 81.75 716 ASN A C 1
ATOM 4998 O O . ASN A 1 716 ? -55.564 -10.763 -25.614 1.00 81.75 716 ASN A O 1
ATOM 5002 N N . ALA A 1 717 ? -55.528 -8.557 -26.101 1.00 84.69 717 ALA A N 1
ATOM 5003 C CA . ALA A 1 717 ? -54.186 -8.273 -25.615 1.00 84.69 717 ALA A CA 1
ATOM 5004 C C . ALA A 1 717 ? -54.148 -6.881 -24.965 1.00 84.69 717 ALA A C 1
ATOM 5006 O O . ALA A 1 717 ? -54.845 -5.979 -25.445 1.00 84.69 717 ALA A O 1
ATOM 5007 N N . ALA A 1 718 ? -53.357 -6.739 -23.904 1.00 84.50 718 ALA A N 1
ATOM 5008 C CA . ALA A 1 718 ? -52.902 -5.453 -23.390 1.00 84.50 718 ALA A CA 1
ATOM 5009 C C . ALA A 1 718 ? -51.812 -4.897 -24.320 1.00 84.50 718 ALA A C 1
ATOM 5011 O O . ALA A 1 718 ? -51.152 -5.668 -25.028 1.00 84.50 718 ALA A O 1
ATOM 5012 N N . TRP A 1 719 ? -51.665 -3.574 -24.374 1.00 81.38 719 TRP A N 1
ATOM 5013 C CA . TRP A 1 719 ? -50.693 -2.924 -25.252 1.00 81.38 719 TRP A CA 1
ATOM 5014 C C . TRP A 1 719 ? -50.067 -1.715 -24.563 1.00 81.38 719 TRP A C 1
ATOM 5016 O O . TRP A 1 719 ? -50.732 -0.691 -24.404 1.00 81.38 719 TRP A O 1
ATOM 5026 N N . ASN A 1 720 ? -48.775 -1.826 -24.259 1.00 78.75 720 ASN A N 1
ATOM 5027 C CA . ASN A 1 720 ? -47.959 -0.707 -23.823 1.00 78.75 720 ASN A CA 1
ATOM 5028 C C . ASN A 1 720 ? -47.588 0.152 -25.048 1.00 78.75 720 ASN A C 1
ATOM 5030 O O . ASN A 1 720 ? -46.943 -0.307 -25.996 1.00 78.75 720 ASN A O 1
ATOM 5034 N N . ASN A 1 721 ? -48.045 1.405 -25.069 1.00 72.44 721 ASN A N 1
ATOM 5035 C CA . ASN A 1 721 ? -47.798 2.317 -26.192 1.00 72.44 721 ASN A CA 1
ATOM 5036 C C . ASN A 1 721 ? -46.408 2.971 -26.155 1.00 72.44 721 ASN A C 1
ATOM 5038 O O . ASN A 1 721 ? -46.031 3.604 -27.145 1.00 72.44 721 ASN A O 1
ATOM 5042 N N . GLU A 1 722 ? -45.688 2.845 -25.043 1.00 75.00 722 GLU A N 1
ATOM 5043 C CA . GLU A 1 722 ? -44.363 3.424 -24.826 1.00 75.00 722 GLU A CA 1
ATOM 5044 C C . GLU A 1 722 ? -43.279 2.438 -25.270 1.00 75.00 722 GLU A C 1
ATOM 5046 O O . GLU A 1 722 ? -42.483 2.770 -26.149 1.00 75.00 722 GLU A O 1
ATOM 5051 N N . THR A 1 723 ? -43.354 1.184 -24.813 1.00 76.00 723 THR A N 1
ATOM 5052 C CA . THR A 1 723 ? -42.430 0.105 -25.220 1.00 76.00 723 THR A CA 1
ATOM 5053 C C . THR A 1 723 ? -42.848 -0.584 -26.527 1.00 76.00 723 THR A C 1
ATOM 5055 O O . THR A 1 723 ? -42.036 -1.171 -27.246 1.00 76.00 723 THR A O 1
ATOM 5058 N N . GLY A 1 724 ? -44.135 -0.506 -26.890 1.00 77.94 724 GLY A N 1
ATOM 5059 C CA . GLY A 1 724 ? -44.710 -1.226 -28.030 1.00 77.94 724 GLY A CA 1
ATOM 5060 C C . GLY A 1 724 ? -45.000 -2.706 -27.753 1.00 77.94 724 GLY A C 1
ATOM 5061 O O . GLY A 1 724 ? -45.379 -3.429 -28.683 1.00 77.94 724 GLY A O 1
ATOM 5062 N N . GLU A 1 725 ? -44.837 -3.151 -26.508 1.00 83.88 725 GLU A N 1
ATOM 5063 C CA . GLU A 1 725 ? -45.052 -4.524 -26.067 1.00 83.88 725 GLU A CA 1
ATOM 5064 C C . GLU A 1 725 ? -46.544 -4.898 -25.985 1.00 83.88 725 GLU A C 1
ATOM 5066 O O . GLU A 1 725 ? -47.408 -4.067 -25.703 1.00 83.88 725 GLU A O 1
ATOM 5071 N N . THR A 1 726 ? -46.875 -6.170 -26.237 1.00 85.38 726 THR A N 1
ATOM 5072 C CA . THR A 1 726 ? -48.245 -6.685 -26.099 1.00 85.38 726 THR A CA 1
ATOM 5073 C C . THR A 1 726 ? -48.299 -7.950 -25.252 1.00 85.38 726 THR A C 1
ATOM 5075 O O . THR A 1 726 ? -47.621 -8.923 -25.589 1.00 85.38 726 THR A O 1
ATOM 5078 N N . ALA A 1 727 ? -49.200 -7.992 -24.269 1.00 87.06 727 ALA A N 1
ATOM 5079 C CA . ALA A 1 727 ? -49.436 -9.156 -23.413 1.00 87.06 727 ALA A CA 1
ATOM 5080 C C . ALA A 1 727 ? -50.806 -9.788 -23.703 1.00 87.06 727 ALA A C 1
ATOM 5082 O O . ALA A 1 727 ? -51.821 -9.099 -23.826 1.00 87.06 727 ALA A O 1
ATOM 5083 N N . ALA A 1 728 ? -50.862 -11.111 -23.864 1.00 87.00 728 ALA A N 1
ATOM 5084 C CA . ALA A 1 728 ? -52.087 -11.810 -24.248 1.00 87.00 728 ALA A CA 1
ATOM 5085 C C . ALA A 1 728 ? -52.980 -12.108 -23.034 1.00 87.00 728 ALA A C 1
ATOM 5087 O O . ALA A 1 728 ? -52.834 -13.136 -22.394 1.00 87.00 728 ALA A O 1
ATOM 5088 N N . ILE A 1 729 ? -53.992 -11.275 -22.802 1.00 88.62 729 ILE A N 1
ATOM 5089 C CA . ILE A 1 729 ? -54.905 -11.383 -21.646 1.00 88.62 729 ILE A CA 1
ATOM 5090 C C . ILE A 1 729 ? -56.129 -12.283 -21.891 1.00 88.62 729 ILE A C 1
ATOM 5092 O O . ILE A 1 729 ? -57.098 -12.277 -21.139 1.00 88.62 729 ILE A O 1
ATOM 5096 N N . GLY A 1 730 ? -56.176 -13.021 -23.001 1.00 87.06 730 GLY A N 1
ATOM 5097 C CA . GLY A 1 730 ? -57.337 -13.842 -23.350 1.00 87.06 730 GLY A CA 1
ATOM 5098 C C . GLY A 1 730 ? -57.568 -14.974 -22.344 1.00 87.06 730 GLY A C 1
ATOM 5099 O O . GLY A 1 730 ? -56.800 -15.927 -22.316 1.00 87.06 730 GLY A O 1
ATOM 5100 N N . GLY A 1 731 ? -58.669 -14.913 -21.592 1.00 86.00 731 GLY A N 1
ATOM 5101 C CA . GLY A 1 731 ? -58.994 -15.883 -20.545 1.00 86.00 731 GLY A CA 1
ATOM 5102 C C . GLY A 1 731 ? -58.535 -15.490 -19.141 1.00 86.00 731 GLY A C 1
ATOM 5103 O O . GLY A 1 731 ? -58.794 -16.269 -18.230 1.00 86.00 731 GLY A O 1
ATOM 5104 N N . TYR A 1 732 ? -57.924 -14.314 -18.978 1.00 92.44 732 TYR A N 1
ATOM 5105 C CA . TYR A 1 732 ? -57.509 -13.778 -17.684 1.00 92.44 732 TYR A CA 1
ATOM 5106 C C . TYR A 1 732 ? -58.734 -13.236 -16.951 1.00 92.44 732 TYR A C 1
ATOM 5108 O O . TYR A 1 732 ? -59.691 -12.765 -17.586 1.00 92.44 732 TYR A O 1
ATOM 5116 N N . ASN A 1 733 ? -58.720 -13.319 -15.630 1.00 90.56 733 ASN A N 1
ATOM 5117 C CA . ASN A 1 733 ? -59.744 -12.773 -14.769 1.00 90.56 733 ASN A CA 1
ATOM 5118 C C . ASN A 1 733 ? -59.806 -11.249 -14.925 1.00 90.56 733 ASN A C 1
ATOM 5120 O O . ASN A 1 733 ? -58.824 -10.548 -15.172 1.00 90.56 733 ASN A O 1
ATOM 5124 N N . GLN A 1 734 ? -61.021 -10.738 -14.806 1.00 87.94 734 GLN A N 1
ATOM 5125 C CA . GLN A 1 734 ? -61.334 -9.329 -14.912 1.00 87.94 734 GLN A CA 1
ATOM 5126 C C . GLN A 1 734 ? -62.285 -8.967 -13.777 1.00 87.94 734 GLN A C 1
ATOM 5128 O O . GLN A 1 734 ? -63.416 -9.461 -13.750 1.00 87.94 734 GLN A O 1
ATOM 5133 N N . SER A 1 735 ? -61.870 -8.061 -12.895 1.00 86.25 735 SER A N 1
ATOM 5134 C CA . SER A 1 735 ? -62.805 -7.329 -12.036 1.00 86.25 735 SER A CA 1
ATOM 5135 C C . SER A 1 735 ? -63.531 -6.262 -12.860 1.00 86.25 735 SER A C 1
ATOM 5137 O O . SER A 1 735 ? -62.938 -5.683 -13.786 1.00 86.25 735 SER A O 1
ATOM 5139 N N . HIS A 1 736 ? -64.789 -5.953 -12.532 1.00 84.44 736 HIS A N 1
ATOM 5140 C CA . HIS A 1 736 ? -65.469 -4.741 -13.022 1.00 84.44 736 HIS A CA 1
ATOM 5141 C C . HIS A 1 736 ? -65.552 -3.629 -11.965 1.00 84.44 736 HIS A C 1
ATOM 5143 O O . HIS A 1 736 ? -66.227 -2.620 -12.199 1.00 84.44 736 HIS A O 1
ATOM 5149 N N . ASP A 1 737 ? -64.848 -3.790 -10.848 1.00 85.88 737 ASP A N 1
ATOM 5150 C CA . ASP A 1 737 ? -64.870 -2.880 -9.709 1.00 85.88 737 ASP A CA 1
ATOM 5151 C C . ASP A 1 737 ? -63.995 -1.636 -9.926 1.00 85.88 737 ASP A C 1
ATOM 5153 O O . ASP A 1 737 ? -63.209 -1.535 -10.881 1.00 85.88 737 ASP A O 1
ATOM 5157 N N . VAL A 1 738 ? -64.180 -0.658 -9.044 1.00 86.19 738 VAL A N 1
ATOM 5158 C CA . VAL A 1 738 ? -63.355 0.543 -8.899 1.00 86.19 738 VAL A CA 1
ATOM 5159 C C . VAL A 1 738 ? -62.813 0.568 -7.476 1.00 86.19 738 VAL A C 1
ATOM 5161 O O . VAL A 1 738 ? -63.593 0.474 -6.527 1.00 86.19 738 VAL A O 1
ATOM 5164 N N . PHE A 1 739 ? -61.504 0.735 -7.350 1.00 88.25 739 PHE A N 1
ATOM 5165 C CA . PHE A 1 739 ? -60.762 0.713 -6.097 1.00 88.25 739 PHE A CA 1
ATOM 5166 C C . PHE A 1 739 ? -60.216 2.108 -5.794 1.00 88.25 739 PHE A C 1
ATOM 5168 O O . PHE A 1 739 ? -59.700 2.782 -6.691 1.00 88.25 739 PHE A O 1
ATOM 5175 N N . ARG A 1 740 ? -60.384 2.545 -4.546 1.00 88.31 740 ARG A N 1
ATOM 5176 C CA . ARG A 1 740 ? -59.780 3.753 -3.985 1.00 88.31 740 ARG A CA 1
ATOM 5177 C C . ARG A 1 740 ? -59.265 3.432 -2.592 1.00 88.31 740 ARG A C 1
ATOM 5179 O O . ARG A 1 740 ? -60.101 3.013 -1.794 1.00 88.31 740 ARG A O 1
ATOM 5186 N N . GLY A 1 741 ? -57.980 3.605 -2.318 1.00 85.62 741 GLY A N 1
ATOM 5187 C CA . GLY A 1 741 ? -57.439 3.437 -0.967 1.00 85.62 741 GLY A CA 1
ATOM 5188 C C . GLY A 1 741 ? -57.832 4.625 -0.102 1.00 85.62 741 GLY A C 1
ATOM 5189 O O . GLY A 1 741 ? -58.880 4.577 0.540 1.00 85.62 741 GLY A O 1
ATOM 5190 N N . GLY A 1 742 ? -57.157 5.761 -0.235 1.00 86.00 742 GLY A N 1
ATOM 5191 C CA . GLY A 1 742 ? -57.527 6.994 0.458 1.00 86.00 742 GLY A CA 1
ATOM 5192 C C . GLY A 1 742 ? -56.342 7.627 1.178 1.00 86.00 742 GLY A C 1
ATOM 5193 O O . GLY A 1 742 ? -55.336 7.924 0.552 1.00 86.00 742 GLY A O 1
ATOM 5194 N N . GLU A 1 743 ? -56.501 7.979 2.458 1.00 84.94 743 GLU A N 1
ATOM 5195 C CA . GLU A 1 743 ? -55.390 8.456 3.293 1.00 84.94 743 GLU A CA 1
ATOM 5196 C C . GLU A 1 743 ? -54.747 7.268 4.018 1.00 84.94 743 GLU A C 1
ATOM 5198 O O . GLU A 1 743 ? -55.311 6.779 4.989 1.00 84.94 743 GLU A O 1
ATOM 5203 N N . GLY A 1 744 ? -53.545 6.868 3.629 1.00 84.75 744 GLY A N 1
ATOM 5204 C CA . GLY A 1 744 ? -52.865 5.717 4.219 1.00 84.75 744 GLY A CA 1
ATOM 5205 C C . GLY A 1 744 ? -51.884 5.126 3.222 1.00 84.75 744 GLY A C 1
ATOM 5206 O O . GLY A 1 744 ? -51.565 5.775 2.227 1.00 84.75 744 GLY A O 1
ATOM 5207 N N . HIS A 1 745 ? -51.375 3.938 3.519 1.00 85.56 745 HIS A N 1
ATOM 5208 C CA . HIS A 1 745 ? -50.635 3.110 2.579 1.00 85.56 745 HIS A CA 1
ATOM 5209 C C . HIS A 1 745 ? -51.465 1.874 2.225 1.00 85.56 745 HIS A C 1
ATOM 5211 O O . HIS A 1 745 ? -51.475 0.867 2.941 1.00 85.56 745 HIS A O 1
ATOM 5217 N N . ASP A 1 746 ? -52.168 1.957 1.104 1.00 88.31 746 ASP A N 1
ATOM 5218 C CA . ASP A 1 746 ? -53.231 1.035 0.742 1.00 88.31 746 ASP A CA 1
ATOM 5219 C C . ASP A 1 746 ? -52.743 -0.065 -0.208 1.00 88.31 746 ASP A C 1
ATOM 5221 O O . ASP A 1 746 ? -51.941 0.153 -1.116 1.00 88.31 746 ASP A O 1
ATOM 5225 N N . THR A 1 747 ? -53.247 -1.285 -0.015 1.00 93.00 747 THR A N 1
ATOM 5226 C CA . THR A 1 747 ? -52.841 -2.482 -0.763 1.00 93.00 747 THR A CA 1
ATOM 5227 C C . THR A 1 747 ? -54.007 -3.085 -1.542 1.00 93.00 747 THR A C 1
ATOM 5229 O O . THR A 1 747 ? -54.974 -3.562 -0.951 1.00 93.00 747 THR A O 1
ATOM 5232 N N . LEU A 1 748 ? -53.917 -3.156 -2.870 1.00 93.25 748 LEU A N 1
ATOM 5233 C CA . LEU A 1 748 ? -54.785 -3.987 -3.707 1.00 93.25 748 LEU A CA 1
ATOM 5234 C C . LEU A 1 748 ? -54.232 -5.415 -3.771 1.00 93.25 748 LEU A C 1
ATOM 5236 O O . LEU A 1 748 ? -53.081 -5.597 -4.135 1.00 93.25 748 LEU A O 1
ATOM 5240 N N . VAL A 1 749 ? -55.061 -6.422 -3.489 1.00 94.12 749 VAL A N 1
ATOM 5241 C CA . VAL A 1 749 ? -54.678 -7.844 -3.577 1.00 94.12 749 VAL A CA 1
ATOM 5242 C C . VAL A 1 749 ? -55.534 -8.550 -4.621 1.00 94.12 749 VAL A C 1
ATOM 5244 O O . VAL A 1 749 ? -56.761 -8.616 -4.474 1.00 94.12 749 VAL A O 1
ATOM 5247 N N . ALA A 1 750 ? -54.898 -9.071 -5.667 1.00 92.75 750 ALA A N 1
ATOM 5248 C CA . ALA A 1 750 ? -55.511 -9.863 -6.721 1.00 92.75 750 ALA A CA 1
ATOM 5249 C C . ALA A 1 750 ? -55.770 -11.319 -6.277 1.00 92.75 750 ALA A C 1
ATOM 5251 O O . ALA A 1 750 ? -55.727 -11.656 -5.092 1.00 92.75 750 ALA A O 1
ATOM 5252 N N . THR A 1 751 ? -56.194 -12.180 -7.194 1.00 91.88 751 THR A N 1
ATOM 5253 C CA . THR A 1 751 ? -56.502 -13.586 -6.910 1.00 91.88 751 THR A CA 1
ATOM 5254 C C . THR A 1 751 ? -55.328 -14.502 -7.244 1.00 91.88 751 THR A C 1
ATOM 5256 O O . THR A 1 751 ? -54.471 -14.167 -8.036 1.00 91.88 751 THR A O 1
ATOM 5259 N N . ASP A 1 752 ? -55.336 -15.730 -6.716 1.00 90.69 752 ASP A N 1
ATOM 5260 C CA . ASP A 1 752 ? -54.356 -16.765 -7.096 1.00 90.69 752 ASP A CA 1
ATOM 5261 C C . ASP A 1 752 ? -54.588 -17.356 -8.520 1.00 90.69 752 ASP A C 1
ATOM 5263 O O . ASP A 1 752 ? -54.390 -18.559 -8.740 1.00 90.69 752 ASP A O 1
ATOM 5267 N N . GLY A 1 753 ? -55.099 -16.593 -9.488 1.00 91.00 753 GLY A N 1
ATOM 5268 C CA . GLY A 1 753 ? -55.146 -17.022 -10.889 1.00 91.00 753 GLY A CA 1
ATOM 5269 C C . GLY A 1 753 ? -54.744 -15.899 -11.836 1.00 91.00 753 GLY A C 1
ATOM 5270 O O . GLY A 1 753 ? -54.614 -14.779 -11.401 1.00 91.00 753 GLY A O 1
ATOM 5271 N N . ASN A 1 754 ? -54.624 -16.195 -13.137 1.00 93.62 754 ASN A N 1
ATOM 5272 C CA . ASN A 1 754 ? -54.209 -15.200 -14.133 1.00 93.62 754 ASN A CA 1
ATOM 5273 C C . ASN A 1 754 ? -55.154 -13.991 -14.177 1.00 93.62 754 ASN A C 1
ATOM 5275 O O . ASN A 1 754 ? -56.281 -14.104 -14.679 1.00 93.62 754 ASN A O 1
ATOM 5279 N N . ASP A 1 755 ? -54.665 -12.843 -13.749 1.00 93.06 755 ASP A N 1
ATOM 5280 C CA . ASP A 1 755 ? -55.392 -11.615 -13.499 1.00 93.06 755 ASP A CA 1
ATOM 5281 C C . ASP A 1 755 ? -54.902 -10.503 -14.423 1.00 93.06 755 ASP A C 1
ATOM 5283 O O . ASP A 1 755 ? -53.745 -10.435 -14.820 1.00 93.06 755 ASP A O 1
ATOM 5287 N N . ALA A 1 756 ? -55.818 -9.635 -14.851 1.00 90.75 756 ALA A N 1
ATOM 5288 C CA . ALA A 1 756 ? -55.468 -8.499 -15.696 1.00 90.75 756 ALA A CA 1
ATOM 5289 C C . ALA A 1 756 ? -56.027 -7.203 -15.099 1.00 90.75 756 ALA A C 1
ATOM 5291 O O . ALA A 1 756 ? -57.232 -6.911 -15.201 1.00 90.75 756 ALA A O 1
ATOM 5292 N N . VAL A 1 757 ? -55.134 -6.445 -14.466 1.00 89.19 757 VAL A N 1
ATOM 5293 C CA . VAL A 1 757 ? -55.392 -5.218 -13.711 1.00 89.19 757 VAL A CA 1
ATOM 5294 C C . VAL A 1 757 ? -55.040 -4.013 -14.584 1.00 89.19 757 VAL A C 1
ATOM 5296 O O . VAL A 1 757 ? -53.961 -3.932 -15.154 1.00 89.19 757 VAL A O 1
ATOM 5299 N N . PHE A 1 758 ? -55.981 -3.074 -14.725 1.00 84.06 758 PHE A N 1
ATOM 5300 C CA . PHE A 1 758 ? -55.839 -1.922 -15.624 1.00 84.06 758 PHE A CA 1
ATOM 5301 C C . PHE A 1 758 ? -56.213 -0.620 -14.927 1.00 84.06 758 PHE A C 1
ATOM 5303 O O . PHE A 1 758 ? -57.319 -0.523 -14.376 1.00 84.06 758 PHE A O 1
ATOM 5310 N N . LEU A 1 759 ? -55.388 0.419 -15.095 1.00 75.06 759 LEU A N 1
ATOM 5311 C CA . LEU A 1 759 ? -55.669 1.763 -14.579 1.00 75.06 759 LEU A CA 1
ATOM 5312 C C . LEU A 1 759 ? -56.934 2.381 -15.200 1.00 75.06 759 LEU A C 1
ATOM 5314 O O . LEU A 1 759 ? -57.644 3.130 -14.532 1.00 75.06 759 LEU A O 1
ATOM 5318 N N . ALA A 1 760 ? -57.306 2.050 -16.445 1.00 67.31 760 ALA A N 1
ATOM 5319 C CA . ALA A 1 760 ? -58.524 2.584 -17.065 1.00 67.31 760 ALA A CA 1
ATOM 5320 C C . ALA A 1 760 ? -59.269 1.596 -17.980 1.00 67.31 760 ALA A C 1
ATOM 5322 O O . ALA A 1 760 ? -58.687 0.866 -18.774 1.00 67.31 760 ALA A O 1
ATOM 5323 N N . ALA A 1 761 ? -60.609 1.655 -17.956 1.00 56.06 761 ALA A N 1
ATOM 5324 C CA . ALA A 1 761 ? -61.469 1.035 -18.968 1.00 56.06 761 ALA A CA 1
ATOM 5325 C C . ALA A 1 761 ? -62.441 2.072 -19.556 1.00 56.06 761 ALA A C 1
ATOM 5327 O O . ALA A 1 761 ? -63.160 2.766 -18.839 1.00 56.06 761 ALA A O 1
ATOM 5328 N N . THR A 1 762 ? -62.524 2.162 -20.886 1.00 50.53 762 THR A N 1
ATOM 5329 C CA . THR A 1 762 ? -63.252 3.234 -21.603 1.00 50.53 762 THR A CA 1
ATOM 5330 C C . THR A 1 762 ? -64.792 3.148 -21.564 1.00 50.53 762 THR A C 1
ATOM 5332 O O . THR A 1 762 ? -65.457 3.875 -22.298 1.00 50.53 762 THR A O 1
ATOM 5335 N N . ASN A 1 763 ? -65.402 2.314 -20.707 1.00 52.62 763 ASN A N 1
ATOM 5336 C CA . ASN A 1 763 ? -66.865 2.162 -20.605 1.00 52.62 763 ASN A CA 1
ATOM 5337 C C . ASN A 1 763 ? -67.368 1.885 -19.170 1.00 52.62 763 ASN A C 1
ATOM 5339 O O . ASN A 1 763 ? -68.025 0.872 -18.926 1.00 52.62 763 ASN A O 1
ATOM 5343 N N . LEU A 1 764 ? -67.127 2.798 -18.224 1.00 48.91 764 LEU A N 1
ATOM 5344 C CA . LEU A 1 764 ? -67.744 2.718 -16.892 1.00 48.91 764 LEU A CA 1
ATOM 5345 C C . LEU A 1 764 ? -69.189 3.278 -16.906 1.00 48.91 764 LEU A C 1
ATOM 5347 O O . LEU A 1 764 ? -69.414 4.400 -17.373 1.00 48.91 764 LEU A O 1
ATOM 5351 N N . PRO A 1 765 ? -70.198 2.544 -16.390 1.00 45.78 765 PRO A N 1
ATOM 5352 C CA . PRO A 1 765 ? -71.614 2.912 -16.513 1.00 45.78 765 PRO A CA 1
ATOM 5353 C C . PRO A 1 765 ? -72.051 4.133 -15.680 1.00 45.78 765 PRO A C 1
ATOM 5355 O O . PRO A 1 765 ? -73.157 4.639 -15.892 1.00 45.78 765 PRO A O 1
ATOM 5358 N N . PHE A 1 766 ? -71.211 4.632 -14.764 1.00 51.19 766 PHE A N 1
ATOM 5359 C CA . PHE A 1 766 ? -71.583 5.666 -13.787 1.00 51.19 766 PHE A CA 1
ATOM 5360 C C . PHE A 1 766 ? -71.045 7.080 -14.075 1.00 51.19 766 PHE A C 1
ATOM 5362 O O . PHE A 1 766 ? -71.623 8.048 -13.580 1.00 51.19 766 PHE A O 1
ATOM 5369 N N . TYR A 1 767 ? -70.049 7.240 -14.953 1.00 45.34 767 TYR A N 1
ATOM 5370 C CA . TYR A 1 767 ? -69.486 8.547 -15.324 1.00 45.34 767 TYR A CA 1
ATOM 5371 C C . TYR A 1 767 ? -69.682 8.845 -16.811 1.00 45.34 767 TYR A C 1
ATOM 5373 O O . TYR A 1 767 ? -68.741 8.788 -17.585 1.00 45.34 767 TYR A O 1
ATOM 5381 N N . GLY A 1 768 ? -70.925 9.153 -17.205 1.00 43.66 768 GLY A N 1
ATOM 5382 C CA . GLY A 1 768 ? -71.393 9.756 -18.473 1.00 43.66 768 GLY A CA 1
ATOM 5383 C C . GLY A 1 768 ? -70.412 10.066 -19.627 1.00 43.66 768 GLY A C 1
ATOM 5384 O O . GLY A 1 768 ? -70.487 11.160 -20.184 1.00 43.66 768 GLY A O 1
ATOM 5385 N N . GLY A 1 769 ? -69.549 9.129 -20.028 1.00 48.44 769 GLY A N 1
ATOM 5386 C CA . GLY A 1 769 ? -68.533 9.298 -21.069 1.00 48.44 769 GLY A CA 1
ATOM 5387 C C . GLY A 1 769 ? -67.287 10.116 -20.687 1.00 48.44 769 GLY A C 1
ATOM 5388 O O . GLY A 1 769 ? -66.701 10.726 -21.581 1.00 48.44 769 GLY A O 1
ATOM 5389 N N . GLN A 1 770 ? -66.883 10.193 -19.413 1.00 49.16 770 GLN A N 1
ATOM 5390 C CA . GLN A 1 770 ? -65.578 10.748 -19.006 1.00 49.16 770 GLN A CA 1
ATOM 5391 C C . GLN A 1 770 ? -64.705 9.629 -18.426 1.00 49.16 770 GLN A C 1
ATOM 5393 O O . GLN A 1 770 ? -65.185 8.862 -17.596 1.00 49.16 770 GLN A O 1
ATOM 5398 N N . ALA A 1 771 ? -63.461 9.516 -18.899 1.00 53.31 771 ALA A N 1
ATOM 5399 C CA . ALA A 1 771 ? -62.508 8.524 -18.411 1.00 53.31 771 ALA A CA 1
ATOM 5400 C C . ALA A 1 771 ? -62.081 8.901 -16.984 1.00 53.31 771 ALA A C 1
ATOM 5402 O O . ALA A 1 771 ? -61.585 10.004 -16.769 1.00 53.31 771 ALA A O 1
ATOM 5403 N N . VAL A 1 772 ? -62.335 8.016 -16.025 1.00 57.84 772 VAL A N 1
ATOM 5404 C CA . VAL A 1 772 ? -61.819 8.083 -14.651 1.00 57.84 772 VAL A CA 1
ATOM 5405 C C . VAL A 1 772 ? -61.006 6.810 -14.411 1.00 57.84 772 VAL A C 1
ATOM 5407 O O . VAL A 1 772 ? -61.405 5.770 -14.955 1.00 57.84 772 VAL A O 1
ATOM 5410 N N . PRO A 1 773 ? -59.889 6.878 -13.668 1.00 69.25 773 PRO A N 1
ATOM 5411 C CA . PRO A 1 773 ? -59.105 5.689 -13.386 1.00 69.25 773 PRO A CA 1
ATOM 5412 C C . PRO A 1 773 ? -59.886 4.736 -12.469 1.00 69.25 773 PRO A C 1
ATOM 5414 O O . PRO A 1 773 ? -60.764 5.157 -11.707 1.00 69.25 773 PRO A O 1
ATOM 5417 N N . ARG A 1 774 ? -59.640 3.435 -12.636 1.00 77.00 774 ARG A N 1
ATOM 5418 C CA . ARG A 1 774 ? -60.261 2.338 -11.877 1.00 77.00 774 ARG A CA 1
ATOM 5419 C C . ARG A 1 774 ? -59.506 2.005 -10.597 1.00 77.00 774 ARG A C 1
ATOM 5421 O O . ARG A 1 774 ? -60.092 1.355 -9.739 1.00 77.00 774 ARG A O 1
ATOM 5428 N N . LEU A 1 775 ? -58.260 2.448 -10.514 1.00 84.06 775 LEU A N 1
ATOM 5429 C CA . LEU A 1 775 ? -57.377 2.361 -9.366 1.00 84.06 775 LEU A CA 1
ATOM 5430 C C . LEU A 1 775 ? -56.919 3.787 -9.050 1.00 84.06 775 LEU A C 1
ATOM 5432 O O . LEU A 1 775 ? -56.606 4.533 -9.978 1.00 84.06 775 LEU A O 1
ATOM 5436 N N . LEU A 1 776 ? -57.008 4.206 -7.795 1.00 84.50 776 LEU A N 1
ATOM 5437 C CA . LEU A 1 776 ? -56.677 5.562 -7.357 1.00 84.50 776 LEU A CA 1
ATOM 5438 C C . LEU A 1 776 ? -56.263 5.509 -5.889 1.00 84.50 776 LEU A C 1
ATOM 5440 O O . LEU A 1 776 ? -56.943 4.813 -5.142 1.00 84.50 776 LEU A O 1
ATOM 5444 N N . ASP A 1 777 ? -55.249 6.277 -5.490 1.00 84.50 777 ASP A N 1
ATOM 5445 C CA . ASP A 1 777 ? -54.767 6.331 -4.102 1.00 84.50 777 ASP A CA 1
ATOM 5446 C C . ASP A 1 777 ? -54.512 4.898 -3.577 1.00 84.50 777 ASP A C 1
ATOM 5448 O O . ASP A 1 777 ? -55.176 4.457 -2.650 1.00 84.50 777 ASP A O 1
ATOM 5452 N N . VAL A 1 778 ? -53.729 4.100 -4.315 1.00 87.94 778 VAL A N 1
ATOM 5453 C CA . VAL A 1 778 ? -53.326 2.738 -3.924 1.00 87.94 778 VAL A CA 1
ATOM 5454 C C . VAL A 1 778 ? -51.840 2.610 -4.192 1.00 87.94 778 VAL A C 1
ATOM 5456 O O . VAL A 1 778 ? -51.421 2.654 -5.348 1.00 87.94 778 VAL A O 1
ATOM 5459 N N . GLU A 1 779 ? -51.077 2.425 -3.124 1.00 92.12 779 GLU A N 1
ATOM 5460 C CA . GLU A 1 779 ? -49.619 2.456 -3.137 1.00 92.12 779 GLU A CA 1
ATOM 5461 C C . GLU A 1 779 ? -49.021 1.063 -3.336 1.00 92.12 779 GLU A C 1
ATOM 5463 O O . GLU A 1 779 ? -47.906 0.950 -3.825 1.00 92.12 779 GLU A O 1
ATOM 5468 N N . THR A 1 780 ? -49.726 -0.019 -2.983 1.00 93.31 780 THR A N 1
ATOM 5469 C CA . THR A 1 780 ? -49.256 -1.398 -3.211 1.00 93.31 780 THR A CA 1
ATOM 5470 C C . THR A 1 780 ? -50.248 -2.225 -4.012 1.00 93.31 780 THR A C 1
ATOM 5472 O O . THR A 1 780 ? -51.445 -2.236 -3.735 1.00 93.31 780 THR A O 1
ATOM 5475 N N . ILE A 1 781 ? -49.752 -2.970 -4.994 1.00 93.94 781 ILE A N 1
ATOM 5476 C CA . ILE A 1 781 ? -50.531 -3.882 -5.828 1.00 93.94 781 ILE A CA 1
ATOM 5477 C C . ILE A 1 781 ? -49.874 -5.258 -5.767 1.00 93.94 781 ILE A C 1
ATOM 5479 O O . ILE A 1 781 ? -48.799 -5.460 -6.316 1.00 93.94 781 ILE A O 1
ATOM 5483 N N . ASP A 1 782 ? -50.538 -6.204 -5.117 1.00 95.62 782 ASP A N 1
ATOM 5484 C CA . ASP A 1 782 ? -50.150 -7.611 -5.042 1.00 95.62 782 ASP A CA 1
ATOM 5485 C C . ASP A 1 782 ? -50.986 -8.416 -6.043 1.00 95.62 782 ASP A C 1
ATOM 5487 O O . ASP A 1 782 ? -52.208 -8.509 -5.899 1.00 95.62 782 ASP A O 1
ATOM 5491 N N . LEU A 1 783 ? -50.349 -8.952 -7.086 1.00 94.94 783 LEU A N 1
ATOM 5492 C CA . LEU A 1 783 ? -51.000 -9.739 -8.137 1.00 94.94 783 LEU A CA 1
ATOM 5493 C C . LEU A 1 783 ? -51.194 -11.214 -7.741 1.00 94.94 783 LEU A C 1
ATOM 5495 O O . LEU A 1 783 ? -52.066 -11.886 -8.285 1.00 94.94 783 LEU A O 1
ATOM 5499 N N . GLY A 1 784 ? -50.515 -11.687 -6.695 1.00 92.56 784 GLY A N 1
ATOM 5500 C CA . GLY A 1 784 ? -50.730 -13.018 -6.145 1.00 92.56 784 GLY A CA 1
ATOM 5501 C C . GLY A 1 784 ? -50.034 -14.132 -6.930 1.00 92.56 784 GLY A C 1
ATOM 5502 O O . GLY A 1 784 ? -48.819 -14.280 -6.884 1.00 92.56 784 GLY A O 1
ATOM 5503 N N . ALA A 1 785 ? -50.799 -15.060 -7.496 1.00 92.25 785 ALA A N 1
ATOM 5504 C CA . ALA A 1 785 ? -50.234 -16.206 -8.208 1.00 92.25 785 ALA A CA 1
ATOM 5505 C C . ALA A 1 785 ? -50.990 -16.418 -9.512 1.00 92.25 785 ALA A C 1
ATOM 5507 O O . ALA A 1 785 ? -52.207 -16.497 -9.509 1.00 92.25 785 ALA A O 1
ATOM 5508 N N . GLY A 1 786 ? -50.298 -16.666 -10.608 1.00 94.00 786 GLY A N 1
ATOM 5509 C CA . GLY A 1 786 ? -50.887 -16.629 -11.937 1.00 94.00 786 GLY A CA 1
ATOM 5510 C C . GLY A 1 786 ? -49.859 -16.102 -12.919 1.00 94.00 786 GLY A C 1
ATOM 5511 O O . GLY A 1 786 ? -48.815 -15.634 -12.517 1.00 94.00 786 GLY A O 1
ATOM 5512 N N . ASP A 1 787 ? -50.120 -16.239 -14.219 1.00 95.44 787 ASP A N 1
ATOM 5513 C CA . ASP A 1 787 ? -49.432 -15.348 -15.159 1.00 95.44 787 ASP A CA 1
ATOM 5514 C C . ASP A 1 787 ? -50.305 -14.091 -15.238 1.00 95.44 787 ASP A C 1
ATOM 5516 O O . ASP A 1 787 ? -51.386 -14.165 -15.839 1.00 95.44 787 ASP A O 1
ATOM 5520 N N . ASP A 1 788 ? -49.876 -12.993 -14.629 1.00 95.50 788 ASP A N 1
ATOM 5521 C CA . ASP A 1 788 ? -50.665 -11.785 -14.397 1.00 95.50 788 ASP A CA 1
ATOM 5522 C C . ASP A 1 788 ? -50.226 -10.621 -15.296 1.00 95.50 788 ASP A C 1
ATOM 5524 O O . ASP A 1 788 ? -49.151 -10.611 -15.899 1.00 95.50 788 ASP A O 1
ATOM 5528 N N . VAL A 1 789 ? -51.115 -9.643 -15.483 1.00 93.75 789 VAL A N 1
ATOM 5529 C CA . VAL A 1 789 ? -50.821 -8.417 -16.235 1.00 93.75 789 VAL A CA 1
ATOM 5530 C C . VAL A 1 789 ? -51.288 -7.200 -15.451 1.00 93.75 789 VAL A C 1
ATOM 5532 O O . VAL A 1 789 ? -52.496 -7.010 -15.276 1.00 93.75 789 VAL A O 1
ATOM 5535 N N . LEU A 1 790 ? -50.350 -6.336 -15.071 1.00 92.00 790 LEU A N 1
ATOM 5536 C CA . LEU A 1 790 ? -50.617 -4.991 -14.573 1.00 92.00 790 LEU A CA 1
ATOM 5537 C C . LEU A 1 790 ? -50.287 -3.965 -15.659 1.00 92.00 790 LEU A C 1
ATOM 5539 O O . LEU A 1 790 ? -49.164 -3.885 -16.143 1.00 92.00 790 LEU A O 1
ATOM 5543 N N . ASP A 1 791 ? -51.283 -3.171 -16.037 1.00 88.69 791 ASP A N 1
ATOM 5544 C CA . ASP A 1 791 ? -51.137 -2.087 -17.007 1.00 88.69 791 ASP A CA 1
ATOM 5545 C C . ASP A 1 791 ? -51.628 -0.773 -16.389 1.00 88.69 791 ASP A C 1
ATOM 5547 O O . ASP A 1 791 ? -52.837 -0.482 -16.330 1.00 88.69 791 ASP A O 1
ATOM 5551 N N . MET A 1 792 ? -50.665 0.016 -15.910 1.00 86.06 792 MET A N 1
ATOM 5552 C CA . MET A 1 792 ? -50.887 1.374 -15.417 1.00 86.06 792 MET A CA 1
ATOM 5553 C C . MET A 1 792 ? -50.674 2.433 -16.508 1.00 86.06 792 MET A C 1
ATOM 5555 O O . MET A 1 792 ? -51.154 3.559 -16.390 1.00 86.06 792 MET A O 1
ATOM 5559 N N . VAL A 1 793 ? -50.083 2.060 -17.646 1.00 77.38 793 VAL A N 1
ATOM 5560 C CA . VAL A 1 793 ? -49.725 2.978 -18.733 1.00 77.38 793 VAL A CA 1
ATOM 5561 C C . VAL A 1 793 ? -50.951 3.347 -19.578 1.00 77.38 793 VAL A C 1
ATOM 5563 O O . VAL A 1 793 ? -51.311 2.688 -20.559 1.00 77.38 793 VAL A O 1
ATOM 5566 N N . HIS A 1 794 ? -51.605 4.476 -19.269 1.00 70.12 794 HIS A N 1
ATOM 5567 C CA . HIS A 1 794 ? -52.776 4.936 -20.027 1.00 70.12 794 HIS A CA 1
ATOM 5568 C C . HIS A 1 794 ? -52.639 6.346 -20.635 1.00 70.12 794 HIS A C 1
ATOM 5570 O O . HIS A 1 794 ? -52.518 7.363 -19.965 1.00 70.12 794 HIS A O 1
ATOM 5576 N N . THR A 1 795 ? -52.857 6.451 -21.954 1.00 56.62 795 THR A N 1
ATOM 5577 C CA . THR A 1 795 ? -52.690 7.682 -22.777 1.00 56.62 795 THR A CA 1
ATOM 5578 C C . THR A 1 795 ? -53.510 8.930 -22.383 1.00 56.62 795 THR A C 1
ATOM 5580 O O . THR A 1 795 ? -53.466 9.946 -23.078 1.00 56.62 795 THR A O 1
ATOM 5583 N N . SER A 1 796 ? -54.350 8.865 -21.349 1.00 53.88 796 SER A N 1
ATOM 5584 C CA . SER A 1 796 ? -55.249 9.961 -20.943 1.00 53.88 796 SER A CA 1
ATOM 5585 C C . SER A 1 796 ? -55.282 10.228 -19.437 1.00 53.88 796 SER A C 1
ATOM 5587 O O . SER A 1 796 ? -55.980 11.158 -19.031 1.00 53.88 796 SER A O 1
ATOM 5589 N N . ILE A 1 797 ? -54.622 9.394 -18.627 1.00 58.16 797 ILE A N 1
ATOM 5590 C CA . ILE A 1 797 ? -54.627 9.444 -17.161 1.00 58.16 797 ILE A CA 1
ATOM 5591 C C . ILE A 1 797 ? -53.285 8.857 -16.724 1.00 58.16 797 ILE A C 1
ATOM 5593 O O . ILE A 1 797 ? -53.048 7.704 -17.059 1.00 58.16 797 ILE A O 1
ATOM 5597 N N . SER A 1 798 ? -52.451 9.646 -16.050 1.00 56.72 798 SER A N 1
ATOM 5598 C CA . SER A 1 798 ? -51.250 9.164 -15.367 1.00 56.72 798 SER A CA 1
ATOM 5599 C C . SER A 1 798 ? -51.407 9.405 -13.866 1.00 56.72 798 SER A C 1
ATOM 5601 O O . SER A 1 798 ? -51.943 10.459 -13.485 1.00 56.72 798 SER A O 1
ATOM 5603 N N . SER A 1 799 ? -51.002 8.440 -13.045 1.00 62.53 799 SER A N 1
ATOM 5604 C CA . SER A 1 799 ? -50.618 8.682 -11.649 1.00 62.53 799 SER A CA 1
ATOM 5605 C C . SER A 1 799 ? -49.311 9.482 -11.638 1.00 62.53 799 SER A C 1
ATOM 5607 O O . SER A 1 799 ? -48.633 9.587 -12.656 1.00 62.53 799 SER A O 1
ATOM 5609 N N . THR A 1 800 ? -49.019 10.168 -10.538 1.00 60.91 800 THR A N 1
ATOM 5610 C CA . THR A 1 800 ? -47.675 10.715 -10.252 1.00 60.91 800 THR A CA 1
ATOM 5611 C C . THR A 1 800 ? -47.174 10.164 -8.922 1.00 60.91 800 THR A C 1
ATOM 5613 O O . THR A 1 800 ? -46.419 10.839 -8.226 1.00 60.91 800 THR A O 1
ATOM 5616 N N . ASP A 1 801 ? -47.758 9.046 -8.513 1.00 75.81 801 ASP A N 1
ATOM 5617 C CA . ASP A 1 801 ? -47.669 8.504 -7.172 1.00 75.81 801 ASP A CA 1
ATOM 5618 C C . ASP A 1 801 ? -46.775 7.279 -7.271 1.00 75.81 801 ASP A C 1
ATOM 5620 O O . ASP A 1 801 ? -46.934 6.498 -8.205 1.00 75.81 801 ASP A O 1
ATOM 5624 N N . ASP A 1 802 ? -45.853 7.151 -6.326 1.00 88.19 802 ASP A N 1
ATOM 5625 C CA . ASP A 1 802 ? -44.925 6.029 -6.253 1.00 88.19 802 ASP A CA 1
ATOM 5626 C C . ASP A 1 802 ? -45.707 4.759 -5.877 1.00 88.19 802 ASP A C 1
ATOM 5628 O O . ASP A 1 802 ? -46.445 4.750 -4.883 1.00 88.19 802 ASP A O 1
ATOM 5632 N N . VAL A 1 803 ? -45.554 3.691 -6.657 1.00 91.00 803 VAL A N 1
ATOM 5633 C CA . VAL A 1 803 ? -46.292 2.435 -6.483 1.00 91.00 803 VAL A CA 1
ATOM 5634 C C . VAL A 1 803 ? -45.342 1.262 -6.287 1.00 91.00 803 VAL A C 1
ATOM 5636 O O . VAL A 1 803 ? -44.336 1.112 -6.966 1.00 91.00 803 VAL A O 1
ATOM 5639 N N . THR A 1 804 ? -45.704 0.369 -5.369 1.00 95.06 804 THR A N 1
ATOM 5640 C CA . THR A 1 804 ? -45.106 -0.956 -5.216 1.00 95.06 804 THR A CA 1
ATOM 5641 C C . THR A 1 804 ? -45.962 -2.000 -5.934 1.00 95.06 804 THR A C 1
ATOM 5643 O O . THR A 1 804 ? -47.103 -2.239 -5.542 1.00 95.06 804 THR A O 1
ATOM 5646 N N . ALA A 1 805 ? -45.432 -2.656 -6.963 1.00 95.25 805 ALA A N 1
ATOM 5647 C CA . ALA A 1 805 ? -46.109 -3.723 -7.697 1.00 95.25 805 ALA A CA 1
ATOM 5648 C C . ALA A 1 805 ? -45.404 -5.069 -7.480 1.00 95.25 805 ALA A C 1
ATOM 5650 O O . ALA A 1 805 ? -44.206 -5.191 -7.721 1.00 95.25 805 ALA A O 1
ATOM 5651 N N . LEU A 1 806 ? -46.157 -6.079 -7.044 1.00 96.56 806 LEU A N 1
ATOM 5652 C CA . LEU A 1 806 ? -45.672 -7.427 -6.744 1.00 96.56 806 LEU A CA 1
ATOM 5653 C C . LEU A 1 806 ? -46.357 -8.430 -7.687 1.00 96.56 806 LEU A C 1
ATOM 5655 O O . LEU A 1 806 ? -47.581 -8.562 -7.643 1.00 96.56 806 LEU A O 1
ATOM 5659 N N . GLY A 1 807 ? -45.586 -9.117 -8.532 1.00 94.50 807 GLY A N 1
ATOM 5660 C CA . GLY A 1 807 ? -46.056 -10.145 -9.472 1.00 94.50 807 GLY A CA 1
ATOM 5661 C C . GLY A 1 807 ? -46.417 -11.447 -8.769 1.00 94.50 807 GLY A C 1
ATOM 5662 O O . GLY A 1 807 ? -47.562 -11.889 -8.799 1.00 94.50 807 GLY A O 1
ATOM 5663 N N . GLY A 1 808 ? -45.474 -11.980 -7.995 1.00 94.00 808 GLY A N 1
ATOM 5664 C CA . GLY A 1 808 ? -45.708 -13.136 -7.141 1.00 94.00 808 GLY A CA 1
ATOM 5665 C C . GLY A 1 808 ? -45.295 -14.443 -7.811 1.00 94.00 808 GLY A C 1
ATOM 5666 O O . GLY A 1 808 ? -44.106 -14.681 -7.966 1.00 94.00 808 GLY A O 1
ATOM 5667 N N . LEU A 1 809 ? -46.211 -15.383 -8.066 1.00 94.94 809 LEU A N 1
ATOM 5668 C CA . LEU A 1 809 ? -45.861 -16.671 -8.697 1.00 94.94 809 LEU A CA 1
ATOM 5669 C C . LEU A 1 809 ? -46.438 -16.798 -10.110 1.00 94.94 809 LEU A C 1
ATOM 5671 O O . LEU A 1 809 ? -47.619 -17.098 -10.235 1.00 94.94 809 LEU A O 1
ATOM 5675 N N . GLY A 1 810 ? -45.595 -16.856 -11.131 1.00 95.94 810 GLY A N 1
ATOM 5676 C CA . GLY A 1 810 ? -45.953 -17.107 -12.527 1.00 95.94 810 GLY A CA 1
ATOM 5677 C C . GLY A 1 810 ? -45.200 -16.155 -13.446 1.00 95.94 810 GLY A C 1
ATOM 5678 O O . GLY A 1 810 ? -44.230 -15.574 -13.011 1.00 95.94 810 GLY A O 1
ATOM 5679 N N . ASN A 1 811 ? -45.536 -16.112 -14.740 1.00 96.56 811 ASN A N 1
ATOM 5680 C CA . ASN A 1 811 ? -44.846 -15.226 -15.687 1.00 96.56 811 ASN A CA 1
ATOM 5681 C C . ASN A 1 811 ? -45.649 -13.939 -15.859 1.00 96.56 811 ASN A C 1
ATOM 5683 O O . ASN A 1 811 ? -46.596 -13.896 -16.660 1.00 96.56 811 ASN A O 1
ATOM 5687 N N . ASP A 1 812 ? -45.242 -12.910 -15.144 1.00 96.75 812 ASP A N 1
ATOM 5688 C CA . ASP A 1 812 ? -45.988 -11.679 -14.986 1.00 96.75 812 ASP A CA 1
ATOM 5689 C C . ASP A 1 812 ? -45.524 -10.601 -15.963 1.00 96.75 812 ASP A C 1
ATOM 5691 O O . ASP A 1 812 ? -44.399 -10.589 -16.473 1.00 96.75 812 ASP A O 1
ATOM 5695 N N . VAL A 1 813 ? -46.442 -9.695 -16.295 1.00 95.75 813 VAL A N 1
ATOM 5696 C CA . VAL A 1 813 ? -46.152 -8.507 -17.099 1.00 95.75 813 VAL A CA 1
ATOM 5697 C C . VAL A 1 813 ? -46.628 -7.282 -16.338 1.00 95.75 813 VAL A C 1
ATOM 5699 O O . VAL A 1 813 ? -47.832 -7.053 -16.216 1.00 95.75 813 VAL A O 1
ATOM 5702 N N . ILE A 1 814 ? -45.686 -6.487 -15.848 1.00 95.12 814 ILE A N 1
ATOM 5703 C CA . ILE A 1 814 ? -45.944 -5.337 -14.987 1.00 95.12 814 ILE A CA 1
ATOM 5704 C C . ILE A 1 814 ? -45.454 -4.081 -15.694 1.00 95.12 814 ILE A C 1
ATOM 5706 O O . ILE A 1 814 ? -44.270 -3.947 -15.992 1.00 95.12 814 ILE A O 1
ATOM 5710 N N . TRP A 1 815 ? -46.375 -3.163 -15.969 1.00 92.88 815 TRP A N 1
ATOM 5711 C CA . TRP A 1 815 ? -46.072 -1.866 -16.561 1.00 92.88 815 TRP A CA 1
ATOM 5712 C C . TRP A 1 815 ? -46.625 -0.749 -15.673 1.00 92.88 815 TRP A C 1
ATOM 5714 O O . TRP A 1 815 ? -47.849 -0.562 -15.608 1.00 92.88 815 TRP A O 1
ATOM 5724 N N . THR A 1 816 ? -45.728 -0.011 -15.023 1.00 90.81 816 THR A N 1
ATOM 5725 C CA . THR A 1 816 ? -46.030 1.184 -14.221 1.00 90.81 816 THR A CA 1
ATOM 5726 C C . THR A 1 816 ? -45.888 2.462 -15.061 1.00 90.81 816 THR A C 1
ATOM 5728 O O . THR A 1 816 ? -45.609 2.375 -16.262 1.00 90.81 816 THR A O 1
ATOM 5731 N N . ASP A 1 817 ? -46.255 3.631 -14.514 1.00 86.12 817 ASP A N 1
ATOM 5732 C CA . ASP A 1 817 ? -46.403 4.874 -15.288 1.00 86.12 817 ASP A CA 1
ATOM 5733 C C . ASP A 1 817 ? -45.467 6.027 -14.883 1.00 86.12 817 ASP A C 1
ATOM 5735 O O . ASP A 1 817 ? -44.416 6.162 -15.497 1.00 86.12 817 ASP A O 1
ATOM 5739 N N . GLN A 1 818 ? -45.854 6.938 -13.985 1.00 88.12 818 GLN A N 1
ATOM 5740 C CA . GLN A 1 818 ? -44.957 7.987 -13.478 1.00 88.12 818 GLN A CA 1
ATOM 5741 C C . GLN A 1 818 ? -44.896 7.892 -11.959 1.00 88.12 818 GLN A C 1
ATOM 5743 O O . GLN A 1 818 ? -45.947 7.909 -11.322 1.00 88.12 818 GLN A O 1
ATOM 5748 N N . GLY A 1 819 ? -43.700 7.962 -11.396 1.00 89.81 819 GLY A N 1
ATOM 5749 C CA . GLY A 1 819 ? -43.447 7.733 -9.978 1.00 89.81 819 GLY A CA 1
ATOM 5750 C C . GLY A 1 819 ? -42.080 7.085 -9.826 1.00 89.81 819 GLY A C 1
ATOM 5751 O O . GLY A 1 819 ? -41.522 6.622 -10.806 1.00 89.81 819 GLY A O 1
ATOM 5752 N N . ASN A 1 820 ? -41.519 7.113 -8.623 1.00 93.94 820 ASN A N 1
ATOM 5753 C CA . ASN A 1 820 ? -40.355 6.301 -8.287 1.00 93.94 820 ASN A CA 1
ATOM 5754 C C . ASN A 1 820 ? -40.869 4.957 -7.764 1.00 93.94 820 ASN A C 1
ATOM 5756 O O . ASN A 1 820 ? -41.080 4.782 -6.559 1.00 93.94 820 ASN A O 1
ATOM 5760 N N . ASP A 1 821 ? -41.141 4.047 -8.683 1.00 94.50 821 ASP A N 1
ATOM 5761 C CA . ASP A 1 821 ? -41.880 2.821 -8.436 1.00 94.50 821 ASP A CA 1
ATOM 5762 C C . ASP A 1 821 ? -40.968 1.690 -7.929 1.00 94.50 821 ASP A C 1
ATOM 5764 O O . ASP A 1 821 ? -39.764 1.651 -8.179 1.00 94.50 821 ASP A O 1
ATOM 5768 N N . TRP A 1 822 ? -41.544 0.739 -7.192 1.00 96.94 822 TRP A N 1
ATOM 5769 C CA . TRP A 1 822 ? -40.879 -0.496 -6.771 1.00 96.94 822 TRP A CA 1
ATOM 5770 C C . TRP A 1 822 ? -41.568 -1.697 -7.413 1.00 96.94 822 TRP A C 1
ATOM 5772 O O . TRP A 1 822 ? -42.704 -2.024 -7.074 1.00 96.94 822 TRP A O 1
ATOM 5782 N N . LEU A 1 823 ? -40.888 -2.395 -8.313 1.00 97.62 823 LEU A N 1
ATOM 5783 C CA . LEU A 1 823 ? -41.430 -3.551 -9.021 1.00 97.62 823 LEU A CA 1
ATOM 5784 C C . LEU A 1 823 ? -40.690 -4.816 -8.582 1.00 97.62 823 LEU A C 1
ATOM 5786 O O . LEU A 1 823 ? -39.463 -4.868 -8.620 1.00 97.62 823 LEU A O 1
ATOM 5790 N N . ASP A 1 824 ? -41.442 -5.846 -8.205 1.00 97.25 824 ASP A N 1
ATOM 5791 C CA . ASP A 1 824 ? -40.930 -7.181 -7.884 1.00 97.25 824 ASP A CA 1
ATOM 5792 C C . ASP A 1 824 ? -41.700 -8.228 -8.698 1.00 97.25 824 ASP A C 1
ATOM 5794 O O . ASP A 1 824 ? -42.904 -8.394 -8.504 1.00 97.25 824 ASP A O 1
ATOM 5798 N N . GLY A 1 825 ? -41.028 -8.903 -9.634 1.00 95.62 825 GLY A N 1
ATOM 5799 C CA . GLY A 1 825 ? -41.618 -9.958 -10.467 1.00 95.62 825 GLY A CA 1
ATOM 5800 C C . GLY A 1 825 ? -41.965 -11.209 -9.660 1.00 95.62 825 GLY A C 1
ATOM 5801 O O . GLY A 1 825 ? -43.046 -11.773 -9.804 1.00 95.62 825 GLY A O 1
ATOM 5802 N N . GLY A 1 826 ? -41.134 -11.558 -8.679 1.00 95.56 826 GLY A N 1
ATOM 5803 C CA . GLY A 1 826 ? -41.340 -12.724 -7.834 1.00 95.56 826 GLY A CA 1
ATOM 5804 C C . GLY A 1 826 ? -40.721 -13.990 -8.424 1.00 95.56 826 GLY A C 1
ATOM 5805 O O . GLY A 1 826 ? -39.517 -14.189 -8.318 1.00 95.56 826 GLY A O 1
ATOM 5806 N N . ALA A 1 827 ? -41.515 -14.953 -8.882 1.00 95.25 827 ALA A N 1
ATOM 5807 C CA . ALA A 1 827 ? -40.999 -16.203 -9.429 1.00 95.25 827 ALA A CA 1
ATOM 5808 C C . ALA A 1 827 ? -41.708 -16.602 -10.719 1.00 95.25 827 ALA A C 1
ATOM 5810 O O . ALA A 1 827 ? -42.858 -17.035 -10.696 1.00 95.25 827 ALA A O 1
ATOM 5811 N N . GLY A 1 828 ? -40.943 -16.668 -11.792 1.00 96.06 828 GLY A N 1
ATOM 5812 C CA . GLY A 1 828 ? -41.323 -17.004 -13.150 1.00 96.06 828 GLY A CA 1
ATOM 5813 C C . GLY A 1 828 ? -40.483 -16.165 -14.099 1.00 96.06 828 GLY A C 1
ATOM 5814 O O . GLY A 1 828 ? -39.481 -15.612 -13.693 1.00 96.06 828 GLY A O 1
ATOM 5815 N N . ASN A 1 829 ? -40.811 -16.174 -15.389 1.00 97.12 829 ASN A N 1
ATOM 5816 C CA . ASN A 1 829 ? -40.078 -15.382 -16.373 1.00 97.12 829 ASN A CA 1
ATOM 5817 C C . ASN A 1 829 ? -40.851 -14.095 -16.656 1.00 97.12 829 ASN A C 1
ATOM 5819 O O . ASN A 1 829 ? -41.712 -14.060 -17.555 1.00 97.12 829 ASN A O 1
ATOM 5823 N N . ASP A 1 830 ? -40.508 -13.061 -15.911 1.00 97.19 830 ASP A N 1
ATOM 5824 C CA . ASP A 1 830 ? -41.289 -11.848 -15.760 1.00 97.19 830 ASP A CA 1
ATOM 5825 C C . ASP A 1 830 ? -40.843 -10.749 -16.724 1.00 97.19 830 ASP A C 1
ATOM 5827 O O . ASP A 1 830 ? -39.774 -10.792 -17.349 1.00 97.19 830 ASP A O 1
ATOM 5831 N N . ARG A 1 831 ? -41.726 -9.770 -16.934 1.00 96.06 831 ARG A N 1
ATOM 5832 C CA . ARG A 1 831 ? -41.451 -8.573 -17.736 1.00 96.06 831 ARG A CA 1
ATOM 5833 C C . ARG A 1 831 ? -41.892 -7.334 -16.995 1.00 96.06 831 ARG A C 1
ATOM 5835 O O . ARG A 1 831 ? -43.092 -7.109 -16.851 1.00 96.06 831 ARG A O 1
ATOM 5842 N N . LEU A 1 832 ? -40.926 -6.533 -16.571 1.00 96.50 832 LEU A N 1
ATOM 5843 C CA . LEU A 1 832 ? -41.147 -5.353 -15.745 1.00 96.50 832 LEU A CA 1
ATOM 5844 C C . LEU A 1 832 ? -40.749 -4.093 -16.523 1.00 96.50 832 LEU A C 1
ATOM 5846 O O . LEU A 1 832 ? -39.699 -4.071 -17.164 1.00 96.50 832 LEU A O 1
ATOM 5850 N N . TYR A 1 833 ? -41.595 -3.064 -16.475 1.00 95.12 833 TYR A N 1
ATOM 5851 C CA . TYR A 1 833 ? -41.342 -1.741 -17.049 1.00 95.12 833 TYR A CA 1
ATOM 5852 C C . TYR A 1 833 ? -41.672 -0.651 -16.025 1.00 95.12 833 TYR A C 1
ATOM 5854 O O . TYR A 1 833 ? -42.852 -0.520 -15.689 1.00 95.12 833 TYR A O 1
ATOM 5862 N N . GLY A 1 834 ? -40.654 0.094 -15.573 1.00 92.69 834 GLY A N 1
ATOM 5863 C CA . GLY A 1 834 ? -40.747 1.121 -14.519 1.00 92.69 834 GLY A CA 1
ATOM 5864 C C . GLY A 1 834 ? -41.448 2.415 -14.953 1.00 92.69 834 GLY A C 1
ATOM 5865 O O . GLY A 1 834 ? -42.330 2.923 -14.266 1.00 92.69 834 GLY A O 1
ATOM 5866 N N . GLY A 1 835 ? -41.198 2.877 -16.179 1.00 91.25 835 GLY A N 1
ATOM 5867 C CA . GLY A 1 835 ? -41.912 4.031 -16.734 1.00 91.25 835 GLY A CA 1
ATOM 5868 C C . GLY A 1 835 ? -41.126 5.333 -16.595 1.00 91.25 835 GLY A C 1
ATOM 5869 O O . GLY A 1 835 ? -40.168 5.524 -17.337 1.00 91.25 835 GLY A O 1
ATOM 5870 N N . GLN A 1 836 ? -41.586 6.301 -15.800 1.00 91.44 836 GLN A N 1
ATOM 5871 C CA . GLN A 1 836 ? -40.883 7.568 -15.542 1.00 91.44 836 GLN A CA 1
ATOM 5872 C C . GLN A 1 836 ? -40.676 7.791 -14.045 1.00 91.44 836 GLN A C 1
ATOM 5874 O O . GLN A 1 836 ? -41.648 8.058 -13.349 1.00 91.44 836 GLN A O 1
ATOM 5879 N N . GLY A 1 837 ? -39.432 7.947 -13.621 1.00 92.69 837 GLY A N 1
ATOM 5880 C CA . GLY A 1 837 ? -39.012 8.193 -12.249 1.00 92.69 837 GLY A CA 1
ATOM 5881 C C . GLY A 1 837 ? -37.767 7.371 -11.953 1.00 92.69 837 GLY A C 1
ATOM 5882 O O . GLY A 1 837 ? -37.264 6.694 -12.833 1.00 92.69 837 GLY A O 1
ATOM 5883 N N . ASP A 1 838 ? -37.219 7.514 -10.751 1.00 95.44 838 ASP A N 1
ATOM 5884 C CA . ASP A 1 838 ? -36.071 6.708 -10.331 1.00 95.44 838 ASP A CA 1
ATOM 5885 C C . ASP A 1 838 ? -36.612 5.409 -9.713 1.00 95.44 838 ASP A C 1
ATOM 5887 O O . ASP A 1 838 ? -36.961 5.388 -8.524 1.00 95.44 838 ASP A O 1
ATOM 5891 N N . ASP A 1 839 ? -36.719 4.360 -10.524 1.00 96.25 839 ASP A N 1
ATOM 5892 C CA . ASP A 1 839 ? -37.433 3.129 -10.186 1.00 96.25 839 ASP A CA 1
ATOM 5893 C C . ASP A 1 839 ? -36.514 2.065 -9.570 1.00 96.25 839 ASP A C 1
ATOM 5895 O O . ASP A 1 839 ? -35.298 2.040 -9.777 1.00 96.25 839 ASP A O 1
ATOM 5899 N N . VAL A 1 840 ? -37.092 1.139 -8.802 1.00 98.00 840 VAL A N 1
ATOM 5900 C CA . VAL A 1 840 ? -36.405 -0.051 -8.285 1.00 98.00 840 VAL A CA 1
ATOM 5901 C C . VAL A 1 840 ? -37.052 -1.302 -8.856 1.00 98.00 840 VAL A C 1
ATOM 5903 O O . VAL A 1 840 ? -38.231 -1.552 -8.628 1.00 98.00 840 VAL A O 1
ATOM 5906 N N . LEU A 1 841 ? -36.277 -2.116 -9.570 1.00 98.12 841 LEU A N 1
ATOM 5907 C CA . LEU A 1 841 ? -36.763 -3.325 -10.226 1.00 98.12 841 LEU A CA 1
ATOM 5908 C C . LEU A 1 841 ? -36.050 -4.568 -9.682 1.00 98.12 841 LEU A C 1
ATOM 5910 O O . LEU A 1 841 ? -34.819 -4.632 -9.618 1.00 98.12 841 LEU A O 1
ATOM 5914 N N . VAL A 1 842 ? -36.845 -5.577 -9.335 1.00 97.69 842 VAL A N 1
ATOM 5915 C CA . VAL A 1 842 ? -36.412 -6.903 -8.886 1.00 97.69 842 VAL A CA 1
ATOM 5916 C C . VAL A 1 842 ? -37.099 -7.938 -9.770 1.00 97.69 842 VAL A C 1
ATOM 5918 O O . VAL A 1 842 ? -38.320 -8.032 -9.761 1.00 97.69 842 VAL A O 1
ATOM 5921 N N . GLY A 1 843 ? -36.337 -8.696 -10.562 1.00 94.75 843 GLY A N 1
ATOM 5922 C CA . GLY A 1 843 ? -36.906 -9.780 -11.377 1.00 94.75 843 GLY A CA 1
ATOM 5923 C C . GLY A 1 843 ? -37.374 -10.944 -10.511 1.00 94.75 843 GLY A C 1
ATOM 5924 O O . GLY A 1 843 ? -38.538 -11.329 -10.551 1.00 94.75 843 GLY A O 1
ATOM 5925 N N . GLY A 1 844 ? -36.493 -11.397 -9.617 1.00 94.50 844 GLY A N 1
ATOM 5926 C CA . GLY A 1 844 ? -36.739 -12.566 -8.788 1.00 94.50 844 GLY A CA 1
ATOM 5927 C C . GLY A 1 844 ? -36.354 -13.854 -9.518 1.00 94.50 844 GLY A C 1
ATOM 5928 O O . GLY A 1 844 ? -35.416 -13.870 -10.301 1.00 94.50 844 GLY A O 1
ATOM 5929 N N . GLN A 1 845 ? -36.992 -14.980 -9.192 1.00 94.75 845 GLN A N 1
ATOM 5930 C CA . GLN A 1 845 ? -36.613 -16.294 -9.724 1.00 94.75 845 GLN A CA 1
ATOM 5931 C C . GLN A 1 845 ? -37.150 -16.541 -11.139 1.00 94.75 845 GLN A C 1
ATOM 5933 O O . GLN A 1 845 ? -38.280 -16.992 -11.280 1.00 94.75 845 GLN A O 1
ATOM 5938 N N . GLY A 1 846 ? -36.299 -16.507 -12.151 1.00 95.62 846 GLY A N 1
ATOM 5939 C CA . GLY A 1 846 ? -36.554 -16.999 -13.497 1.00 95.62 846 GLY A CA 1
ATOM 5940 C C . GLY A 1 846 ? -35.647 -16.322 -14.513 1.00 95.62 846 GLY A C 1
ATOM 5941 O O . GLY A 1 846 ? -34.574 -15.855 -14.178 1.00 95.62 846 GLY A O 1
ATOM 5942 N N . ASP A 1 847 ? -36.009 -16.385 -15.794 1.00 96.62 847 ASP A N 1
ATOM 5943 C CA . ASP A 1 847 ? -35.287 -15.610 -16.811 1.00 96.62 847 ASP A CA 1
ATOM 5944 C C . ASP A 1 847 ? -36.111 -14.352 -17.133 1.00 96.62 847 ASP A C 1
ATOM 5946 O O . ASP A 1 847 ? -37.059 -14.434 -17.934 1.00 96.62 847 ASP A O 1
ATOM 5950 N N . ASP A 1 848 ? -35.737 -13.220 -16.534 1.00 97.56 848 ASP A N 1
ATOM 5951 C CA . ASP A 1 848 ? -36.554 -12.003 -16.518 1.00 97.56 848 ASP A CA 1
ATOM 5952 C C . ASP A 1 848 ? -36.122 -10.950 -17.544 1.00 97.56 848 ASP A C 1
ATOM 5954 O O . ASP A 1 848 ? -35.015 -10.964 -18.095 1.00 97.56 848 ASP A O 1
ATOM 5958 N N . VAL A 1 849 ? -37.031 -10.018 -17.837 1.00 96.62 849 VAL A N 1
ATOM 5959 C CA . VAL A 1 849 ? -36.759 -8.820 -18.642 1.00 96.62 849 VAL A CA 1
ATOM 5960 C C . VAL A 1 849 ? -37.175 -7.585 -17.853 1.00 96.62 849 VAL A C 1
ATOM 5962 O O . VAL A 1 849 ? -38.363 -7.367 -17.628 1.00 96.62 849 VAL A O 1
ATOM 5965 N N . LEU A 1 850 ? -36.200 -6.769 -17.470 1.00 97.44 850 LEU A N 1
ATOM 5966 C CA . LEU A 1 850 ? -36.375 -5.571 -16.654 1.00 97.44 850 LEU A CA 1
ATOM 5967 C C . LEU A 1 850 ? -36.023 -4.341 -17.490 1.00 97.44 850 LEU A C 1
ATOM 5969 O O . LEU A 1 850 ? -34.937 -4.281 -18.062 1.00 97.44 850 LEU A O 1
ATOM 5973 N N . ASP A 1 851 ? -36.926 -3.372 -17.565 1.00 95.69 851 ASP A N 1
ATOM 5974 C CA . ASP A 1 851 ? -36.732 -2.113 -18.285 1.00 95.69 851 ASP A CA 1
ATOM 5975 C C . ASP A 1 851 ? -37.077 -0.945 -17.351 1.00 95.69 851 ASP A C 1
ATOM 5977 O O . ASP A 1 851 ? -38.223 -0.811 -16.924 1.00 95.69 851 ASP A O 1
ATOM 5981 N N . GLY A 1 852 ? -36.072 -0.144 -16.995 1.00 94.31 852 GLY A N 1
ATOM 5982 C CA . GLY A 1 852 ? -36.219 0.970 -16.054 1.00 94.31 852 GLY A CA 1
ATOM 5983 C C . GLY A 1 852 ? -37.096 2.096 -16.605 1.00 94.31 852 GLY A C 1
ATOM 5984 O O . GLY A 1 852 ? -37.998 2.583 -15.939 1.00 94.31 852 GLY A O 1
ATOM 5985 N N . GLY A 1 853 ? -36.985 2.399 -17.901 1.00 93.31 853 GLY A N 1
ATOM 5986 C CA . GLY A 1 853 ? -37.751 3.478 -18.518 1.00 93.31 853 GLY A CA 1
ATOM 5987 C C . GLY A 1 853 ? -37.009 4.816 -18.496 1.00 93.31 853 GLY A C 1
ATOM 5988 O O . GLY A 1 853 ? -36.050 4.977 -19.243 1.00 93.31 853 GLY A O 1
ATOM 5989 N N . GLN A 1 854 ? -37.515 5.848 -17.822 1.00 92.94 854 GLN A N 1
ATOM 5990 C CA . GLN A 1 854 ? -36.862 7.157 -17.726 1.00 92.94 854 GLN A CA 1
ATOM 5991 C C . GLN A 1 854 ? -36.567 7.525 -16.278 1.00 92.94 854 GLN A C 1
ATOM 5993 O O . GLN A 1 854 ? -37.502 7.840 -15.561 1.00 92.94 854 GLN A O 1
ATOM 5998 N N . GLY A 1 855 ? -35.307 7.742 -15.932 1.00 93.75 855 GLY A N 1
ATOM 5999 C CA . GLY A 1 855 ? -34.897 8.176 -14.598 1.00 93.75 855 GLY A CA 1
ATOM 6000 C C . GLY A 1 855 ? -33.552 7.571 -14.254 1.00 93.75 855 GLY A C 1
ATOM 6001 O O . GLY A 1 855 ? -32.863 7.126 -15.160 1.00 93.75 855 GLY A O 1
ATOM 6002 N N . ASP A 1 856 ? -33.128 7.660 -12.999 1.00 95.81 856 ASP A N 1
ATOM 6003 C CA . ASP A 1 856 ? -31.937 6.957 -12.521 1.00 95.81 856 ASP A CA 1
ATOM 6004 C C . ASP A 1 856 ? -32.374 5.662 -11.817 1.00 95.81 856 ASP A C 1
ATOM 6006 O O . ASP A 1 856 ? -32.644 5.667 -10.612 1.00 95.81 856 ASP A O 1
ATOM 6010 N N . ASP A 1 857 ? -32.420 4.556 -12.559 1.00 97.44 857 ASP A N 1
ATOM 6011 C CA . ASP A 1 857 ? -33.068 3.319 -12.112 1.00 97.44 857 ASP A CA 1
ATOM 6012 C C . ASP A 1 857 ? -32.112 2.367 -11.371 1.00 97.44 857 ASP A C 1
ATOM 6014 O O . ASP A 1 857 ? -30.888 2.365 -11.566 1.00 97.44 857 ASP A O 1
ATOM 6018 N N . LEU A 1 858 ? -32.663 1.526 -10.490 1.00 97.69 858 LEU A N 1
ATOM 6019 C CA . LEU A 1 858 ? -31.932 0.552 -9.681 1.00 97.69 858 LEU A CA 1
ATOM 6020 C C . LEU A 1 858 ? -32.456 -0.872 -9.889 1.00 97.69 858 LEU A C 1
ATOM 6022 O O . LEU A 1 858 ? -33.562 -1.217 -9.488 1.00 97.69 858 LEU A O 1
ATOM 6026 N N . PHE A 1 859 ? -31.596 -1.744 -10.401 1.00 97.94 859 PHE A N 1
ATOM 6027 C CA . PHE A 1 859 ? -31.872 -3.166 -10.581 1.00 97.94 859 PHE A CA 1
ATOM 6028 C C . PHE A 1 859 ? -31.196 -3.964 -9.467 1.00 97.94 859 PHE A C 1
ATOM 6030 O O . PHE A 1 859 ? -29.965 -3.950 -9.349 1.00 97.94 859 PHE A O 1
ATOM 6037 N N . LEU A 1 860 ? -31.985 -4.651 -8.642 1.00 96.88 860 LEU A N 1
ATOM 6038 C CA . LEU A 1 860 ? -31.474 -5.473 -7.543 1.00 96.88 860 LEU A CA 1
ATOM 6039 C C . LEU A 1 860 ? -31.441 -6.939 -7.962 1.00 96.88 860 LEU A C 1
ATOM 6041 O O . LEU A 1 860 ? -32.470 -7.487 -8.348 1.00 96.88 860 LEU A O 1
ATOM 6045 N N . LEU A 1 861 ? -30.272 -7.572 -7.842 1.00 93.88 861 LEU A N 1
ATOM 6046 C CA . LEU A 1 861 ? -30.109 -8.995 -8.127 1.00 93.88 861 LEU A CA 1
ATOM 6047 C C . LEU A 1 861 ? -29.723 -9.786 -6.880 1.00 93.88 861 LEU A C 1
ATOM 6049 O O . LEU A 1 861 ? -28.896 -9.373 -6.055 1.00 93.88 861 LEU A O 1
ATOM 6053 N N . ALA A 1 862 ? -30.280 -10.984 -6.793 1.00 89.81 862 ALA A N 1
ATOM 6054 C CA . ALA A 1 862 ? -30.077 -11.942 -5.734 1.00 89.81 862 ALA A CA 1
ATOM 6055 C C . ALA A 1 862 ? -29.692 -13.332 -6.268 1.00 89.81 862 ALA A C 1
ATOM 6057 O O . ALA A 1 862 ? -29.591 -13.633 -7.456 1.00 89.81 862 ALA A O 1
ATOM 6058 N N . SER A 1 863 ? -29.361 -14.197 -5.316 1.00 85.06 863 SER A N 1
ATOM 6059 C CA . SER A 1 863 ? -28.968 -15.577 -5.562 1.00 85.06 863 SER A CA 1
ATOM 6060 C C . SER A 1 863 ? -30.152 -16.405 -6.052 1.00 85.06 863 SER A C 1
ATOM 6062 O O . SER A 1 863 ? -31.128 -16.592 -5.324 1.00 85.06 863 SER A O 1
ATOM 6064 N N . GLY A 1 864 ? -30.016 -16.983 -7.246 1.00 82.69 864 GLY A N 1
ATOM 6065 C CA . GLY A 1 864 ? -31.039 -17.847 -7.827 1.00 82.69 864 GLY A CA 1
ATOM 6066 C C . GLY A 1 864 ? -32.103 -17.124 -8.645 1.00 82.69 864 GLY A C 1
ATOM 6067 O O . GLY A 1 864 ? -33.119 -17.768 -8.903 1.00 82.69 864 GLY A O 1
ATOM 6068 N N . ASP A 1 865 ? -31.844 -15.875 -9.046 1.00 88.81 865 ASP A N 1
ATOM 6069 C CA . ASP A 1 865 ? -32.723 -15.105 -9.927 1.00 88.81 865 ASP A CA 1
ATOM 6070 C C . ASP A 1 865 ? -32.802 -15.790 -11.297 1.00 88.81 865 ASP A C 1
ATOM 6072 O O . ASP A 1 865 ? -33.684 -16.607 -11.515 1.00 88.81 865 ASP A O 1
ATOM 6076 N N . GLY A 1 866 ? -31.767 -15.726 -12.124 1.00 91.75 866 GLY A N 1
ATOM 6077 C CA . GLY A 1 866 ? -31.644 -16.605 -13.289 1.00 91.75 866 GLY A CA 1
ATOM 6078 C C . GLY A 1 866 ? -30.900 -15.911 -14.407 1.00 91.75 866 GLY A C 1
ATOM 6079 O O . GLY A 1 866 ? -29.864 -15.308 -14.135 1.00 91.75 866 GLY A O 1
ATOM 6080 N N . ASN A 1 867 ? -31.318 -16.088 -15.667 1.00 95.62 867 ASN A N 1
ATOM 6081 C CA . ASN A 1 867 ? -30.671 -15.389 -16.780 1.00 95.62 867 ASN A CA 1
ATOM 6082 C C . ASN A 1 867 ? -31.477 -14.167 -17.206 1.00 95.62 867 ASN A C 1
ATOM 6084 O O . ASN A 1 867 ? -32.346 -14.260 -18.081 1.00 95.62 867 ASN A O 1
ATOM 6088 N N . ASP A 1 868 ? -31.115 -13.027 -16.636 1.00 96.69 868 ASP A N 1
ATOM 6089 C CA . ASP A 1 868 ? -31.909 -11.812 -16.748 1.00 96.69 868 ASP A CA 1
ATOM 6090 C C . ASP A 1 868 ? -31.404 -10.887 -17.856 1.00 96.69 868 ASP A C 1
ATOM 6092 O O . ASP A 1 868 ? -30.232 -10.891 -18.259 1.00 96.69 868 ASP A O 1
ATOM 6096 N N . GLN A 1 869 ? -32.323 -10.081 -18.376 1.00 97.25 869 GLN A N 1
ATOM 6097 C CA . GLN A 1 869 ? -32.055 -8.996 -19.309 1.00 97.25 869 GLN A CA 1
ATOM 6098 C C . GLN A 1 869 ? -32.462 -7.673 -18.672 1.00 97.25 869 GLN A C 1
ATOM 6100 O O . GLN A 1 869 ? -33.624 -7.498 -18.327 1.00 97.25 869 GLN A O 1
ATOM 6105 N N . VAL A 1 870 ? -31.518 -6.742 -18.563 1.00 97.81 870 VAL A N 1
ATOM 6106 C CA . VAL A 1 870 ? -31.730 -5.419 -17.966 1.00 97.81 870 VAL A CA 1
ATOM 6107 C C . VAL A 1 870 ? -31.529 -4.323 -19.009 1.00 97.81 870 VAL A C 1
ATOM 6109 O O . VAL A 1 870 ? -30.488 -4.259 -19.661 1.00 97.81 870 VAL A O 1
ATOM 6112 N N . HIS A 1 871 ? -32.509 -3.436 -19.124 1.00 95.94 871 HIS A N 1
ATOM 6113 C CA . HIS A 1 871 ? -32.464 -2.227 -19.932 1.00 95.94 871 HIS A CA 1
ATOM 6114 C C . HIS A 1 871 ? -32.602 -1.011 -19.011 1.00 95.94 871 HIS A C 1
ATOM 6116 O O . HIS A 1 871 ? -33.655 -0.826 -18.411 1.00 95.94 871 HIS A O 1
ATOM 6122 N N . GLY A 1 872 ? -31.559 -0.186 -18.880 1.00 92.12 872 GLY A N 1
ATOM 6123 C CA . GLY A 1 872 ? -31.623 1.020 -18.037 1.00 92.12 872 GLY A CA 1
ATOM 6124 C C . GLY A 1 872 ? -32.524 2.119 -18.606 1.00 92.12 872 GLY A C 1
ATOM 6125 O O . GLY A 1 872 ? -33.086 2.906 -17.868 1.00 92.12 872 GLY A O 1
ATOM 6126 N N . GLY A 1 873 ? -32.758 2.132 -19.922 1.00 90.00 873 GLY A N 1
ATOM 6127 C CA . GLY A 1 873 ? -33.646 3.112 -20.542 1.00 90.00 873 GLY A CA 1
ATOM 6128 C C . GLY A 1 873 ? -32.975 4.473 -20.759 1.00 90.00 873 GLY A C 1
ATOM 6129 O O . GLY A 1 873 ? -31.953 4.563 -21.441 1.00 90.00 873 GLY A O 1
ATOM 6130 N N . THR A 1 874 ? -33.605 5.566 -20.326 1.00 85.50 874 THR A N 1
ATOM 6131 C CA . THR A 1 874 ? -33.093 6.934 -20.490 1.00 85.50 874 THR A CA 1
ATOM 6132 C C . THR A 1 874 ? -32.922 7.630 -19.144 1.00 85.50 874 THR A C 1
ATOM 6134 O O . THR A 1 874 ? -33.875 8.213 -18.633 1.00 85.50 874 THR A O 1
ATOM 6137 N N . GLY A 1 875 ? -31.689 7.690 -18.653 1.00 77.00 875 GLY A N 1
ATOM 6138 C CA . GLY A 1 875 ? -31.345 8.267 -17.356 1.00 77.00 875 GLY A CA 1
ATOM 6139 C C . GLY A 1 875 ? -30.081 9.113 -17.363 1.00 77.00 875 GLY A C 1
ATOM 6140 O O . GLY A 1 875 ? -29.494 9.392 -18.415 1.00 77.00 875 GLY A O 1
ATOM 6141 N N . TRP A 1 876 ? -29.658 9.577 -16.184 1.00 76.38 876 TRP A N 1
ATOM 6142 C CA . TRP A 1 876 ? -28.273 10.010 -15.972 1.00 76.38 876 TRP A CA 1
ATOM 6143 C C . TRP A 1 876 ? -27.422 8.903 -15.345 1.00 76.38 876 TRP A C 1
ATOM 6145 O O . TRP A 1 876 ? -26.220 8.885 -15.628 1.00 76.38 876 TRP A O 1
ATOM 6155 N N . THR A 1 877 ? -27.991 8.065 -14.468 1.00 89.69 877 THR A N 1
ATOM 6156 C CA . THR A 1 877 ? -27.252 7.041 -13.716 1.00 89.69 877 THR A CA 1
ATOM 6157 C C . THR A 1 877 ? -28.070 5.777 -13.417 1.00 89.69 877 THR A C 1
ATOM 6159 O O . THR A 1 877 ? -28.475 5.556 -12.273 1.00 89.69 877 THR A O 1
ATOM 6162 N N . ASP A 1 878 ? -28.174 4.873 -14.383 1.00 96.31 878 ASP A N 1
ATOM 6163 C CA . ASP A 1 878 ? -28.805 3.569 -14.176 1.00 96.31 878 ASP A CA 1
ATOM 6164 C C . ASP A 1 878 ? -27.831 2.593 -13.501 1.00 96.31 878 ASP A C 1
ATOM 6166 O O . ASP A 1 878 ? -26.622 2.565 -13.780 1.00 96.31 878 ASP A O 1
ATOM 6170 N N . SER A 1 879 ? -28.330 1.832 -12.525 1.00 97.12 879 SER A N 1
ATOM 6171 C CA . SER A 1 879 ? -27.512 1.108 -11.552 1.00 97.12 879 SER A CA 1
ATOM 6172 C C . SER A 1 879 ? -27.927 -0.348 -11.383 1.00 97.12 879 SER A C 1
ATOM 6174 O O . SER A 1 879 ? -29.066 -0.643 -11.059 1.00 97.12 879 SER A O 1
ATOM 6176 N N . ILE A 1 880 ? -26.962 -1.260 -11.475 1.00 97.81 880 ILE A N 1
ATOM 6177 C CA . ILE A 1 880 ? -27.126 -2.669 -11.101 1.00 97.81 880 ILE A CA 1
ATOM 6178 C C . ILE A 1 880 ? -26.464 -2.909 -9.738 1.00 97.81 880 ILE A C 1
ATOM 6180 O O . ILE A 1 880 ? -25.287 -2.584 -9.558 1.00 97.81 880 ILE A O 1
ATOM 6184 N N . ASP A 1 881 ? -27.180 -3.520 -8.795 1.00 97.19 881 ASP A N 1
ATOM 6185 C CA . ASP A 1 881 ? -26.647 -3.942 -7.496 1.00 97.19 881 ASP A CA 1
ATOM 6186 C C . ASP A 1 881 ? -26.626 -5.474 -7.381 1.00 97.19 881 ASP A C 1
ATOM 6188 O O . ASP A 1 881 ? -27.663 -6.136 -7.384 1.00 97.19 881 ASP A O 1
ATOM 6192 N N . ILE A 1 882 ? -25.419 -6.034 -7.260 1.00 95.75 882 ILE A N 1
ATOM 6193 C CA . ILE A 1 882 ? -25.163 -7.473 -7.075 1.00 95.75 882 ILE A CA 1
ATOM 6194 C C . ILE A 1 882 ? -24.593 -7.786 -5.679 1.00 95.75 882 ILE A C 1
ATOM 6196 O O . ILE A 1 882 ? -24.063 -8.879 -5.444 1.00 95.75 882 ILE A O 1
ATOM 6200 N N . SER A 1 883 ? -24.678 -6.846 -4.730 1.00 93.81 883 SER A N 1
ATOM 6201 C CA . SER A 1 883 ? -24.080 -6.969 -3.391 1.00 93.81 883 SER A CA 1
ATOM 6202 C C . SER A 1 883 ? -24.599 -8.190 -2.628 1.00 93.81 883 SER A C 1
ATOM 6204 O O . SER A 1 883 ? -23.839 -8.860 -1.924 1.00 93.81 883 SER A O 1
ATOM 6206 N N . ALA A 1 884 ? -25.882 -8.532 -2.788 1.00 89.44 884 ALA A N 1
ATOM 6207 C CA . ALA A 1 884 ? -26.473 -9.716 -2.162 1.00 89.44 884 ALA A CA 1
ATOM 6208 C C . ALA A 1 884 ? -25.799 -11.013 -2.649 1.00 89.44 884 ALA A C 1
ATOM 6210 O O . ALA A 1 884 ? -25.448 -11.878 -1.845 1.00 89.44 884 ALA A O 1
ATOM 6211 N N . MET A 1 885 ? -25.527 -11.113 -3.953 1.00 88.38 885 MET A N 1
ATOM 6212 C CA . MET A 1 885 ? -24.858 -12.270 -4.558 1.00 88.38 885 MET A CA 1
ATOM 6213 C C . MET A 1 885 ? -23.410 -12.405 -4.061 1.00 88.38 885 MET A C 1
ATOM 6215 O O . MET A 1 885 ? -22.938 -13.505 -3.750 1.00 88.38 885 MET A O 1
ATOM 6219 N N . VAL A 1 886 ? -22.693 -11.283 -3.931 1.00 88.50 886 VAL A N 1
ATOM 6220 C CA . VAL A 1 886 ? -21.309 -11.266 -3.429 1.00 88.50 886 VAL A CA 1
ATOM 6221 C C . VAL A 1 886 ? -21.236 -11.593 -1.938 1.00 88.50 886 VAL A C 1
ATOM 6223 O O . VAL A 1 886 ? -20.341 -12.338 -1.525 1.00 88.50 886 VAL A O 1
ATOM 6226 N N . ALA A 1 887 ? -22.189 -11.120 -1.130 1.00 86.00 887 ALA A N 1
ATOM 6227 C CA . ALA A 1 887 ? -22.281 -11.456 0.292 1.00 86.00 887 ALA A CA 1
ATOM 6228 C C . ALA A 1 887 ? -22.469 -12.968 0.531 1.00 86.00 887 ALA A C 1
ATOM 6230 O O . ALA A 1 887 ? -21.967 -13.507 1.523 1.00 86.00 887 ALA A O 1
ATOM 6231 N N . GLU A 1 888 ? -23.116 -13.675 -0.401 1.00 86.81 888 GLU A N 1
ATOM 6232 C CA . GLU A 1 888 ? -23.243 -15.139 -0.395 1.00 86.81 888 GLU A CA 1
ATOM 6233 C C . GLU A 1 888 ? -21.996 -15.883 -0.916 1.00 86.81 888 GLU A C 1
ATOM 6235 O O . GLU A 1 888 ? -21.945 -17.116 -0.919 1.00 86.81 888 GLU A O 1
ATOM 6240 N N . GLY A 1 889 ? -20.946 -15.153 -1.301 1.00 86.31 889 GLY A N 1
ATOM 6241 C CA . GLY A 1 889 ? -19.667 -15.706 -1.738 1.00 86.31 889 GLY A CA 1
ATOM 6242 C C . GLY A 1 889 ? -19.621 -16.107 -3.213 1.00 86.31 889 GLY A C 1
ATOM 6243 O O . GLY A 1 889 ? -18.740 -16.887 -3.592 1.00 86.31 889 GLY A O 1
ATOM 6244 N N . MET A 1 890 ? -20.536 -15.601 -4.047 1.00 89.69 890 MET A N 1
ATOM 6245 C CA . MET A 1 890 ? -20.498 -15.835 -5.491 1.00 89.69 890 MET A CA 1
ATOM 6246 C C . MET A 1 890 ? -19.364 -15.056 -6.157 1.00 89.69 890 MET A C 1
ATOM 6248 O O . MET A 1 890 ? -19.129 -13.883 -5.868 1.00 89.69 890 MET A O 1
ATOM 6252 N N . SER A 1 891 ? -18.665 -15.703 -7.093 1.00 92.50 891 SER A N 1
ATOM 6253 C CA . SER A 1 891 ? -17.711 -15.011 -7.965 1.00 92.50 891 SER A CA 1
ATOM 6254 C C . SER A 1 891 ? -18.373 -14.658 -9.290 1.00 92.50 891 SER A C 1
ATOM 6256 O O . SER A 1 891 ? -19.091 -15.488 -9.847 1.00 92.50 891 SER A O 1
ATOM 6258 N N . TRP A 1 892 ? -18.062 -13.483 -9.825 1.00 94.44 892 TRP A N 1
ATOM 6259 C CA . TRP A 1 892 ? -18.654 -12.952 -11.049 1.00 94.44 892 TRP A CA 1
ATOM 6260 C C . TRP A 1 892 ? -17.578 -12.440 -12.011 1.00 94.44 892 TRP A C 1
ATOM 6262 O O . TRP A 1 892 ? -16.418 -12.240 -11.643 1.00 94.44 892 TRP A O 1
ATOM 6272 N N . THR A 1 893 ? -17.940 -12.278 -13.278 1.00 94.94 893 THR A N 1
ATOM 6273 C CA . THR A 1 893 ? -17.078 -11.722 -14.326 1.00 94.94 893 THR A CA 1
ATOM 6274 C C . THR A 1 893 ? -17.881 -10.752 -15.175 1.00 94.94 893 THR A C 1
ATOM 6276 O O . THR A 1 893 ? -18.929 -11.126 -15.680 1.00 94.94 893 THR A O 1
ATOM 6279 N N . LEU A 1 894 ? -17.366 -9.535 -15.363 1.00 96.25 894 LEU A N 1
ATOM 6280 C CA . LEU A 1 894 ? -17.946 -8.515 -16.236 1.00 96.25 894 LEU A CA 1
ATOM 6281 C C . LEU A 1 894 ? -17.235 -8.480 -17.589 1.00 96.25 894 LEU A C 1
ATOM 6283 O O . LEU A 1 894 ? -16.004 -8.420 -17.658 1.00 96.25 894 LEU A O 1
ATOM 6287 N N . MET A 1 895 ? -18.017 -8.446 -18.661 1.00 96.00 895 MET A N 1
ATOM 6288 C CA . MET A 1 895 ? -17.548 -8.275 -20.030 1.00 96.00 895 MET A CA 1
ATOM 6289 C C . MET A 1 895 ? -18.377 -7.189 -20.722 1.00 96.00 895 MET A C 1
ATOM 6291 O O . MET A 1 895 ? -19.581 -7.330 -20.890 1.00 96.00 895 MET A O 1
ATOM 6295 N N . LEU A 1 896 ? -17.718 -6.101 -21.122 1.00 96.81 896 LEU A N 1
ATOM 6296 C CA . LEU A 1 896 ? -18.351 -4.954 -21.780 1.00 96.81 896 LEU A CA 1
ATOM 6297 C C . LEU A 1 896 ? -18.296 -5.083 -23.308 1.00 96.81 896 LEU A C 1
ATOM 6299 O O . LEU A 1 896 ? -17.296 -5.561 -23.857 1.00 96.81 896 LEU A O 1
ATOM 6303 N N . ASP A 1 897 ? -19.348 -4.616 -23.978 1.00 95.25 897 ASP A N 1
ATOM 6304 C CA . ASP A 1 897 ? -19.459 -4.615 -25.436 1.00 95.25 897 ASP A CA 1
ATOM 6305 C C . ASP A 1 897 ? -18.587 -3.529 -26.100 1.00 95.25 897 ASP A C 1
ATOM 6307 O O . ASP A 1 897 ? -18.038 -2.626 -25.461 1.00 95.25 897 ASP A O 1
ATOM 6311 N N . GLU A 1 898 ? -18.409 -3.624 -27.425 1.00 90.75 898 GLU A N 1
ATOM 6312 C CA . GLU A 1 898 ? -17.553 -2.705 -28.185 1.00 90.75 898 GLU A CA 1
ATOM 6313 C C . GLU A 1 898 ? -18.062 -1.255 -28.096 1.00 90.75 898 GLU A C 1
ATOM 6315 O O . GLU A 1 898 ? -19.060 -0.889 -28.712 1.00 90.75 898 GLU A O 1
ATOM 6320 N N . GLY A 1 899 ? -17.323 -0.412 -27.368 1.00 87.56 899 GLY A N 1
ATOM 6321 C CA . GLY A 1 899 ? -17.647 1.003 -27.160 1.00 87.56 899 GLY A CA 1
ATOM 6322 C C . GLY A 1 899 ? -17.958 1.357 -25.706 1.00 87.56 899 GLY A C 1
ATOM 6323 O O . GLY A 1 899 ? -17.824 2.527 -25.351 1.00 87.56 899 GLY A O 1
ATOM 6324 N N . ALA A 1 900 ? -18.270 0.364 -24.868 1.00 94.19 900 ALA A N 1
ATOM 6325 C CA . ALA A 1 900 ? -18.435 0.528 -23.430 1.00 94.19 900 ALA A CA 1
ATOM 6326 C C . ALA A 1 900 ? -17.089 0.423 -22.686 1.00 94.19 900 ALA A C 1
ATOM 6328 O O . ALA A 1 900 ? -16.175 -0.299 -23.095 1.00 94.19 900 ALA A O 1
ATOM 6329 N N . SER A 1 901 ? -16.935 1.163 -21.584 1.00 94.88 901 SER A N 1
ATOM 6330 C CA . SER A 1 901 ? -15.707 1.142 -20.773 1.00 94.88 901 SER A CA 1
ATOM 6331 C C . SER A 1 901 ? -15.962 1.490 -19.310 1.00 94.88 901 SER A C 1
ATOM 6333 O O . SER A 1 901 ? -16.855 2.274 -19.022 1.00 94.88 901 SER A O 1
ATOM 6335 N N . ILE A 1 902 ? -15.127 0.985 -18.399 1.00 96.06 902 ILE A N 1
ATOM 6336 C CA . ILE A 1 902 ? -15.099 1.442 -17.002 1.00 96.06 902 ILE A CA 1
ATOM 6337 C C . ILE A 1 902 ? -14.418 2.816 -16.961 1.00 96.06 902 ILE A C 1
ATOM 6339 O O . ILE A 1 902 ? -13.249 2.944 -17.335 1.00 96.06 902 ILE A O 1
ATOM 6343 N N . THR A 1 903 ? -15.144 3.841 -16.521 1.00 94.50 903 THR A N 1
ATOM 6344 C CA . THR A 1 903 ? -14.652 5.221 -16.407 1.00 94.50 903 THR A CA 1
ATOM 6345 C C . THR A 1 903 ? -14.024 5.495 -15.039 1.00 94.50 903 THR A C 1
ATOM 6347 O O . THR A 1 903 ? -13.059 6.260 -14.960 1.00 94.50 903 THR A O 1
ATOM 6350 N N . GLN A 1 904 ? -14.497 4.823 -13.982 1.00 94.81 904 GLN A N 1
ATOM 6351 C CA . GLN A 1 904 ? -13.921 4.848 -12.634 1.00 94.81 904 GLN A CA 1
ATOM 6352 C C . GLN A 1 904 ? -14.153 3.511 -11.914 1.00 94.81 904 GLN A C 1
ATOM 6354 O O . GLN A 1 904 ? -15.174 2.855 -12.105 1.00 94.81 904 GLN A O 1
ATOM 6359 N N . ALA A 1 905 ? -13.188 3.112 -11.084 1.00 90.88 905 ALA A N 1
ATOM 6360 C CA . ALA A 1 905 ? -13.253 1.904 -10.269 1.00 90.88 905 ALA A CA 1
ATOM 6361 C C . ALA A 1 905 ? -13.015 2.257 -8.799 1.00 90.88 905 ALA A C 1
ATOM 6363 O O . ALA A 1 905 ? -11.881 2.550 -8.409 1.00 90.88 905 ALA A O 1
ATOM 6364 N N . ASP A 1 906 ? -14.084 2.218 -8.010 1.00 90.19 906 ASP A N 1
ATOM 6365 C CA . ASP A 1 906 ? -14.068 2.453 -6.571 1.00 90.19 906 ASP A CA 1
ATOM 6366 C C . ASP A 1 906 ? -14.169 1.110 -5.820 1.00 90.19 906 ASP A C 1
ATOM 6368 O O . ASP A 1 906 ? -14.627 0.108 -6.378 1.00 90.19 906 ASP A O 1
ATOM 6372 N N . PRO A 1 907 ? -13.723 1.024 -4.555 1.00 89.44 907 PRO A N 1
ATOM 6373 C CA . PRO A 1 907 ? -13.953 -0.174 -3.752 1.00 89.44 907 PRO A CA 1
ATOM 6374 C C . PRO A 1 907 ? -15.461 -0.466 -3.635 1.00 89.44 907 PRO A C 1
ATOM 6376 O O . PRO A 1 907 ? -16.180 0.321 -3.025 1.00 89.44 907 PRO A O 1
ATOM 6379 N N . GLY A 1 908 ? -15.917 -1.583 -4.215 1.00 90.69 908 GLY A N 1
ATOM 6380 C CA . GLY A 1 908 ? -17.326 -2.011 -4.209 1.00 90.69 908 GLY A CA 1
ATOM 6381 C C . GLY A 1 908 ? -18.211 -1.386 -5.297 1.00 90.69 908 GLY A C 1
ATOM 6382 O O . GLY A 1 908 ? -19.421 -1.569 -5.266 1.00 90.69 908 GLY A O 1
ATOM 6383 N N . ALA A 1 909 ? -17.652 -0.625 -6.249 1.00 94.81 909 ALA A N 1
ATOM 6384 C CA . ALA A 1 909 ? -18.437 -0.073 -7.355 1.00 94.81 909 ALA A CA 1
ATOM 6385 C C . ALA A 1 909 ? -17.614 0.208 -8.625 1.00 94.81 909 ALA A C 1
ATOM 6387 O O . ALA A 1 909 ? -16.464 0.655 -8.581 1.00 94.81 909 ALA A O 1
ATOM 6388 N N . PHE A 1 910 ? -18.242 0.024 -9.783 1.00 96.50 910 PHE A N 1
ATOM 6389 C CA . PHE A 1 910 ? -17.744 0.463 -11.082 1.00 96.50 910 PHE A CA 1
ATOM 6390 C C . PHE A 1 910 ? -18.664 1.543 -11.639 1.00 96.50 910 PHE A C 1
ATOM 6392 O O . PHE A 1 910 ? -19.875 1.352 -11.697 1.00 96.50 910 PHE A O 1
ATOM 6399 N N . LEU A 1 911 ? -18.071 2.648 -12.096 1.00 96.00 911 LEU A N 1
ATOM 6400 C CA . LEU A 1 911 ? -18.738 3.607 -12.971 1.00 96.00 911 LEU A CA 1
ATOM 6401 C C . LEU A 1 911 ? -18.351 3.295 -14.414 1.00 96.00 911 LEU A C 1
ATOM 6403 O O . LEU A 1 911 ? -17.167 3.147 -14.740 1.00 96.00 911 LEU A O 1
ATOM 6407 N N . LEU A 1 912 ? -19.349 3.183 -15.274 1.00 95.56 912 LEU A N 1
ATOM 6408 C CA . LEU A 1 912 ? -19.222 2.849 -16.681 1.00 95.56 912 LEU A CA 1
ATOM 6409 C C . LEU A 1 912 ? -19.273 4.121 -17.542 1.00 95.56 912 LEU A C 1
ATOM 6411 O O . LEU A 1 912 ? -19.346 5.251 -17.053 1.00 95.56 912 LEU A O 1
ATOM 6415 N N . SER A 1 913 ? -19.099 3.961 -18.848 1.00 93.88 913 SER A N 1
ATOM 6416 C CA . SER A 1 913 ? -19.403 4.995 -19.835 1.00 93.88 913 SER A CA 1
ATOM 6417 C C . SER A 1 913 ? -20.915 5.131 -19.980 1.00 93.88 913 SER A C 1
ATOM 6419 O O . SER A 1 913 ? -21.603 4.139 -19.799 1.00 93.88 913 SER A O 1
ATOM 6421 N N . ALA A 1 914 ? -21.400 6.309 -20.381 1.00 90.38 914 ALA A N 1
ATOM 6422 C CA . ALA A 1 914 ? -22.825 6.517 -20.650 1.00 90.38 914 ALA A CA 1
ATOM 6423 C C . ALA A 1 914 ? -23.395 5.455 -21.607 1.00 90.38 914 ALA A C 1
ATOM 6425 O O . ALA A 1 914 ? -22.750 5.124 -22.612 1.00 90.38 914 ALA A O 1
ATOM 6426 N N . ASP A 1 915 ? -24.583 4.971 -21.267 1.00 89.69 915 ASP A N 1
ATOM 6427 C CA . ASP A 1 915 ? -25.374 3.932 -21.908 1.00 89.69 915 ASP A CA 1
ATOM 6428 C C . ASP A 1 915 ? -24.579 2.629 -22.149 1.00 89.69 915 ASP A C 1
ATOM 6430 O O . ASP A 1 915 ? -24.603 2.057 -23.248 1.00 89.69 915 ASP A O 1
ATOM 6434 N N . ALA A 1 916 ? -23.785 2.169 -21.170 1.00 95.62 916 ALA A N 1
ATOM 6435 C CA . ALA A 1 916 ? -22.942 0.990 -21.374 1.00 95.62 916 ALA A CA 1
ATOM 6436 C C . ALA A 1 916 ? -23.771 -0.291 -21.535 1.00 95.62 916 ALA A C 1
ATOM 6438 O O . ALA A 1 916 ? -24.798 -0.488 -20.894 1.00 95.62 916 ALA A O 1
ATOM 6439 N N . SER A 1 917 ? -23.264 -1.192 -22.374 1.00 96.75 917 SER A N 1
ATOM 6440 C CA . SER A 1 917 ? -23.806 -2.534 -22.593 1.00 96.75 917 SER A CA 1
ATOM 6441 C C . SER A 1 917 ? -22.753 -3.599 -22.320 1.00 96.75 917 SER A C 1
ATOM 6443 O O . SER A 1 917 ? -21.543 -3.368 -22.472 1.00 96.75 917 SER A O 1
ATOM 6445 N N . GLY A 1 918 ? -23.207 -4.775 -21.903 1.00 97.12 918 GLY A N 1
ATOM 6446 C CA . GLY A 1 918 ? -22.334 -5.895 -21.598 1.00 97.12 918 GLY A CA 1
ATOM 6447 C C . GLY A 1 918 ? -23.068 -7.097 -21.020 1.00 97.12 918 GLY A C 1
ATOM 6448 O O . GLY A 1 918 ? -24.290 -7.211 -21.078 1.00 97.12 918 GLY A O 1
ATOM 6449 N N . HIS A 1 919 ? -22.284 -8.016 -20.467 1.00 96.06 919 HIS A N 1
ATOM 6450 C CA . HIS A 1 919 ? -22.780 -9.181 -19.751 1.00 96.06 919 HIS A CA 1
ATOM 6451 C C . HIS A 1 919 ? -21.989 -9.434 -18.468 1.00 96.06 919 HIS A C 1
ATOM 6453 O O . HIS A 1 919 ? -20.772 -9.214 -18.410 1.00 96.06 919 HIS A O 1
ATOM 6459 N N . ILE A 1 920 ? -22.688 -9.926 -17.449 1.00 96.19 920 ILE A N 1
ATOM 6460 C CA . ILE A 1 920 ? -22.120 -10.426 -16.199 1.00 96.19 920 ILE A CA 1
ATOM 6461 C C . ILE A 1 920 ? -22.369 -11.932 -16.133 1.00 96.19 920 ILE A C 1
ATOM 6463 O O . ILE A 1 920 ? -23.499 -12.382 -16.276 1.00 96.19 920 ILE A O 1
ATOM 6467 N N . SER A 1 921 ? -21.318 -12.720 -15.913 1.00 94.50 921 SER A N 1
ATOM 6468 C CA . SER A 1 921 ? -21.427 -14.168 -15.697 1.00 94.50 921 SER A CA 1
ATOM 6469 C C . SER A 1 921 ? -21.119 -14.515 -14.246 1.00 94.50 921 SER A C 1
ATOM 6471 O O . SER A 1 921 ? -20.080 -14.095 -13.724 1.00 94.50 921 SER A O 1
ATOM 6473 N N . PHE A 1 922 ? -21.964 -15.332 -13.621 1.00 94.00 922 PHE A N 1
ATOM 6474 C CA . PHE A 1 922 ? -21.829 -15.754 -12.226 1.00 94.00 922 PHE A CA 1
ATOM 6475 C C . PHE A 1 922 ? -21.340 -17.208 -12.099 1.00 94.00 922 PHE A C 1
ATOM 6477 O O . PHE A 1 922 ? -21.374 -18.008 -13.038 1.00 94.00 922 PHE A O 1
ATOM 6484 N N . SER A 1 923 ? -20.815 -17.570 -10.925 1.00 92.69 923 SER A N 1
ATOM 6485 C CA . SER A 1 923 ? -20.207 -18.891 -10.684 1.00 92.69 923 SER A CA 1
ATOM 6486 C C . SER A 1 923 ? -21.177 -20.068 -10.597 1.00 92.69 923 SER A C 1
ATOM 6488 O O . SER A 1 923 ? -20.746 -21.217 -10.725 1.00 92.69 923 SER A O 1
ATOM 6490 N N . ASP A 1 924 ? -22.453 -19.807 -10.343 1.00 87.12 924 ASP A N 1
ATOM 6491 C CA . ASP A 1 924 ? -23.538 -20.793 -10.394 1.00 87.12 924 ASP A CA 1
ATOM 6492 C C . ASP A 1 924 ? -23.990 -21.093 -11.838 1.00 87.12 924 ASP A C 1
ATOM 6494 O O . ASP A 1 924 ? -24.635 -22.117 -12.081 1.00 87.12 924 ASP A O 1
ATOM 6498 N N . GLY A 1 925 ? -23.549 -20.275 -12.798 1.00 88.50 925 GLY A N 1
ATOM 6499 C CA . GLY A 1 925 ? -23.799 -20.415 -14.224 1.00 88.50 925 GLY A CA 1
ATOM 6500 C C . GLY A 1 925 ? -24.920 -19.531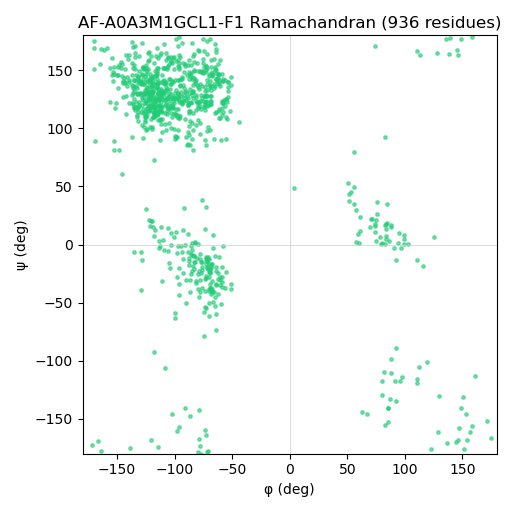 -14.763 1.00 88.50 925 GLY A C 1
ATOM 6501 O O . GLY A 1 925 ? -25.234 -19.696 -15.940 1.00 88.50 925 GLY A O 1
ATOM 6502 N N . SER A 1 926 ? -25.507 -18.646 -13.948 1.00 91.56 926 SER A N 1
ATOM 6503 C CA . SER A 1 926 ? -26.418 -17.606 -14.431 1.00 91.56 926 SER A CA 1
ATOM 6504 C C . SER A 1 926 ? -25.669 -16.496 -15.175 1.00 91.56 926 SER A C 1
ATOM 6506 O O . SER A 1 926 ? -24.467 -16.262 -14.965 1.00 91.56 926 SER A O 1
ATOM 6508 N N . GLU A 1 927 ? -26.378 -15.829 -16.082 1.00 93.62 927 GLU A N 1
ATOM 6509 C CA . GLU A 1 927 ? -25.866 -14.726 -16.892 1.00 93.62 927 GLU A CA 1
ATOM 6510 C C . GLU A 1 927 ? -26.842 -13.548 -16.882 1.00 93.62 927 GLU A C 1
ATOM 6512 O O . GLU A 1 927 ? -28.009 -13.717 -17.205 1.00 93.62 927 GLU A O 1
ATOM 6517 N N . LEU A 1 928 ? -26.339 -12.346 -16.604 1.00 96.38 928 LEU A N 1
ATOM 6518 C CA . LEU A 1 928 ? -27.067 -11.092 -16.789 1.00 96.38 928 LEU A CA 1
ATOM 6519 C C . LEU A 1 928 ? -26.589 -10.418 -18.074 1.00 96.38 928 LEU A C 1
ATOM 6521 O O . LEU A 1 928 ? -25.390 -10.174 -18.236 1.00 96.38 928 LEU A O 1
ATOM 6525 N N . ILE A 1 929 ? -27.513 -10.075 -18.965 1.00 97.38 929 ILE A N 1
ATOM 6526 C CA . ILE A 1 929 ? -27.252 -9.236 -20.140 1.00 97.38 929 ILE A CA 1
ATOM 6527 C C . ILE A 1 929 ? -27.821 -7.851 -19.852 1.00 97.38 929 ILE A C 1
ATOM 6529 O O . ILE A 1 929 ? -28.977 -7.747 -19.459 1.00 97.38 929 ILE A O 1
ATOM 6533 N N . PHE A 1 930 ? -27.037 -6.796 -20.063 1.00 97.75 930 PHE A N 1
ATOM 6534 C CA . PHE A 1 930 ? -27.502 -5.438 -19.798 1.00 97.75 930 PHE A CA 1
ATOM 6535 C C . PHE A 1 930 ? -27.161 -4.454 -20.914 1.00 97.75 930 PHE A C 1
ATOM 6537 O O . PHE A 1 930 ? -26.131 -4.579 -21.590 1.00 97.75 930 PHE A O 1
ATOM 6544 N N . ASP A 1 931 ? -28.002 -3.436 -21.063 1.00 96.12 931 ASP A N 1
ATOM 6545 C CA . ASP A 1 931 ? -27.727 -2.247 -21.857 1.00 96.12 931 ASP A CA 1
ATOM 6546 C C . ASP A 1 931 ? -28.302 -0.980 -21.211 1.00 96.12 931 ASP A C 1
ATOM 6548 O O . ASP A 1 931 ? -29.281 -1.038 -20.475 1.00 96.12 931 ASP A O 1
ATOM 6552 N N . GLY A 1 932 ? -27.654 0.163 -21.457 1.00 95.00 932 GLY A N 1
ATOM 6553 C CA . GLY A 1 932 ? -28.058 1.437 -20.862 1.00 95.00 932 GLY A CA 1
ATOM 6554 C C . GLY A 1 932 ? -27.679 1.588 -19.385 1.00 95.00 932 GLY A C 1
ATOM 6555 O O . GLY A 1 932 ? -28.487 2.101 -18.642 1.00 95.00 932 GLY A O 1
ATOM 6556 N N . ILE A 1 933 ? -26.518 1.088 -18.931 1.00 97.25 933 ILE A N 1
ATOM 6557 C CA . ILE A 1 933 ? -26.138 1.114 -17.500 1.00 97.25 933 ILE A CA 1
ATOM 6558 C C . ILE A 1 933 ? -24.887 1.961 -17.240 1.00 97.25 933 ILE A C 1
ATOM 6560 O O . ILE A 1 933 ? -23.853 1.776 -17.886 1.00 97.25 933 ILE A O 1
ATOM 6564 N N . GLU A 1 934 ? -24.918 2.810 -16.211 1.00 96.31 934 GLU A N 1
ATOM 6565 C CA . GLU A 1 934 ? -23.793 3.666 -15.804 1.00 96.31 934 GLU A CA 1
ATOM 6566 C C . GLU A 1 934 ? -23.062 3.165 -14.563 1.00 96.31 934 GLU A C 1
ATOM 6568 O O . GLU A 1 934 ? -21.917 3.571 -14.331 1.00 96.31 934 GLU A O 1
ATOM 6573 N N . ARG A 1 935 ? -23.679 2.310 -13.742 1.00 96.56 935 ARG A N 1
ATOM 6574 C CA . ARG A 1 935 ? -23.088 1.889 -12.467 1.00 96.56 935 ARG A CA 1
ATOM 6575 C C . ARG A 1 935 ? -23.372 0.428 -12.128 1.00 96.56 935 ARG A C 1
ATOM 6577 O O . ARG A 1 935 ? -24.482 -0.056 -12.281 1.00 96.56 935 ARG A O 1
ATOM 6584 N N . ILE A 1 936 ? -22.359 -0.260 -11.601 1.00 96.94 936 ILE A N 1
ATOM 6585 C CA . ILE A 1 936 ? -22.488 -1.607 -11.020 1.00 96.94 936 ILE A CA 1
ATOM 6586 C C . ILE A 1 936 ? -21.910 -1.585 -9.598 1.00 96.94 936 ILE A C 1
ATOM 6588 O O . ILE A 1 936 ? -20.780 -1.124 -9.423 1.00 96.94 936 ILE A O 1
ATOM 6592 N N . VAL A 1 937 ? -22.648 -2.080 -8.601 1.00 96.75 937 VAL A N 1
ATOM 6593 C CA . VAL A 1 937 ? -22.288 -2.090 -7.164 1.00 96.75 937 VAL A CA 1
ATOM 6594 C C . VAL A 1 937 ? -22.194 -3.529 -6.637 1.00 96.75 937 VAL A C 1
ATOM 6596 O O . VAL A 1 937 ? -22.983 -4.373 -7.062 1.00 96.75 937 VAL A O 1
ATOM 6599 N N . TRP A 1 938 ? -21.219 -3.825 -5.758 1.00 94.38 938 TRP A N 1
ATOM 6600 C CA . TRP A 1 938 ? -21.014 -5.165 -5.178 1.00 94.38 938 TRP A CA 1
ATOM 6601 C C . TRP A 1 938 ? -20.344 -5.207 -3.797 1.00 94.38 938 TRP A C 1
ATOM 6603 O O . TRP A 1 938 ? -19.556 -4.288 -3.457 1.00 94.38 938 TRP A O 1
#

Solvent-accessible surface area (backbone atoms only — not comparable to full-atom values): 48435 Å² total; per-residue (Å²): 144,81,80,85,71,75,57,73,64,52,79,62,90,78,70,70,78,89,75,95,86,61,104,60,79,72,86,61,80,76,48,58,38,49,40,41,46,82,39,90,61,62,48,63,54,56,68,51,60,94,64,87,59,98,63,70,68,36,43,58,15,38,75,86,33,54,83,38,39,61,31,83,41,77,57,88,58,32,33,40,27,41,30,44,81,26,42,32,39,34,39,65,45,67,83,38,73,76,49,66,29,28,31,72,85,38,72,51,75,34,77,47,42,34,27,39,28,45,89,86,69,56,74,42,76,49,46,44,36,42,34,35,34,27,48,80,78,65,47,46,69,33,84,26,73,77,50,74,46,57,38,88,47,71,46,80,45,45,46,70,59,72,47,33,74,42,50,42,69,51,65,53,66,76,41,74,77,50,73,46,62,72,54,68,81,60,34,48,75,43,77,72,84,80,62,36,34,43,35,37,59,36,84,89,49,58,51,76,71,49,45,34,43,31,33,38,28,49,85,85,43,74,32,74,41,54,37,33,32,30,30,39,80,67,91,68,51,48,76,48,82,47,63,81,42,52,52,37,62,36,72,40,54,32,41,71,41,26,48,52,50,73,46,42,95,80,52,93,56,70,50,79,48,66,74,46,86,61,49,45,76,44,72,49,98,88,68,46,44,29,38,22,34,35,84,81,40,54,52,48,33,91,82,48,46,59,46,81,37,42,41,31,44,25,40,86,89,66,38,62,35,75,50,80,44,65,35,36,35,40,77,72,70,48,79,46,74,55,48,82,42,65,40,79,48,70,50,58,80,49,36,32,35,38,38,38,43,25,33,52,28,38,40,39,38,41,28,32,52,26,39,40,28,54,42,34,26,51,24,38,41,33,35,35,33,31,49,18,36,38,51,41,45,83,76,31,36,37,27,36,70,31,24,52,48,65,65,9,33,40,32,40,74,46,63,59,22,55,50,30,33,36,60,69,45,33,74,91,30,31,47,44,33,42,29,13,73,90,26,56,64,12,27,43,27,35,42,70,78,37,23,43,40,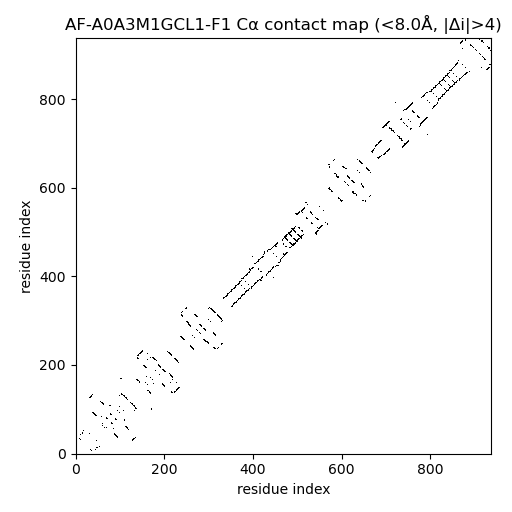38,28,72,71,30,48,71,42,67,53,59,32,43,31,31,40,26,28,49,19,35,41,34,31,32,73,46,66,34,40,41,32,33,31,40,34,44,21,38,40,26,44,50,18,27,52,19,37,40,33,27,50,59,69,61,14,30,42,46,48,87,52,46,64,81,48,37,42,62,44,78,72,82,81,73,39,30,41,43,32,48,75,53,89,93,47,44,34,50,24,40,40,28,56,57,58,31,40,34,28,68,76,47,75,42,42,62,72,55,46,66,76,61,51,60,87,70,50,44,78,45,72,48,60,81,38,52,51,38,57,38,71,42,54,32,39,72,41,27,47,52,47,73,46,38,97,84,54,95,54,74,48,80,48,68,72,50,86,64,46,47,78,44,71,50,97,88,68,48,45,27,41,23,37,35,84,83,40,58,52,49,34,90,84,45,45,57,46,83,38,42,42,31,43,24,39,88,89,68,38,64,30,75,40,78,46,65,30,38,34,37,75,76,85,50,56,82,46,76,39,72,51,66,39,71,48,59,76,41,31,24,38,39,33,60,48,90,50,62,21,38,40,36,30,40,29,35,49,16,37,39,43,56,50,78,51,44,61,38,59,81,86,42,62,51,68,42,82,85,83,66,49,73,47,79,43,41,64,18,31,25,56,58,51,32,44,32,22,56,49,62,66,10,32,39,34,47,45,81,42,33,37,52,50,54,32,64,65,98,78,61,93,84,45,91,90,57,90,59,66,30,55,43,58,55,35,30,38,37,42,41,24,26,52,32,36,41,42,42,62,44,103,86,55,74,63,78,57,51,34,38,40,35,34,34,40,30,45,22,38,40,33,43,42,30,21,52,24,38,40,34,30,35,34,30,50,19,37,40,34,36,32,32,31,49,19,38,43,30,48,42,34,28,51,22,39,40,33,29,33,31,27,46,18,36,38,52,46,57,80,73,22,48,49,32,38,40,33,25,55,52,53,90,49,12,32,40,36,39,38,60,30,44,74,75,66,54,53,72,46,82,46,67,39,98,88,36,48,79,72,46,82,53,96,51,34,38,34,37,31,85,63,18,34,33,39,39,42,39,71,90,68,41,37,38,39,39,34,28,33,25,32,42,36,77

Mean predicted aligned error: 21.12 Å

Foldseek 3Di:
DDDPPQWDWDQDDDADADDPDDPDDDDGPAAETETELPHPAWRKDFHHDPDDHPFDKWFCDKPPDNVQAQHWDDWDFWTWHAHRRRIITTDGPSVPLVSQQAEAPGKDKTKIKIWMATPVGDIDIHIHIYIYGYYFDWKDFDAAEPEEEEAPDKDKAAQCRRRVPIDGSNRFDKAWDDKDWPDPQQADWDDPPPRMIITHGDPQDFFFWTKMKTWMDSPPDIDIYIYTYGYDYDFDEWDDKDWPFQEDEFPPFFDWGGFIAIHGSPARDKDKDKPDPQWDWDQDPVRTTIITGPGRDGHDCVVPQKDKMWMWIAGPVGHIDIDIGIRGHDDDAAEAEADQEAEEEEADAEEYEYAHAHYAYEYARAAYAYEYENHAYAYEYAQAHEAYEYEAEARHEAYDAANHHYAYEYEYDEAQTAHHHEAEDDVRSNHAEYEPNPHYNYAHEYDAAAHEYACQRHHYYRHPAYAPAHHAYEHAAYQEAHEYHPHYDEYEYENWHYAYEAENYPDAYEYEFEADLQQWAWADPVPQWIWIAGNDPRTHHIYIYHPHQWYAHPNGIDGPVRRNVPGDQDAFPDKDWPFQEDEFPPFWDWGGFIDIHGPHADDKDKDKPDPQWDWDQDPVGTTTIIGDGGDGDDCVVDQKDWMWMWIAGPVGHIDIDIGIHGHDYDADEEWEEEAETAADQEAYEYEYDQDEHEYEQEHYAYEYEADQNDAAAFPDWDAQPQVRDIGGRHGAGDGNYADHNYHYAYEYAADQEAHEAEQWDQDDPPPPRDIDGSYYNHAEYHRHHYQYEAYQRDPPDADQEEHEYAQAHEAYEHAHAHYQYEYANHAYAYEYEQHHEAYEYEQHADAYEEADAEEQYEYEDADRNAAYEYEPHHYDAHEYEPPRVVVVVKDKDWDWDPPKDFPDDDVFKTFIPAFTWTKMAIPVGYIYTYTGHGMYGD

Sequence (938 aa):
SAEAADAAAIAVTSVATLVEGDDRVDAAPLASVEIGEDATQPLTGDLLGDGAASEPVEVVGVHGQAENVGAPVAGSFGTLTLAADGSYAYVLDGANPVVQGLGVGESLSDSFVYSLADVHGNTASHALNVTIVGANDAPVIGAVDLGTTLEDQALLITADMLLANSHDIDGDALTVVEAHLADPAAGTLIANGDGTWTFTPTPDLSGSGLDIAFSVSDGHALATGHAIWDMAPVNDAPEAIALDNLSVSENAAGAAIGVLSVSDVDDSSHVFALSDARFEVVTNAASDAVLKLKDGISLDYEAEPTVPLSITATDAAGAALTQDFTIAVADGLDIIEGTNRADVLTGNAGPDRIIAKNGPDTVTAGGGDDVIIGGRGNDTLDGGAGDDVFEVGARDGFDVFQGGAGNDRVAATADNVAIGVAGDFGAANGIETISANGYAGVTVKGDNTGSRLDFSATALDGIAAIDGGGGHDTIIGTAFDDVIIGGRGNDTLDGGAGDDRIEGGPGRDTAVFSGDRADYFVADNGDGSYAVRDLVAGRDGTDTVVDVESFTFADGTWTLADLLTSNPNLAPDAIALDNLSVSENAAGAAIGVLSVSDVDDSSHVFALSDARFEVVTNAAGDAVLKLKDGISLDYEAEPTVPLSITATDAAGNGFTQAVTLDVVDVPGVVLTGSGQVVGTGEADTLSGSQGADWIEGGAGDDVLMWTADGLWANGNAAWNNETGETAAIGGYNQSHDVFRGGEGHDTLVATDGNDAVFLAATNLPFYGGQAVPRLLDVETIDLGAGDDVLDMVHTSISSTDDVTALGGLGNDVIWTDQGNDWLDGGAGNDRLYGGQGDDVLVGGQGDDVLDGGQGDDLFLLASGDGNDQVHGGTGWTDSIDISAMVAEGMSWTLMLDEGASITQADPGAFLLSADASGHISFSDGSELIFDGIERIVW

Secondary structure (DSSP, 8-state):
---------B-------PPTT-SS-PPPPPEEEEEETT--S-EEEESS-SS--SS--EEEEETTBGGGTTSEEE-SSEEEEE-TTSEEEEEE-TT-TTTTT--TT-EEEEEEEEEEE-TT--EEEEEEEEEEE---PPPBPPPEEEEEEETTSPEEEEHHHHTTT-B-SS-PPPEEEEEEES-GGGEEEEE-SSSEEEEEEPTT--EEEEEEEEEEE-SS-EEEEEEEEEEE--PPPP-EEEES--EEETT-TT-EEEEEEEE-SS-S--EEEESSTTEEEEE-TTS-EEEEEPTT----TTT-SEEEEEEEEE-TTS-EEEEEEEEEEEP--EEEE--SS--EEE--BS-EEEEEEESS-EEEEEESS-EEEEEES--EEEEEESS-EEEE-TT--EEEEEEEES--EEEE-STT-EEEE-S-BSGGG---EEE-TT-TT-EEEE-SS--EEE-TTSEEES--EEE--EES-EEE--SS--EEE--EE--EEE--SSS-EEE--SB--EEE-SS-GGGEEEEE-SSSEEEEEESSTTSS-EEEEES--EEEETTEEEEHHHHHHSPPPPPP-EEEES--EEETT-TT-EEEEEEEE-SS----EEEES-TTEEEEE-TTS-EEEEEPTT----TTT-SEEEEEEEEE-TTS-EEEEEEEEEEE-----EEE-SSEEE--SS--EEE--SS--EEEEEES--EEE----EEPPTT--EE-TTT--EE--TT-EE---EEEEEES--EEE--SS-BEEES--S--TTSTT----SEES--EEE--BSS-EEE--BTTB---S--EEEEEES--EEE--BSS-EEEEEESS-EEE--BSS-EEE--BSS-EEE--BSS-EEE--TT--S-EEE--B-S--EEE-HHHHHTT--EEEEE-TT--EEEEETTEEEEEEEEEEEEEETTS-EEEEEEEEEEE-

Radius of gyration: 63.87 Å; Cα contacts (8 Å, |Δi|>4): 2719; chains: 1; bounding box: 121×41×195 Å